Protein AF-A0AAN7LAG8-F1 (afdb_monomer_lite)

Foldseek 3Di:
DDDDDYDDDDDDDDDDDDDDDDDDDDDDDDDDDDDDDDDDDDDDDPDDDDPCPLVQVLQLVLQLLLLVLLVVLLVVLVPPPCPPPPDPLSLVLSQLLSQLSSLVSCCVSPVDPDAAEAEDDACVCCPDPVNVVSLVSSLVSNQVSLCVVVPNVPDRDDSVSSNVSRNSNPWQFFQAAKYKYWYSWFQSVCSNVVHWIWTKIFMDHRQATFKIKIFTQQDAPDFPPPPDDDRHGTKMWIFGPPPFIWIDGSVDDDIDGAAAAPDQQLQDFEEEEALDCQFAVVVVVVQLSVLSNHPYDYDHHTALVRLVNRLRHSGFKYKGWHDPPDWAFCRSPSNSQRNHVSNQKDKAFLCRHRFGSRHGGTTPHPTIIMIGHPNCSVVSSVSVVVVVVVVVPDDDDDDDDDDDDDPPVCVVVVVVVVVVVVVPDDDDDDDDDDDDDDDDDDDDDDDDDDDDDDDDDDDDDDDDDDDDDDDDDDDDDPDDDDDDDPDDPDDDDDDDDDDDDDDDDDDDDDDDDDDDDDDDDDDDDDDDDDDDDDDDDDDDDDDDDDDDDDDDDDDDDDDDDDDDDDDDDDDDDDDDDDDDDDDDDDDDDDDDDDDDDDDDDDDDDDDDDDDDQDDDDDDDDDDDDDDDDDDDDDDDDPVPVVVVVVVVVVPDDPCPPDDEFEEDFPCAQFDFQQLLLQQVLVVDPDCPQVPSQAGRHDPAFDLYFGAAFVPDDQFDFPPVLLFKTFCSRPVACLCCVVCVQLQQWHDDPRIIGRNQGDLLRSVHLVLVVVVVCVLPVCCQQLWQFAEEEEALCFLVSNQSCSVVRNHHYEYEDAQDPSHCRQVSNLSSLHHYFHHDRGFAAAQFFFQQGQEYEYAQSVDLQLPPLRLSVQSVLRRHFAFGKYKDWHCLLQPDDPVSVVSVVSVVVSCVLQVKAFSDWDADPVSRTIIIMITHHLACVSCVPDPDCRVHADDPPPHSGPGVRHTGDSHHHGQDCDPLDPRNDGFHIPPVLQQAFDSNQAQPDQFQVGGRNRVVLNVLLVSLLCCCVSPVVPPLPDPLSSFAEEEAQDDALCSNQSNCSVGNYAYAYEHEPPGPPNQSNCSSNSHHYGYDHLSGAGRDTFQRGLEYEYEAPLVVVVVVDPSSSSLSSVNRNHHQQRKYKYKHFPVSVVVSVVSVVSQVKAWRDWADDPRIIITIITHHSDGDPHHDYDVSRHD

Organism: NCBI:txid236973

InterPro domains:
  IPR000760 Inositol monophosphatase-like [PF00459] (87-382)
  IPR000760 Inositol monophosphatase-like [PR00377] (180-196)
  IPR000760 Inositol monophosphatase-like [PR00377] (328-352)
  IPR004159 Putative S-adenosyl-L-methionine-dependent methyltransferase [PF03141] (670-1174)
  IPR004159 Putative S-adenosyl-L-methionine-dependent methyltransferase [PTHR10108] (410-1179)
  IPR006239 3(2),5 -bisphosphate nucleotidase [TIGR01330] (52-385)
  IPR020550 Inositol monophosphatase, conserved site [PS00630] (331-345)
  IPR020583 Inositol monophosphatase, metal-binding site [PS00629] (180-193)
  IPR029063 S-adenosyl-L-methionine-dependent methyltransferase superfamily [G3DSA:3.40.50.150] (734-946)
  IPR029063 S-adenosyl-L-methionine-dependent methyltransferase superfamily [SSF53335] (693-936)
  IPR029063 S-adenosyl-L-methionine-dependent methyltransferase superfamily [SSF53335] (981-1167)

Sequence (1191 aa):
MSVIYLRCAALLSSSSSSFCTNCPKSKPTKPHFSFSCFASSPDKALSTMSLYDQELSAAKKAASLASRLCQKVQRALLQSDVHSKSDKSPVTIADYGSQALVSFILQRELSSASFSLVAEEDSGDLRTPSGTETLHRITEVVNETLAADGSYHSCTLSTEDILTAIDSGRSEGGSVGRHWVLDPIDGTKGFLRGDQYAIALALLDEGKVVLGVLACPNLPLASIVEKDSQKGVGCLLFAKIGSGTYMQSLEGSSPIRVNVSAIENSEDASFFESYEAAHSMHDLSSSIAKKLGVKAPPVRIDSQAKYGALSRGDGAIYMRFPRAGYREKIWDHAAGCIVATEAGGLVTDASGQPLDFSKGRYLDLDTGIIVTNQKLMPLLLKADQNMALGKYTRVDNKRSSSSYCSIVTIAVIVSLCLVGVWMMTSSYVVPVQNVDAPQEKINEVNEQIPVKINDGNDEVTGNKATDNKETSNTVQFEDIPGDLPVDAIKGDSSDSSSQENQDENLESRTQQIERLGDETKSDDGERKSESGEMKNEGGVNDTTGLTEPGEASKEKKSVSSDSEKANSDESENNTEQNESKIEENVDKSDSNELSIDSDEKNHQTMLKDQNQIELLPSGAQSELLKETTTQNGAFSTQAAESRSEKASQESTMQETGFSWKLCNITAGPDYIPCLDNLQAIRSLRSTKHYEHRERHCPENPPTCLVPLPEGYKRPIGWPKSREKIWYYNVPHTKLAEVKGHQNWVKVTGEYLTFPGGGTQFKHGALHYIDFIQESIPDIGWGKQSRVILDVGCGVASFGGFLFDRGVLAMSFAPKDEHEAQVQFALERGIPAISAVMGTTRLPFPGRVFDVVHCARCRVPWHIEGGKLLLELNRVLRPGGFFVWSATPVYQKLAEDVEIWNAMSELTKAMCWELISVNKDTVNRVGVATYRKPTTNECYEKRSQAEPPPCADSDDSDAAWNVPLQACMHKVPTGSEVRGSQWPEQWPTRLDKAPYWLLNSQVGVYGKPAPEDFTSDYEHWKRVVSKSYLTGIGIDWSTVRNVMDMRSVYGGFAAVLKDLSIWVMNVVTVDSPDTLPIIYERGLFGIYHDWCESFSTYPRSYDLLHADHLFSKVKQRCKLDAVVAEVDRISRPEGKLIVRDDVETIGQLESMLRLMNWEVHLTYSKDEEGLLCIQKSFWRPTESETLTYAVA

Structure (mmCIF, N/CA/C/O backbone):
data_AF-A0AAN7LAG8-F1
#
_entry.id   AF-A0AAN7LAG8-F1
#
loop_
_atom_site.group_PDB
_atom_site.id
_atom_site.type_symbol
_atom_site.label_atom_id
_atom_site.label_alt_id
_atom_site.label_comp_id
_atom_site.label_asym_id
_atom_site.label_entity_id
_atom_site.label_seq_id
_atom_site.pdbx_PDB_ins_code
_atom_site.Cartn_x
_atom_site.Cartn_y
_atom_site.Cartn_z
_atom_site.occupancy
_atom_site.B_iso_or_equiv
_atom_site.auth_seq_id
_atom_site.auth_comp_id
_atom_site.auth_asym_id
_atom_site.auth_atom_id
_atom_site.pdbx_PDB_model_num
ATOM 1 N N . MET A 1 1 ? -47.977 31.453 2.429 1.00 29.95 1 MET A N 1
ATOM 2 C CA . MET A 1 1 ? -48.163 32.881 2.082 1.00 29.95 1 MET A CA 1
ATOM 3 C C . MET A 1 1 ? -46.832 33.376 1.536 1.00 29.95 1 MET A C 1
ATOM 5 O O . MET A 1 1 ? -45.817 33.055 2.130 1.00 29.95 1 MET A O 1
ATOM 9 N N . SER A 1 2 ? -46.778 33.805 0.275 1.00 28.17 2 SER A N 1
ATOM 10 C CA . SER A 1 2 ? -46.995 35.205 -0.158 1.00 28.17 2 SER A CA 1
ATOM 11 C C . SER A 1 2 ? -45.769 36.065 0.196 1.00 28.17 2 SER A C 1
ATOM 13 O O . SER A 1 2 ? -45.591 36.392 1.358 1.00 28.17 2 SER A O 1
ATOM 15 N N . VAL A 1 3 ? -44.793 36.248 -0.703 1.00 31.38 3 VAL A N 1
ATOM 16 C CA . VAL A 1 3 ? -44.808 37.140 -1.892 1.00 31.38 3 VAL A CA 1
ATOM 17 C C . VAL A 1 3 ? -44.835 38.624 -1.514 1.00 31.38 3 VAL A C 1
ATOM 19 O O . VAL A 1 3 ? -45.868 39.106 -1.068 1.00 31.38 3 VAL A O 1
ATOM 22 N N . ILE A 1 4 ? -43.722 39.321 -1.786 1.00 29.75 4 ILE A N 1
ATOM 23 C CA . ILE A 1 4 ? -43.565 40.685 -2.353 1.00 29.75 4 ILE A CA 1
ATOM 24 C C . ILE A 1 4 ? -42.035 40.941 -2.457 1.00 29.75 4 ILE A C 1
ATOM 26 O O . ILE A 1 4 ? -41.318 40.430 -1.607 1.00 29.75 4 ILE A O 1
ATOM 30 N N . TYR A 1 5 ? -41.360 41.629 -3.391 1.00 30.36 5 TYR A N 1
ATOM 31 C CA . TYR A 1 5 ? -41.571 42.463 -4.598 1.00 30.36 5 TYR A CA 1
ATOM 32 C C . TYR A 1 5 ? -40.805 43.815 -4.486 1.00 30.36 5 TYR A C 1
ATOM 34 O O . TYR A 1 5 ? -41.271 44.743 -3.838 1.00 30.36 5 TYR A O 1
ATOM 42 N N . LEU A 1 6 ? -39.729 43.933 -5.285 1.00 31.64 6 LEU A N 1
ATOM 43 C CA . LEU A 1 6 ? -39.460 45.038 -6.239 1.00 31.64 6 LEU A CA 1
ATOM 44 C C . LEU A 1 6 ? -38.647 46.330 -5.884 1.00 31.64 6 LEU A C 1
ATOM 46 O O . LEU A 1 6 ? -39.063 47.148 -5.078 1.00 31.64 6 LEU A O 1
ATOM 50 N N . ARG A 1 7 ? -37.630 46.585 -6.746 1.00 30.02 7 ARG A N 1
ATOM 51 C CA . ARG A 1 7 ? -37.165 47.864 -7.384 1.00 30.02 7 ARG A CA 1
ATOM 52 C C . ARG A 1 7 ? -36.509 49.024 -6.596 1.00 30.02 7 ARG A C 1
ATOM 54 O O . ARG A 1 7 ? -37.156 49.656 -5.774 1.00 30.02 7 ARG A O 1
ATOM 61 N N . CYS A 1 8 ? -35.336 49.473 -7.091 1.00 25.61 8 CYS A N 1
ATOM 62 C CA . CYS A 1 8 ? -35.085 50.734 -7.860 1.00 25.61 8 CYS A CA 1
ATOM 63 C C . CYS A 1 8 ? -33.564 50.863 -8.210 1.00 25.61 8 CYS A C 1
ATOM 65 O O . CYS A 1 8 ? -32.759 50.401 -7.415 1.00 25.61 8 CYS A O 1
ATOM 67 N N . ALA A 1 9 ? -33.089 51.218 -9.426 1.00 31.02 9 ALA A N 1
ATOM 68 C CA . ALA A 1 9 ? -33.115 52.492 -10.205 1.00 31.02 9 ALA A CA 1
ATOM 69 C C . ALA A 1 9 ? -31.889 53.418 -9.911 1.00 31.02 9 ALA A C 1
ATOM 71 O O . ALA A 1 9 ? -31.491 53.479 -8.757 1.00 31.02 9 ALA A O 1
ATOM 72 N N . ALA A 1 10 ? -31.262 54.196 -10.825 1.00 32.81 10 ALA A N 1
ATOM 73 C CA . ALA A 1 10 ? -31.300 54.344 -12.306 1.00 32.81 10 ALA A CA 1
ATOM 74 C C . ALA A 1 10 ? -30.147 55.294 -12.808 1.00 32.81 10 ALA A C 1
ATOM 76 O O . ALA A 1 10 ? -29.240 55.573 -12.030 1.00 32.81 10 ALA A O 1
ATOM 77 N N . LEU A 1 11 ? -30.261 55.859 -14.041 1.00 29.12 11 LEU A N 1
ATOM 78 C CA . LEU A 1 11 ? -29.412 56.883 -14.737 1.00 29.12 11 LEU A CA 1
ATOM 79 C C . LEU A 1 11 ? -28.175 56.315 -15.491 1.00 29.12 11 LEU A C 1
ATOM 81 O O . LEU A 1 11 ? -27.544 55.410 -14.965 1.00 29.12 11 LEU A O 1
ATOM 85 N N . LEU A 1 12 ? -27.722 56.754 -16.689 1.00 30.58 12 LEU A N 1
ATOM 86 C CA . LEU A 1 12 ? -28.128 57.697 -17.783 1.00 30.58 12 LEU A CA 1
ATOM 87 C C . LEU A 1 12 ? -27.337 57.271 -19.086 1.00 30.58 12 LEU A C 1
ATOM 89 O O . LEU A 1 12 ? -26.632 56.272 -19.009 1.00 30.58 12 LEU A O 1
ATOM 93 N N . SER A 1 13 ? -27.329 57.857 -20.306 1.00 26.91 13 SER A N 1
ATOM 94 C CA . SER A 1 13 ? -27.831 59.119 -20.913 1.00 26.91 13 SER A CA 1
ATOM 95 C C . SER A 1 13 ? -28.418 58.928 -22.354 1.0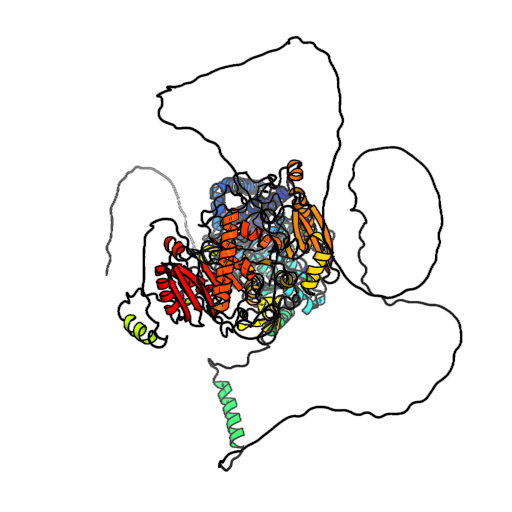0 26.91 13 SER A C 1
ATOM 97 O O . SER A 1 13 ? -29.385 58.183 -22.490 1.00 26.91 13 SER A O 1
ATOM 99 N N . SER A 1 14 ? -27.942 59.624 -23.415 1.00 28.30 14 SER A N 1
ATOM 100 C CA . SER A 1 14 ? -28.591 59.700 -24.758 1.00 28.30 14 SER A CA 1
ATOM 101 C C . SER A 1 14 ? -27.765 60.351 -25.905 1.00 28.30 14 SER A C 1
ATOM 103 O O . SER A 1 14 ? -27.123 61.366 -25.641 1.00 28.30 14 SER A O 1
ATOM 105 N N . SER A 1 15 ? -27.873 59.871 -27.169 1.00 27.73 15 SER A N 1
ATOM 106 C CA . SER A 1 15 ? -27.766 60.595 -28.492 1.00 27.73 15 SER A CA 1
ATOM 107 C C . SER A 1 15 ? -27.443 59.638 -29.684 1.00 27.73 15 SER A C 1
ATOM 109 O O . SER A 1 15 ? -27.176 58.466 -29.445 1.00 27.73 15 SER A O 1
ATOM 111 N N . SER A 1 16 ? -27.422 60.056 -30.969 1.00 30.56 16 SER A N 1
ATOM 112 C CA . SER A 1 16 ? -28.600 60.267 -31.859 1.00 30.56 16 SER A CA 1
ATOM 113 C C . SER A 1 16 ? -28.278 60.328 -33.391 1.00 30.56 16 SER A C 1
ATOM 115 O O . SER A 1 16 ? -27.290 60.936 -33.788 1.00 30.56 16 SER A O 1
ATOM 117 N N . SER A 1 17 ? -29.206 59.852 -34.259 1.00 29.62 17 SER A N 1
ATOM 118 C CA . SER A 1 17 ? -29.326 60.118 -35.738 1.00 29.62 17 SER A CA 1
ATOM 119 C C . SER A 1 17 ? -28.279 59.464 -36.703 1.00 29.62 17 SER A C 1
ATOM 121 O O . SER A 1 17 ? -27.238 59.044 -36.224 1.00 29.62 17 SER A O 1
ATOM 123 N N . SER A 1 18 ? -28.437 59.318 -38.047 1.00 29.23 18 SER A N 1
ATOM 124 C CA . SER A 1 18 ? -29.549 59.554 -39.022 1.00 29.23 18 SER A CA 1
ATOM 125 C C . SER A 1 18 ? -29.357 58.867 -40.426 1.00 29.23 18 SER A C 1
ATOM 127 O O . SER A 1 18 ? -28.228 58.711 -40.862 1.00 29.23 18 SER A O 1
ATOM 129 N N . PHE A 1 19 ? -30.472 58.585 -41.153 1.00 29.59 19 PHE A N 1
ATOM 130 C CA . PHE A 1 19 ? -30.670 58.449 -42.644 1.00 29.59 19 PHE A CA 1
ATOM 131 C C . PHE A 1 19 ? -29.988 57.282 -43.446 1.00 29.59 19 PHE A C 1
ATOM 133 O O . PHE A 1 19 ? -28.790 57.088 -43.342 1.00 29.59 19 PHE A O 1
ATOM 140 N N . CYS A 1 20 ? -30.697 56.374 -44.167 1.00 27.38 20 CYS A N 1
ATOM 141 C CA . CYS A 1 20 ? -31.421 56.429 -45.488 1.00 27.38 20 CYS A CA 1
ATOM 142 C C . CYS A 1 20 ? -30.559 55.922 -46.697 1.00 27.38 20 CYS A C 1
ATOM 144 O O . CYS A 1 20 ? -29.352 56.100 -46.666 1.00 27.38 20 CYS A O 1
ATOM 146 N N . THR A 1 21 ? -31.034 55.281 -47.794 1.00 29.34 21 THR A N 1
ATOM 147 C CA . THR A 1 21 ? -32.400 54.984 -48.326 1.00 29.34 21 THR A CA 1
ATOM 148 C C . THR A 1 21 ? -32.421 53.841 -49.388 1.00 29.34 21 THR A C 1
ATOM 150 O O . THR A 1 21 ? -31.396 53.578 -50.006 1.00 29.34 21 THR A O 1
ATOM 153 N N . ASN A 1 22 ? -33.631 53.329 -49.708 1.00 25.80 22 ASN A N 1
ATOM 154 C CA . ASN A 1 22 ? -34.122 52.720 -50.982 1.00 25.80 22 ASN A CA 1
ATOM 155 C C . ASN A 1 22 ? -34.456 51.206 -51.093 1.00 25.80 22 ASN A C 1
ATOM 157 O O . ASN A 1 22 ? -33.835 50.324 -50.518 1.00 25.80 22 ASN A O 1
ATOM 161 N N . CYS A 1 23 ? -35.504 50.954 -51.895 1.00 27.47 23 CYS A N 1
ATOM 162 C CA . CYS A 1 23 ? -36.149 49.692 -52.310 1.00 27.47 23 CYS A CA 1
ATOM 163 C C . CYS A 1 23 ? -36.649 49.910 -53.776 1.00 27.47 23 CYS A C 1
ATOM 165 O O . CYS A 1 23 ? -36.708 51.086 -54.159 1.00 27.47 23 CYS A O 1
ATOM 167 N N . PRO A 1 24 ? -37.041 48.906 -54.611 1.00 44.22 24 PRO A N 1
ATOM 168 C CA . PRO A 1 24 ? -38.395 48.321 -54.483 1.00 44.22 24 PRO A CA 1
ATOM 169 C C . PRO A 1 24 ? -38.659 46.882 -55.043 1.00 44.22 24 PRO A C 1
ATOM 171 O O . PRO A 1 24 ? -38.189 46.501 -56.105 1.00 44.22 24 PRO A O 1
ATOM 174 N N . LYS A 1 25 ? -39.595 46.171 -54.388 1.00 28.48 25 LYS A N 1
ATOM 175 C CA . LYS A 1 25 ? -40.722 45.359 -54.946 1.00 28.48 25 LYS A CA 1
ATOM 176 C C . LYS A 1 25 ? -40.515 44.417 -56.167 1.00 28.48 25 LYS A C 1
ATOM 178 O O . LYS A 1 25 ? -40.360 44.886 -57.288 1.00 28.48 25 LYS A O 1
ATOM 183 N N . SER A 1 26 ? -40.938 43.146 -56.030 1.00 26.02 26 SER A N 1
ATOM 184 C CA . SER A 1 26 ? -42.233 42.674 -56.604 1.00 26.02 26 SER A CA 1
ATOM 185 C C . SER A 1 26 ? -42.619 41.200 -56.303 1.00 26.02 26 SER A C 1
ATOM 187 O O . SER A 1 26 ? -41.794 40.342 -56.014 1.00 26.02 26 SER A O 1
ATOM 189 N N . LYS A 1 27 ? -43.936 40.950 -56.365 1.00 29.83 27 LYS A N 1
ATOM 190 C CA . LYS A 1 27 ? -44.716 39.692 -56.529 1.00 29.83 27 LYS A CA 1
ATOM 191 C C . LYS A 1 27 ? -45.785 40.016 -57.616 1.00 29.83 27 LYS A C 1
ATOM 193 O O . LYS A 1 27 ? -45.918 41.215 -57.885 1.00 29.83 27 LYS A O 1
ATOM 198 N N . PRO A 1 28 ? -46.604 39.094 -58.191 1.00 46.88 28 PRO A N 1
ATOM 199 C CA . PRO A 1 28 ? -46.910 37.692 -57.828 1.00 46.88 28 PRO A CA 1
ATOM 200 C C . PRO A 1 28 ? -46.779 36.694 -59.029 1.00 46.88 28 PRO A C 1
ATOM 202 O O . PRO A 1 28 ? -46.335 37.083 -60.101 1.00 46.88 28 PRO A O 1
ATOM 205 N N . THR A 1 29 ? -47.077 35.385 -58.942 1.00 24.20 29 THR A N 1
ATOM 206 C CA . THR A 1 29 ? -48.439 34.797 -59.100 1.00 24.20 29 THR A CA 1
ATOM 207 C C . THR A 1 29 ? -48.469 33.255 -58.956 1.00 24.20 29 THR A C 1
ATOM 209 O O . THR A 1 29 ? -47.452 32.578 -59.046 1.00 24.20 29 THR A O 1
ATOM 212 N N . LYS A 1 30 ? -49.680 32.723 -58.731 1.00 31.06 30 LYS A N 1
ATOM 213 C CA . LYS A 1 30 ? -50.183 31.334 -58.905 1.00 31.06 30 LYS A CA 1
ATOM 214 C C . LYS A 1 30 ? -51.472 31.444 -59.769 1.00 31.06 30 LYS A C 1
ATOM 216 O O . LYS A 1 30 ? -51.922 32.586 -59.910 1.00 31.06 30 LYS A O 1
ATOM 221 N N . PRO A 1 31 ? -52.137 30.376 -60.282 1.00 48.22 31 PRO A N 1
ATOM 222 C CA . PRO A 1 31 ? -52.054 28.935 -59.966 1.00 48.22 31 PRO A CA 1
ATOM 223 C C . PRO A 1 31 ? -51.565 28.112 -61.206 1.00 48.22 31 PRO A C 1
ATOM 225 O O . PRO A 1 31 ? -50.519 28.503 -61.703 1.00 48.22 31 PRO A O 1
ATOM 228 N N . HIS A 1 32 ? -52.111 27.008 -61.763 1.00 25.33 32 HIS A N 1
ATOM 229 C CA . HIS A 1 32 ? -53.336 26.208 -61.541 1.00 25.33 32 HIS A CA 1
ATOM 230 C C . HIS A 1 32 ? -53.282 24.819 -62.238 1.00 25.33 32 HIS A C 1
ATOM 232 O O . HIS A 1 32 ? -52.603 24.657 -63.243 1.00 25.33 32 HIS A O 1
ATOM 238 N N . PHE A 1 33 ? -54.128 23.895 -61.756 1.00 24.28 33 PHE A N 1
ATOM 239 C CA . PHE A 1 33 ? -54.637 22.663 -62.396 1.00 24.28 33 PHE A CA 1
ATOM 240 C C . PHE A 1 33 ? -53.771 21.387 -62.429 1.00 24.28 33 PHE A C 1
ATOM 242 O O . PHE A 1 33 ? -52.593 21.371 -62.096 1.00 24.28 33 PHE A O 1
ATOM 249 N N . SER A 1 34 ? -54.475 20.284 -62.703 1.00 27.53 34 SER A N 1
ATOM 250 C CA . SER A 1 34 ? -54.131 18.869 -62.518 1.00 27.53 34 SER A CA 1
ATOM 251 C C . SER A 1 34 ? -54.480 18.105 -63.798 1.00 27.53 34 SER A C 1
ATOM 253 O O . SER A 1 34 ? -55.472 18.469 -64.426 1.00 27.53 34 SER A O 1
ATOM 255 N N . PHE A 1 35 ? -53.731 17.049 -64.145 1.00 24.27 35 PHE A N 1
ATOM 256 C CA . PHE A 1 35 ? -54.294 15.707 -64.395 1.00 24.27 35 PHE A CA 1
ATOM 257 C C . PHE A 1 35 ? -53.185 14.634 -64.478 1.00 24.27 35 PHE A C 1
ATOM 259 O O . PHE A 1 35 ? -51.999 14.945 -64.562 1.00 24.27 35 PHE A O 1
ATOM 266 N N . SER A 1 36 ? -53.575 13.360 -64.402 1.00 27.16 36 SER A N 1
ATOM 267 C CA . SER A 1 36 ? -52.708 12.171 -64.379 1.00 27.16 36 SER A CA 1
ATOM 268 C C . SER A 1 36 ? -52.483 11.540 -65.760 1.00 27.16 36 SER A C 1
ATOM 270 O O . SER A 1 36 ? -53.437 11.488 -66.532 1.00 27.16 36 SER A O 1
ATOM 272 N N . CYS A 1 37 ? -51.305 10.935 -66.010 1.00 24.42 37 CYS A N 1
ATOM 273 C CA . CYS A 1 37 ? -51.155 9.481 -66.272 1.00 24.42 37 CYS A CA 1
ATOM 274 C C . CYS A 1 37 ? -49.742 9.034 -66.736 1.00 24.42 37 CYS A C 1
ATOM 276 O O . CYS A 1 37 ? -49.075 9.706 -67.509 1.00 24.42 37 CYS A O 1
ATOM 278 N N . PHE A 1 38 ? -49.350 7.846 -66.255 1.00 26.00 38 PHE A N 1
ATOM 279 C CA . PHE A 1 38 ? -48.389 6.847 -66.767 1.00 26.00 38 PHE A CA 1
ATOM 280 C C . PHE A 1 38 ? -47.340 7.182 -67.861 1.00 26.00 38 PHE A C 1
ATOM 282 O O . PHE A 1 38 ? -47.624 7.177 -69.053 1.00 26.00 38 PHE A O 1
ATOM 289 N N . ALA A 1 39 ? -46.080 7.215 -67.409 1.00 31.03 39 ALA A N 1
ATOM 290 C CA . ALA A 1 39 ? -44.960 6.361 -67.850 1.00 31.03 39 ALA A CA 1
ATOM 291 C C . ALA A 1 39 ? -44.603 6.209 -69.353 1.00 31.03 39 ALA A C 1
ATOM 293 O O . ALA A 1 39 ? -45.106 5.325 -70.046 1.00 31.03 39 ALA A O 1
ATOM 294 N N . SER A 1 40 ? -43.516 6.867 -69.774 1.00 28.11 40 SER A N 1
ATOM 295 C CA . SER A 1 40 ? -42.227 6.189 -70.069 1.00 28.11 40 SER A CA 1
ATOM 296 C C . SER A 1 40 ? -41.061 7.199 -70.193 1.00 28.11 40 SER A C 1
ATOM 298 O O . SER A 1 40 ? -41.290 8.401 -70.295 1.00 28.11 40 SER A O 1
ATOM 300 N N . SER A 1 41 ? -39.821 6.705 -70.082 1.00 34.03 41 SER A N 1
ATOM 301 C CA . SER A 1 41 ? -38.522 7.423 -70.070 1.00 34.03 41 SER A CA 1
ATOM 302 C C . SER A 1 41 ? -38.261 8.323 -71.309 1.00 34.03 41 SER A C 1
ATOM 304 O O . SER A 1 41 ? -38.895 8.064 -72.333 1.00 34.03 41 SER A O 1
ATOM 306 N N . PRO A 1 42 ? -37.304 9.299 -71.300 1.00 46.50 42 PRO A N 1
ATOM 307 C CA . PRO A 1 42 ? -36.097 9.338 -70.448 1.00 46.50 42 PRO A CA 1
ATOM 308 C C . PRO A 1 42 ? -35.620 10.712 -69.892 1.00 46.50 42 PRO A C 1
ATOM 310 O O . PRO A 1 42 ? -36.187 11.768 -70.152 1.00 46.50 42 PRO A O 1
ATOM 313 N N . ASP A 1 43 ? -34.519 10.643 -69.133 1.00 33.84 43 ASP A N 1
ATOM 314 C CA . ASP A 1 43 ? -33.463 11.648 -68.909 1.00 33.84 43 ASP A CA 1
ATOM 315 C C . ASP A 1 43 ? -33.811 13.111 -68.571 1.00 33.84 43 ASP A C 1
ATOM 317 O O . ASP A 1 43 ? -33.793 14.008 -69.417 1.00 33.84 43 ASP A O 1
ATOM 321 N N . LYS A 1 44 ? -33.868 13.379 -67.257 1.00 29.72 44 LYS A N 1
ATOM 322 C CA . LYS A 1 44 ? -33.050 14.433 -66.617 1.00 29.72 44 LYS A CA 1
ATOM 323 C C . LYS A 1 44 ? -32.976 14.233 -65.099 1.00 29.72 44 LYS A C 1
ATOM 325 O O . LYS A 1 44 ? -33.836 14.697 -64.355 1.00 29.72 44 LYS A O 1
ATOM 330 N N . ALA A 1 45 ? -31.933 13.544 -64.637 1.00 32.53 45 ALA A N 1
ATOM 331 C CA . ALA A 1 45 ? -31.670 13.351 -63.213 1.00 32.53 45 ALA A CA 1
ATOM 332 C C . ALA A 1 45 ? -31.143 14.648 -62.570 1.00 32.53 45 ALA A C 1
ATOM 334 O O . ALA A 1 45 ? -29.945 14.925 -62.578 1.00 32.53 45 ALA A O 1
ATOM 335 N N . LEU A 1 46 ? -32.048 15.457 -62.014 1.00 33.19 46 LEU A N 1
ATOM 336 C CA . LEU A 1 46 ? -31.680 16.521 -61.082 1.00 33.19 46 LEU A CA 1
ATOM 337 C C . LEU A 1 46 ? -31.259 15.858 -59.762 1.00 33.19 46 LEU A C 1
ATOM 339 O O . LEU A 1 46 ? -32.079 15.195 -59.132 1.00 33.19 46 LEU A O 1
ATOM 343 N N . SER A 1 47 ? -29.986 15.990 -59.381 1.00 37.50 47 SER A N 1
ATOM 344 C CA . SER A 1 47 ? -29.413 15.242 -58.254 1.00 37.50 47 SER A CA 1
ATOM 345 C C . SER A 1 47 ? -30.080 15.597 -56.921 1.00 37.50 47 SER A C 1
ATOM 347 O O . SER A 1 47 ? -29.848 16.668 -56.357 1.00 37.50 47 SER A O 1
ATOM 349 N N . THR A 1 48 ? -30.902 14.685 -56.405 1.00 38.41 48 THR A N 1
ATOM 350 C CA . THR A 1 48 ? -31.376 14.716 -55.022 1.00 38.41 48 THR A CA 1
ATOM 351 C C . THR A 1 48 ? -30.230 14.306 -54.105 1.00 38.41 48 THR A C 1
ATOM 353 O O . THR A 1 48 ? -29.886 13.124 -54.061 1.00 38.41 48 THR A O 1
ATOM 356 N N . MET A 1 49 ? -29.658 15.256 -53.360 1.00 47.97 49 MET A N 1
ATOM 357 C CA . MET A 1 49 ? -28.800 14.918 -52.219 1.00 47.97 49 MET A CA 1
ATOM 358 C C . MET A 1 49 ? -29.576 14.026 -51.249 1.00 47.97 49 MET A C 1
ATOM 360 O O . MET A 1 49 ? -30.757 14.262 -50.980 1.00 47.97 49 MET A O 1
ATOM 364 N N . SER A 1 50 ? -28.919 12.981 -50.761 1.00 60.47 50 SER A N 1
ATOM 365 C CA . SER A 1 50 ? -29.496 12.039 -49.812 1.00 60.47 50 SER A CA 1
ATOM 366 C C . SER A 1 50 ? -29.287 12.518 -48.373 1.00 60.47 50 SER A C 1
ATOM 368 O O . SER A 1 50 ? -28.491 13.419 -48.095 1.00 60.47 50 SER A O 1
ATOM 370 N N . LEU A 1 51 ? -30.036 11.925 -47.443 1.00 80.00 51 LEU A N 1
ATOM 371 C CA . LEU A 1 51 ? -29.981 12.274 -46.025 1.00 80.00 51 LEU A CA 1
ATOM 372 C C . LEU A 1 51 ? -28.532 12.165 -45.504 1.00 80.00 51 LEU A C 1
ATOM 374 O O . LEU A 1 51 ? -27.835 11.211 -45.845 1.00 80.00 51 LEU A O 1
ATOM 378 N N . TYR A 1 52 ? -28.082 13.142 -44.715 1.00 88.94 52 TYR A N 1
ATOM 379 C CA . TYR A 1 52 ? -26.726 13.272 -44.151 1.00 88.94 52 TYR A CA 1
ATOM 380 C C . TYR A 1 52 ? -25.538 13.408 -45.134 1.00 88.94 52 TYR A C 1
ATOM 382 O O . TYR A 1 52 ? -24.393 13.224 -44.720 1.00 88.94 52 TYR A O 1
ATOM 390 N N . ASP A 1 53 ? -25.737 13.726 -46.422 1.00 90.00 53 ASP A N 1
ATOM 391 C CA . ASP A 1 53 ? -24.599 13.914 -47.351 1.00 90.00 53 ASP A CA 1
ATOM 392 C C . ASP A 1 53 ? -23.731 15.145 -47.023 1.00 90.00 53 ASP A C 1
ATOM 394 O O . ASP A 1 53 ? -22.508 15.096 -47.182 1.00 90.00 53 ASP A O 1
ATOM 398 N N . GLN A 1 54 ? -24.332 16.236 -46.532 1.00 91.25 54 GLN A N 1
ATOM 399 C CA . GLN A 1 54 ? -23.591 17.434 -46.119 1.00 91.25 54 GLN A CA 1
ATOM 400 C C . GLN A 1 54 ? -22.801 17.161 -44.832 1.00 91.25 54 GLN A C 1
ATOM 402 O O . GLN A 1 54 ? -21.604 17.443 -44.766 1.00 91.25 54 GLN A O 1
ATOM 407 N N . GLU A 1 55 ? -23.446 16.533 -43.848 1.00 94.25 55 GLU A N 1
ATOM 408 C CA . GLU A 1 55 ? -22.842 16.058 -42.605 1.00 94.25 55 GLU A CA 1
ATOM 409 C C . GLU A 1 55 ? -21.663 15.106 -42.876 1.00 94.25 55 GLU A C 1
ATOM 411 O O . GLU A 1 55 ? -20.611 15.246 -42.254 1.00 94.25 55 GLU A O 1
ATOM 416 N N . LEU A 1 56 ? -21.773 14.202 -43.858 1.00 94.56 56 LEU A N 1
ATOM 417 C CA . LEU A 1 56 ? -20.690 13.287 -44.241 1.00 94.56 56 LEU A CA 1
ATOM 418 C C . LEU A 1 56 ? -19.522 14.005 -44.920 1.00 94.56 56 LEU A C 1
ATOM 420 O O . LEU A 1 56 ? -18.363 13.695 -44.639 1.00 94.56 56 LEU A O 1
ATOM 424 N N . SER A 1 57 ? -19.804 14.981 -45.785 1.00 93.69 57 SER A N 1
ATOM 425 C CA . SER A 1 57 ? -18.765 15.812 -46.400 1.00 93.69 57 SER A CA 1
ATOM 426 C C . SER A 1 57 ? -18.001 16.621 -45.344 1.00 93.69 57 SER A C 1
ATOM 428 O O . SER A 1 57 ? -16.767 16.638 -45.355 1.00 93.69 57 SER A O 1
ATOM 430 N N . ALA A 1 58 ? -18.717 17.232 -44.395 1.00 94.06 58 ALA A N 1
ATOM 431 C CA . ALA A 1 58 ? -18.131 17.990 -43.292 1.00 94.06 58 ALA A CA 1
ATOM 432 C C . ALA A 1 58 ? -17.295 17.097 -42.358 1.00 94.06 58 ALA A C 1
ATOM 434 O O . ALA A 1 58 ? -16.135 17.410 -42.097 1.00 94.06 58 ALA A O 1
ATOM 435 N N . ALA A 1 59 ? -17.833 15.951 -41.926 1.00 95.75 59 ALA A N 1
ATOM 436 C CA . ALA A 1 59 ? -17.141 15.009 -41.045 1.00 95.75 59 ALA A CA 1
ATOM 437 C C . ALA A 1 59 ? -15.855 14.449 -41.670 1.00 95.75 59 ALA A C 1
ATOM 439 O O . ALA A 1 59 ? -14.811 14.412 -41.020 1.00 95.75 59 ALA A O 1
ATOM 440 N N . LYS A 1 60 ? -15.891 14.076 -42.958 1.00 95.56 60 LYS A N 1
ATOM 441 C CA . LYS A 1 60 ? -14.697 13.615 -43.684 1.00 95.56 60 LYS A CA 1
ATOM 442 C C . LYS A 1 60 ? -13.639 14.711 -43.801 1.00 95.56 60 LYS A C 1
ATOM 444 O O . LYS A 1 60 ? -12.460 14.423 -43.599 1.00 95.56 60 LYS A O 1
ATOM 449 N N . LYS A 1 61 ? -14.037 15.956 -44.094 1.00 93.69 61 LYS A N 1
ATOM 450 C CA . LYS A 1 61 ? -13.124 17.112 -44.159 1.00 93.69 61 LYS A CA 1
ATOM 451 C C . LYS A 1 61 ? -12.486 17.394 -42.795 1.00 93.69 61 LYS A C 1
ATOM 453 O O . LYS A 1 61 ? -11.267 17.518 -42.716 1.00 93.69 61 LYS A O 1
ATOM 458 N N . ALA A 1 62 ? -13.294 17.403 -41.734 1.00 95.38 62 ALA A N 1
ATOM 459 C CA . ALA A 1 62 ? -12.865 17.608 -40.354 1.00 95.38 62 ALA A CA 1
ATOM 460 C C . ALA A 1 62 ? -11.854 16.544 -39.892 1.00 95.38 62 ALA A C 1
ATOM 462 O O . ALA A 1 62 ? -10.729 16.885 -39.529 1.00 95.38 62 ALA A O 1
ATOM 463 N N . ALA A 1 63 ? -12.206 15.257 -39.988 1.00 95.94 63 ALA A N 1
ATOM 464 C CA . ALA A 1 63 ? -11.338 14.155 -39.568 1.00 95.94 63 ALA A CA 1
ATOM 465 C C . ALA A 1 63 ? -10.038 14.067 -40.394 1.00 95.94 63 ALA A C 1
ATOM 467 O O . ALA A 1 63 ? -8.977 13.769 -39.849 1.00 95.94 63 ALA A O 1
ATOM 468 N N . SER A 1 64 ? -10.077 14.394 -41.693 1.00 93.81 64 SER A N 1
ATOM 469 C CA . SER A 1 64 ? -8.869 14.428 -42.542 1.00 93.81 64 SER A CA 1
ATOM 470 C C . SER A 1 64 ? -7.935 15.600 -42.212 1.00 93.81 64 SER A C 1
ATOM 472 O O . SER A 1 64 ? -6.730 15.511 -42.446 1.00 93.81 64 SER A O 1
ATOM 474 N N . LEU A 1 65 ? -8.464 16.709 -41.682 1.00 93.44 65 LEU A N 1
ATOM 475 C CA . LEU A 1 65 ? -7.669 17.856 -41.234 1.00 93.44 65 LEU A CA 1
ATOM 476 C C . LEU A 1 65 ? -7.086 17.638 -39.836 1.00 93.44 65 LEU A C 1
ATOM 478 O O . LEU A 1 65 ? -5.891 17.854 -39.643 1.00 93.44 65 LEU A O 1
ATOM 482 N N . ALA A 1 66 ? -7.878 17.093 -38.910 1.00 95.62 66 ALA A N 1
ATOM 483 C CA . ALA A 1 66 ? -7.388 16.579 -37.633 1.00 95.62 66 ALA A CA 1
ATOM 484 C C . ALA A 1 66 ? -6.271 15.542 -37.831 1.00 95.62 66 ALA A C 1
ATOM 486 O O . ALA A 1 66 ? -5.199 15.674 -37.255 1.00 95.62 66 ALA A O 1
ATOM 487 N N . SER A 1 67 ? -6.453 14.582 -38.742 1.00 94.12 67 SER A N 1
ATOM 488 C CA . SER A 1 67 ? -5.417 13.604 -39.081 1.00 94.12 67 SER A CA 1
ATOM 489 C C . SER A 1 67 ? -4.114 14.236 -39.578 1.00 94.12 67 SER A C 1
ATOM 491 O O . SER A 1 67 ? -3.045 13.727 -39.239 1.00 94.12 67 SER A O 1
ATOM 493 N N . ARG A 1 68 ? -4.171 15.315 -40.373 1.00 92.38 68 ARG A N 1
ATOM 494 C CA . ARG A 1 68 ? -2.971 16.042 -40.824 1.00 92.38 68 ARG A CA 1
ATOM 495 C C . ARG A 1 68 ? -2.263 16.733 -39.654 1.00 92.38 68 ARG A C 1
ATOM 497 O O . ARG A 1 68 ? -1.036 16.677 -39.582 1.00 92.38 68 ARG A O 1
ATOM 504 N N . LEU A 1 69 ? -3.024 17.308 -38.718 1.00 94.12 69 LEU A N 1
ATOM 505 C CA . LEU A 1 69 ? -2.506 17.888 -37.476 1.00 94.12 69 LEU A CA 1
ATOM 506 C C . LEU A 1 69 ? -1.814 16.821 -36.613 1.00 94.12 69 LEU A C 1
ATOM 508 O O . LEU A 1 69 ? -0.628 16.954 -36.311 1.00 94.12 69 LEU A O 1
ATOM 512 N N . CYS A 1 70 ? -2.508 15.727 -36.291 1.00 94.00 70 CYS A N 1
ATOM 513 C CA . CYS A 1 70 ? -1.973 14.632 -35.480 1.00 94.00 70 CYS A CA 1
ATOM 514 C C . CYS A 1 70 ? -0.714 14.017 -36.113 1.00 94.00 70 CYS A C 1
ATOM 516 O O . CYS A 1 70 ? 0.285 13.840 -35.421 1.00 94.00 70 CYS A O 1
ATOM 518 N N . GLN A 1 71 ? -0.692 13.784 -37.434 1.00 91.31 71 GLN A N 1
ATOM 519 C CA . GLN A 1 71 ? 0.513 13.314 -38.130 1.00 91.31 71 GLN A CA 1
ATOM 520 C C . GLN A 1 71 ? 1.679 14.312 -38.056 1.00 91.31 71 GLN A C 1
ATOM 522 O O . GLN A 1 71 ? 2.825 13.879 -37.936 1.00 91.31 71 GLN A O 1
ATOM 527 N N . LYS A 1 72 ? 1.433 15.630 -38.128 1.00 89.75 72 LYS A N 1
ATOM 528 C CA . LYS A 1 72 ? 2.495 16.639 -37.976 1.00 89.75 72 LYS A CA 1
ATOM 529 C C . LYS A 1 72 ? 3.096 16.588 -36.570 1.00 89.75 72 LYS A C 1
ATOM 531 O O . LYS A 1 72 ? 4.317 16.540 -36.438 1.00 89.75 72 LYS A O 1
ATOM 536 N N . VAL A 1 73 ? 2.250 16.549 -35.540 1.00 89.81 73 VAL A N 1
ATOM 537 C CA . VAL A 1 73 ? 2.694 16.529 -34.138 1.00 89.81 73 VAL A CA 1
ATOM 538 C C . VAL A 1 73 ? 3.389 15.207 -33.787 1.00 89.81 73 VAL A C 1
ATOM 540 O O . VAL A 1 73 ? 4.462 15.234 -33.190 1.00 89.81 73 VAL A O 1
ATOM 543 N N . GLN A 1 74 ? 2.866 14.063 -34.242 1.00 88.88 74 GLN A N 1
ATOM 544 C CA . GLN A 1 74 ? 3.498 12.752 -34.049 1.00 88.88 74 GLN A CA 1
ATOM 545 C C . GLN A 1 74 ? 4.869 12.666 -34.739 1.00 88.88 74 GLN A C 1
ATOM 547 O O . GLN A 1 74 ? 5.818 12.143 -34.163 1.00 88.88 74 GLN A O 1
ATOM 552 N N . ARG A 1 75 ? 5.014 13.214 -35.956 1.00 85.81 75 ARG A N 1
ATOM 553 C CA . ARG A 1 75 ? 6.319 13.275 -36.638 1.00 85.81 75 ARG A CA 1
ATOM 554 C C . ARG A 1 75 ? 7.307 14.164 -35.890 1.00 85.81 75 ARG A C 1
ATOM 556 O O . ARG A 1 75 ? 8.450 13.759 -35.749 1.00 85.81 75 ARG A O 1
ATOM 563 N N . ALA A 1 76 ? 6.876 15.321 -35.382 1.00 83.19 76 ALA A N 1
ATOM 564 C CA . ALA A 1 76 ? 7.734 16.196 -34.583 1.00 83.19 76 ALA A CA 1
ATOM 565 C C . ALA A 1 76 ? 8.202 15.520 -33.278 1.00 83.19 76 ALA A C 1
ATOM 567 O O . ALA A 1 76 ? 9.388 15.574 -32.965 1.00 83.19 76 ALA A O 1
ATOM 568 N N . LEU A 1 77 ? 7.298 14.826 -32.573 1.00 80.88 77 LEU A N 1
ATOM 569 C CA . LEU A 1 77 ? 7.603 14.003 -31.393 1.00 80.88 77 LEU A CA 1
ATOM 570 C C . LEU A 1 77 ? 8.654 12.919 -31.702 1.00 80.88 77 LEU A C 1
ATOM 572 O O . LEU A 1 77 ? 9.626 12.774 -30.970 1.00 80.88 77 LEU A O 1
ATOM 576 N N . LEU A 1 78 ? 8.480 12.186 -32.805 1.00 75.69 78 LEU A N 1
ATOM 577 C CA . LEU A 1 78 ? 9.364 11.084 -33.210 1.00 75.69 78 LEU A CA 1
ATOM 578 C C . LEU A 1 78 ? 10.663 11.539 -33.910 1.00 75.69 78 LEU A C 1
ATOM 580 O O . LEU A 1 78 ? 11.484 10.693 -34.257 1.00 75.69 78 LEU A O 1
ATOM 584 N N . GLN A 1 79 ? 10.845 12.841 -34.163 1.00 69.12 79 GLN A N 1
ATOM 585 C CA . GLN A 1 79 ? 12.035 13.412 -34.817 1.00 69.12 79 GLN A CA 1
ATOM 586 C C . GLN A 1 79 ? 12.908 14.262 -33.887 1.00 69.12 79 GLN A C 1
ATOM 588 O O . GLN A 1 79 ? 14.002 14.658 -34.283 1.00 69.12 79 GLN A O 1
ATOM 593 N N . SER A 1 80 ? 12.464 14.558 -32.665 1.00 59.31 80 SER A N 1
ATOM 594 C CA . SER A 1 80 ? 13.336 15.162 -31.661 1.00 59.31 80 SER A CA 1
ATOM 595 C C . SER A 1 80 ? 14.235 14.100 -31.025 1.00 59.31 80 SER A C 1
ATOM 597 O O . SER A 1 80 ? 13.753 13.292 -30.232 1.00 59.31 80 SER A O 1
ATOM 599 N N . ASP A 1 81 ? 15.546 14.161 -31.288 1.00 37.06 81 ASP A N 1
ATOM 600 C CA . ASP A 1 81 ? 16.601 13.317 -30.681 1.00 37.06 81 ASP A CA 1
ATOM 601 C C . ASP A 1 81 ? 16.820 13.584 -29.166 1.00 37.06 81 ASP A C 1
ATOM 603 O O . ASP A 1 81 ? 17.923 13.481 -28.634 1.00 37.06 81 ASP A O 1
ATOM 607 N N . VAL A 1 82 ? 15.760 13.957 -28.443 1.00 38.53 82 VAL A N 1
ATOM 608 C CA . VAL A 1 82 ? 15.754 14.310 -27.019 1.00 38.53 82 VAL A CA 1
ATOM 609 C C . VAL A 1 82 ? 14.680 13.482 -26.311 1.00 38.53 82 VAL A C 1
ATOM 611 O O . VAL A 1 82 ? 13.641 13.986 -25.891 1.00 38.53 82 VAL A O 1
ATOM 614 N N . HIS A 1 83 ? 14.963 12.190 -26.132 1.00 39.53 83 HIS A N 1
ATOM 615 C CA . HIS A 1 83 ? 14.137 11.254 -25.351 1.00 39.53 83 HIS A CA 1
ATOM 616 C C . HIS A 1 83 ? 14.141 11.542 -23.824 1.00 39.53 83 HIS A C 1
ATOM 618 O O . HIS A 1 83 ? 13.709 10.708 -23.034 1.00 39.53 83 HIS A O 1
ATOM 624 N N . SER A 1 84 ? 14.608 12.720 -23.384 1.00 35.31 84 SER A N 1
ATOM 625 C CA . SER A 1 84 ? 14.660 13.137 -21.972 1.00 35.31 84 SER A CA 1
ATOM 626 C C . SER A 1 84 ? 13.536 14.090 -21.541 1.00 35.31 84 SER A C 1
ATOM 628 O O . SER A 1 84 ? 13.466 14.461 -20.369 1.00 35.31 84 SER A O 1
ATOM 630 N N . LYS A 1 85 ? 12.624 14.483 -22.443 1.00 33.91 85 LYS A N 1
ATOM 631 C CA . LYS A 1 85 ? 11.429 15.252 -22.064 1.00 33.91 85 LYS A CA 1
ATOM 632 C C . LYS A 1 85 ? 10.290 14.327 -21.646 1.00 33.91 85 LYS A C 1
ATOM 634 O O . LYS A 1 85 ? 9.507 13.870 -22.469 1.00 33.91 85 LYS A O 1
ATOM 639 N N . SER A 1 86 ? 10.154 14.126 -20.339 1.00 38.12 86 SER A N 1
ATOM 640 C CA . SER A 1 86 ? 9.030 13.430 -19.692 1.00 38.12 86 SER A CA 1
ATOM 641 C C . SER A 1 86 ? 7.710 14.226 -19.689 1.00 38.12 86 SER A C 1
ATOM 643 O O . SER A 1 86 ? 6.803 13.928 -18.908 1.00 38.12 86 SER A O 1
ATOM 645 N N . ASP A 1 87 ? 7.582 15.247 -20.545 1.00 42.97 87 ASP A N 1
ATOM 646 C CA . ASP A 1 87 ? 6.394 16.092 -20.631 1.00 42.97 87 ASP A CA 1
ATOM 647 C C . ASP A 1 87 ? 5.352 15.503 -21.599 1.00 42.97 87 ASP A C 1
ATOM 649 O O . ASP A 1 87 ? 5.673 14.968 -22.658 1.00 42.97 87 ASP A O 1
ATOM 653 N N . LYS A 1 88 ? 4.069 15.588 -21.226 1.00 51.31 88 LYS A N 1
ATOM 654 C CA . LYS A 1 88 ? 2.955 15.085 -22.048 1.00 51.31 88 LYS A CA 1
ATOM 655 C C . LYS A 1 88 ? 2.536 16.045 -23.172 1.00 51.31 88 LYS A C 1
ATOM 657 O O . LYS A 1 88 ? 1.626 15.707 -23.930 1.00 51.31 88 LYS A O 1
ATOM 662 N N . SER A 1 89 ? 3.157 17.226 -23.297 1.00 57.59 89 SER A N 1
ATOM 663 C CA . SER A 1 89 ? 2.643 18.305 -24.153 1.00 57.59 89 SER A CA 1
ATOM 664 C C . SER A 1 89 ? 2.429 17.920 -25.621 1.00 57.59 89 SER A C 1
ATOM 666 O O . SER A 1 89 ? 1.437 18.389 -26.171 1.00 57.59 89 SER A O 1
ATOM 668 N N . PRO A 1 90 ? 3.239 17.061 -26.281 1.00 59.81 90 PRO A N 1
ATOM 669 C CA . PRO A 1 90 ? 3.005 16.715 -27.684 1.00 59.81 90 PRO A CA 1
ATOM 670 C C . PRO A 1 90 ? 1.690 15.961 -27.905 1.00 59.81 90 PRO A C 1
ATOM 672 O O . PRO A 1 90 ? 1.059 16.132 -28.940 1.00 59.81 90 PRO A O 1
ATOM 675 N N . VAL A 1 91 ? 1.256 15.162 -26.930 1.00 65.62 91 VAL A N 1
ATOM 676 C CA . VAL A 1 91 ? -0.031 14.456 -26.985 1.00 65.62 91 VAL A CA 1
ATOM 677 C C . VAL A 1 91 ? -1.153 15.464 -26.768 1.00 65.62 91 VAL A C 1
ATOM 679 O O . VAL A 1 91 ? -1.933 15.714 -27.677 1.00 65.62 91 VAL A O 1
ATOM 682 N N . THR A 1 92 ? -1.094 16.185 -25.645 1.00 78.94 92 THR A N 1
ATOM 683 C CA . THR A 1 92 ? -2.063 17.213 -25.242 1.00 78.94 92 THR A CA 1
ATOM 684 C C . THR A 1 92 ? -2.288 18.291 -26.315 1.00 78.94 92 THR A C 1
ATOM 686 O O . THR A 1 92 ? -3.405 18.764 -26.501 1.00 78.94 92 THR A O 1
ATOM 689 N N . ILE A 1 93 ? -1.250 18.673 -27.069 1.00 87.25 93 ILE A N 1
ATOM 690 C CA . ILE A 1 93 ? -1.363 19.609 -28.201 1.00 87.25 93 ILE A CA 1
ATOM 691 C C . ILE A 1 93 ? -2.137 18.995 -29.376 1.00 87.25 93 ILE A C 1
ATOM 693 O O . ILE A 1 93 ? -2.884 19.702 -30.055 1.00 87.25 93 ILE A O 1
ATOM 697 N N . ALA A 1 94 ? -1.966 17.698 -29.630 1.00 90.00 94 ALA A N 1
ATOM 698 C CA . ALA A 1 94 ? -2.666 16.983 -30.686 1.00 90.00 94 ALA A CA 1
ATOM 699 C C . ALA A 1 94 ? -4.123 16.655 -30.296 1.00 90.00 94 ALA A C 1
ATOM 701 O O . ALA A 1 94 ? -5.002 16.805 -31.147 1.00 90.00 94 ALA A O 1
ATOM 702 N N . ASP A 1 95 ? -4.399 16.307 -29.034 1.00 89.44 95 ASP A N 1
ATOM 703 C CA . ASP A 1 95 ? -5.754 16.069 -28.506 1.00 89.44 95 ASP A CA 1
ATOM 704 C C . ASP A 1 95 ? -6.608 17.346 -28.614 1.00 89.44 95 ASP A C 1
ATOM 706 O O . ASP A 1 95 ? -7.557 17.425 -29.401 1.00 89.44 95 ASP A O 1
ATOM 710 N N . TYR A 1 96 ? -6.202 18.417 -27.920 1.00 93.25 96 TYR A N 1
ATOM 711 C CA . TYR A 1 96 ? -6.906 19.701 -27.955 1.00 93.25 96 TYR A CA 1
ATOM 712 C C . TYR A 1 96 ? -6.916 20.333 -29.355 1.00 93.25 96 TYR A C 1
ATOM 714 O O . TYR A 1 96 ? -7.918 20.926 -29.758 1.00 93.25 96 TYR A O 1
ATOM 722 N N . GLY A 1 97 ? -5.821 20.210 -30.114 1.00 94.25 97 GLY A N 1
ATOM 723 C CA . GLY A 1 97 ? -5.715 20.760 -31.466 1.00 94.25 97 GLY A CA 1
ATOM 724 C C . GLY A 1 97 ? -6.646 20.076 -32.465 1.00 94.25 97 GLY A C 1
ATOM 725 O O . GLY A 1 97 ? -7.291 20.754 -33.266 1.00 94.25 97 GLY A O 1
ATOM 726 N N . SER A 1 98 ? -6.775 18.749 -32.401 1.00 95.50 98 SER A N 1
ATOM 727 C CA . SER A 1 98 ? -7.718 18.007 -33.244 1.00 95.50 98 SER A CA 1
ATOM 728 C C . SER A 1 98 ? -9.171 18.250 -32.828 1.00 95.50 98 SER A C 1
ATOM 730 O O . SER A 1 98 ? -9.997 18.505 -33.706 1.00 95.50 98 SER A O 1
ATOM 732 N N . GLN A 1 99 ? -9.485 18.296 -31.526 1.00 96.31 99 GLN A N 1
ATOM 733 C CA . GLN A 1 99 ? -10.829 18.639 -31.044 1.00 96.31 99 GLN A CA 1
ATOM 734 C C . GLN A 1 99 ? -11.256 20.051 -31.472 1.00 96.31 99 GLN A C 1
ATOM 736 O O . GLN A 1 99 ? -12.345 20.218 -32.030 1.00 96.31 99 GLN A O 1
ATOM 741 N N . ALA A 1 100 ? -10.391 21.056 -31.287 1.00 95.31 100 ALA A N 1
ATOM 742 C CA . ALA A 1 100 ? -10.644 22.424 -31.738 1.00 95.31 100 ALA A CA 1
ATOM 743 C C . ALA A 1 100 ? -10.903 22.479 -33.253 1.00 95.31 100 ALA A C 1
ATOM 745 O O . ALA A 1 100 ? -11.875 23.090 -33.702 1.00 95.31 100 ALA A O 1
ATOM 746 N N . LEU A 1 101 ? -10.065 21.799 -34.043 1.00 94.38 101 LEU A N 1
ATOM 747 C CA . LEU A 1 101 ? -10.136 21.795 -35.502 1.00 94.38 101 LEU A CA 1
ATOM 748 C C . LEU A 1 101 ? -11.396 21.086 -36.030 1.00 94.38 101 LEU A C 1
ATOM 750 O O . LEU A 1 101 ? -12.060 21.621 -36.920 1.00 94.38 101 LEU A O 1
ATOM 754 N N . VAL A 1 102 ? -11.780 19.935 -35.464 1.00 95.88 102 VAL A N 1
ATOM 755 C CA . VAL A 1 102 ? -13.027 19.236 -35.833 1.00 95.88 102 VAL A CA 1
ATOM 756 C C . VAL A 1 102 ? -14.249 20.075 -35.474 1.00 95.88 102 VAL A C 1
ATOM 758 O O . VAL A 1 102 ? -15.107 20.296 -36.330 1.00 95.88 102 VAL A O 1
ATOM 761 N N . SER A 1 103 ? -14.311 20.579 -34.239 1.00 94.38 103 SER A N 1
ATOM 762 C CA . SER A 1 103 ? -15.408 21.420 -33.752 1.00 94.38 103 SER A CA 1
ATOM 763 C C . SER A 1 103 ? -15.605 22.656 -34.638 1.00 94.38 103 SER A C 1
ATOM 765 O O . SER A 1 103 ? -16.708 22.907 -35.129 1.00 94.38 103 SER A O 1
ATOM 767 N N . PHE A 1 104 ? -14.517 23.369 -34.947 1.00 92.94 104 PHE A N 1
ATOM 768 C CA . PHE A 1 104 ? -14.523 24.537 -35.825 1.00 92.94 104 PHE A CA 1
ATOM 769 C C . PHE A 1 104 ? -15.002 24.223 -37.252 1.00 92.94 104 PHE A C 1
ATOM 771 O O . PHE A 1 104 ? -15.830 24.957 -37.798 1.00 92.94 104 PHE A O 1
ATOM 778 N N . ILE A 1 105 ? -14.510 23.140 -37.866 1.00 92.69 105 ILE A N 1
ATOM 779 C CA . ILE A 1 105 ? -14.887 22.763 -39.239 1.00 92.69 105 ILE A CA 1
ATOM 780 C C . ILE A 1 105 ? -16.361 22.356 -39.305 1.00 92.69 105 ILE A C 1
ATOM 782 O O . ILE A 1 105 ? -17.074 22.816 -40.197 1.00 92.69 105 ILE A O 1
ATOM 786 N N . LEU A 1 106 ? -16.850 21.552 -38.355 1.00 93.06 106 LEU A N 1
ATOM 787 C CA . LEU A 1 106 ? -18.259 21.153 -38.320 1.00 93.06 106 LEU A CA 1
ATOM 788 C C . LEU A 1 106 ? -19.179 22.369 -38.147 1.00 93.06 106 LEU A C 1
ATOM 790 O O . LEU A 1 106 ? -20.120 22.523 -38.922 1.00 93.06 106 LEU A O 1
ATOM 794 N N . GLN A 1 107 ? -18.874 23.278 -37.214 1.00 90.69 107 GLN A N 1
ATOM 795 C CA . GLN A 1 107 ? -19.641 24.519 -37.027 1.00 90.69 107 GLN A CA 1
ATOM 796 C C . GLN A 1 107 ? -19.613 25.436 -38.266 1.00 90.69 107 GLN A C 1
ATOM 798 O O . GLN A 1 107 ? -20.580 26.152 -38.531 1.00 90.69 107 GLN A O 1
ATOM 803 N N . ARG A 1 108 ? -18.528 25.411 -39.054 1.00 88.88 108 ARG A N 1
ATOM 804 C CA . ARG A 1 108 ? -18.391 26.205 -40.286 1.00 88.88 108 ARG A CA 1
ATOM 805 C C . ARG A 1 108 ? -19.196 25.632 -41.456 1.00 88.88 108 ARG A C 1
ATOM 807 O O . ARG A 1 108 ? -19.876 26.389 -42.144 1.00 88.88 108 ARG A O 1
ATOM 814 N N . GLU A 1 109 ? -19.096 24.326 -41.695 1.00 88.88 109 GLU A N 1
ATOM 815 C CA . GLU A 1 109 ? -19.702 23.635 -42.847 1.00 88.88 109 GLU A CA 1
ATOM 816 C C . GLU A 1 109 ? -21.195 23.298 -42.623 1.00 88.88 109 GLU A C 1
ATOM 818 O O . GLU A 1 109 ? -21.939 23.098 -43.586 1.00 88.88 109 GLU A O 1
ATOM 823 N N . LEU A 1 110 ? -21.654 23.242 -41.364 1.00 87.25 110 LEU A N 1
ATOM 824 C CA . LEU A 1 110 ? -23.017 22.858 -40.970 1.00 87.25 110 LEU A CA 1
ATOM 825 C C . LEU A 1 110 ? -23.751 24.037 -40.316 1.00 87.25 110 LEU A C 1
ATOM 827 O O . LEU A 1 110 ? -23.982 24.067 -39.110 1.00 87.25 110 LEU A O 1
ATOM 831 N N . SER A 1 111 ? -24.129 25.026 -41.129 1.00 65.06 111 SER A N 1
ATOM 832 C CA . SER A 1 111 ? -24.718 26.309 -40.699 1.00 65.06 111 SER A CA 1
ATOM 833 C C . SER A 1 111 ? -26.179 26.226 -40.192 1.00 65.06 111 SER A C 1
ATOM 835 O O . SER A 1 111 ? -27.004 27.085 -40.505 1.00 65.06 111 SER A O 1
ATOM 837 N N . SER A 1 112 ? -26.525 25.180 -39.438 1.00 57.88 112 SER A N 1
ATOM 838 C CA . SER A 1 112 ? -27.862 24.889 -38.9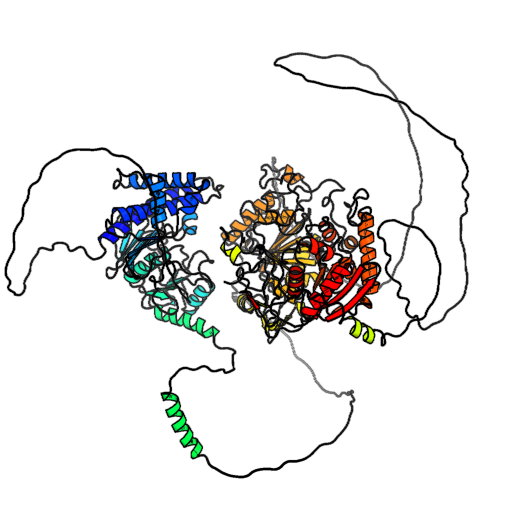01 1.00 57.88 112 SER A CA 1
ATOM 839 C C . SER A 1 112 ? -27.942 25.074 -37.379 1.00 57.88 112 SER A C 1
ATOM 841 O O . SER A 1 112 ? -26.935 25.023 -36.679 1.00 57.88 112 SER A O 1
ATOM 843 N N . ALA A 1 113 ? -29.152 25.293 -36.855 1.00 57.00 113 ALA A N 1
ATOM 844 C CA . ALA A 1 113 ? -29.376 25.548 -35.431 1.00 57.00 113 ALA A CA 1
ATOM 845 C C . ALA A 1 113 ? -29.014 24.349 -34.527 1.00 57.00 113 ALA A C 1
ATOM 847 O O . ALA A 1 113 ? -29.078 23.200 -34.958 1.00 57.00 113 ALA A O 1
ATOM 848 N N . SER A 1 114 ? -28.677 24.657 -33.266 1.00 71.50 114 SER A N 1
ATOM 849 C CA . SER A 1 114 ? -28.227 23.720 -32.218 1.00 71.50 114 SER A CA 1
ATOM 850 C C . SER A 1 114 ? -27.097 22.783 -32.660 1.00 71.50 114 SER A C 1
ATOM 852 O O . SER A 1 114 ? -27.308 21.591 -32.869 1.00 71.50 114 SER A O 1
ATOM 854 N N . PHE A 1 115 ? -25.876 23.322 -32.747 1.00 88.12 115 PHE A N 1
ATOM 855 C CA . PHE A 1 115 ? -24.673 22.492 -32.709 1.00 88.12 115 PHE A CA 1
ATOM 856 C C . PHE A 1 115 ? -24.531 21.861 -31.316 1.00 88.12 115 PHE A C 1
ATOM 858 O O . PHE A 1 115 ? -24.670 22.546 -30.302 1.00 88.12 115 PHE A O 1
ATOM 865 N N . SER A 1 116 ? -24.255 20.562 -31.276 1.00 92.88 116 SER A N 1
ATOM 866 C CA . SER A 1 116 ? -23.948 19.803 -30.067 1.00 92.88 116 SER A CA 1
ATOM 867 C C . SER A 1 116 ? -22.857 18.797 -30.410 1.00 92.88 116 SER A C 1
ATOM 869 O O . SER A 1 116 ? -22.953 18.089 -31.416 1.00 92.88 116 SER A O 1
ATOM 871 N N . LEU A 1 117 ? -21.820 18.768 -29.579 1.00 94.94 117 LEU A N 1
ATOM 872 C CA . LEU A 1 117 ? -20.683 17.866 -29.672 1.00 94.94 117 LEU A CA 1
ATOM 873 C C . LEU A 1 117 ? -20.436 17.275 -28.281 1.00 94.94 117 LEU A C 1
ATOM 875 O O . LEU A 1 117 ? -20.357 18.010 -27.300 1.00 94.94 117 LEU A O 1
ATOM 879 N N . VAL A 1 118 ? -20.333 15.955 -28.214 1.00 96.06 118 VAL A N 1
ATOM 880 C CA . VAL A 1 118 ? -19.782 15.200 -27.091 1.00 96.06 118 VAL A CA 1
ATOM 881 C C . VAL A 1 118 ? -18.344 14.867 -27.462 1.00 96.06 118 VAL A C 1
ATOM 883 O O . VAL A 1 118 ? -18.123 14.233 -28.495 1.00 96.06 118 VAL A O 1
ATOM 886 N N . ALA A 1 119 ? -17.374 15.276 -26.655 1.00 93.31 119 ALA A N 1
ATOM 887 C CA . ALA A 1 119 ? -15.975 14.914 -26.859 1.00 93.31 119 ALA A CA 1
ATOM 888 C C . ALA A 1 119 ? -15.302 14.458 -25.553 1.00 93.31 119 ALA A C 1
ATOM 890 O O . ALA A 1 119 ? -15.928 14.495 -24.489 1.00 93.31 119 ALA A O 1
ATOM 891 N N . GLU A 1 120 ? -14.051 14.002 -25.638 1.00 86.31 120 GLU A N 1
ATOM 892 C CA . GLU A 1 120 ? -13.212 13.672 -24.474 1.00 86.31 120 GLU A CA 1
ATOM 893 C C . GLU A 1 120 ? -12.862 14.939 -23.674 1.00 86.31 120 GLU A C 1
ATOM 895 O O . GLU A 1 120 ? -13.217 15.038 -22.498 1.00 86.31 120 GLU A O 1
ATOM 900 N N . GLU A 1 121 ? -12.207 15.905 -24.326 1.00 87.06 121 GLU A N 1
ATOM 901 C CA . GLU A 1 121 ? -11.452 16.977 -23.667 1.00 87.06 121 GLU A CA 1
ATOM 902 C C . GLU A 1 121 ? -12.297 18.216 -23.324 1.00 87.06 121 GLU A C 1
ATOM 904 O O . GLU A 1 121 ? -13.315 18.506 -23.962 1.00 87.06 121 GLU A O 1
ATOM 909 N N . ASP A 1 122 ? -11.830 19.021 -22.365 1.00 89.38 122 ASP A N 1
ATOM 910 C CA . ASP A 1 122 ? -12.400 20.334 -22.042 1.00 89.38 122 ASP A CA 1
ATOM 911 C C . ASP A 1 122 ? -11.307 21.357 -21.678 1.00 89.38 122 ASP A C 1
ATOM 913 O O . ASP A 1 122 ? -10.233 20.989 -21.217 1.00 89.38 122 ASP A O 1
ATOM 917 N N . SER A 1 123 ? -11.537 22.658 -21.892 1.00 87.38 123 SER A N 1
ATOM 918 C CA . SER A 1 123 ? -10.452 23.648 -21.802 1.00 87.38 123 SER A CA 1
ATOM 919 C C . SER A 1 123 ? -9.980 24.022 -20.385 1.00 87.38 123 SER A C 1
ATOM 921 O O . SER A 1 123 ? -9.149 24.924 -20.250 1.00 87.38 123 SER A O 1
ATOM 923 N N . GLY A 1 124 ? -10.486 23.375 -19.328 1.00 85.25 124 GLY A N 1
ATOM 924 C CA . GLY A 1 124 ? -10.198 23.709 -17.928 1.00 85.25 124 GLY A CA 1
ATOM 925 C C . GLY A 1 124 ? -8.707 23.878 -17.615 1.00 85.25 124 GLY A C 1
ATOM 926 O O . GLY A 1 124 ? -8.308 24.919 -17.087 1.00 85.25 124 GLY A O 1
ATOM 927 N N . ASP A 1 125 ? -7.872 22.918 -18.019 1.00 80.00 125 ASP A N 1
ATOM 928 C CA . ASP A 1 125 ? -6.420 22.968 -17.790 1.00 80.00 125 ASP A CA 1
ATOM 929 C C . ASP A 1 125 ? -5.725 24.062 -18.620 1.00 80.00 125 ASP A C 1
ATOM 931 O O . ASP A 1 125 ? -4.794 24.719 -18.139 1.00 80.00 125 ASP A O 1
ATOM 935 N N . LEU A 1 126 ? -6.203 24.329 -19.841 1.00 84.06 126 LEU A N 1
ATOM 936 C CA . LEU A 1 126 ? -5.658 25.369 -20.726 1.00 84.06 126 LEU A CA 1
ATOM 937 C C . LEU A 1 126 ? -5.924 26.793 -20.218 1.00 84.06 126 LEU A C 1
ATOM 939 O O . LEU A 1 126 ? -5.178 27.709 -20.562 1.00 84.06 126 LEU A O 1
ATOM 943 N N . ARG A 1 127 ? -6.953 26.985 -19.382 1.00 84.81 127 ARG A N 1
ATOM 944 C CA . ARG A 1 127 ? -7.271 28.272 -18.737 1.00 84.81 127 ARG A CA 1
ATOM 945 C C . ARG A 1 127 ? -6.456 28.528 -17.455 1.00 84.81 127 ARG A C 1
ATOM 947 O O . ARG A 1 127 ? -6.618 29.576 -16.831 1.00 84.81 127 ARG A O 1
ATOM 954 N N . THR A 1 128 ? -5.571 27.609 -17.054 1.00 83.25 128 THR A N 1
ATOM 955 C CA . THR A 1 128 ? -4.623 27.819 -15.941 1.00 83.25 128 THR A CA 1
ATOM 956 C C . THR A 1 128 ? -3.399 28.640 -16.383 1.00 83.25 128 THR A C 1
ATOM 958 O O . THR A 1 128 ? -3.045 28.609 -17.562 1.00 83.25 128 THR A O 1
ATOM 961 N N . PRO A 1 129 ? -2.665 29.315 -15.469 1.00 76.06 129 PRO A N 1
ATOM 962 C CA . PRO A 1 129 ? -1.424 30.017 -15.824 1.00 76.06 129 PRO A CA 1
ATOM 963 C C . PRO A 1 129 ? -0.392 29.112 -16.519 1.00 76.06 129 PRO A C 1
ATOM 965 O O . PRO A 1 129 ? 0.241 29.525 -17.489 1.00 76.06 129 PRO A O 1
ATOM 968 N N . SER A 1 130 ? -0.290 27.856 -16.076 1.00 71.56 130 SER A N 1
ATOM 969 C CA . SER A 1 130 ? 0.508 26.780 -16.683 1.00 71.56 130 SER A CA 1
ATOM 970 C C . SER A 1 130 ? 0.008 26.319 -18.059 1.00 71.56 130 SER A C 1
ATOM 972 O O . SER A 1 130 ? 0.801 25.841 -18.864 1.00 71.56 130 SER A O 1
ATOM 974 N N . GLY A 1 131 ? -1.285 26.468 -18.353 1.00 77.56 131 GLY A N 1
ATOM 975 C CA . GLY A 1 131 ? -1.885 26.109 -19.639 1.00 77.56 131 GLY A CA 1
ATOM 976 C C . GLY A 1 131 ? -1.542 27.076 -20.776 1.00 77.56 131 GLY A C 1
ATOM 977 O O . GLY A 1 131 ? -1.586 26.681 -21.940 1.00 77.56 131 GLY A O 1
ATOM 978 N N . THR A 1 132 ? -1.151 28.315 -20.455 1.00 84.00 132 THR A N 1
ATOM 979 C CA . THR A 1 132 ? -0.951 29.415 -21.419 1.00 84.00 132 THR A CA 1
ATOM 980 C C . THR A 1 132 ? 0.016 29.078 -22.564 1.00 84.00 132 THR A C 1
ATOM 982 O O . THR A 1 132 ? -0.273 29.379 -23.722 1.00 84.00 132 THR A O 1
ATOM 985 N N . GLU A 1 133 ? 1.154 28.436 -22.272 1.00 84.56 133 GLU A N 1
ATOM 986 C CA . GLU A 1 133 ? 2.149 28.060 -23.293 1.00 84.56 133 GLU A CA 1
ATOM 987 C C . GLU A 1 133 ? 1.623 26.943 -24.210 1.00 84.56 133 GLU A C 1
ATOM 989 O O . GLU A 1 133 ? 1.732 27.020 -25.437 1.00 84.56 133 GLU A O 1
ATOM 994 N N . THR A 1 134 ? 0.979 25.932 -23.622 1.00 85.38 134 THR A N 1
ATOM 995 C CA . THR A 1 134 ? 0.338 24.828 -24.348 1.00 85.38 134 THR A CA 1
ATOM 996 C C . THR A 1 134 ? -0.773 25.350 -25.258 1.00 85.38 134 THR A C 1
ATOM 998 O O . THR A 1 134 ? -0.821 24.989 -26.432 1.00 85.38 134 THR A O 1
ATOM 1001 N N . LEU A 1 135 ? -1.612 26.266 -24.762 1.00 89.19 135 LEU A N 1
ATOM 1002 C CA . LEU A 1 135 ? -2.656 26.938 -25.536 1.00 89.19 135 LEU A CA 1
ATOM 1003 C C . LEU A 1 135 ? -2.078 27.735 -26.715 1.00 89.19 135 LEU A C 1
ATOM 1005 O O . LEU A 1 135 ? -2.657 27.712 -27.803 1.00 89.19 135 LEU A O 1
ATOM 1009 N N . HIS A 1 136 ? -0.924 28.389 -26.547 1.00 89.44 136 HIS A N 1
ATOM 1010 C CA . HIS A 1 136 ? -0.242 29.065 -27.653 1.00 89.44 136 HIS A CA 1
ATOM 1011 C C . HIS A 1 136 ? 0.234 28.067 -28.722 1.00 89.44 136 HIS A C 1
ATOM 1013 O O . HIS A 1 136 ? -0.056 28.267 -29.901 1.00 89.44 136 HIS A O 1
ATOM 1019 N N . ARG A 1 137 ? 0.883 26.957 -28.332 1.00 88.69 137 ARG A N 1
ATOM 1020 C CA . ARG A 1 137 ? 1.318 25.897 -29.270 1.00 88.69 137 ARG A CA 1
ATOM 1021 C C . ARG A 1 137 ? 0.138 25.215 -29.979 1.00 88.69 137 ARG A C 1
ATOM 1023 O O . ARG A 1 137 ? 0.235 24.938 -31.171 1.00 88.69 137 ARG A O 1
ATOM 1030 N N . ILE A 1 138 ? -0.994 25.000 -29.300 1.00 91.94 138 ILE A N 1
ATOM 1031 C CA . ILE A 1 138 ? -2.240 24.521 -29.931 1.00 91.94 138 ILE A CA 1
ATOM 1032 C C . ILE A 1 138 ? -2.731 25.536 -30.972 1.00 91.94 138 ILE A C 1
ATOM 1034 O O . ILE A 1 138 ? -3.003 25.172 -32.115 1.00 91.94 138 ILE A O 1
ATOM 1038 N N . THR A 1 139 ? -2.815 26.814 -30.593 1.00 93.31 139 THR A N 1
ATOM 1039 C CA . THR A 1 139 ? -3.301 27.895 -31.466 1.00 93.31 139 THR A CA 1
ATOM 1040 C C . THR A 1 139 ? -2.424 28.050 -32.710 1.00 93.31 139 THR A C 1
ATOM 1042 O O . THR A 1 139 ? -2.943 28.220 -33.811 1.00 93.31 139 THR A O 1
ATOM 1045 N N . GLU A 1 140 ? -1.105 27.938 -32.565 1.00 92.00 140 GLU A N 1
ATOM 1046 C CA . GLU A 1 140 ? -0.141 27.932 -33.668 1.00 92.00 140 GLU A CA 1
ATOM 1047 C C . GLU A 1 140 ? -0.384 26.752 -34.623 1.00 92.00 140 GLU A C 1
ATOM 1049 O O . GLU A 1 140 ? -0.706 26.963 -35.794 1.00 92.00 140 GLU A O 1
ATOM 1054 N N . VAL A 1 141 ? -0.341 25.516 -34.117 1.00 91.62 141 VAL A N 1
ATOM 1055 C CA . VAL A 1 141 ? -0.448 24.291 -34.930 1.00 91.62 141 VAL A CA 1
ATOM 1056 C C . VAL A 1 141 ? -1.813 24.160 -35.631 1.00 91.62 141 VAL A C 1
ATOM 1058 O O . VAL A 1 141 ? -1.884 23.696 -36.777 1.00 91.62 141 VAL A O 1
ATOM 1061 N N . VAL A 1 142 ? -2.905 24.605 -34.998 1.00 93.56 142 VAL A N 1
ATOM 1062 C CA . VAL A 1 142 ? -4.238 24.651 -35.628 1.00 93.56 142 VAL A CA 1
ATOM 1063 C C . VAL A 1 142 ? -4.273 25.677 -36.765 1.00 93.56 142 VAL A C 1
ATOM 1065 O O . VAL A 1 142 ? -4.732 25.350 -37.862 1.00 93.56 142 VAL A O 1
ATOM 1068 N N . ASN A 1 143 ? -3.743 26.887 -36.555 1.00 92.69 143 ASN A N 1
ATOM 1069 C CA . ASN A 1 143 ? -3.700 27.924 -37.590 1.00 92.69 143 ASN A CA 1
ATOM 1070 C C . ASN A 1 143 ? -2.798 27.538 -38.775 1.00 92.69 143 ASN A C 1
ATOM 1072 O O . ASN A 1 143 ? -3.191 27.734 -39.926 1.00 92.69 143 ASN A O 1
ATOM 1076 N N . GLU A 1 144 ? -1.636 26.926 -38.526 1.00 90.56 144 GLU A N 1
ATOM 1077 C CA . GLU A 1 144 ? -0.787 26.360 -39.583 1.00 90.56 144 GLU A CA 1
ATOM 1078 C C . GLU A 1 144 ? -1.539 25.313 -40.421 1.00 90.56 144 GLU A C 1
ATOM 1080 O O . GLU A 1 144 ? -1.439 25.305 -41.649 1.00 90.56 144 GLU A O 1
ATOM 1085 N N . THR A 1 145 ? -2.314 24.438 -39.770 1.00 90.69 145 THR A N 1
ATOM 1086 C CA . THR A 1 145 ? -3.075 23.377 -40.448 1.00 90.69 145 THR A CA 1
ATOM 1087 C C . THR A 1 145 ? -4.220 23.952 -41.291 1.00 90.69 145 THR A C 1
ATOM 1089 O O . THR A 1 145 ? -4.440 23.504 -42.418 1.00 90.69 145 THR A O 1
ATOM 1092 N N . LEU A 1 146 ? -4.915 24.982 -40.792 1.00 89.56 146 LEU A N 1
ATOM 1093 C CA . LEU A 1 146 ? -5.960 25.706 -41.530 1.00 89.56 146 LEU A CA 1
ATOM 1094 C C . LEU A 1 146 ? -5.404 26.484 -42.734 1.00 89.56 146 LEU A C 1
ATOM 1096 O O . LEU A 1 146 ? -6.040 26.510 -43.791 1.00 89.56 146 LEU A O 1
ATOM 1100 N N . ALA A 1 147 ? -4.215 27.081 -42.602 1.00 86.75 147 ALA A N 1
ATOM 1101 C CA . ALA A 1 147 ? -3.524 27.745 -43.704 1.00 86.75 147 ALA A CA 1
ATOM 1102 C C . ALA A 1 147 ? -3.088 26.738 -44.785 1.00 86.75 147 ALA A C 1
ATOM 1104 O O . ALA A 1 147 ? -3.340 26.954 -45.972 1.00 86.75 147 ALA A O 1
ATOM 1105 N N . ALA A 1 148 ? -2.507 25.602 -44.383 1.00 84.31 148 ALA A N 1
ATOM 1106 C CA . ALA A 1 148 ? -2.026 24.563 -45.296 1.00 84.31 148 ALA A CA 1
ATOM 1107 C C . ALA A 1 148 ? -3.131 23.903 -46.149 1.00 84.31 148 ALA A C 1
ATOM 1109 O O . ALA A 1 148 ? -2.831 23.353 -47.206 1.00 84.31 148 ALA A O 1
ATOM 1110 N N . ASP A 1 149 ? -4.402 23.957 -45.732 1.00 82.19 149 ASP A N 1
ATOM 1111 C CA . ASP A 1 149 ? -5.531 23.404 -46.499 1.00 82.19 149 ASP A CA 1
ATOM 1112 C C . ASP A 1 149 ? -5.997 24.286 -47.669 1.00 82.19 149 ASP A C 1
ATOM 1114 O O . ASP A 1 149 ? -6.781 23.846 -48.507 1.00 82.19 149 ASP A O 1
ATOM 1118 N N . GLY A 1 150 ? -5.596 25.559 -47.718 1.00 73.62 150 GLY A N 1
ATOM 1119 C CA . GLY A 1 150 ? -6.152 26.521 -48.673 1.00 73.62 150 GLY A CA 1
ATOM 1120 C C . GLY A 1 150 ? -7.539 27.046 -48.270 1.00 73.62 150 GLY A C 1
ATOM 1121 O O . GLY A 1 150 ? -7.727 28.261 -48.222 1.00 73.62 150 GLY A O 1
ATOM 1122 N N . SER A 1 151 ? -8.477 26.158 -47.913 1.00 76.56 151 SER A N 1
ATOM 1123 C CA . SER A 1 151 ? -9.913 26.441 -47.704 1.00 76.56 151 SER A CA 1
ATOM 1124 C C . SER A 1 151 ? -10.252 27.611 -46.769 1.00 76.56 151 SER A C 1
ATOM 1126 O O . SER A 1 151 ? -11.308 28.220 -46.932 1.00 76.56 151 SER A O 1
ATOM 1128 N N . TYR A 1 152 ? -9.410 27.906 -45.773 1.00 77.19 152 TYR A N 1
ATOM 1129 C CA . TYR A 1 152 ? -9.749 28.796 -44.652 1.00 77.19 152 TYR A CA 1
ATOM 1130 C C . TYR A 1 152 ? -8.791 29.993 -44.479 1.00 77.19 152 TYR A C 1
ATOM 1132 O O . TYR A 1 152 ? -8.749 30.594 -43.408 1.00 77.19 152 TYR A O 1
ATOM 1140 N N . HIS A 1 153 ? -8.065 30.382 -45.536 1.00 61.62 153 HIS A N 1
ATOM 1141 C CA . HIS A 1 153 ? -7.014 31.425 -45.532 1.00 61.62 153 HIS A CA 1
ATOM 1142 C C . HIS A 1 153 ? -7.372 32.785 -44.893 1.00 61.62 153 HIS A C 1
ATOM 114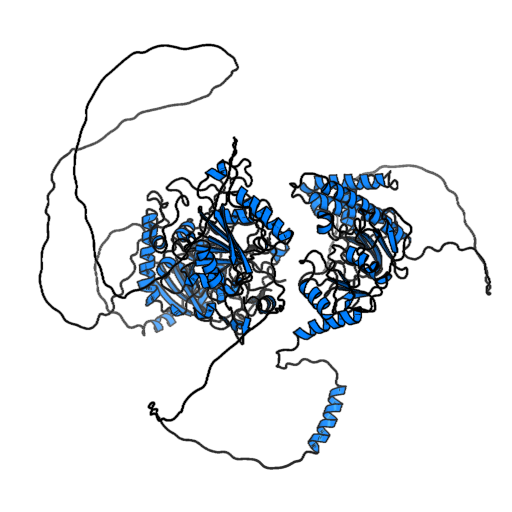4 O O . HIS A 1 153 ? -6.472 33.551 -44.562 1.00 61.62 153 HIS A O 1
ATOM 1150 N N . SER A 1 154 ? -8.655 33.122 -44.739 1.00 62.62 154 SER A N 1
ATOM 1151 C CA . SER A 1 154 ? -9.113 34.384 -44.144 1.00 62.62 154 SER A CA 1
ATOM 1152 C C . SER A 1 154 ? -9.527 34.273 -42.668 1.00 62.62 154 SER A C 1
ATOM 1154 O O . SER A 1 154 ? -10.222 35.162 -42.179 1.00 62.62 154 SER A O 1
ATOM 1156 N N . CYS A 1 155 ? -9.206 33.174 -41.977 1.00 68.12 155 CYS A N 1
ATOM 1157 C CA . CYS A 1 155 ? -9.696 32.901 -40.624 1.00 68.12 155 CYS A CA 1
ATOM 1158 C C . CYS A 1 155 ? -8.595 32.387 -39.684 1.00 68.12 155 CYS A C 1
ATOM 1160 O O . CYS A 1 155 ? -8.561 31.205 -39.347 1.00 68.12 155 CYS A O 1
ATOM 1162 N N . THR A 1 156 ? -7.731 33.293 -39.224 1.00 84.75 156 THR A N 1
ATOM 1163 C CA . THR A 1 156 ? -6.850 33.036 -38.076 1.00 84.75 156 THR A CA 1
ATOM 1164 C C . THR A 1 156 ? -7.684 32.963 -36.795 1.00 84.75 156 THR A C 1
ATOM 1166 O O . THR A 1 156 ? -8.449 33.885 -36.515 1.00 84.75 156 THR A O 1
ATOM 1169 N N . LEU A 1 157 ? -7.532 31.892 -36.020 1.00 89.88 157 LEU A N 1
ATOM 1170 C CA . LEU A 1 157 ? -8.169 31.711 -34.715 1.00 89.88 157 LEU A CA 1
ATOM 1171 C C . LEU A 1 157 ? -7.316 32.330 -33.608 1.00 89.88 157 LEU A C 1
ATOM 1173 O O . LEU A 1 157 ? -6.102 32.116 -33.570 1.00 89.88 157 LEU A O 1
ATOM 1177 N N . SER A 1 158 ? -7.951 33.072 -32.703 1.00 93.25 158 SER A N 1
ATOM 1178 C CA . SER A 1 158 ? -7.342 33.510 -31.446 1.00 93.25 158 SER A CA 1
ATOM 1179 C C . SER A 1 158 ? -7.343 32.385 -30.407 1.00 93.25 158 SER A C 1
ATOM 1181 O O . SER A 1 158 ? -8.010 31.361 -30.565 1.00 93.25 158 SER A O 1
ATOM 1183 N N . THR A 1 159 ? -6.630 32.589 -29.299 1.00 91.38 159 THR A N 1
ATOM 1184 C CA . THR A 1 159 ? -6.622 31.644 -28.176 1.00 91.38 159 THR A CA 1
ATOM 1185 C C . THR A 1 159 ? -8.021 31.410 -27.593 1.00 91.38 159 THR A C 1
ATOM 1187 O O . THR A 1 159 ? -8.345 30.274 -27.262 1.00 91.38 159 THR A O 1
ATOM 1190 N N . GLU A 1 160 ? -8.891 32.425 -27.523 1.00 91.69 160 GLU A N 1
ATOM 1191 C CA . GLU A 1 160 ? -10.265 32.245 -27.020 1.00 91.69 160 GLU A CA 1
ATOM 1192 C C . GLU A 1 160 ? -11.178 31.544 -28.041 1.00 91.69 160 GLU A C 1
ATOM 1194 O O . GLU A 1 160 ? -12.068 30.795 -27.640 1.00 91.69 160 GLU A O 1
ATOM 1199 N N . ASP A 1 161 ? -10.930 31.690 -29.351 1.00 92.44 161 ASP A N 1
ATOM 1200 C CA . ASP A 1 161 ? -11.631 30.898 -30.375 1.00 92.44 161 ASP A CA 1
ATOM 1201 C C . ASP A 1 161 ? -11.291 29.404 -30.240 1.00 92.44 161 ASP A C 1
ATOM 1203 O O . ASP A 1 161 ? -12.175 28.554 -30.347 1.00 92.44 161 ASP A O 1
ATOM 1207 N N . ILE A 1 162 ? -10.025 29.077 -29.946 1.00 93.62 162 ILE A N 1
ATOM 1208 C CA . ILE A 1 162 ? -9.568 27.706 -29.667 1.00 93.62 162 ILE A CA 1
ATOM 1209 C C . ILE A 1 162 ? -10.223 27.160 -28.391 1.00 93.62 162 ILE A C 1
ATOM 1211 O O . ILE A 1 162 ? -10.800 26.073 -28.425 1.00 93.62 162 ILE A O 1
ATOM 1215 N N . LEU A 1 163 ? -10.201 27.918 -27.287 1.00 93.38 163 LEU A N 1
ATOM 1216 C CA . LEU A 1 163 ? -10.860 27.525 -26.034 1.00 93.38 163 LEU A CA 1
ATOM 1217 C C . LEU A 1 163 ? -12.373 27.303 -26.233 1.00 93.38 163 LEU A C 1
ATOM 1219 O O . LEU A 1 163 ? -12.923 26.321 -25.739 1.00 93.38 163 LEU A O 1
ATOM 1223 N N . THR A 1 164 ? -13.033 28.162 -27.016 1.00 92.69 164 THR A N 1
ATOM 1224 C CA . THR A 1 164 ? -14.461 28.044 -27.368 1.00 92.69 164 THR A CA 1
ATOM 1225 C C . THR A 1 164 ? -14.740 26.816 -28.242 1.00 92.69 164 THR A C 1
ATOM 1227 O O . THR A 1 164 ? -15.725 26.105 -28.023 1.00 92.69 164 THR A O 1
ATOM 1230 N N . ALA A 1 165 ? -13.874 26.525 -29.217 1.00 92.69 165 ALA A N 1
ATOM 1231 C CA . ALA A 1 165 ? -14.000 25.347 -30.071 1.00 92.69 165 ALA A CA 1
ATOM 1232 C C . ALA A 1 165 ? -13.845 24.040 -29.273 1.00 92.69 165 ALA A C 1
ATOM 1234 O O . ALA A 1 165 ? -14.608 23.102 -29.510 1.00 92.69 165 ALA A O 1
ATOM 1235 N N . ILE A 1 166 ? -12.928 23.999 -28.297 1.00 93.56 166 ILE A N 1
ATOM 1236 C CA . ILE A 1 166 ? -12.750 22.871 -27.365 1.00 93.56 166 ILE A CA 1
ATOM 1237 C C . ILE A 1 166 ? -13.980 22.727 -26.459 1.00 93.56 166 ILE A C 1
ATOM 1239 O O . ILE A 1 166 ? -14.594 21.661 -26.441 1.00 93.56 166 ILE A O 1
ATOM 1243 N N . ASP A 1 167 ? -14.393 23.803 -25.778 1.00 92.19 167 ASP A N 1
ATOM 1244 C CA . ASP A 1 167 ? -15.523 23.806 -24.831 1.00 92.19 167 ASP A CA 1
ATOM 1245 C C . ASP A 1 167 ? -16.876 23.474 -25.480 1.00 92.19 167 ASP A C 1
ATOM 1247 O O . ASP A 1 167 ? -17.806 23.049 -24.793 1.00 92.19 167 ASP A O 1
ATOM 1251 N N . SER A 1 168 ? -16.985 23.600 -26.806 1.00 90.62 168 SER A N 1
ATOM 1252 C CA . SER A 1 168 ? -18.151 23.136 -27.570 1.00 90.62 168 SER A CA 1
ATOM 1253 C C . SER A 1 168 ? -18.386 21.617 -27.447 1.00 90.62 168 SER A C 1
ATOM 1255 O O . SER A 1 168 ? -19.502 21.167 -27.695 1.00 90.62 168 SER A O 1
ATOM 1257 N N . GLY A 1 169 ? -17.366 20.839 -27.051 1.00 90.44 169 GLY A N 1
ATOM 1258 C CA . GLY A 1 169 ? -17.425 19.389 -26.808 1.00 90.44 169 GLY A CA 1
ATOM 1259 C C . GLY A 1 169 ? -18.068 18.956 -25.481 1.00 90.44 169 GLY A C 1
ATOM 1260 O O . GLY A 1 169 ? -18.191 17.760 -25.222 1.00 90.44 169 GLY A O 1
ATOM 1261 N N . ARG A 1 170 ? -18.500 19.907 -24.639 1.00 91.44 170 ARG A N 1
ATOM 1262 C CA . ARG A 1 170 ? -19.084 19.667 -23.303 1.00 91.44 170 ARG A CA 1
ATOM 1263 C C . ARG A 1 170 ? -20.561 19.229 -23.316 1.00 91.44 170 ARG A C 1
ATOM 1265 O O . ARG A 1 170 ? -21.282 19.475 -22.351 1.00 91.44 170 ARG A O 1
ATOM 1272 N N . SER A 1 171 ? -21.068 18.641 -24.401 1.00 91.88 171 SER A N 1
ATOM 1273 C CA . SER A 1 171 ? -22.440 18.124 -24.411 1.00 91.88 171 SER A CA 1
ATOM 1274 C C . SER A 1 171 ? -22.515 16.756 -23.729 1.00 91.88 171 SER A C 1
ATOM 1276 O O . SER A 1 171 ? -21.646 15.912 -23.921 1.00 91.88 171 SER A O 1
ATOM 1278 N N . GLU A 1 172 ? -23.588 16.505 -22.979 1.00 91.12 172 GLU A N 1
ATOM 1279 C CA . GLU A 1 172 ? -23.827 15.195 -22.357 1.00 91.12 172 GLU A CA 1
ATOM 1280 C C . GLU A 1 172 ? -24.386 14.146 -23.337 1.00 91.12 172 GLU A C 1
ATOM 1282 O O . GLU A 1 172 ? -24.479 12.968 -22.996 1.00 91.12 172 GLU A O 1
ATOM 1287 N N . GLY A 1 173 ? -24.744 14.551 -24.561 1.00 90.88 173 GLY A N 1
ATOM 1288 C CA . GLY A 1 173 ? -25.462 13.709 -25.519 1.00 90.88 173 GLY A CA 1
ATOM 1289 C C . GLY A 1 173 ? -26.903 13.442 -25.074 1.00 90.88 173 GLY A C 1
ATOM 1290 O O . GLY A 1 173 ? -27.487 14.230 -24.327 1.00 90.88 173 GLY A O 1
ATOM 1291 N N . GLY A 1 174 ? -27.472 12.318 -25.518 1.00 89.19 174 GLY A N 1
ATOM 1292 C CA . GLY A 1 174 ? -28.794 11.866 -25.087 1.00 89.19 174 GLY A CA 1
ATOM 1293 C C . GLY A 1 174 ? -29.626 11.218 -26.192 1.00 89.19 174 GLY A C 1
ATOM 1294 O O . GLY A 1 174 ? -29.130 10.840 -27.253 1.00 89.19 174 GLY A O 1
ATOM 1295 N N . SER A 1 175 ? -30.920 11.083 -25.910 1.00 89.50 175 SER A N 1
ATOM 1296 C CA . SER A 1 175 ? -31.899 10.355 -26.722 1.00 89.50 175 SER A CA 1
ATOM 1297 C C . SER A 1 175 ? -32.711 11.221 -27.692 1.00 89.50 175 SER A C 1
ATOM 1299 O O . SER A 1 175 ? -33.534 10.678 -28.425 1.00 89.50 175 SER A O 1
ATOM 1301 N N . VAL A 1 176 ? -32.503 12.543 -27.702 1.00 90.69 176 VAL A N 1
ATOM 1302 C CA . VAL A 1 176 ? -33.325 13.517 -28.443 1.00 90.69 176 VAL A CA 1
ATOM 1303 C C . VAL A 1 176 ? -32.437 14.553 -29.125 1.00 90.69 176 VAL A C 1
ATOM 1305 O O . VAL A 1 176 ? -31.596 15.171 -28.477 1.00 90.69 176 VAL A O 1
ATOM 1308 N N . GLY A 1 177 ? -32.677 14.809 -30.409 1.00 90.81 177 GLY A N 1
ATOM 1309 C CA . GLY A 1 177 ? -31.899 15.735 -31.221 1.00 90.81 177 GLY A CA 1
ATOM 1310 C C . GLY A 1 177 ? -30.626 15.124 -31.811 1.00 90.81 177 GLY A C 1
ATOM 1311 O O . GLY A 1 177 ? -30.451 13.905 -31.879 1.00 90.81 177 GLY A O 1
ATOM 1312 N N . ARG A 1 178 ? -29.742 16.010 -32.284 1.00 92.81 178 ARG A N 1
ATOM 1313 C CA . ARG A 1 178 ? -28.507 15.662 -32.996 1.00 92.81 178 ARG A CA 1
ATOM 1314 C C . ARG A 1 178 ? -27.282 15.953 -32.149 1.00 92.81 178 ARG A C 1
ATOM 1316 O O . ARG A 1 178 ? -27.096 17.090 -31.722 1.00 92.81 178 ARG A O 1
ATOM 1323 N N . HIS A 1 179 ? -26.424 14.951 -31.989 1.00 94.75 179 HIS A N 1
ATOM 1324 C CA . HIS A 1 179 ? -25.178 15.061 -31.234 1.00 94.75 179 HIS A CA 1
ATOM 1325 C C . HIS A 1 179 ? -24.021 14.520 -32.069 1.00 94.75 179 HIS A C 1
ATOM 1327 O O . HIS A 1 179 ? -24.012 13.342 -32.429 1.00 94.75 179 HIS A O 1
ATOM 1333 N N . TRP A 1 180 ? -23.026 15.353 -32.361 1.00 97.06 180 TRP A N 1
ATOM 1334 C CA . TRP A 1 180 ? -21.728 14.844 -32.794 1.00 97.06 180 TRP A CA 1
ATOM 1335 C C . TRP A 1 180 ? -21.034 14.166 -31.611 1.00 97.06 180 TRP A C 1
ATOM 1337 O O . TRP A 1 180 ? -21.199 14.589 -30.471 1.00 97.06 180 TRP A O 1
ATOM 1347 N N . VAL A 1 181 ? -20.264 13.118 -31.876 1.00 97.62 181 VAL A N 1
ATOM 1348 C CA . VAL A 1 181 ? -19.506 12.355 -30.878 1.00 97.62 181 VAL A CA 1
ATOM 1349 C C . VAL A 1 181 ? -18.085 12.198 -31.404 1.00 97.62 181 VAL A C 1
ATOM 1351 O O . VAL A 1 181 ? -17.912 11.676 -32.506 1.00 97.62 181 VAL A O 1
ATOM 1354 N N . LEU A 1 182 ? -17.089 12.674 -30.658 1.00 97.62 182 LEU A N 1
ATOM 1355 C CA . LEU A 1 182 ? -15.694 12.756 -31.091 1.00 97.62 182 LEU A CA 1
ATOM 1356 C C . LEU A 1 182 ? -14.739 12.169 -30.050 1.00 97.62 182 LEU A C 1
ATOM 1358 O O . LEU A 1 182 ? -14.679 12.654 -28.925 1.00 97.62 182 LEU A O 1
ATOM 1362 N N . ASP A 1 183 ? -13.921 11.213 -30.477 1.00 96.62 183 ASP A N 1
ATOM 1363 C CA . ASP A 1 183 ? -12.623 10.955 -29.858 1.00 96.62 183 ASP A CA 1
ATOM 1364 C C . ASP A 1 183 ? -11.537 11.678 -30.683 1.00 96.62 183 ASP A C 1
ATOM 1366 O O . ASP A 1 183 ? -11.398 11.379 -31.881 1.00 96.62 183 ASP A O 1
ATOM 1370 N N . PRO A 1 184 ? -10.810 12.658 -30.109 1.00 93.25 184 PRO A N 1
ATOM 1371 C CA . PRO A 1 184 ? -9.745 13.357 -30.817 1.00 93.25 184 PRO A CA 1
ATOM 1372 C C . PRO A 1 184 ? -8.566 12.440 -31.175 1.00 93.25 184 PRO A C 1
ATOM 1374 O O . PRO A 1 184 ? -8.079 12.526 -32.303 1.00 93.25 184 PRO A O 1
ATOM 1377 N N . ILE A 1 185 ? -8.127 11.556 -30.265 1.00 94.31 185 ILE A N 1
ATOM 1378 C CA . ILE A 1 185 ? -7.025 10.595 -30.468 1.00 94.31 185 ILE A CA 1
ATOM 1379 C C . ILE A 1 185 ? -7.313 9.309 -29.676 1.00 94.31 185 ILE A C 1
ATOM 1381 O O . ILE A 1 185 ? -6.700 9.009 -28.643 1.00 94.31 185 ILE A O 1
ATOM 1385 N N . ASP A 1 186 ? -8.192 8.485 -30.239 1.00 91.88 186 ASP A N 1
ATOM 1386 C CA . ASP A 1 186 ? -8.432 7.138 -29.745 1.00 91.88 186 ASP A CA 1
ATOM 1387 C C . ASP A 1 186 ? -7.128 6.339 -29.880 1.00 91.88 186 ASP A C 1
ATOM 1389 O O . ASP A 1 186 ? -6.487 6.324 -30.938 1.00 91.88 186 ASP A O 1
ATOM 1393 N N . GLY A 1 187 ? -6.716 5.660 -28.809 1.00 87.38 187 GLY A N 1
ATOM 1394 C CA . GLY A 1 187 ? -5.432 4.965 -28.743 1.00 87.38 187 GLY A CA 1
ATOM 1395 C C . GLY A 1 187 ? -4.241 5.884 -28.461 1.00 87.38 187 GLY A C 1
ATOM 1396 O O . GLY A 1 187 ? -3.163 5.669 -29.008 1.00 87.38 187 GLY A O 1
ATOM 1397 N N . THR A 1 188 ? -4.392 6.854 -27.558 1.00 83.56 188 THR A N 1
ATOM 1398 C CA . THR A 1 188 ? -3.361 7.801 -27.080 1.00 83.56 188 THR A CA 1
ATOM 1399 C C . THR A 1 188 ? -1.970 7.182 -26.820 1.00 83.56 188 THR A C 1
ATOM 1401 O O . THR A 1 188 ? -0.936 7.787 -27.104 1.00 83.56 188 THR A O 1
ATOM 1404 N N . LYS A 1 189 ? -1.911 5.946 -26.297 1.00 81.88 189 LYS A N 1
ATOM 1405 C CA . LYS A 1 189 ? -0.648 5.205 -26.091 1.00 81.88 189 LYS A CA 1
ATOM 1406 C C . LYS A 1 189 ? -0.020 4.709 -27.398 1.00 81.88 189 LYS A C 1
ATOM 1408 O O . LYS A 1 189 ? 1.197 4.770 -27.543 1.00 81.88 189 LYS A O 1
ATOM 1413 N N . GLY A 1 190 ? -0.836 4.273 -28.355 1.00 83.62 190 GLY A N 1
ATOM 1414 C CA . GLY A 1 190 ? -0.384 3.952 -29.706 1.00 83.62 190 GLY A CA 1
ATOM 1415 C C . GLY A 1 190 ? 0.121 5.196 -30.441 1.00 83.62 190 GLY A C 1
ATOM 1416 O O . GLY A 1 190 ? 1.187 5.151 -31.048 1.00 83.62 190 GLY A O 1
ATOM 1417 N N . PHE A 1 191 ? -0.558 6.341 -30.283 1.00 87.38 191 PHE A N 1
ATOM 1418 C CA . PHE A 1 191 ? -0.075 7.634 -30.783 1.00 87.38 191 PHE A CA 1
ATOM 1419 C C . PHE A 1 191 ? 1.337 7.960 -30.262 1.00 87.38 191 PHE A C 1
ATOM 1421 O O . PHE A 1 191 ? 2.220 8.263 -31.065 1.00 87.38 191 PHE A O 1
ATOM 1428 N N . LEU A 1 192 ? 1.573 7.819 -28.951 1.00 83.19 192 LEU A N 1
ATOM 1429 C CA . LEU A 1 192 ? 2.886 8.024 -28.323 1.00 83.19 192 LEU A CA 1
ATOM 1430 C C . LEU A 1 192 ? 3.990 7.106 -28.873 1.00 83.19 192 LEU A C 1
ATOM 1432 O O . LEU A 1 192 ? 5.104 7.574 -29.091 1.00 83.19 192 LEU A O 1
ATOM 1436 N N . ARG A 1 193 ? 3.699 5.819 -29.108 1.00 81.56 193 ARG A N 1
ATOM 1437 C CA . ARG A 1 193 ? 4.687 4.839 -29.610 1.00 81.56 193 ARG A CA 1
ATOM 1438 C C . ARG A 1 193 ? 4.948 4.928 -31.122 1.00 81.56 193 ARG A C 1
ATOM 1440 O O . ARG A 1 193 ? 5.874 4.293 -31.614 1.00 81.56 193 ARG A O 1
ATOM 1447 N N . GLY A 1 194 ? 4.144 5.690 -31.868 1.00 84.25 194 GLY A N 1
ATOM 1448 C CA . GLY A 1 194 ? 4.159 5.680 -33.338 1.00 84.25 194 GLY A CA 1
ATOM 1449 C C . GLY A 1 194 ? 3.309 4.568 -33.975 1.00 84.25 194 GLY A C 1
ATOM 1450 O O . GLY A 1 194 ? 3.315 4.423 -35.197 1.00 84.25 194 GLY A O 1
ATOM 1451 N N . ASP A 1 195 ? 2.558 3.817 -33.166 1.00 85.88 195 ASP A N 1
ATOM 1452 C CA . ASP A 1 195 ? 1.664 2.731 -33.581 1.00 85.88 195 ASP A CA 1
ATOM 1453 C C . ASP A 1 195 ? 0.328 3.268 -34.155 1.00 85.88 195 ASP A C 1
ATOM 1455 O O . ASP A 1 195 ? 0.202 4.413 -34.602 1.00 85.88 195 ASP A O 1
ATOM 1459 N N . GLN A 1 196 ? -0.698 2.412 -34.155 1.00 89.25 196 GLN A N 1
ATOM 1460 C CA . GLN A 1 196 ? -2.065 2.725 -34.552 1.00 89.25 196 GLN A CA 1
ATOM 1461 C C . GLN A 1 196 ? -2.780 3.621 -33.533 1.00 89.25 196 GLN A C 1
ATOM 1463 O O . GLN A 1 196 ? -2.791 3.347 -32.334 1.00 89.25 196 GLN A O 1
ATOM 1468 N N . TYR A 1 197 ? -3.442 4.645 -34.060 1.00 94.06 197 TYR A N 1
ATOM 1469 C CA . TYR A 1 197 ? -4.403 5.508 -33.378 1.00 94.06 197 TYR A CA 1
ATOM 1470 C C . TYR A 1 197 ? -5.491 5.918 -34.383 1.00 94.06 197 TYR A C 1
ATOM 1472 O O . TYR A 1 197 ? -5.316 5.732 -35.597 1.00 94.06 197 TYR A O 1
ATOM 1480 N N . ALA A 1 198 ? -6.603 6.475 -33.906 1.00 95.81 198 ALA A N 1
ATOM 1481 C CA . ALA A 1 198 ? -7.684 6.942 -34.768 1.00 95.81 198 ALA A CA 1
ATOM 1482 C C . ALA A 1 198 ? -8.286 8.264 -34.277 1.00 95.81 198 ALA A C 1
ATOM 1484 O O . ALA A 1 198 ? -8.466 8.459 -33.083 1.00 95.81 198 ALA A O 1
ATOM 1485 N N . ILE A 1 199 ? -8.662 9.138 -35.211 1.00 97.31 199 ILE A N 1
ATOM 1486 C CA . ILE A 1 199 ? -9.583 10.245 -34.940 1.00 97.31 199 ILE A CA 1
ATOM 1487 C C . ILE A 1 199 ? -10.976 9.723 -35.289 1.00 97.31 199 ILE A C 1
ATOM 1489 O O . ILE A 1 199 ? -11.229 9.374 -36.451 1.00 97.31 199 ILE A O 1
ATOM 1493 N N . ALA A 1 200 ? -11.852 9.615 -34.292 1.00 97.75 200 ALA A N 1
ATOM 1494 C CA . ALA A 1 200 ? -13.123 8.909 -34.412 1.00 97.75 200 ALA A CA 1
ATOM 1495 C C . ALA A 1 200 ? -14.303 9.868 -34.241 1.00 97.75 200 ALA A C 1
ATOM 1497 O O . ALA A 1 200 ? -14.545 10.382 -33.155 1.00 97.75 200 ALA A O 1
ATOM 1498 N N . LEU A 1 201 ? -15.047 10.107 -35.322 1.00 98.19 201 LEU A N 1
ATOM 1499 C CA . LEU A 1 201 ? -16.132 11.086 -35.369 1.00 98.19 201 LEU A CA 1
ATOM 1500 C C . LEU A 1 201 ? -17.436 10.430 -35.830 1.00 98.19 201 LEU A C 1
ATOM 1502 O O . LEU A 1 201 ? -17.505 9.873 -36.924 1.00 98.19 201 LEU A O 1
ATOM 1506 N N . ALA A 1 202 ? -18.490 10.535 -35.027 1.00 97.94 202 ALA A N 1
ATOM 1507 C CA . ALA A 1 202 ? -19.823 10.023 -35.328 1.00 97.94 202 ALA A CA 1
ATOM 1508 C C . ALA A 1 202 ? -20.908 11.090 -35.150 1.00 97.94 202 ALA A C 1
ATOM 1510 O O . ALA A 1 202 ? -20.707 12.093 -34.469 1.00 97.94 202 ALA A O 1
ATOM 1511 N N . LEU A 1 203 ? -22.074 10.845 -35.746 1.00 97.06 203 LEU A N 1
ATOM 1512 C CA . LEU A 1 203 ? -23.292 11.626 -35.538 1.00 97.06 203 LEU A CA 1
ATOM 1513 C C . LEU A 1 203 ? -24.395 10.716 -34.994 1.00 97.06 203 LEU A C 1
ATOM 1515 O O . LEU A 1 203 ? -24.742 9.706 -35.616 1.00 97.06 203 LEU A O 1
ATOM 1519 N N . LEU A 1 204 ? -24.960 11.115 -33.857 1.00 96.00 204 LEU A N 1
ATOM 1520 C CA . LEU A 1 204 ? -26.228 10.621 -33.338 1.00 96.00 204 LEU A CA 1
ATOM 1521 C C . LEU A 1 204 ? -27.374 11.500 -33.861 1.00 96.00 204 LEU A C 1
ATOM 1523 O O . LEU A 1 204 ? -27.251 12.725 -33.865 1.00 96.00 204 LEU A O 1
ATOM 1527 N N . ASP A 1 205 ? -28.493 10.890 -34.247 1.00 94.19 205 ASP A N 1
ATOM 1528 C CA . ASP A 1 205 ? -29.776 11.560 -34.517 1.00 94.19 205 ASP A CA 1
ATOM 1529 C C . ASP A 1 205 ? -30.870 10.775 -33.765 1.00 94.19 205 ASP A C 1
ATOM 1531 O O . ASP A 1 205 ? -30.994 9.560 -33.948 1.00 94.19 205 ASP A O 1
ATOM 1535 N N . GLU A 1 206 ? -31.585 11.428 -32.842 1.00 93.62 206 GLU A N 1
ATOM 1536 C CA . GLU A 1 206 ? -32.523 10.806 -31.883 1.00 93.62 206 GLU A CA 1
ATOM 1537 C C . GLU A 1 206 ? -31.913 9.581 -31.157 1.00 93.62 206 GLU A C 1
ATOM 1539 O O . GLU A 1 206 ? -32.461 8.472 -31.151 1.00 93.62 206 GLU A O 1
ATOM 1544 N N . GLY A 1 207 ? -30.708 9.768 -30.599 1.00 89.69 207 GLY A N 1
ATOM 1545 C CA . GLY A 1 207 ? -29.966 8.759 -29.827 1.00 89.69 207 GLY A CA 1
ATOM 1546 C C . GLY A 1 207 ? -29.348 7.605 -30.630 1.00 89.69 207 GLY A C 1
ATOM 1547 O O . GLY A 1 207 ? -28.756 6.705 -30.036 1.00 89.69 207 GLY A O 1
ATOM 1548 N N . LYS A 1 208 ? -29.465 7.597 -31.966 1.00 94.12 208 LYS A N 1
ATOM 1549 C CA . LYS A 1 208 ? -28.965 6.516 -32.836 1.00 94.12 208 LYS A CA 1
ATOM 1550 C C . LYS A 1 208 ? -27.796 6.976 -33.689 1.00 94.12 208 LYS A C 1
ATOM 1552 O O . LYS A 1 208 ? -27.888 8.022 -34.324 1.00 94.12 208 LYS A O 1
ATOM 1557 N N . VAL A 1 209 ? -26.743 6.162 -33.786 1.00 96.38 209 VAL A N 1
ATOM 1558 C CA . VAL A 1 209 ? -25.643 6.412 -34.730 1.00 96.38 209 VAL A CA 1
ATOM 1559 C C . VAL A 1 209 ? -26.174 6.320 -36.165 1.00 96.38 209 VAL A C 1
ATOM 1561 O O . VAL A 1 209 ? -26.629 5.260 -36.592 1.00 96.38 209 VAL A O 1
ATOM 1564 N N . VAL A 1 210 ? -26.113 7.424 -36.911 1.00 96.12 210 VAL A N 1
ATOM 1565 C CA . VAL A 1 210 ? -26.557 7.501 -38.320 1.00 96.12 210 VAL A CA 1
ATOM 1566 C C . VAL A 1 210 ? -25.401 7.653 -39.310 1.00 96.12 210 VAL A C 1
ATOM 1568 O O . VAL A 1 210 ? -25.562 7.385 -40.503 1.00 96.12 210 VAL A O 1
ATOM 1571 N N . LEU A 1 211 ? -24.231 8.070 -38.822 1.00 95.75 211 LEU A N 1
ATOM 1572 C CA . LEU A 1 211 ? -23.041 8.371 -39.616 1.00 95.75 211 LEU A CA 1
ATOM 1573 C C . LEU A 1 211 ? -21.780 8.233 -38.755 1.00 95.75 211 LEU A C 1
ATOM 1575 O O . LEU A 1 211 ? -21.802 8.575 -37.573 1.00 95.75 211 LEU A O 1
ATOM 1579 N N . GLY A 1 212 ? -20.684 7.757 -39.350 1.00 97.38 212 GLY A N 1
ATOM 1580 C CA . GLY A 1 212 ? -19.394 7.604 -38.674 1.00 97.38 212 GLY A CA 1
ATOM 1581 C C . GLY A 1 212 ? -18.202 7.699 -39.623 1.00 97.38 212 GLY A C 1
ATOM 1582 O O . GLY A 1 212 ? -18.280 7.312 -40.789 1.00 97.38 212 GLY A O 1
ATOM 1583 N N . VAL A 1 213 ? -17.094 8.227 -39.110 1.00 98.06 213 VAL A N 1
ATOM 1584 C CA . VAL A 1 213 ? -15.824 8.441 -39.805 1.00 98.06 213 VAL A CA 1
ATOM 1585 C C . VAL A 1 213 ? -14.683 8.047 -38.865 1.00 98.06 213 VAL A C 1
ATOM 1587 O O . VAL A 1 213 ? -14.612 8.532 -37.738 1.00 98.06 213 VAL A O 1
ATOM 1590 N N . LEU A 1 214 ? -13.781 7.190 -39.341 1.00 97.69 214 LEU A N 1
ATOM 1591 C CA . LEU A 1 214 ? -12.527 6.837 -38.675 1.00 97.69 214 LEU A CA 1
ATOM 1592 C C . LEU A 1 214 ? -11.362 7.259 -39.573 1.00 97.69 214 LEU A C 1
ATOM 1594 O O . LEU A 1 214 ? -11.145 6.665 -40.632 1.00 97.69 214 LEU A O 1
ATOM 1598 N N . ALA A 1 215 ? -10.604 8.271 -39.160 1.00 96.94 215 ALA A N 1
ATOM 1599 C CA . ALA A 1 215 ? -9.310 8.575 -39.763 1.00 96.94 215 ALA A CA 1
ATOM 1600 C C . ALA A 1 215 ? -8.230 7.806 -38.995 1.00 96.94 215 ALA A C 1
ATOM 1602 O O . ALA A 1 215 ? -7.991 8.107 -37.830 1.00 96.94 215 ALA A O 1
ATOM 1603 N N . CYS A 1 216 ? -7.595 6.819 -39.628 1.00 95.44 216 CYS A N 1
ATOM 1604 C CA . CYS A 1 216 ? -6.590 5.949 -39.007 1.00 95.44 216 CYS A CA 1
ATOM 1605 C C . CYS A 1 216 ? -5.211 6.248 -39.625 1.00 95.44 216 CYS A C 1
ATOM 1607 O O . CYS A 1 216 ? -4.860 5.655 -40.651 1.00 95.44 216 CYS A O 1
ATOM 1609 N N . PRO A 1 217 ? -4.416 7.189 -39.075 1.00 93.38 217 PRO A N 1
ATOM 1610 C CA . PRO A 1 217 ? -3.376 7.850 -39.868 1.00 93.38 217 PRO A CA 1
ATOM 1611 C C . PRO A 1 217 ? -2.133 7.000 -40.130 1.00 93.38 217 PRO A C 1
ATOM 1613 O O . PRO A 1 217 ? -1.368 7.335 -41.034 1.00 93.38 217 PRO A O 1
ATOM 1616 N N . ASN A 1 218 ? -1.979 5.903 -39.384 1.00 90.75 218 ASN A N 1
ATOM 1617 C CA . ASN A 1 218 ? -0.901 4.923 -39.516 1.00 90.75 218 ASN A CA 1
ATOM 1618 C C . ASN A 1 218 ? -1.406 3.552 -40.033 1.00 90.75 218 ASN A C 1
ATOM 1620 O O . ASN A 1 218 ? -0.626 2.602 -40.101 1.00 90.75 218 ASN A O 1
ATOM 1624 N N . LEU A 1 219 ? -2.687 3.432 -40.419 1.00 88.50 219 LEU A N 1
ATOM 1625 C CA . LEU A 1 219 ? -3.286 2.200 -40.951 1.00 88.50 219 LEU A CA 1
ATOM 1626 C C . LEU A 1 219 ? -3.221 2.217 -42.494 1.00 88.50 219 LEU A C 1
ATOM 1628 O O . LEU A 1 219 ? -3.931 3.018 -43.109 1.00 88.50 219 LEU A O 1
ATOM 1632 N N . PRO A 1 220 ? -2.386 1.385 -43.149 1.00 85.69 220 PRO A N 1
ATOM 1633 C CA . PRO A 1 220 ? -2.210 1.418 -44.602 1.00 85.69 220 PRO A CA 1
ATOM 1634 C C . PRO A 1 220 ? -3.451 0.909 -45.345 1.00 85.69 220 PRO A C 1
ATOM 1636 O O . PRO A 1 220 ? -4.236 0.131 -44.812 1.00 85.69 220 PRO A O 1
ATOM 1639 N N . LEU A 1 221 ? -3.615 1.301 -46.613 1.00 79.31 221 LEU A N 1
ATOM 1640 C CA . LEU A 1 221 ? -4.730 0.854 -47.468 1.00 79.31 221 LEU A CA 1
ATOM 1641 C C . LEU A 1 221 ? -4.676 -0.639 -47.856 1.00 79.31 221 LEU A C 1
ATOM 1643 O O . LEU A 1 221 ? -5.713 -1.199 -48.204 1.00 79.31 221 LEU A O 1
ATOM 1647 N N . ALA A 1 222 ? -3.497 -1.265 -47.806 1.00 76.25 222 ALA A N 1
ATOM 1648 C CA . ALA A 1 222 ? -3.309 -2.704 -48.016 1.00 76.25 222 ALA A CA 1
ATOM 1649 C C . ALA A 1 222 ? -3.669 -3.513 -46.755 1.00 76.25 222 ALA A C 1
ATOM 1651 O O . ALA A 1 222 ? -3.782 -2.948 -45.662 1.00 76.25 222 ALA A O 1
ATOM 1652 N N . SER A 1 223 ? -3.865 -4.828 -46.901 1.00 69.06 223 SER A N 1
ATOM 1653 C CA . SER A 1 223 ? -4.241 -5.701 -45.781 1.00 69.06 223 SER A CA 1
ATOM 1654 C C . SER A 1 223 ? -3.119 -5.826 -44.749 1.00 69.06 223 SER A C 1
ATOM 1656 O O . SER A 1 223 ? -1.950 -5.955 -45.102 1.00 69.06 223 SER A O 1
ATOM 1658 N N . ILE A 1 224 ? -3.482 -5.877 -43.463 1.00 67.56 224 ILE A N 1
ATOM 1659 C CA . ILE A 1 224 ? -2.533 -6.065 -42.345 1.00 67.56 224 ILE A CA 1
ATOM 1660 C C . ILE A 1 224 ? -1.818 -7.433 -42.438 1.00 67.56 224 ILE A C 1
ATOM 1662 O O . ILE A 1 224 ? -0.744 -7.627 -41.871 1.00 67.56 224 ILE A O 1
ATOM 1666 N N . VAL A 1 225 ? -2.404 -8.391 -43.164 1.00 57.94 225 VAL A N 1
ATOM 1667 C CA . VAL A 1 225 ? -1.885 -9.759 -43.320 1.00 57.94 225 VAL A CA 1
ATOM 1668 C C . VAL A 1 225 ? -0.731 -9.835 -44.337 1.00 57.94 225 VAL A C 1
ATOM 1670 O O . VAL A 1 225 ? 0.098 -10.746 -44.265 1.00 57.94 225 VAL A O 1
ATOM 1673 N N . GLU A 1 226 ? -0.627 -8.878 -45.263 1.00 51.22 226 GLU A N 1
ATOM 1674 C CA . GLU A 1 226 ? 0.415 -8.855 -46.295 1.00 51.22 226 GLU A CA 1
ATOM 1675 C C . GLU A 1 226 ? 1.700 -8.206 -45.755 1.00 51.22 226 GLU A C 1
ATOM 1677 O O . GLU A 1 226 ? 1.843 -6.987 -45.697 1.00 51.22 226 GLU A O 1
ATOM 1682 N N . LYS A 1 227 ? 2.661 -9.052 -45.352 1.00 41.19 227 LYS A N 1
ATOM 1683 C CA . LYS A 1 227 ? 3.903 -8.688 -44.632 1.00 41.19 227 LYS A CA 1
ATOM 1684 C C . LYS A 1 227 ? 4.892 -7.756 -45.357 1.00 41.19 227 LYS A C 1
ATOM 1686 O O . LYS A 1 227 ? 5.959 -7.497 -44.806 1.00 41.19 227 LYS A O 1
ATOM 1691 N N . ASP A 1 228 ? 4.573 -7.265 -46.548 1.00 43.16 228 ASP A N 1
ATOM 1692 C CA . ASP A 1 228 ? 5.406 -6.318 -47.290 1.00 43.16 228 ASP A CA 1
ATOM 1693 C C . ASP A 1 228 ? 4.570 -5.089 -47.671 1.00 43.16 228 ASP A C 1
ATOM 1695 O O . ASP A 1 228 ? 3.899 -5.038 -48.701 1.00 43.16 228 ASP A O 1
ATOM 1699 N N . SER A 1 229 ? 4.552 -4.109 -46.769 1.00 40.78 229 SER A N 1
ATOM 1700 C CA . SER A 1 229 ? 3.911 -2.811 -46.970 1.00 40.78 229 SER A CA 1
ATOM 1701 C C . SER A 1 229 ? 4.823 -1.710 -46.447 1.00 40.78 229 SER A C 1
ATOM 1703 O O . SER A 1 229 ? 5.101 -1.607 -45.253 1.00 40.78 229 SER A O 1
ATOM 1705 N N . GLN A 1 230 ? 5.293 -0.878 -47.375 1.00 45.69 230 GLN A N 1
ATOM 1706 C CA . GLN A 1 230 ? 6.085 0.320 -47.099 1.00 45.69 230 GLN A CA 1
ATOM 1707 C C . GLN A 1 230 ? 5.284 1.333 -46.254 1.00 45.69 230 GLN A C 1
ATOM 1709 O O . GLN A 1 230 ? 4.080 1.172 -46.059 1.00 45.69 230 GLN A O 1
ATOM 1714 N N . LYS A 1 231 ? 5.934 2.415 -45.791 1.00 51.81 231 LYS A N 1
ATOM 1715 C CA . LYS A 1 231 ? 5.286 3.548 -45.094 1.00 51.81 231 LYS A CA 1
ATOM 1716 C C . LYS A 1 231 ? 4.255 4.246 -46.002 1.00 51.81 231 LYS A C 1
ATOM 1718 O O . LYS A 1 231 ? 4.558 5.254 -46.634 1.00 51.81 231 LYS A O 1
ATOM 1723 N N . GLY A 1 232 ? 3.062 3.667 -46.096 1.00 59.91 232 GLY A N 1
ATOM 1724 C CA . GLY A 1 232 ? 1.973 4.118 -46.953 1.00 59.91 232 GLY A CA 1
ATOM 1725 C C . GLY A 1 232 ? 1.157 5.254 -46.343 1.00 59.91 232 GLY A C 1
ATOM 1726 O O . GLY A 1 232 ? 1.237 5.542 -45.150 1.00 59.91 232 GLY A O 1
ATOM 1727 N N . VAL A 1 233 ? 0.332 5.883 -47.179 1.00 71.62 233 VAL A N 1
ATOM 1728 C CA . VAL A 1 233 ? -0.646 6.877 -46.727 1.00 71.62 233 VAL A CA 1
ATOM 1729 C C . VAL A 1 233 ? -1.752 6.169 -45.939 1.00 71.62 233 VAL A C 1
ATOM 1731 O O . VAL A 1 233 ? -2.310 5.173 -46.408 1.00 71.62 233 VAL A O 1
ATOM 1734 N N . GLY A 1 234 ? -2.058 6.683 -44.746 1.00 88.00 234 GLY A N 1
ATOM 1735 C CA . GLY A 1 234 ? -3.107 6.144 -43.882 1.00 88.00 234 GLY A CA 1
ATOM 1736 C C . GLY A 1 234 ? -4.509 6.242 -44.496 1.00 88.00 234 GLY A C 1
ATOM 1737 O O . GLY A 1 234 ? -4.766 7.048 -45.399 1.00 88.00 234 GLY A O 1
ATOM 1738 N N . CYS A 1 235 ? -5.433 5.425 -43.994 1.00 92.44 235 CYS A N 1
ATOM 1739 C CA . CYS A 1 235 ? -6.788 5.333 -44.528 1.00 92.44 235 CYS A CA 1
ATOM 1740 C C . CYS A 1 235 ? -7.841 6.109 -43.717 1.00 92.44 235 CYS A C 1
ATOM 1742 O O . CYS A 1 235 ? -7.812 6.172 -42.487 1.00 92.44 235 CYS A O 1
ATOM 1744 N N . LEU A 1 236 ? -8.831 6.633 -44.437 1.00 95.75 236 LEU A N 1
ATOM 1745 C CA . LEU A 1 236 ? -10.081 7.174 -43.917 1.00 95.75 236 LEU A CA 1
ATOM 1746 C C . LEU A 1 236 ? -11.202 6.174 -44.220 1.00 95.75 236 LEU A C 1
ATOM 1748 O O . LEU A 1 236 ? -11.554 5.987 -45.390 1.00 95.75 236 LEU A O 1
ATOM 1752 N N . LEU A 1 237 ? -11.774 5.552 -43.189 1.00 97.12 237 LEU A N 1
ATOM 1753 C CA . LEU A 1 237 ? -13.023 4.802 -43.308 1.00 97.12 237 LEU A CA 1
ATOM 1754 C C . LEU A 1 237 ? -14.206 5.714 -42.991 1.00 97.12 237 LEU A C 1
ATOM 1756 O O . LEU A 1 237 ? -14.129 6.567 -42.108 1.00 97.12 237 LEU A O 1
ATOM 1760 N N . PHE A 1 238 ? -15.315 5.532 -43.698 1.00 97.62 238 PHE A N 1
ATOM 1761 C CA . PHE A 1 238 ? -16.549 6.260 -43.440 1.00 97.62 238 PHE A CA 1
ATOM 1762 C C . PHE A 1 238 ? -17.779 5.422 -43.795 1.00 97.62 238 PHE A C 1
ATOM 1764 O O . PHE A 1 238 ? -17.774 4.648 -44.754 1.00 97.62 238 PHE A O 1
ATOM 1771 N N . ALA A 1 239 ? -18.840 5.599 -43.015 1.00 97.00 239 ALA A N 1
ATOM 1772 C CA . ALA A 1 239 ? -20.104 4.894 -43.148 1.00 97.00 239 ALA A CA 1
ATOM 1773 C C . ALA A 1 239 ? -21.284 5.829 -42.866 1.00 97.00 239 ALA A C 1
ATOM 1775 O O . ALA A 1 239 ? -21.183 6.798 -42.108 1.00 97.00 239 ALA A O 1
ATOM 1776 N N . LYS A 1 240 ? -22.420 5.512 -43.482 1.00 95.12 240 LYS A N 1
ATOM 1777 C CA . LYS A 1 240 ? -23.702 6.186 -43.288 1.00 95.12 240 LYS A CA 1
ATOM 1778 C C . LYS A 1 240 ? -24.806 5.144 -43.381 1.00 95.12 240 LYS A C 1
ATOM 1780 O O . LYS A 1 240 ? -24.727 4.268 -44.239 1.00 95.12 240 LYS A O 1
ATOM 1785 N N . ILE A 1 241 ? -25.826 5.270 -42.539 1.00 94.06 241 ILE A N 1
ATOM 1786 C CA . ILE A 1 241 ? -26.927 4.310 -42.437 1.00 94.06 241 ILE A CA 1
ATOM 1787 C C . ILE A 1 241 ? -27.532 3.954 -43.812 1.00 94.06 241 ILE A C 1
ATOM 1789 O O . ILE A 1 241 ? -27.864 4.829 -44.617 1.00 94.06 241 ILE A O 1
ATOM 1793 N N . GLY A 1 242 ? -27.628 2.655 -44.100 1.00 91.31 242 GLY A N 1
ATOM 1794 C CA . GLY A 1 242 ? -28.140 2.085 -45.348 1.00 91.31 242 GLY A CA 1
ATOM 1795 C C . GLY A 1 242 ? -27.284 2.321 -46.602 1.00 91.31 242 GLY A C 1
ATOM 1796 O O . GLY A 1 242 ? -27.764 2.059 -47.705 1.00 91.31 242 GLY A O 1
ATOM 1797 N N . SER A 1 243 ? -26.056 2.834 -46.473 1.00 92.94 243 SER A N 1
ATOM 1798 C CA . SER A 1 243 ? -25.197 3.230 -47.607 1.00 92.94 243 SER A CA 1
ATOM 1799 C C . SER A 1 243 ? -24.011 2.285 -47.847 1.00 92.94 243 SER A C 1
ATOM 1801 O O . SER A 1 243 ? -23.449 2.271 -48.948 1.00 92.94 243 SER A O 1
ATOM 1803 N N . GLY A 1 244 ? -23.640 1.485 -46.847 1.00 94.19 244 GLY A N 1
ATOM 1804 C CA . GLY A 1 244 ? -22.419 0.686 -46.813 1.00 94.19 244 GLY A CA 1
ATOM 1805 C C . GLY A 1 244 ? -21.186 1.462 -46.331 1.00 94.19 244 GLY A C 1
ATOM 1806 O O . GLY A 1 244 ? -21.134 2.693 -46.400 1.00 94.19 244 GLY A O 1
ATOM 1807 N N . THR A 1 245 ? -20.175 0.726 -45.868 1.00 97.25 245 THR A N 1
ATOM 1808 C CA . THR A 1 245 ? -18.877 1.284 -45.451 1.00 97.25 245 THR A CA 1
ATOM 1809 C C . THR A 1 245 ? -17.913 1.417 -46.628 1.00 97.25 245 THR A C 1
ATOM 1811 O O . THR A 1 245 ? -17.788 0.521 -47.468 1.00 97.25 245 THR A O 1
ATOM 1814 N N . TYR A 1 246 ? -17.182 2.530 -46.664 1.00 96.38 246 TYR A N 1
ATOM 1815 C CA . TYR A 1 246 ? -16.167 2.825 -47.672 1.00 96.38 246 TYR A CA 1
ATOM 1816 C C . TYR A 1 246 ? -14.841 3.226 -47.024 1.00 96.38 246 TYR A C 1
ATOM 1818 O O . TYR A 1 246 ? -14.811 3.812 -45.945 1.00 96.38 246 TYR A O 1
ATOM 1826 N N . MET A 1 247 ? -13.745 2.949 -47.724 1.00 94.75 247 MET A N 1
ATOM 1827 C CA . MET A 1 247 ? -12.384 3.330 -47.366 1.00 94.75 247 MET A CA 1
ATOM 1828 C C . MET A 1 247 ? -11.742 4.136 -48.500 1.00 94.75 247 MET A C 1
ATOM 1830 O O . MET A 1 247 ? -11.916 3.817 -49.675 1.00 94.75 247 MET A O 1
ATOM 1834 N N . GLN A 1 248 ? -10.972 5.165 -48.158 1.00 93.56 248 GLN A N 1
ATOM 1835 C CA . GLN A 1 248 ? -10.147 5.937 -49.093 1.00 93.56 248 GLN A CA 1
ATOM 1836 C C . GLN A 1 248 ? -8.812 6.331 -48.443 1.00 93.56 248 GLN A C 1
ATOM 1838 O O . GLN A 1 248 ? -8.673 6.269 -47.223 1.00 93.56 248 GLN A O 1
ATOM 1843 N N . SER A 1 249 ? -7.844 6.788 -49.237 1.00 91.00 249 SER A N 1
ATOM 1844 C CA . SER A 1 249 ? -6.674 7.515 -48.723 1.00 91.00 249 SER A CA 1
ATOM 1845 C C . SER A 1 249 ? -7.109 8.780 -47.973 1.00 91.00 249 SER A C 1
ATOM 1847 O O . SER A 1 249 ? -8.040 9.468 -48.412 1.00 91.00 249 SER A O 1
ATOM 1849 N N . LEU A 1 250 ? -6.394 9.134 -46.901 1.00 87.56 250 LEU A N 1
ATOM 1850 C CA . LEU A 1 250 ? -6.511 10.438 -46.231 1.00 87.56 250 LEU A CA 1
ATOM 1851 C C . LEU A 1 250 ? -6.186 11.624 -47.160 1.00 87.56 250 LEU A C 1
ATOM 1853 O O . LEU A 1 250 ? -6.675 12.727 -46.937 1.00 87.56 250 LEU A O 1
ATOM 1857 N N . GLU A 1 251 ? -5.436 11.387 -48.239 1.00 82.62 251 GLU A N 1
ATOM 1858 C CA . GLU A 1 251 ? -5.157 12.369 -49.299 1.00 82.62 251 GLU A CA 1
ATOM 1859 C C . GLU A 1 251 ? -6.265 12.443 -50.373 1.00 82.62 251 GLU A C 1
ATOM 1861 O O . GLU A 1 251 ? -6.186 13.260 -51.286 1.00 82.62 251 GLU A O 1
ATOM 1866 N N . GLY A 1 252 ? -7.326 11.628 -50.270 1.00 78.69 252 GLY A N 1
ATOM 1867 C CA . GLY A 1 252 ? -8.512 11.730 -51.131 1.00 78.69 252 GLY A CA 1
ATOM 1868 C C . GLY A 1 252 ? -8.516 10.828 -52.369 1.00 78.69 252 GLY A C 1
ATOM 1869 O O . GLY A 1 252 ? -8.817 11.288 -53.470 1.00 78.69 252 GLY A O 1
ATOM 1870 N N . SER A 1 253 ? -8.225 9.531 -52.212 1.00 85.56 253 SER A N 1
ATOM 1871 C CA . SER A 1 253 ? -8.407 8.562 -53.308 1.00 85.56 253 SER A CA 1
ATOM 1872 C C . SER A 1 253 ? -9.888 8.361 -53.663 1.00 85.56 253 SER A C 1
ATOM 1874 O O . SER A 1 253 ? -10.784 8.695 -52.886 1.00 85.56 253 SER A O 1
ATOM 1876 N N . SER A 1 254 ? -10.157 7.708 -54.801 1.00 87.75 254 SER A N 1
ATOM 1877 C CA . SER A 1 254 ? -11.489 7.133 -55.043 1.00 87.75 254 SER A CA 1
ATOM 1878 C C . SER A 1 254 ? -11.866 6.172 -53.900 1.00 87.75 254 SER A C 1
ATOM 1880 O O . SER A 1 254 ? -10.998 5.403 -53.469 1.00 87.75 254 SER A O 1
ATOM 1882 N N . PRO A 1 255 ? -13.110 6.215 -53.387 1.00 91.44 255 PRO A N 1
ATOM 1883 C CA . PRO A 1 255 ? -13.534 5.373 -52.276 1.00 91.44 255 PRO A CA 1
ATOM 1884 C C . PRO A 1 255 ? -13.836 3.943 -52.734 1.00 91.44 255 PRO A C 1
ATOM 1886 O O . PRO A 1 255 ? -14.570 3.718 -53.696 1.00 91.44 255 PRO A O 1
ATOM 1889 N N . ILE A 1 256 ? -13.294 2.974 -52.004 1.00 92.88 256 ILE A N 1
ATOM 1890 C CA . ILE A 1 256 ? -13.482 1.537 -52.210 1.00 92.88 256 ILE A CA 1
ATOM 1891 C C . ILE A 1 256 ? -14.475 1.044 -51.155 1.00 92.88 256 ILE A C 1
ATOM 1893 O O . ILE A 1 256 ? -14.320 1.360 -49.977 1.00 92.88 256 ILE A O 1
ATOM 1897 N N . ARG A 1 257 ? -15.503 0.283 -51.549 1.00 95.06 257 ARG A N 1
ATOM 1898 C CA . ARG A 1 257 ? -16.422 -0.340 -50.583 1.00 95.06 257 ARG A CA 1
ATOM 1899 C C . ARG A 1 257 ? -15.700 -1.460 -49.833 1.00 95.06 257 ARG A C 1
ATOM 1901 O O . ARG A 1 257 ? -15.038 -2.278 -50.467 1.00 95.06 257 ARG A O 1
ATOM 1908 N N . VAL A 1 258 ? -15.869 -1.517 -48.515 1.00 94.38 258 VAL A N 1
ATOM 1909 C CA . VAL A 1 258 ? -15.277 -2.550 -47.654 1.00 94.38 258 VAL A CA 1
ATOM 1910 C C . VAL A 1 258 ? -16.362 -3.348 -46.931 1.00 94.38 258 VAL A C 1
ATOM 1912 O O . VAL A 1 258 ? -17.408 -2.805 -46.575 1.00 94.38 258 VAL A O 1
ATOM 1915 N N . ASN A 1 259 ? -16.108 -4.644 -46.750 1.00 94.69 259 ASN A N 1
ATOM 1916 C CA . ASN A 1 259 ? -16.999 -5.589 -46.084 1.00 94.69 259 ASN A CA 1
ATOM 1917 C C . ASN A 1 259 ? -16.206 -6.408 -45.049 1.00 94.69 259 ASN A C 1
ATOM 1919 O O . ASN A 1 259 ? -15.019 -6.677 -45.245 1.00 94.69 259 ASN A O 1
ATOM 1923 N N . VAL A 1 260 ? -16.883 -6.885 -44.001 1.00 94.19 260 VAL A N 1
ATOM 1924 C CA . VAL A 1 260 ? -16.306 -7.834 -43.033 1.00 94.19 260 VAL A CA 1
ATOM 1925 C C . VAL A 1 260 ? -15.947 -9.179 -43.678 1.00 94.19 260 VAL A C 1
ATOM 1927 O O . VAL A 1 260 ? -16.502 -9.569 -44.709 1.00 94.19 260 VAL A O 1
ATOM 1930 N N . SER A 1 261 ? -15.033 -9.923 -43.050 1.00 90.44 261 SER A N 1
ATOM 1931 C CA . SER A 1 261 ? -14.575 -11.223 -43.553 1.00 90.44 261 SER A CA 1
ATOM 1932 C C . SER A 1 261 ? -15.706 -12.263 -43.605 1.00 90.44 261 SER A C 1
ATOM 1934 O O . SER A 1 261 ? -16.524 -12.383 -42.691 1.00 90.44 261 SER A O 1
ATOM 1936 N N . ALA A 1 262 ? -15.734 -13.065 -44.673 1.00 88.75 262 ALA A N 1
ATOM 1937 C CA . ALA A 1 262 ? -16.755 -14.092 -44.919 1.00 88.75 262 ALA A CA 1
ATOM 1938 C C . ALA A 1 262 ? -16.467 -15.444 -44.222 1.00 88.75 262 ALA A C 1
ATOM 1940 O O . ALA A 1 262 ? -16.961 -16.484 -44.652 1.00 88.75 262 ALA A O 1
ATOM 1941 N N . ILE A 1 263 ? -15.636 -15.446 -43.175 1.00 88.19 263 ILE A N 1
ATOM 1942 C CA . ILE A 1 263 ? -15.196 -16.660 -42.474 1.00 88.19 263 ILE A CA 1
ATOM 1943 C C . ILE A 1 263 ? -16.372 -17.272 -41.699 1.00 88.19 263 ILE A C 1
ATOM 1945 O O . ILE A 1 263 ? -16.959 -16.621 -40.835 1.00 88.19 263 ILE A O 1
ATOM 1949 N N . GLU A 1 264 ? -16.712 -18.527 -42.008 1.00 85.50 264 GLU A N 1
ATOM 1950 C CA . GLU A 1 264 ? -17.793 -19.272 -41.337 1.00 85.50 264 GLU A CA 1
ATOM 1951 C C . GLU A 1 264 ? -17.285 -20.230 -40.248 1.00 85.50 264 GLU A C 1
ATOM 1953 O O . GLU A 1 264 ? -18.015 -20.525 -39.304 1.00 85.50 264 GLU A O 1
ATOM 1958 N N . ASN A 1 265 ? -16.042 -20.710 -40.368 1.00 86.25 265 ASN A N 1
ATOM 1959 C CA . ASN A 1 265 ? -15.410 -21.604 -39.400 1.00 86.25 265 ASN A CA 1
ATOM 1960 C C . ASN A 1 265 ? -14.637 -20.798 -38.349 1.00 86.25 265 ASN A C 1
ATOM 1962 O O . ASN A 1 265 ? -13.768 -19.997 -38.693 1.00 86.25 265 ASN A O 1
ATOM 1966 N N . SER A 1 266 ? -14.908 -21.032 -37.067 1.00 86.19 266 SER A N 1
ATOM 1967 C CA . SER A 1 266 ? -14.232 -20.319 -35.982 1.00 86.19 266 SER A CA 1
ATOM 1968 C C . SER A 1 266 ? -12.781 -20.755 -35.762 1.00 86.19 266 SER A C 1
ATOM 1970 O O . SER A 1 266 ? -12.022 -19.994 -35.173 1.00 86.19 266 SER A O 1
ATOM 1972 N N . GLU A 1 267 ? -12.354 -21.918 -36.268 1.00 87.06 267 GLU A N 1
ATOM 1973 C CA . GLU A 1 267 ? -10.941 -22.321 -36.189 1.00 87.06 267 GLU A CA 1
ATOM 1974 C C . GLU A 1 267 ? -10.019 -21.457 -37.066 1.00 87.06 267 GLU A C 1
ATOM 1976 O O . GLU A 1 267 ? -8.861 -21.230 -36.707 1.00 87.06 267 GLU A O 1
ATOM 1981 N N . ASP A 1 268 ? -10.550 -20.962 -38.189 1.00 84.12 268 ASP A N 1
ATOM 1982 C CA . ASP A 1 268 ? -9.834 -20.174 -39.203 1.00 84.12 268 ASP A CA 1
ATOM 1983 C C . ASP A 1 268 ? -9.985 -18.652 -38.983 1.00 84.12 268 ASP A C 1
ATOM 1985 O O . ASP A 1 268 ? -9.427 -17.843 -39.724 1.00 84.12 268 ASP A O 1
ATOM 1989 N N . ALA A 1 269 ? -10.748 -18.246 -37.964 1.00 86.12 269 ALA A N 1
ATOM 1990 C CA . ALA A 1 269 ? -10.974 -16.852 -37.606 1.00 86.12 269 ALA A CA 1
ATOM 1991 C C . ALA A 1 269 ? -9.757 -16.244 -36.886 1.00 86.12 269 ALA A C 1
ATOM 1993 O O . ALA A 1 269 ? -9.233 -16.828 -35.940 1.00 86.12 269 ALA A O 1
ATOM 1994 N N . SER A 1 270 ? -9.353 -15.029 -37.263 1.00 86.25 270 SER A N 1
ATOM 1995 C CA . SER A 1 270 ? -8.460 -14.185 -36.456 1.00 86.25 270 SER A CA 1
ATOM 1996 C C . SER A 1 270 ? -9.263 -13.223 -35.575 1.00 86.25 270 SER A C 1
ATOM 1998 O O . SER A 1 270 ? -10.364 -12.792 -35.947 1.00 86.25 270 SER A O 1
ATOM 2000 N N . PHE A 1 271 ? -8.714 -12.877 -34.405 1.00 85.06 271 PHE A N 1
ATOM 2001 C CA . PHE A 1 271 ? -9.347 -11.944 -33.474 1.00 85.06 271 PHE A CA 1
ATOM 2002 C C . PHE A 1 271 ? -8.442 -10.776 -33.080 1.00 85.06 271 PHE A C 1
ATOM 2004 O O . PHE A 1 271 ? -7.233 -10.932 -32.908 1.00 85.06 271 PHE A O 1
ATOM 2011 N N . PHE A 1 272 ? -9.061 -9.611 -32.909 1.00 82.69 272 PHE A N 1
ATOM 2012 C CA . PHE A 1 272 ? -8.440 -8.411 -32.373 1.00 82.69 272 PHE A CA 1
ATOM 2013 C C . PHE A 1 272 ? -8.699 -8.293 -30.869 1.00 82.69 272 PHE A C 1
ATOM 2015 O O . PHE A 1 272 ? -9.830 -8.461 -30.403 1.00 82.69 272 PHE A O 1
ATOM 2022 N N . GLU A 1 273 ? -7.666 -7.911 -30.124 1.00 77.31 273 GLU A N 1
ATOM 2023 C CA . GLU A 1 273 ? -7.771 -7.430 -28.743 1.00 77.31 273 GLU A CA 1
ATOM 2024 C C . GLU A 1 273 ? -6.998 -6.108 -28.592 1.00 77.31 273 GLU A C 1
ATOM 2026 O O . GLU A 1 273 ? -6.227 -5.717 -29.475 1.00 77.31 273 GLU A O 1
ATOM 2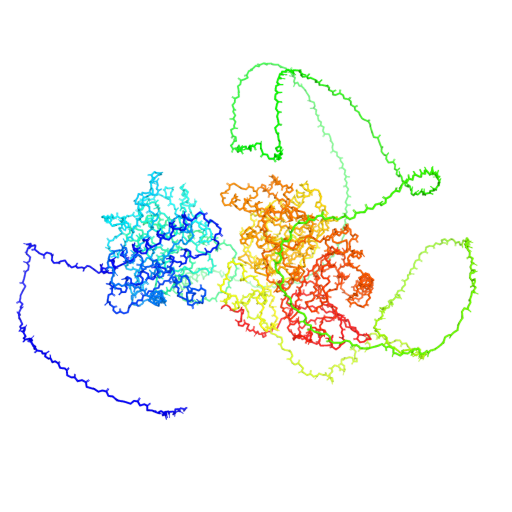031 N N . SER A 1 274 ? -7.243 -5.375 -27.504 1.00 75.25 274 SER A N 1
ATOM 2032 C CA . SER A 1 274 ? -6.465 -4.174 -27.173 1.00 75.25 274 SER A CA 1
ATOM 2033 C C . SER A 1 274 ? -4.985 -4.532 -26.981 1.00 75.25 274 SER A C 1
ATOM 2035 O O . SER A 1 274 ? -4.670 -5.643 -26.558 1.00 75.25 274 SER A O 1
ATOM 2037 N N . TYR A 1 275 ? -4.059 -3.611 -27.256 1.00 66.69 275 TYR A N 1
ATOM 2038 C CA . TYR A 1 275 ? -2.651 -3.851 -26.917 1.00 66.69 275 TYR A CA 1
ATOM 2039 C C . TYR A 1 275 ? -2.472 -3.865 -25.389 1.00 66.69 275 TYR A C 1
ATOM 2041 O O . TYR A 1 275 ? -1.854 -4.758 -24.809 1.00 66.69 275 TYR A O 1
ATOM 2049 N N . GLU A 1 276 ? -3.124 -2.907 -24.734 1.00 61.47 276 GLU A N 1
ATOM 2050 C CA . GLU A 1 276 ? -3.090 -2.669 -23.295 1.00 61.47 276 GLU A CA 1
ATOM 2051 C C . GLU A 1 276 ? -3.957 -3.661 -22.494 1.00 61.47 276 GLU A C 1
ATOM 2053 O O . GLU A 1 276 ? -5.183 -3.536 -22.445 1.00 61.47 276 GLU A O 1
ATOM 2058 N N . ALA A 1 277 ? -3.329 -4.579 -21.748 1.00 54.22 277 ALA A N 1
ATOM 2059 C CA . ALA A 1 277 ? -4.007 -5.556 -20.873 1.00 54.22 277 ALA A CA 1
ATOM 2060 C C . ALA A 1 277 ? -4.778 -4.944 -19.673 1.00 54.22 277 ALA A C 1
ATOM 2062 O O . ALA A 1 277 ? -5.452 -5.648 -18.909 1.00 54.22 277 ALA A O 1
ATOM 2063 N N . ALA A 1 278 ? -4.696 -3.624 -19.492 1.00 46.06 278 ALA A N 1
ATOM 2064 C CA . ALA A 1 278 ? -5.575 -2.873 -18.603 1.00 46.06 278 ALA A CA 1
ATOM 2065 C C . ALA A 1 278 ? -6.983 -2.685 -19.207 1.00 46.06 278 ALA A C 1
ATOM 2067 O O . ALA A 1 278 ? -7.963 -2.744 -18.467 1.00 46.06 278 ALA A O 1
ATOM 2068 N N . HIS A 1 279 ? -7.083 -2.504 -20.531 1.00 52.88 279 HIS A N 1
ATOM 2069 C CA . HIS A 1 279 ? -8.295 -2.061 -21.238 1.00 52.88 279 HIS A CA 1
ATOM 2070 C C . HIS A 1 279 ? -9.214 -3.216 -21.695 1.00 52.88 279 HIS A C 1
ATOM 2072 O O . HIS A 1 279 ? -10.266 -2.967 -22.278 1.00 52.88 279 HIS A O 1
ATOM 2078 N N . SER A 1 280 ? -8.831 -4.481 -21.487 1.00 59.97 280 SER A N 1
ATOM 2079 C CA . SER A 1 280 ? -9.690 -5.650 -21.735 1.00 59.97 280 SER A CA 1
ATOM 2080 C C . SER A 1 280 ? -9.218 -6.863 -20.921 1.00 59.97 280 SER A C 1
ATOM 2082 O O . SER A 1 280 ? -8.031 -7.000 -20.616 1.00 59.97 280 SER A O 1
ATOM 2084 N N . MET A 1 281 ? -10.125 -7.775 -20.565 1.00 68.50 281 MET A N 1
ATOM 2085 C CA . MET A 1 281 ? -9.785 -9.036 -19.891 1.00 68.50 281 MET A CA 1
ATOM 2086 C C . MET A 1 281 ? -9.240 -10.082 -20.882 1.00 68.50 281 MET A C 1
ATOM 2088 O O . MET A 1 281 ? -9.959 -10.986 -21.306 1.00 68.50 281 MET A O 1
ATOM 2092 N N . HIS A 1 282 ? -7.953 -9.985 -21.233 1.00 75.25 282 HIS A N 1
ATOM 2093 C CA . HIS A 1 282 ? -7.313 -10.858 -22.236 1.00 75.25 282 HIS A CA 1
ATOM 2094 C C . HIS A 1 282 ? -7.391 -12.358 -21.875 1.00 75.25 282 HIS A C 1
ATOM 2096 O O . HIS A 1 282 ? -7.539 -13.197 -22.762 1.00 75.25 282 HIS A O 1
ATOM 2102 N N . ASP A 1 283 ? -7.393 -12.713 -20.583 1.00 73.81 283 ASP A N 1
ATOM 2103 C CA . ASP A 1 283 ? -7.605 -14.097 -20.121 1.00 73.81 283 ASP A CA 1
ATOM 2104 C C . ASP A 1 283 ? -8.988 -14.650 -20.526 1.00 73.81 283 ASP A C 1
ATOM 2106 O O . ASP A 1 283 ? -9.116 -15.831 -20.864 1.00 73.81 283 ASP A O 1
ATOM 2110 N N . LEU A 1 284 ? -10.026 -13.802 -20.538 1.00 75.25 284 LEU A N 1
ATOM 2111 C CA . LEU A 1 284 ? -11.378 -14.167 -20.973 1.00 75.25 284 LEU A CA 1
ATOM 2112 C C . LEU A 1 284 ? -11.452 -14.262 -22.502 1.00 75.25 284 LEU A C 1
ATOM 2114 O O . LEU A 1 284 ? -11.912 -15.284 -23.010 1.00 75.25 284 LEU A O 1
ATOM 2118 N N . SER A 1 285 ? -10.920 -13.272 -23.229 1.00 79.31 285 SER A N 1
ATOM 2119 C CA . SER A 1 285 ? -10.822 -13.301 -24.699 1.00 79.31 285 SER A CA 1
ATOM 2120 C C . SER A 1 285 ? -10.088 -14.551 -25.199 1.00 79.31 285 SER A C 1
ATOM 2122 O O . SER A 1 285 ? -10.589 -15.258 -26.072 1.00 79.31 285 SER A O 1
ATOM 2124 N N . SER A 1 286 ? -8.948 -14.884 -24.586 1.00 79.56 286 SER A N 1
ATOM 2125 C CA . SER A 1 286 ? -8.166 -16.095 -24.863 1.00 79.56 286 SER A CA 1
ATOM 2126 C C . SER A 1 286 ? -8.945 -17.378 -24.541 1.00 79.56 286 SER A C 1
ATOM 2128 O O . SER A 1 286 ? -8.962 -18.322 -25.333 1.00 79.56 286 SER A O 1
ATOM 2130 N N . SER A 1 287 ? -9.674 -17.405 -23.419 1.00 80.31 287 SER A N 1
ATOM 2131 C CA . SER A 1 287 ? -10.523 -18.544 -23.043 1.00 80.31 287 SER A CA 1
ATOM 2132 C C . SER A 1 287 ? -11.700 -18.753 -24.004 1.00 80.31 287 SER A C 1
ATOM 2134 O O . SER A 1 287 ? -12.058 -19.897 -24.288 1.00 80.31 287 SER A O 1
ATOM 2136 N N . ILE A 1 288 ? -12.288 -17.675 -24.533 1.00 81.94 288 ILE A N 1
ATOM 2137 C CA . ILE A 1 288 ? -13.352 -17.720 -25.545 1.00 81.94 288 ILE A CA 1
ATOM 2138 C C . ILE A 1 288 ? -12.783 -18.172 -26.896 1.00 81.94 288 ILE A C 1
ATOM 2140 O O . ILE A 1 288 ? -13.304 -19.124 -27.474 1.00 81.94 288 ILE A O 1
ATOM 2144 N N . ALA A 1 289 ? -11.673 -17.586 -27.355 1.00 83.81 289 ALA A N 1
ATOM 2145 C CA . ALA A 1 289 ? -10.991 -17.980 -28.590 1.00 83.81 289 ALA A CA 1
ATOM 2146 C C . ALA A 1 289 ? -10.611 -19.475 -28.583 1.00 83.81 289 ALA A C 1
ATOM 2148 O O . ALA A 1 289 ? -10.962 -20.216 -29.502 1.00 83.81 289 ALA A O 1
ATOM 2149 N N . LYS A 1 290 ? -10.009 -19.961 -27.488 1.00 83.06 290 LYS A N 1
ATOM 2150 C CA . LYS A 1 290 ? -9.670 -21.382 -27.301 1.00 83.06 290 LYS A CA 1
ATOM 2151 C C . LYS A 1 290 ? -10.901 -22.298 -27.316 1.00 83.06 290 LYS A C 1
ATOM 2153 O O . LYS A 1 290 ? -10.836 -23.399 -27.855 1.00 83.06 290 LYS A O 1
ATOM 2158 N N . LYS A 1 291 ? -12.028 -21.854 -26.748 1.00 84.06 291 LYS A N 1
ATOM 2159 C CA . LYS A 1 291 ? -13.313 -22.583 -26.735 1.00 84.06 291 LYS A CA 1
ATOM 2160 C C . LYS A 1 291 ? -14.004 -22.599 -28.106 1.00 84.06 291 LYS A C 1
ATOM 2162 O O . LYS A 1 291 ? -14.779 -23.510 -28.379 1.00 84.06 291 LYS A O 1
ATOM 2167 N N . LEU A 1 292 ? -13.698 -21.619 -28.955 1.00 82.38 292 LEU A N 1
ATOM 2168 C CA . LEU A 1 292 ? -14.106 -21.529 -30.360 1.00 82.38 292 LEU A CA 1
ATOM 2169 C C . LEU A 1 292 ? -13.152 -22.267 -31.321 1.00 82.38 292 LEU A C 1
ATOM 2171 O O . LEU A 1 292 ? -13.421 -22.310 -32.519 1.00 82.38 292 LEU A O 1
ATOM 2175 N N . GLY A 1 293 ? -12.053 -22.844 -30.821 1.00 83.31 293 GLY A N 1
ATOM 2176 C CA . GLY A 1 293 ? -11.061 -23.557 -31.633 1.00 83.31 293 GLY A CA 1
ATOM 2177 C C . GLY A 1 293 ? -10.140 -22.655 -32.463 1.00 83.31 293 GLY A C 1
ATOM 2178 O O . GLY A 1 293 ? -9.413 -23.170 -33.308 1.00 83.31 293 GLY A O 1
ATOM 2179 N N . VAL A 1 294 ? -10.158 -21.336 -32.229 1.00 87.81 294 VAL A N 1
ATOM 2180 C CA . VAL A 1 294 ? -9.361 -20.328 -32.952 1.00 87.81 294 VAL A CA 1
ATOM 2181 C C . VAL A 1 294 ? -7.875 -20.698 -32.938 1.00 87.81 294 VAL A C 1
ATOM 2183 O O . VAL A 1 294 ? -7.268 -20.799 -31.870 1.00 87.81 294 VAL A O 1
ATOM 2186 N N . LYS A 1 295 ? -7.284 -20.879 -34.127 1.00 83.50 295 LYS A N 1
ATOM 2187 C CA . LYS A 1 295 ? -5.860 -21.232 -34.296 1.00 83.50 295 LYS A CA 1
ATOM 2188 C C . LYS A 1 295 ? -4.959 -20.016 -34.518 1.00 83.50 295 LYS A C 1
ATOM 2190 O O . LYS A 1 295 ? -3.758 -20.095 -34.269 1.00 83.50 295 LYS A O 1
ATOM 2195 N N . ALA A 1 296 ? -5.516 -18.910 -35.008 1.00 80.44 296 ALA A N 1
ATOM 2196 C CA . ALA A 1 296 ? -4.769 -17.681 -35.245 1.00 80.44 296 ALA A CA 1
ATOM 2197 C C . ALA A 1 296 ? -4.434 -16.963 -33.917 1.00 80.44 296 ALA A C 1
ATOM 2199 O O . ALA A 1 296 ? -5.284 -16.905 -33.025 1.00 80.44 296 ALA A O 1
ATOM 2200 N N . PRO A 1 297 ? -3.225 -16.390 -33.766 1.00 76.62 297 PRO A N 1
ATOM 2201 C CA . PRO A 1 297 ? -2.881 -15.596 -32.588 1.00 76.62 297 PRO A CA 1
ATOM 2202 C C . PRO A 1 297 ? -3.683 -14.278 -32.534 1.00 76.62 297 PRO A C 1
ATOM 2204 O O . PRO A 1 297 ? -4.116 -13.786 -33.580 1.00 76.62 297 PRO A O 1
ATOM 2207 N N . PRO A 1 298 ? -3.854 -13.673 -31.340 1.00 81.62 298 PRO A N 1
ATOM 2208 C CA . PRO A 1 298 ? -4.451 -12.345 -31.203 1.00 81.62 298 PRO A CA 1
ATOM 2209 C C . PRO A 1 298 ? -3.665 -11.288 -31.982 1.00 81.62 298 PRO A C 1
ATOM 2211 O O . PRO A 1 298 ? -2.447 -11.168 -31.831 1.00 81.62 298 PRO A O 1
ATOM 2214 N N . VAL A 1 299 ? -4.372 -10.466 -32.754 1.00 83.56 299 VAL A N 1
ATOM 2215 C CA . VAL A 1 299 ? -3.807 -9.284 -33.413 1.00 83.56 299 VAL A CA 1
ATOM 2216 C C . VAL A 1 299 ? -4.056 -8.071 -32.514 1.00 83.56 299 VAL A C 1
ATOM 2218 O O . VAL A 1 299 ? -5.185 -7.596 -32.383 1.00 83.56 299 VAL A O 1
ATOM 2221 N N . ARG A 1 300 ? -3.003 -7.588 -31.848 1.00 82.50 300 ARG A N 1
ATOM 2222 C CA . ARG A 1 300 ? -3.088 -6.474 -30.892 1.00 82.50 300 ARG A CA 1
ATOM 2223 C C . ARG A 1 300 ? -2.989 -5.131 -31.596 1.00 82.50 300 ARG A C 1
ATOM 2225 O O . ARG A 1 300 ? -1.971 -4.830 -32.210 1.00 82.50 300 ARG A O 1
ATOM 2232 N N . ILE A 1 301 ? -4.048 -4.333 -31.494 1.00 82.75 301 ILE A N 1
ATOM 2233 C CA . ILE A 1 301 ? -4.163 -3.015 -32.128 1.00 82.75 301 ILE A CA 1
ATOM 2234 C C . ILE A 1 301 ? -4.821 -2.060 -31.127 1.00 82.75 301 ILE A C 1
ATOM 2236 O O . ILE A 1 301 ? -5.882 -2.365 -30.579 1.00 82.75 301 ILE A O 1
ATOM 2240 N N . ASP A 1 302 ? -4.229 -0.892 -30.892 1.00 83.25 302 ASP A N 1
ATOM 2241 C CA . ASP A 1 302 ? -4.881 0.187 -30.142 1.00 83.25 302 ASP A CA 1
ATOM 2242 C C . ASP A 1 302 ? -5.852 0.980 -31.033 1.00 83.25 302 ASP A C 1
ATOM 2244 O O . ASP A 1 302 ? -5.796 0.906 -32.259 1.00 83.25 302 ASP A O 1
ATOM 2248 N N . SER A 1 303 ? -6.786 1.704 -30.410 1.00 90.56 303 SER A N 1
ATOM 2249 C CA . SER A 1 303 ? -7.878 2.466 -31.047 1.00 90.56 303 SER A CA 1
ATOM 2250 C C . SER A 1 303 ? -8.979 1.691 -31.790 1.00 90.56 303 SER A C 1
ATOM 2252 O O . SER A 1 303 ? -8.898 0.474 -32.015 1.00 90.56 303 SER A O 1
ATOM 2254 N N . GLN A 1 304 ? -10.008 2.423 -32.224 1.00 94.94 304 GLN A N 1
ATOM 2255 C CA . GLN A 1 304 ? -11.032 2.028 -33.193 1.00 94.94 304 GLN A CA 1
ATOM 2256 C C . GLN A 1 304 ? -10.477 1.628 -34.571 1.00 94.94 304 GLN A C 1
ATOM 2258 O O . GLN A 1 304 ? -11.229 1.073 -35.373 1.00 94.94 304 GLN A O 1
ATOM 2263 N N . ALA A 1 305 ? -9.166 1.743 -34.827 1.00 93.19 305 ALA A N 1
ATOM 2264 C CA . ALA A 1 305 ? -8.509 1.022 -35.922 1.00 93.19 305 ALA A CA 1
ATOM 2265 C C . ALA A 1 305 ? -8.835 -0.492 -35.914 1.00 93.19 305 ALA A C 1
ATOM 2267 O O . ALA A 1 305 ? -8.907 -1.095 -36.982 1.00 93.19 305 ALA A O 1
ATOM 2268 N N . LYS A 1 306 ? -9.148 -1.091 -34.749 1.00 93.38 306 LYS A N 1
ATOM 2269 C CA . LYS A 1 306 ? -9.725 -2.451 -34.638 1.00 93.38 306 LYS A CA 1
ATOM 2270 C C . LYS A 1 306 ? -11.049 -2.620 -35.394 1.00 93.38 306 LYS A C 1
ATOM 2272 O O . LYS A 1 306 ? -11.195 -3.574 -36.156 1.00 93.38 306 LYS A O 1
ATOM 2277 N N . TYR A 1 307 ? -11.998 -1.695 -35.223 1.00 95.19 307 TYR A N 1
ATOM 2278 C CA . TYR A 1 307 ? -13.244 -1.690 -35.998 1.00 95.19 307 TYR A CA 1
ATOM 2279 C C . TYR A 1 307 ? -12.946 -1.467 -37.485 1.00 95.19 307 TYR A C 1
ATOM 2281 O O . TYR A 1 307 ? -13.520 -2.156 -38.324 1.00 95.19 307 TYR A O 1
ATOM 2289 N N . GLY A 1 308 ? -12.017 -0.563 -37.819 1.00 93.50 308 GLY A N 1
ATOM 2290 C CA . GLY A 1 308 ? -11.592 -0.314 -39.200 1.00 93.50 308 GLY A CA 1
ATOM 2291 C C . GLY A 1 308 ? -11.062 -1.572 -39.899 1.00 93.50 308 GLY A C 1
ATOM 2292 O O . GLY A 1 308 ? -11.571 -1.952 -40.952 1.00 93.50 308 GLY A O 1
ATOM 2293 N N . ALA A 1 309 ? -10.101 -2.261 -39.281 1.00 92.19 309 ALA A N 1
ATOM 2294 C CA . ALA A 1 309 ? -9.512 -3.508 -39.767 1.00 92.19 309 ALA A CA 1
ATOM 2295 C C . ALA A 1 309 ? -10.554 -4.635 -39.915 1.00 92.19 309 ALA A C 1
ATOM 2297 O O . ALA A 1 309 ? -10.625 -5.293 -40.954 1.00 92.19 309 ALA A O 1
ATOM 2298 N N . LEU A 1 310 ? -11.434 -4.817 -38.924 1.00 92.75 310 LEU A N 1
ATOM 2299 C CA . LEU A 1 310 ? -12.531 -5.789 -39.001 1.00 92.75 310 LEU A CA 1
ATOM 2300 C C . LEU A 1 310 ? -13.504 -5.467 -40.153 1.00 92.75 310 LEU A C 1
ATOM 2302 O O . LEU A 1 310 ? -13.913 -6.371 -40.879 1.00 92.75 310 LEU A O 1
ATOM 2306 N N . SER A 1 311 ? -13.805 -4.185 -40.382 1.00 94.31 311 SER A N 1
ATOM 2307 C CA . SER A 1 311 ? -14.676 -3.700 -41.473 1.00 94.31 311 SER A CA 1
ATOM 2308 C C . SER A 1 311 ? -14.079 -3.881 -42.872 1.00 94.31 311 SER A C 1
ATOM 2310 O O . SER A 1 311 ? -14.806 -3.833 -43.861 1.00 94.31 311 SER A O 1
ATOM 2312 N N . ARG A 1 312 ? -12.760 -4.086 -42.955 1.00 91.31 312 ARG A N 1
ATOM 2313 C CA . ARG A 1 312 ? -12.006 -4.425 -44.172 1.00 91.31 312 ARG A CA 1
ATOM 2314 C C . ARG A 1 312 ? -11.846 -5.933 -44.384 1.00 91.31 312 ARG A C 1
ATOM 2316 O O . ARG A 1 312 ? -11.378 -6.346 -45.440 1.00 91.31 312 ARG A O 1
ATOM 2323 N N . GLY A 1 313 ? -12.197 -6.742 -43.383 1.00 89.06 313 GLY A N 1
ATOM 2324 C CA . GLY A 1 313 ? -11.970 -8.184 -43.386 1.00 89.06 313 GLY A CA 1
ATOM 2325 C C . GLY A 1 313 ? -10.551 -8.616 -42.995 1.00 89.06 313 GLY A C 1
ATOM 2326 O O . GLY A 1 313 ? -10.264 -9.806 -43.087 1.00 89.06 313 GLY A O 1
ATOM 2327 N N . ASP A 1 314 ? -9.697 -7.709 -42.496 1.00 86.88 314 ASP A N 1
ATOM 2328 C CA . ASP A 1 314 ? -8.358 -8.046 -41.964 1.00 86.88 314 ASP A CA 1
ATOM 2329 C C . ASP A 1 314 ? -8.427 -8.959 -40.720 1.00 86.88 314 ASP A C 1
ATOM 2331 O O . ASP A 1 314 ? -7.436 -9.572 -40.321 1.00 86.88 314 ASP A O 1
ATOM 2335 N N . GLY A 1 315 ? -9.609 -9.070 -40.107 1.00 86.31 315 GLY A N 1
ATOM 2336 C CA . GLY A 1 315 ? -9.924 -10.105 -39.131 1.00 86.31 315 GLY A CA 1
ATOM 2337 C C . GLY A 1 315 ? -11.417 -10.410 -39.045 1.00 86.31 315 GLY A C 1
ATOM 2338 O O . GLY A 1 315 ? -12.226 -9.866 -39.802 1.00 86.31 315 GLY A O 1
ATOM 2339 N N . ALA A 1 316 ? -11.784 -11.325 -38.148 1.00 89.81 316 ALA A N 1
ATOM 2340 C CA . ALA A 1 316 ? -13.141 -11.872 -38.059 1.00 89.81 316 ALA A CA 1
ATOM 2341 C C . ALA A 1 316 ? -13.857 -11.567 -36.738 1.00 89.81 316 ALA A C 1
ATOM 2343 O O . ALA A 1 316 ? -15.088 -11.580 -36.696 1.00 89.81 316 ALA A O 1
ATOM 2344 N N . ILE A 1 317 ? -13.115 -11.310 -35.659 1.00 92.12 317 ILE A N 1
ATOM 2345 C CA . ILE A 1 317 ? -13.654 -11.128 -34.307 1.00 92.12 317 ILE A CA 1
ATOM 2346 C C . ILE A 1 317 ? -12.940 -9.948 -33.630 1.00 92.12 317 ILE A C 1
ATOM 2348 O O . ILE A 1 317 ? -11.733 -9.786 -33.772 1.00 92.12 317 ILE A O 1
ATOM 2352 N N . TYR A 1 318 ? -13.656 -9.146 -32.851 1.00 92.25 318 TYR A N 1
ATOM 2353 C CA . TYR A 1 318 ? -13.104 -8.201 -31.880 1.00 92.25 318 TYR A CA 1
ATOM 2354 C C . TYR A 1 318 ? -13.883 -8.344 -30.567 1.00 92.25 318 TYR A C 1
ATOM 2356 O O . TYR A 1 318 ? -15.109 -8.454 -30.572 1.00 92.25 318 TYR A O 1
ATOM 2364 N N . MET A 1 319 ? -13.158 -8.394 -29.447 1.00 88.69 319 MET A N 1
ATOM 2365 C CA . MET A 1 319 ? -13.713 -8.564 -28.101 1.00 88.69 319 MET A CA 1
ATOM 2366 C C . MET A 1 319 ? -13.099 -7.544 -27.134 1.00 88.69 319 MET A C 1
ATOM 2368 O O . MET A 1 319 ? -11.876 -7.490 -26.972 1.00 88.69 319 MET A O 1
ATOM 2372 N N . ARG A 1 320 ? -13.944 -6.764 -26.450 1.00 88.00 320 ARG A N 1
ATOM 2373 C CA . ARG A 1 320 ? -13.546 -5.852 -25.364 1.00 88.00 320 ARG A CA 1
ATOM 2374 C C . ARG A 1 320 ? -14.387 -6.153 -24.133 1.00 88.00 320 ARG A C 1
ATOM 2376 O O . ARG A 1 320 ? -15.579 -5.877 -24.109 1.00 88.00 320 ARG A O 1
ATOM 2383 N N . PHE A 1 321 ? -13.761 -6.743 -23.120 1.00 84.56 321 PHE A N 1
ATOM 2384 C CA . PHE A 1 321 ? -14.404 -7.045 -21.845 1.00 84.56 321 PHE A CA 1
ATOM 2385 C C . PHE A 1 321 ? -13.860 -6.080 -20.783 1.00 84.56 321 PHE A C 1
ATOM 2387 O O . PHE A 1 321 ? -12.739 -6.307 -20.308 1.00 84.56 321 PHE A O 1
ATOM 2394 N N . PRO A 1 322 ? -14.590 -5.002 -20.434 1.00 73.31 322 PRO A N 1
ATOM 2395 C CA . PRO A 1 322 ? -14.155 -4.054 -19.417 1.00 73.31 322 PRO A CA 1
ATOM 2396 C C . PRO A 1 322 ? -14.103 -4.717 -18.037 1.00 73.31 322 PRO A C 1
ATOM 2398 O O . PRO A 1 322 ? -14.740 -5.740 -17.774 1.00 73.31 322 PRO A O 1
ATOM 2401 N N . ARG A 1 323 ? -13.313 -4.131 -17.136 1.00 70.25 323 ARG A N 1
ATOM 2402 C CA . ARG A 1 323 ? -13.227 -4.568 -15.736 1.00 70.25 323 ARG A CA 1
ATOM 2403 C C . ARG A 1 323 ? -14.398 -3.984 -14.944 1.00 70.25 323 ARG A C 1
ATOM 2405 O O . ARG A 1 323 ? -14.832 -2.867 -15.216 1.00 70.25 323 ARG A O 1
ATOM 2412 N N . ALA A 1 324 ? -14.883 -4.722 -13.946 1.00 67.31 324 ALA A N 1
ATOM 2413 C CA . ALA A 1 324 ? -15.986 -4.273 -13.096 1.00 67.31 324 ALA A CA 1
ATOM 2414 C C . ALA A 1 324 ? -15.691 -2.891 -12.477 1.00 67.31 324 ALA A C 1
ATOM 2416 O O . ALA A 1 324 ? -14.619 -2.681 -11.911 1.00 67.31 324 ALA A O 1
ATOM 2417 N N . GLY A 1 325 ? -16.642 -1.961 -12.604 1.00 68.81 325 GLY A N 1
ATOM 2418 C CA . GLY A 1 325 ? -16.507 -0.564 -12.173 1.00 68.81 325 GLY A CA 1
ATOM 2419 C C . GLY A 1 325 ? -16.080 0.423 -13.270 1.00 68.81 325 GLY A C 1
ATOM 2420 O O . GLY A 1 325 ? -16.206 1.626 -13.064 1.00 68.81 325 GLY A O 1
ATOM 2421 N N . TYR A 1 326 ? -15.633 -0.045 -14.441 1.00 77.38 326 TYR A N 1
ATOM 2422 C CA . TYR A 1 326 ? -15.392 0.810 -15.607 1.00 77.38 326 TYR A CA 1
ATOM 2423 C C . TYR A 1 326 ? -16.656 0.916 -16.477 1.00 77.38 326 TYR A C 1
ATOM 2425 O O . TYR A 1 326 ? -17.255 -0.104 -16.813 1.00 77.38 326 TYR A O 1
ATOM 2433 N N . ARG A 1 327 ? -17.049 2.139 -16.861 1.00 84.25 327 ARG A N 1
ATOM 2434 C CA . ARG A 1 327 ? -18.121 2.403 -17.840 1.00 84.25 327 ARG A CA 1
ATOM 2435 C C . ARG A 1 327 ? -17.488 2.811 -19.165 1.00 84.25 327 ARG A C 1
ATOM 2437 O O . ARG A 1 327 ? -16.697 3.751 -19.195 1.00 84.25 327 ARG A O 1
ATOM 2444 N N . GLU A 1 328 ? -17.853 2.117 -20.238 1.00 89.69 328 GLU A N 1
ATOM 2445 C CA . GLU A 1 328 ? -17.403 2.444 -21.592 1.00 89.69 328 GLU A CA 1
ATOM 2446 C C . GLU A 1 328 ? -17.934 3.827 -22.006 1.00 89.69 328 GLU A C 1
ATOM 2448 O O . GLU A 1 328 ? -19.107 4.143 -21.785 1.00 89.69 328 GLU A O 1
ATOM 2453 N N . LYS A 1 329 ? -17.086 4.668 -22.602 1.00 93.88 329 LYS A N 1
ATOM 2454 C CA . LYS A 1 329 ? -17.496 5.963 -23.169 1.00 93.88 329 LYS A CA 1
ATOM 2455 C C . LYS A 1 329 ? -18.185 5.739 -24.516 1.00 93.88 329 LYS A C 1
ATOM 2457 O O . LYS A 1 329 ? -17.887 4.775 -25.220 1.00 93.88 329 LYS A O 1
ATOM 2462 N N . ILE A 1 330 ? -19.065 6.651 -24.935 1.00 95.62 330 ILE A N 1
ATOM 2463 C CA . ILE A 1 330 ? -19.686 6.526 -26.267 1.00 95.62 330 ILE A CA 1
ATOM 2464 C C . ILE A 1 330 ? -18.704 6.771 -27.424 1.00 95.62 330 ILE A C 1
ATOM 2466 O O . ILE A 1 330 ? -18.894 6.210 -28.504 1.00 95.62 330 ILE A O 1
ATOM 2470 N N . TRP A 1 331 ? -17.657 7.579 -27.229 1.00 95.38 331 TRP A N 1
ATOM 2471 C CA . TRP A 1 331 ? -16.734 7.955 -28.306 1.00 95.38 331 TRP A CA 1
ATOM 2472 C C . TRP A 1 331 ? -15.695 6.875 -28.654 1.00 95.38 331 TRP A C 1
ATOM 2474 O O . TRP A 1 331 ? -15.395 6.730 -29.838 1.00 95.38 331 TRP A O 1
ATOM 2484 N N . ASP A 1 332 ? -15.309 6.008 -27.705 1.00 94.44 332 ASP A N 1
ATOM 2485 C CA . ASP A 1 332 ? -14.560 4.753 -27.940 1.00 94.44 332 ASP A CA 1
ATOM 2486 C C . ASP A 1 332 ? -15.229 3.808 -28.972 1.00 94.44 332 ASP A C 1
ATOM 2488 O O . ASP A 1 332 ? -14.602 2.856 -29.458 1.00 94.44 332 ASP A O 1
ATOM 2492 N N . HIS A 1 333 ? -16.530 3.984 -29.257 1.00 95.62 333 HIS A N 1
ATOM 2493 C CA . HIS A 1 333 ? -17.336 2.988 -29.974 1.00 95.62 333 HIS A CA 1
ATOM 2494 C C . HIS A 1 333 ? -18.290 3.523 -31.048 1.00 95.62 333 HIS A C 1
ATOM 2496 O O . HIS A 1 333 ? -18.616 2.764 -31.960 1.00 95.62 333 HIS A O 1
ATOM 2502 N N . ALA A 1 334 ? -18.766 4.771 -30.986 1.00 97.00 334 ALA A N 1
ATOM 2503 C CA . ALA A 1 334 ? -19.836 5.241 -31.875 1.00 97.00 334 ALA A CA 1
ATOM 2504 C C . ALA A 1 334 ? -19.453 5.184 -33.366 1.00 97.00 334 ALA A C 1
ATOM 2506 O O . ALA A 1 334 ? -20.208 4.644 -34.177 1.00 97.00 334 ALA A O 1
ATOM 2507 N N . ALA A 1 335 ? -18.268 5.683 -33.734 1.00 97.50 335 ALA A N 1
ATOM 2508 C CA . ALA A 1 335 ? -17.818 5.687 -35.126 1.00 97.50 335 ALA A CA 1
ATOM 2509 C C . ALA A 1 335 ? -17.493 4.266 -35.616 1.00 97.50 335 ALA A C 1
ATOM 2511 O O . ALA A 1 335 ? -17.935 3.868 -36.695 1.00 97.50 335 ALA A O 1
ATOM 2512 N N . GLY A 1 336 ? -16.793 3.473 -34.799 1.00 96.88 336 GLY A N 1
ATOM 2513 C CA . GLY A 1 336 ? -16.504 2.068 -35.083 1.00 96.88 336 GLY A CA 1
ATOM 2514 C C . GLY A 1 336 ? -17.756 1.202 -35.258 1.00 96.88 336 GLY A C 1
ATOM 2515 O O . GLY A 1 336 ? -17.801 0.372 -36.166 1.00 96.88 336 GLY A O 1
ATOM 2516 N N . CYS A 1 337 ? -18.794 1.430 -34.449 1.00 96.94 337 CYS A N 1
ATOM 2517 C CA . CYS A 1 337 ? -20.044 0.672 -34.478 1.00 96.94 337 CYS A CA 1
ATOM 2518 C C . CYS A 1 337 ? -20.743 0.749 -35.845 1.00 96.94 337 CYS A C 1
ATOM 2520 O O . CYS A 1 337 ? -21.059 -0.285 -36.444 1.00 96.94 337 CYS A O 1
ATOM 2522 N N . ILE A 1 338 ? -20.934 1.959 -36.386 1.00 97.44 338 ILE A N 1
ATOM 2523 C CA . ILE A 1 338 ? -21.558 2.114 -37.708 1.00 97.44 338 ILE A CA 1
ATOM 2524 C C . ILE A 1 338 ? -20.623 1.695 -38.850 1.00 97.44 338 ILE A C 1
ATOM 2526 O O . ILE A 1 338 ? -21.075 1.072 -39.807 1.00 97.44 338 ILE A O 1
ATOM 2530 N N . VAL A 1 339 ? -19.314 1.948 -38.729 1.00 97.56 339 VAL A N 1
ATOM 2531 C CA . VAL A 1 339 ? -18.315 1.514 -39.722 1.00 97.56 339 VAL A CA 1
ATOM 2532 C C . VAL A 1 339 ? -18.270 -0.017 -39.851 1.00 97.56 339 VAL A C 1
ATOM 2534 O O . VAL A 1 339 ? -18.176 -0.518 -40.972 1.00 97.56 339 VAL A O 1
ATOM 2537 N N . ALA A 1 340 ? -18.446 -0.766 -38.758 1.00 96.81 340 ALA A N 1
ATOM 2538 C CA . ALA A 1 340 ? -18.534 -2.228 -38.793 1.00 96.81 340 ALA A CA 1
ATOM 2539 C C . ALA A 1 340 ? -19.905 -2.760 -39.240 1.00 96.81 340 ALA A C 1
ATOM 2541 O O . ALA A 1 340 ? -19.960 -3.720 -40.011 1.00 96.81 340 ALA A O 1
ATOM 2542 N N . THR A 1 341 ? -21.016 -2.159 -38.804 1.00 96.75 341 THR A N 1
ATOM 2543 C CA . THR A 1 341 ? -22.361 -2.652 -39.167 1.00 96.75 341 THR A CA 1
ATOM 2544 C C . THR A 1 341 ? -22.709 -2.402 -40.638 1.00 96.75 341 THR A C 1
ATOM 2546 O O . THR A 1 341 ? -23.178 -3.316 -41.315 1.00 96.75 341 THR A O 1
ATOM 2549 N N . GLU A 1 342 ? -22.367 -1.239 -41.200 1.00 96.88 342 GLU A N 1
ATOM 2550 C CA . GLU A 1 342 ? -22.529 -0.960 -42.640 1.00 96.88 342 GLU A CA 1
ATOM 2551 C C . GLU A 1 342 ? -21.532 -1.747 -43.530 1.00 96.88 342 GLU A C 1
ATOM 2553 O O . GLU A 1 342 ? -21.735 -1.875 -44.743 1.00 96.88 342 GLU A O 1
ATOM 2558 N N . ALA A 1 343 ? -20.496 -2.359 -42.940 1.00 96.19 343 ALA A N 1
ATOM 2559 C CA . ALA A 1 343 ? -19.624 -3.341 -43.595 1.00 96.19 343 ALA A CA 1
ATOM 2560 C C . ALA A 1 343 ? -20.194 -4.781 -43.552 1.00 96.19 343 ALA A C 1
ATOM 2562 O O . ALA A 1 343 ? -19.559 -5.716 -44.045 1.00 96.19 343 ALA A O 1
ATOM 2563 N N . GLY A 1 344 ? -21.384 -4.988 -42.973 1.00 95.06 344 GLY A N 1
ATOM 2564 C CA . GLY A 1 344 ? -22.016 -6.305 -42.806 1.00 95.06 344 GLY A CA 1
ATOM 2565 C C . GLY A 1 344 ? -21.620 -7.049 -41.524 1.00 95.06 344 GLY A C 1
ATOM 2566 O O . GLY A 1 344 ? -21.893 -8.246 -41.399 1.00 95.06 344 GLY A O 1
ATOM 2567 N N . GLY A 1 345 ? -20.967 -6.364 -40.583 1.00 94.38 345 GLY A N 1
ATOM 2568 C CA . GLY A 1 345 ? -20.706 -6.867 -39.240 1.00 94.38 345 GLY A CA 1
ATOM 2569 C C . GLY A 1 345 ? -21.917 -6.756 -38.311 1.00 94.38 345 GLY A C 1
ATOM 2570 O O . GLY A 1 345 ? -22.891 -6.059 -38.585 1.00 94.38 345 GLY A O 1
ATOM 2571 N N . LEU A 1 346 ? -21.824 -7.430 -37.171 1.00 94.94 346 LEU A N 1
ATOM 2572 C CA . LEU A 1 346 ? -22.699 -7.264 -36.017 1.00 94.94 346 LEU A CA 1
ATOM 2573 C C . LEU A 1 346 ? -21.878 -6.704 -34.858 1.00 94.94 346 LEU A C 1
ATOM 2575 O O . LEU A 1 346 ? -20.777 -7.186 -34.597 1.00 94.94 346 LEU A O 1
ATOM 2579 N N . VAL A 1 347 ? -22.439 -5.711 -34.170 1.00 95.50 347 VAL A N 1
ATOM 2580 C CA . VAL A 1 347 ? -21.874 -5.061 -32.982 1.00 95.50 347 VAL A CA 1
ATOM 2581 C C . VAL A 1 347 ? -22.912 -5.182 -31.870 1.00 95.50 347 VAL A C 1
ATOM 2583 O O . VAL A 1 347 ? -24.009 -4.634 -31.992 1.00 95.50 347 VAL A O 1
ATOM 2586 N N . THR A 1 348 ? -22.588 -5.921 -30.813 1.00 93.56 348 THR A N 1
ATOM 2587 C CA . THR A 1 348 ? -23.473 -6.144 -29.661 1.00 93.56 348 THR A CA 1
ATOM 2588 C C . THR A 1 348 ? -22.690 -6.073 -28.356 1.00 93.56 348 THR A C 1
ATOM 2590 O O . THR A 1 348 ? -21.458 -6.118 -28.350 1.00 93.56 348 THR A O 1
ATOM 2593 N N . ASP A 1 349 ? -23.401 -6.030 -27.234 1.00 90.25 349 ASP A N 1
ATOM 2594 C CA . ASP A 1 349 ? -22.840 -6.524 -25.978 1.00 90.25 349 ASP A CA 1
ATOM 2595 C C . ASP A 1 349 ? -22.672 -8.068 -26.026 1.00 90.25 349 ASP A C 1
ATOM 2597 O O . ASP A 1 349 ? -23.045 -8.731 -27.004 1.00 90.25 349 ASP A O 1
ATOM 2601 N N . ALA A 1 350 ? -22.112 -8.671 -24.979 1.00 85.19 350 ALA A N 1
ATOM 2602 C CA . ALA A 1 350 ? -21.918 -10.119 -24.893 1.00 85.19 350 ALA A CA 1
ATOM 2603 C C . ALA A 1 350 ? -23.208 -10.883 -24.526 1.00 85.19 350 ALA A C 1
ATOM 2605 O O . ALA A 1 350 ? -23.272 -12.101 -24.703 1.00 85.19 350 ALA A O 1
ATOM 2606 N N . SER A 1 351 ? -24.266 -10.187 -24.086 1.00 83.31 351 SER A N 1
ATOM 2607 C CA . SER A 1 351 ? -25.608 -10.774 -23.964 1.00 83.31 351 SER A CA 1
ATOM 2608 C C . SER A 1 351 ? -26.329 -10.901 -25.321 1.00 83.31 351 SER A C 1
ATOM 2610 O O . SER A 1 351 ? -27.242 -11.722 -25.461 1.00 83.31 351 SER A O 1
ATOM 2612 N N . GLY A 1 352 ? -25.872 -10.161 -26.339 1.00 87.38 352 GLY A N 1
ATOM 2613 C CA . GLY A 1 352 ? -26.384 -10.152 -27.710 1.00 87.38 352 GLY A CA 1
ATOM 2614 C C . GLY A 1 352 ? -27.325 -8.984 -28.029 1.00 87.38 352 GLY A C 1
ATOM 2615 O O . GLY A 1 352 ? -27.996 -9.021 -29.061 1.00 87.38 352 GLY A O 1
ATOM 2616 N N . GLN A 1 353 ? -27.404 -7.964 -27.170 1.00 90.25 353 GLN A N 1
ATOM 2617 C CA . GLN A 1 353 ? -28.176 -6.742 -27.409 1.00 90.25 353 GLN A CA 1
ATOM 2618 C C . GLN A 1 353 ? -27.369 -5.702 -28.210 1.00 90.25 353 GLN A C 1
ATOM 2620 O O . GLN A 1 353 ? -26.151 -5.602 -28.040 1.00 90.25 353 GLN A O 1
ATOM 2625 N N . PRO A 1 354 ? -28.014 -4.882 -29.061 1.00 91.69 354 PRO A N 1
ATOM 2626 C CA . PRO A 1 354 ? -27.372 -3.721 -29.678 1.00 91.69 354 PRO A CA 1
ATOM 2627 C C . PRO A 1 354 ? -26.896 -2.704 -28.629 1.00 91.69 354 PRO A C 1
ATOM 2629 O O . PRO A 1 354 ? -27.556 -2.507 -27.610 1.00 91.69 354 PRO A O 1
ATOM 2632 N N . LEU A 1 355 ? -25.786 -2.014 -28.905 1.00 93.75 355 LEU A N 1
ATOM 2633 C CA . LEU A 1 355 ? -25.273 -0.953 -28.031 1.00 93.75 355 LEU A CA 1
ATOM 2634 C C . LEU A 1 355 ? -26.198 0.280 -28.058 1.00 93.75 355 LEU A C 1
ATOM 2636 O O . LEU A 1 355 ? -26.545 0.779 -29.130 1.00 93.75 355 LEU A O 1
ATOM 2640 N N . ASP A 1 356 ? -26.573 0.781 -26.879 1.00 92.69 356 ASP A N 1
ATOM 2641 C CA . ASP A 1 356 ? -27.493 1.914 -26.709 1.00 92.69 356 ASP A CA 1
ATOM 2642 C C . ASP A 1 356 ? -26.738 3.223 -26.427 1.00 92.69 356 ASP A C 1
ATOM 2644 O O . ASP A 1 356 ? -26.331 3.499 -25.298 1.00 92.69 356 ASP A O 1
ATOM 2648 N N . PHE A 1 357 ? -26.585 4.044 -27.468 1.00 94.56 357 PHE A N 1
ATOM 2649 C CA . PHE A 1 357 ? -25.927 5.355 -27.419 1.00 94.56 357 PHE A CA 1
ATOM 2650 C C . PHE A 1 357 ? -26.844 6.491 -26.923 1.00 94.56 357 PHE A C 1
ATOM 2652 O O . PHE A 1 357 ? -26.416 7.641 -26.858 1.00 94.56 357 PHE A O 1
ATOM 2659 N N . SER A 1 358 ? -28.100 6.200 -26.561 1.00 92.69 358 SER A N 1
ATOM 2660 C CA . SER A 1 358 ? -29.089 7.220 -26.182 1.00 92.69 358 SER A CA 1
ATOM 2661 C C . SER A 1 358 ? -29.011 7.664 -24.710 1.00 92.69 358 SER A C 1
ATOM 2663 O O . SER A 1 358 ? -29.669 8.630 -24.317 1.00 92.69 358 SER A O 1
ATOM 2665 N N . LYS A 1 359 ? -28.184 6.989 -23.896 1.00 90.75 359 LYS A N 1
ATOM 2666 C CA . LYS A 1 359 ? -28.055 7.188 -22.437 1.00 90.75 359 LYS A CA 1
ATOM 2667 C C . LYS A 1 359 ? -27.123 8.339 -22.012 1.00 90.75 359 LYS A C 1
ATOM 2669 O O . LYS A 1 359 ? -26.949 8.570 -20.818 1.00 90.75 359 LYS A O 1
ATOM 2674 N N . GLY A 1 360 ? -26.542 9.069 -22.965 1.00 91.75 360 GLY A N 1
ATOM 2675 C CA . GLY A 1 360 ? -25.582 10.152 -22.722 1.00 91.75 360 GLY A CA 1
ATOM 2676 C C . GLY A 1 360 ? -24.129 9.710 -22.931 1.00 91.75 360 GLY A C 1
ATOM 2677 O O . GLY A 1 360 ? -23.874 8.823 -23.739 1.00 91.75 360 GLY A O 1
ATOM 2678 N N . ARG A 1 361 ? -23.164 10.309 -22.216 1.00 93.81 361 ARG A N 1
ATOM 2679 C CA . ARG A 1 361 ? -21.706 10.121 -22.442 1.00 93.81 361 ARG A CA 1
ATOM 2680 C C . ARG A 1 361 ? -21.164 8.689 -22.270 1.00 93.81 361 ARG A C 1
ATOM 2682 O O . ARG A 1 361 ? -20.032 8.431 -22.680 1.00 93.81 361 ARG A O 1
ATOM 2689 N N . TYR A 1 362 ? -21.940 7.760 -21.709 1.00 93.06 362 TYR A N 1
ATOM 2690 C CA . TYR A 1 362 ? -21.506 6.397 -21.380 1.00 93.06 362 TYR A CA 1
ATOM 2691 C C . TYR A 1 362 ? -22.452 5.324 -21.929 1.00 93.06 362 TYR A C 1
ATOM 2693 O O . TYR A 1 362 ? -23.667 5.514 -21.962 1.00 93.06 362 TYR A O 1
ATOM 2701 N N . LEU A 1 363 ? -21.894 4.162 -22.269 1.00 89.31 363 LEU A N 1
ATOM 2702 C CA . LEU A 1 363 ? -22.649 2.935 -22.502 1.00 89.31 363 LEU A CA 1
ATOM 2703 C C . LEU A 1 363 ? -22.801 2.177 -21.175 1.00 89.31 363 LEU A C 1
ATOM 2705 O O . LEU A 1 363 ? -21.831 1.654 -20.625 1.00 89.31 363 LEU A O 1
ATOM 2709 N N . ASP A 1 364 ? -24.032 2.088 -20.672 1.00 78.69 364 ASP A N 1
ATOM 2710 C CA . ASP A 1 364 ? -24.352 1.233 -19.524 1.00 78.69 364 ASP A CA 1
ATOM 2711 C C . ASP A 1 364 ? -24.483 -0.221 -19.984 1.00 78.69 364 ASP A C 1
ATOM 2713 O O . ASP A 1 364 ? -25.546 -0.628 -20.469 1.00 78.69 364 ASP A O 1
ATOM 2717 N N . LEU A 1 365 ? -23.378 -0.962 -19.857 1.00 80.06 365 LEU A N 1
ATOM 2718 C CA . LEU A 1 365 ? -23.230 -2.365 -20.237 1.00 80.06 365 LEU A CA 1
ATOM 2719 C C . LEU A 1 365 ? -22.904 -3.220 -19.004 1.00 80.06 365 LEU A C 1
ATOM 2721 O O . LEU A 1 365 ? -21.873 -3.025 -18.363 1.00 80.06 365 LEU A O 1
ATOM 2725 N N . ASP A 1 366 ? -23.740 -4.222 -18.723 1.00 67.69 366 ASP A N 1
ATOM 2726 C CA . ASP A 1 366 ? -23.471 -5.238 -17.690 1.00 67.69 366 ASP A CA 1
ATOM 2727 C C . ASP A 1 366 ? -22.457 -6.307 -18.160 1.00 67.69 366 ASP A C 1
ATOM 2729 O O . ASP A 1 366 ? -22.029 -7.166 -17.387 1.00 67.69 366 ASP A O 1
ATOM 2733 N N . THR A 1 367 ? -22.095 -6.293 -19.450 1.00 76.88 367 THR A N 1
ATOM 2734 C CA . THR A 1 367 ? -21.223 -7.279 -20.106 1.00 76.88 367 THR A CA 1
ATOM 2735 C C . THR A 1 367 ? -20.251 -6.609 -21.093 1.00 76.88 367 THR A C 1
ATOM 2737 O O . THR A 1 367 ? -20.281 -5.394 -21.274 1.00 76.88 367 THR A O 1
ATOM 2740 N N . GLY A 1 368 ? -19.341 -7.375 -21.706 1.00 84.94 368 GLY A N 1
ATOM 2741 C CA . GLY A 1 368 ? -18.400 -6.838 -22.702 1.00 84.94 368 GLY A CA 1
ATOM 2742 C C . GLY A 1 368 ? -19.033 -6.529 -24.059 1.00 84.94 368 GLY A C 1
ATOM 2743 O O . GLY A 1 368 ? -20.199 -6.821 -24.286 1.00 84.94 368 GLY A O 1
ATOM 2744 N N . ILE A 1 369 ? -18.241 -5.981 -24.978 1.00 91.62 369 ILE A N 1
ATOM 2745 C CA . ILE A 1 369 ? -18.612 -5.722 -26.374 1.00 91.62 369 ILE A CA 1
ATOM 2746 C C . ILE A 1 369 ? -18.023 -6.820 -27.267 1.00 91.62 369 ILE A C 1
ATOM 2748 O O . ILE A 1 369 ? -16.830 -7.137 -27.174 1.00 91.62 369 ILE A O 1
ATOM 2752 N N . ILE A 1 370 ? -18.851 -7.368 -28.160 1.00 92.75 370 ILE A N 1
ATOM 2753 C CA . ILE A 1 370 ? -18.467 -8.355 -29.173 1.00 92.75 370 ILE A CA 1
ATOM 2754 C C . ILE A 1 370 ? -18.788 -7.798 -30.562 1.00 92.75 370 ILE A C 1
ATOM 2756 O O . ILE A 1 370 ? -19.897 -7.333 -30.832 1.00 92.75 370 ILE A O 1
ATOM 2760 N N . VAL A 1 371 ? -17.811 -7.879 -31.466 1.00 94.31 371 VAL A N 1
ATOM 2761 C CA . VAL A 1 371 ? -17.954 -7.476 -32.869 1.00 94.31 371 VAL A CA 1
ATOM 2762 C C . VAL A 1 371 ? -17.452 -8.589 -33.776 1.00 94.31 371 VAL A C 1
ATOM 2764 O O . VAL A 1 371 ? -16.348 -9.097 -33.592 1.00 94.31 371 VAL A O 1
ATOM 2767 N N . THR A 1 372 ? -18.254 -8.995 -34.756 1.00 94.50 372 THR A N 1
ATOM 2768 C CA . THR A 1 372 ? -17.900 -10.071 -35.698 1.00 94.50 372 THR A CA 1
ATOM 2769 C C . THR A 1 372 ? -18.829 -10.050 -36.921 1.00 94.50 372 THR A C 1
ATOM 2771 O O . THR A 1 372 ? -19.594 -9.107 -37.102 1.00 94.50 372 THR A O 1
ATOM 2774 N N . ASN A 1 373 ? -18.790 -11.069 -37.780 1.00 93.12 373 ASN A N 1
ATOM 2775 C CA . ASN A 1 373 ? -19.729 -11.233 -38.887 1.00 93.12 373 ASN A CA 1
ATOM 2776 C C . ASN A 1 373 ? -21.034 -11.948 -38.454 1.00 93.12 373 ASN A C 1
ATOM 2778 O O . ASN A 1 373 ? -21.142 -12.551 -37.383 1.00 93.12 373 ASN A O 1
ATOM 2782 N N . GLN A 1 374 ? -22.034 -11.935 -39.338 1.00 90.19 374 GLN A N 1
ATOM 2783 C CA . GLN A 1 374 ? -23.343 -12.574 -39.133 1.00 90.19 374 GLN A CA 1
ATOM 2784 C C . GLN A 1 374 ? -23.289 -14.104 -38.887 1.00 90.19 374 GLN A C 1
ATOM 2786 O O . GLN A 1 374 ? -24.267 -14.675 -38.397 1.00 90.19 374 GLN A O 1
ATOM 2791 N N . LYS A 1 375 ? -22.183 -14.779 -39.236 1.00 90.31 375 LYS A N 1
ATOM 2792 C CA . LYS A 1 375 ? -22.018 -16.244 -39.177 1.00 90.31 375 LYS A CA 1
ATOM 2793 C C . LYS A 1 375 ? -21.419 -16.713 -37.849 1.00 90.31 375 LYS A C 1
ATOM 2795 O O . LYS A 1 375 ? -21.884 -17.706 -37.296 1.00 90.31 375 LYS A O 1
ATOM 2800 N N . LEU A 1 376 ? -20.430 -15.987 -37.328 1.00 90.81 376 LEU A N 1
ATOM 2801 C CA . LEU A 1 376 ? -19.701 -16.334 -36.105 1.00 90.81 376 LEU A CA 1
ATOM 2802 C C . LEU A 1 376 ? -20.398 -15.838 -34.827 1.00 90.81 376 LEU A C 1
ATOM 2804 O O . LEU A 1 376 ? -20.230 -16.455 -33.775 1.00 90.81 376 LEU A O 1
ATOM 2808 N N . MET A 1 377 ? -21.221 -14.781 -34.896 1.00 91.19 377 MET A N 1
ATOM 2809 C CA . MET A 1 377 ? -21.897 -14.210 -33.715 1.00 91.19 377 MET A CA 1
ATOM 2810 C C . MET A 1 377 ? -22.674 -15.245 -32.866 1.00 91.19 377 MET A C 1
ATOM 2812 O O . MET A 1 377 ? -22.491 -15.260 -31.647 1.00 91.19 377 MET A O 1
ATOM 2816 N N . PRO A 1 378 ? -23.464 -16.184 -33.436 1.00 90.00 378 PRO A N 1
ATOM 2817 C CA . PRO A 1 378 ? -24.153 -17.206 -32.639 1.00 90.00 378 PRO A CA 1
ATOM 2818 C C . PRO A 1 378 ? -23.208 -18.186 -31.924 1.00 90.00 378 PRO A C 1
ATOM 2820 O O . PRO A 1 378 ? -23.580 -18.752 -30.896 1.00 90.00 378 PRO A O 1
ATOM 2823 N N . LEU A 1 379 ? -21.994 -18.399 -32.449 1.00 87.81 379 LEU A N 1
ATOM 2824 C CA . LEU A 1 379 ? -20.972 -19.231 -31.806 1.00 87.81 379 LEU A CA 1
ATOM 2825 C C . LEU A 1 379 ? -20.319 -18.482 -30.639 1.00 87.81 379 LEU A C 1
ATOM 2827 O O . LEU A 1 379 ? -20.171 -19.060 -29.565 1.00 87.81 379 LEU A O 1
ATOM 2831 N N . LEU A 1 380 ? -19.996 -17.198 -30.827 1.00 85.50 380 LEU A N 1
ATOM 2832 C CA . LEU A 1 380 ? -19.434 -16.313 -29.799 1.00 85.50 380 LEU A CA 1
ATOM 2833 C C . LEU A 1 380 ? -20.375 -16.145 -28.601 1.00 85.50 380 LEU A C 1
ATOM 2835 O O . LEU A 1 380 ? -19.985 -16.466 -27.479 1.00 85.50 380 LEU A O 1
ATOM 2839 N N . LEU A 1 381 ? -21.632 -15.752 -28.836 1.00 86.69 381 LEU A N 1
ATOM 2840 C CA . LEU A 1 381 ? -22.633 -15.604 -27.770 1.00 86.69 381 LEU A CA 1
ATOM 2841 C C . LEU A 1 381 ? -22.854 -16.929 -27.020 1.00 86.69 381 LEU A C 1
ATOM 2843 O O . LEU A 1 381 ? -22.932 -16.954 -25.794 1.00 86.69 381 LEU A O 1
ATOM 2847 N N . LYS A 1 382 ? -22.870 -18.067 -27.730 1.00 84.06 382 LYS A N 1
ATOM 2848 C CA . LYS A 1 382 ? -22.962 -19.391 -27.096 1.00 84.06 382 LYS A CA 1
ATOM 2849 C C . LYS A 1 382 ? -21.695 -19.755 -26.312 1.00 84.06 382 LYS A C 1
ATOM 2851 O O . LYS A 1 382 ? -21.801 -20.407 -25.271 1.00 84.06 382 LYS A O 1
ATOM 2856 N N . ALA A 1 383 ? -20.507 -19.375 -26.778 1.00 79.88 383 ALA A N 1
ATOM 2857 C CA . ALA A 1 383 ? -19.260 -19.608 -26.056 1.00 79.88 383 ALA A CA 1
ATOM 2858 C C . ALA A 1 383 ? -19.244 -18.835 -24.727 1.00 79.88 383 ALA A C 1
ATOM 2860 O O . ALA A 1 383 ? -18.930 -19.441 -23.697 1.00 79.88 383 ALA A O 1
ATOM 2861 N N . ASP A 1 384 ? -19.658 -17.565 -24.742 1.00 68.44 384 ASP A N 1
ATOM 2862 C CA . ASP A 1 384 ? -19.695 -16.675 -23.576 1.00 68.44 384 ASP A CA 1
ATOM 2863 C C . ASP A 1 384 ? -20.813 -17.017 -22.575 1.00 68.44 384 ASP A C 1
ATOM 2865 O O . ASP A 1 384 ? -20.537 -17.232 -21.395 1.00 68.44 384 ASP A O 1
ATOM 2869 N N . GLN A 1 385 ? -22.053 -17.241 -23.032 1.00 65.31 385 GLN A N 1
ATOM 2870 C CA . GLN A 1 385 ? -23.166 -17.655 -22.158 1.00 65.31 385 GLN A CA 1
ATOM 2871 C C . GLN A 1 385 ? -22.852 -18.943 -21.374 1.00 65.31 385 GLN A C 1
ATOM 2873 O O . GLN A 1 385 ? -23.239 -19.085 -20.214 1.00 65.31 385 GLN A O 1
ATOM 2878 N N . ASN A 1 386 ? -22.091 -19.873 -21.967 1.00 55.38 386 ASN A N 1
ATOM 2879 C CA . ASN A 1 386 ? -21.619 -21.080 -21.280 1.00 55.38 386 ASN A CA 1
ATOM 2880 C C . ASN A 1 386 ? -20.437 -20.833 -20.314 1.00 55.38 386 ASN A C 1
ATOM 2882 O O . ASN A 1 386 ? -20.071 -21.749 -19.584 1.00 55.38 386 ASN A O 1
ATOM 2886 N N . MET A 1 387 ? -19.801 -19.656 -20.318 1.00 56.88 387 MET A N 1
ATOM 2887 C CA . MET A 1 387 ? -18.916 -19.204 -19.231 1.00 56.88 387 MET A CA 1
ATOM 2888 C C . MET A 1 387 ? -19.741 -18.578 -18.096 1.00 56.88 387 MET A C 1
ATOM 2890 O O . MET A 1 387 ? -19.525 -18.912 -16.932 1.00 56.88 387 MET A O 1
ATOM 2894 N N . ALA A 1 388 ? -20.723 -17.731 -18.429 1.00 47.81 388 ALA A N 1
ATOM 2895 C CA . ALA A 1 388 ? -21.598 -17.069 -17.460 1.00 47.81 388 ALA A CA 1
ATOM 2896 C C . ALA A 1 388 ? -22.438 -18.069 -16.639 1.00 47.81 388 ALA A C 1
ATOM 2898 O O . ALA A 1 388 ? -22.415 -18.042 -15.408 1.00 47.81 388 ALA A O 1
ATOM 2899 N N . LEU A 1 389 ? -23.104 -19.024 -17.302 1.00 36.72 389 LEU A N 1
ATOM 2900 C CA . LEU A 1 389 ? -23.872 -20.089 -16.640 1.00 36.72 389 LEU A CA 1
ATOM 2901 C C . LEU A 1 389 ? -22.999 -20.999 -15.760 1.00 36.72 389 LEU A C 1
ATOM 2903 O O . LEU A 1 389 ? -23.471 -21.504 -14.742 1.00 36.72 389 LEU A O 1
ATOM 2907 N N . GLY A 1 390 ? -21.714 -21.155 -16.098 1.00 34.69 390 GLY A N 1
ATOM 2908 C CA . GLY A 1 390 ? -20.751 -21.925 -15.306 1.00 34.69 390 GLY A CA 1
ATOM 2909 C C . GLY A 1 390 ? -20.506 -21.369 -13.897 1.00 34.69 390 GLY A C 1
ATOM 2910 O O . GLY A 1 390 ? -20.046 -22.112 -13.032 1.00 34.69 390 GLY A O 1
ATOM 2911 N N . LYS A 1 391 ? -20.853 -20.098 -13.638 1.00 40.22 391 LYS A N 1
ATOM 2912 C CA . LYS A 1 391 ? -20.755 -19.471 -12.309 1.00 40.22 391 LYS A CA 1
ATOM 2913 C C . LYS A 1 391 ? -21.968 -19.712 -11.399 1.00 40.22 391 LYS A C 1
ATOM 2915 O O . LYS A 1 391 ? -21.867 -19.444 -10.209 1.00 40.22 391 LYS A O 1
ATOM 2920 N N . TYR A 1 392 ? -23.086 -20.236 -11.913 1.00 28.69 392 TYR A N 1
ATOM 2921 C CA . TYR A 1 392 ? -24.353 -20.331 -11.164 1.00 28.69 392 TYR A CA 1
ATOM 2922 C C . TYR A 1 392 ? -24.756 -21.747 -10.715 1.00 28.69 392 TYR A C 1
ATOM 2924 O O . TYR A 1 392 ? -25.835 -21.928 -10.154 1.00 28.69 392 TYR A O 1
ATOM 2932 N N . THR A 1 393 ? -23.912 -22.767 -10.915 1.00 25.58 393 THR A N 1
ATOM 2933 C CA . THR A 1 393 ? -24.258 -24.165 -10.580 1.00 25.58 393 THR A CA 1
ATOM 2934 C C . THR A 1 393 ? -23.299 -24.845 -9.601 1.00 25.58 393 THR A C 1
ATOM 2936 O O . THR A 1 393 ? -22.798 -25.937 -9.881 1.00 25.58 393 THR A O 1
ATOM 2939 N N . ARG A 1 394 ? -23.097 -24.262 -8.410 1.00 30.31 394 ARG A N 1
ATOM 2940 C CA . ARG A 1 394 ? -22.853 -25.048 -7.183 1.00 30.31 394 ARG A CA 1
ATOM 2941 C C . ARG A 1 394 ? -23.110 -24.242 -5.909 1.00 30.31 394 ARG A C 1
ATOM 2943 O O . ARG A 1 394 ? -22.558 -23.170 -5.745 1.00 30.31 394 ARG A O 1
ATOM 2950 N N . VAL A 1 395 ? -23.883 -24.851 -5.007 1.00 27.66 395 VAL A N 1
ATOM 2951 C CA . VAL A 1 395 ? -24.267 -24.340 -3.679 1.00 27.66 395 VAL A CA 1
ATOM 2952 C C . VAL A 1 395 ? -25.055 -23.024 -3.718 1.00 27.66 395 VAL A C 1
ATOM 2954 O O . VAL A 1 395 ? -24.517 -21.955 -3.484 1.00 27.66 395 VAL A O 1
ATOM 2957 N N . ASP A 1 396 ? -26.376 -23.145 -3.846 1.00 26.31 396 ASP A N 1
ATOM 2958 C CA . ASP A 1 396 ? -27.185 -22.897 -2.649 1.00 26.31 396 ASP A CA 1
ATOM 2959 C C . ASP A 1 396 ? -28.422 -23.817 -2.615 1.00 26.31 396 ASP A C 1
ATOM 2961 O O . ASP A 1 396 ? -28.878 -24.304 -3.652 1.00 26.31 396 ASP A O 1
ATOM 2965 N N . ASN A 1 397 ? -28.923 -24.131 -1.419 1.00 29.75 397 ASN A N 1
ATOM 2966 C CA . ASN A 1 397 ? -30.048 -25.049 -1.209 1.00 29.75 397 ASN A CA 1
ATOM 2967 C C . ASN A 1 397 ? -30.901 -24.656 0.012 1.00 29.75 397 ASN A C 1
ATOM 2969 O O . ASN A 1 397 ? -31.104 -25.444 0.939 1.00 29.75 397 ASN A O 1
ATOM 2973 N N . LYS A 1 398 ? -31.430 -23.429 -0.001 1.00 29.03 398 LYS A N 1
ATOM 2974 C CA . LYS A 1 398 ? -32.512 -22.974 0.887 1.00 29.03 398 LYS A CA 1
ATOM 2975 C C . LYS A 1 398 ? -33.522 -22.111 0.124 1.00 29.03 398 LYS A C 1
ATOM 2977 O O . LYS A 1 398 ? -33.210 -21.525 -0.906 1.00 29.03 398 LYS A O 1
ATOM 2982 N N . ARG A 1 399 ? -34.770 -22.088 0.606 1.00 26.33 399 ARG A N 1
ATOM 2983 C CA . ARG A 1 399 ? -35.918 -21.429 -0.042 1.00 26.33 399 ARG A CA 1
ATOM 2984 C C . ARG A 1 399 ? -36.469 -20.280 0.805 1.00 26.33 399 ARG A C 1
ATOM 2986 O O . ARG A 1 399 ? -36.965 -20.543 1.897 1.00 26.33 399 ARG A O 1
ATOM 2993 N N . SER A 1 400 ? -36.557 -19.090 0.216 1.00 24.28 400 SER A N 1
ATOM 2994 C CA . SER A 1 400 ? -37.569 -18.063 0.529 1.00 24.28 400 SER A CA 1
ATOM 2995 C C . SER A 1 400 ? -37.649 -17.070 -0.648 1.00 24.28 400 SER A C 1
ATOM 2997 O O . SER A 1 400 ? -36.684 -16.370 -0.909 1.00 24.28 400 SER A O 1
ATOM 2999 N N . SER A 1 401 ? -38.634 -17.091 -1.556 1.00 26.17 401 SER A N 1
ATOM 3000 C CA . SER A 1 401 ? -40.103 -16.943 -1.425 1.00 26.17 401 SER A CA 1
ATOM 3001 C C . SER A 1 401 ? -40.625 -15.492 -1.503 1.00 26.17 401 SER A C 1
ATOM 3003 O O . SER A 1 401 ? -41.145 -14.962 -0.526 1.00 26.17 401 SER A O 1
ATOM 3005 N N . SER A 1 402 ? -40.568 -14.890 -2.697 1.00 27.30 402 SER A N 1
ATOM 3006 C CA . SER A 1 402 ? -41.494 -13.838 -3.167 1.00 27.30 402 SER A CA 1
ATOM 3007 C C . SER A 1 402 ? -41.419 -13.806 -4.707 1.00 27.30 402 SER A C 1
ATOM 3009 O O . SER A 1 402 ? -40.358 -13.535 -5.250 1.00 27.30 402 SER A O 1
ATOM 3011 N N . SER A 1 403 ? -42.359 -14.366 -5.478 1.00 30.72 403 SER A N 1
ATOM 3012 C CA . SER A 1 403 ? -43.770 -13.988 -5.684 1.00 30.72 403 SER A CA 1
ATOM 3013 C C . SER A 1 403 ? -43.973 -12.829 -6.670 1.00 30.72 403 SER A C 1
ATOM 3015 O O . SER A 1 403 ? -44.079 -11.686 -6.246 1.00 30.72 403 SER A O 1
ATOM 3017 N N . TYR A 1 404 ? -44.193 -13.151 -7.954 1.00 32.03 404 TYR A N 1
ATOM 3018 C CA . TYR A 1 404 ? -45.359 -12.646 -8.700 1.00 32.03 404 TYR A CA 1
ATOM 3019 C C . TYR A 1 404 ? -45.752 -13.570 -9.878 1.00 32.03 404 TYR A C 1
ATOM 3021 O O . TYR A 1 404 ? -44.906 -14.081 -10.600 1.00 32.03 404 TYR A O 1
ATOM 3029 N N . CYS A 1 405 ? -47.063 -13.796 -10.013 1.00 30.14 405 CYS A N 1
ATOM 3030 C CA . CYS A 1 405 ? -47.833 -14.413 -11.110 1.00 30.14 405 CYS A CA 1
ATOM 3031 C C . CYS A 1 405 ? -47.164 -15.333 -12.164 1.00 30.14 405 CYS A C 1
ATOM 3033 O O . CYS A 1 405 ? -46.643 -14.872 -13.174 1.00 30.14 405 CYS A O 1
ATOM 3035 N N . SER A 1 406 ? -47.555 -16.614 -12.132 1.00 36.59 406 SER A N 1
ATOM 3036 C CA . SER A 1 406 ? -48.542 -17.093 -13.121 1.00 36.59 406 SER A CA 1
ATOM 3037 C C . SER A 1 406 ? -49.419 -18.207 -12.535 1.00 36.59 406 SER A C 1
ATOM 3039 O O . SER A 1 406 ? -48.938 -19.272 -12.157 1.00 36.59 406 SER A O 1
ATOM 3041 N N . ILE A 1 407 ? -50.724 -17.946 -12.425 1.00 40.47 407 ILE A N 1
ATOM 3042 C CA . ILE A 1 407 ? -51.680 -18.787 -11.674 1.00 40.47 407 ILE A CA 1
ATOM 3043 C C . ILE A 1 407 ? -52.111 -20.043 -12.463 1.00 40.47 407 ILE A C 1
ATOM 3045 O O . ILE A 1 407 ? -52.535 -21.038 -11.876 1.00 40.47 407 ILE A O 1
ATOM 3049 N N . VAL A 1 408 ? -51.959 -20.030 -13.792 1.00 46.22 408 VAL A N 1
ATOM 3050 C CA . VAL A 1 408 ? -52.509 -21.055 -14.699 1.00 46.22 408 VAL A CA 1
ATOM 3051 C C . VAL A 1 408 ? -51.843 -22.426 -14.516 1.00 46.22 408 VAL A C 1
ATOM 3053 O O . VAL A 1 408 ? -52.531 -23.442 -14.440 1.00 46.22 408 VAL A O 1
ATOM 3056 N N . THR A 1 409 ? -50.513 -22.474 -14.399 1.00 48.91 409 THR A N 1
ATOM 3057 C CA . THR A 1 409 ? -49.751 -23.738 -14.375 1.00 48.91 409 THR A CA 1
ATOM 3058 C C . THR A 1 409 ? -49.997 -24.557 -13.104 1.00 48.91 409 THR A C 1
ATOM 3060 O O . THR A 1 409 ? -50.053 -25.786 -13.151 1.00 48.91 409 THR A O 1
ATOM 3063 N N . ILE A 1 410 ? -50.184 -23.881 -11.965 1.00 54.34 410 ILE A N 1
ATOM 3064 C CA . ILE A 1 410 ? -50.395 -24.529 -10.662 1.00 54.34 410 ILE A CA 1
ATOM 3065 C C . ILE A 1 410 ? -51.753 -25.243 -10.635 1.00 54.34 410 ILE A C 1
ATOM 3067 O O . ILE A 1 410 ? -51.829 -26.389 -10.195 1.00 54.34 410 ILE A O 1
ATOM 3071 N N . ALA A 1 411 ? -52.808 -24.617 -11.168 1.00 58.69 411 ALA A N 1
ATOM 3072 C CA . ALA A 1 411 ? -54.155 -25.190 -11.184 1.00 58.69 411 ALA A CA 1
ATOM 3073 C C . ALA A 1 411 ? -54.228 -26.537 -11.933 1.00 58.69 411 ALA A C 1
ATOM 3075 O O . ALA A 1 411 ? -54.872 -27.475 -11.457 1.00 58.69 411 ALA A O 1
ATOM 3076 N N . VAL A 1 412 ? -53.533 -26.661 -13.070 1.00 63.44 412 VAL A N 1
ATOM 3077 C CA . VAL A 1 412 ? -53.519 -27.889 -13.888 1.00 63.44 412 VAL A CA 1
ATOM 3078 C C . VAL A 1 412 ? -52.824 -29.041 -13.155 1.00 63.44 412 VAL A C 1
ATOM 3080 O O . VAL A 1 412 ? -53.371 -30.141 -13.073 1.00 63.44 412 VAL A O 1
ATOM 3083 N N . ILE A 1 413 ? -51.647 -28.790 -12.572 1.00 66.44 413 ILE A N 1
ATOM 3084 C CA . ILE A 1 413 ? -50.863 -29.831 -11.887 1.00 66.44 413 ILE A CA 1
ATOM 3085 C C . ILE A 1 413 ? -51.528 -30.248 -10.569 1.00 66.44 413 ILE A C 1
ATOM 3087 O O . ILE A 1 413 ? -51.623 -31.440 -10.287 1.00 66.44 413 ILE A O 1
ATOM 3091 N N . VAL A 1 414 ? -52.061 -29.299 -9.789 1.00 70.19 414 VAL A N 1
ATOM 3092 C CA . VAL A 1 414 ? -52.807 -29.609 -8.556 1.00 70.19 414 VAL A CA 1
ATOM 3093 C C . VAL A 1 414 ? -54.045 -30.459 -8.866 1.00 70.19 414 VAL A C 1
ATOM 3095 O O . VAL A 1 414 ? -54.299 -31.430 -8.157 1.00 70.19 414 VAL A O 1
ATOM 3098 N N . SER A 1 415 ? -54.759 -30.174 -9.960 1.00 69.38 415 SER A N 1
ATOM 3099 C CA . SER A 1 415 ? -55.915 -30.978 -10.388 1.00 69.38 415 SER A CA 1
ATOM 3100 C C . SER A 1 415 ? -55.534 -32.427 -10.725 1.00 69.38 415 SER A C 1
ATOM 3102 O O . SER A 1 415 ? -56.217 -33.354 -10.296 1.00 69.38 415 SER A O 1
ATOM 3104 N N . LEU A 1 416 ? -54.424 -32.641 -11.440 1.00 65.81 416 LEU A N 1
ATOM 3105 C CA . LEU A 1 416 ? -53.929 -33.982 -11.779 1.00 65.81 416 LEU A CA 1
ATOM 3106 C C . LEU A 1 416 ? -53.443 -34.758 -10.541 1.00 65.81 416 LEU A C 1
ATOM 3108 O O . LEU A 1 416 ? -53.777 -35.933 -10.376 1.00 65.81 416 LEU A O 1
ATOM 3112 N N . CYS A 1 417 ? -52.705 -34.105 -9.640 1.00 66.69 417 CYS A N 1
ATOM 3113 C CA . CYS A 1 417 ? -52.186 -34.742 -8.428 1.00 66.69 417 CYS A CA 1
ATOM 3114 C C . CYS A 1 417 ? -53.289 -35.098 -7.418 1.00 66.69 417 CYS A C 1
ATOM 3116 O O . CYS A 1 417 ? -53.225 -36.165 -6.808 1.00 66.69 417 CYS A O 1
ATOM 3118 N N . LEU A 1 418 ? -54.316 -34.253 -7.254 1.00 64.06 418 LEU A N 1
ATOM 3119 C CA . LEU A 1 418 ? -55.426 -34.529 -6.333 1.00 64.06 418 LEU A CA 1
ATOM 3120 C C . LEU A 1 418 ? -56.244 -35.758 -6.756 1.00 64.06 418 LEU A C 1
ATOM 3122 O O . LEU A 1 418 ? -56.632 -36.544 -5.895 1.00 64.06 418 LEU A O 1
ATOM 3126 N N . VAL A 1 419 ? -56.447 -35.977 -8.061 1.00 64.94 419 VAL A N 1
ATOM 3127 C CA . VAL A 1 419 ? -57.107 -37.195 -8.570 1.00 64.94 419 VAL A CA 1
ATOM 3128 C C . VAL A 1 419 ? -56.249 -38.439 -8.310 1.00 64.94 419 VAL A C 1
ATOM 3130 O O . VAL A 1 419 ? -56.771 -39.451 -7.846 1.00 64.94 419 VAL A O 1
ATOM 3133 N N . GLY A 1 420 ? -54.934 -38.361 -8.546 1.00 57.34 420 GLY A N 1
ATOM 3134 C CA . GLY A 1 420 ? -54.016 -39.486 -8.327 1.00 57.34 420 GLY A CA 1
ATOM 3135 C C . GLY A 1 420 ? -53.900 -39.915 -6.860 1.00 57.34 420 GLY A C 1
ATOM 3136 O O . GLY A 1 420 ? -53.951 -41.107 -6.563 1.00 57.34 420 GLY A O 1
ATOM 3137 N N . VAL A 1 421 ? -53.788 -38.959 -5.930 1.00 59.72 421 VAL A N 1
ATOM 3138 C CA . VAL A 1 421 ? -53.652 -39.260 -4.492 1.00 59.72 421 VAL A CA 1
ATOM 3139 C C . VAL A 1 421 ? -54.983 -39.697 -3.873 1.00 59.72 421 VAL A C 1
ATOM 3141 O O . VAL A 1 421 ? -54.989 -40.592 -3.035 1.00 59.72 421 VAL A O 1
ATOM 3144 N N . TRP A 1 422 ? -56.123 -39.149 -4.310 1.00 56.06 422 TRP A N 1
ATOM 3145 C CA . TRP A 1 422 ? -57.439 -39.577 -3.813 1.00 56.06 422 TRP A CA 1
ATOM 3146 C C . TRP A 1 422 ? -57.788 -41.027 -4.199 1.00 56.06 422 TRP A C 1
ATOM 3148 O O . TRP A 1 422 ? -58.486 -41.708 -3.450 1.00 56.06 422 TRP A O 1
ATOM 3158 N N . MET A 1 423 ? -57.253 -41.537 -5.316 1.00 43.84 423 MET A N 1
ATOM 3159 C CA . MET A 1 423 ? -57.360 -42.959 -5.674 1.00 43.84 423 MET A CA 1
ATOM 3160 C C . MET A 1 423 ? -56.386 -43.873 -4.904 1.00 43.84 423 MET A C 1
ATOM 3162 O O . MET A 1 423 ? -56.576 -45.086 -4.910 1.00 43.84 423 MET A O 1
ATOM 3166 N N . MET A 1 424 ? -55.395 -43.321 -4.194 1.00 47.19 424 MET A N 1
ATOM 3167 C CA . MET A 1 424 ? -54.448 -44.059 -3.345 1.00 47.19 424 MET A CA 1
ATOM 3168 C C . MET A 1 424 ? -54.878 -44.046 -1.865 1.00 47.19 424 MET A C 1
ATOM 3170 O O . MET A 1 424 ? -54.204 -43.496 -0.999 1.00 47.19 424 MET A O 1
ATOM 3174 N N . THR A 1 425 ? -56.031 -44.673 -1.607 1.00 40.88 425 THR A N 1
ATOM 3175 C CA . THR A 1 425 ? -56.320 -45.555 -0.447 1.00 40.88 425 THR A CA 1
ATOM 3176 C C . THR A 1 425 ? -55.553 -45.274 0.872 1.00 40.88 425 THR A C 1
ATOM 3178 O O . THR A 1 425 ? -54.359 -45.539 0.964 1.00 40.88 425 THR A O 1
ATOM 3181 N N . SER A 1 426 ? -56.162 -44.776 1.960 1.00 35.84 426 SER A N 1
ATOM 3182 C CA . SER A 1 426 ? -57.206 -45.452 2.779 1.00 35.84 426 SER A CA 1
ATOM 3183 C C . SER A 1 426 ? -56.784 -46.887 3.183 1.00 35.84 426 SER A C 1
ATOM 3185 O O . SER A 1 426 ? -56.593 -47.707 2.296 1.00 35.84 426 SER A O 1
ATOM 3187 N N . SER A 1 427 ? -56.629 -47.305 4.451 1.00 33.47 427 SER A N 1
ATOM 3188 C CA . SER A 1 427 ? -57.139 -46.789 5.741 1.00 33.47 427 SER A CA 1
ATOM 3189 C C . SER A 1 427 ? -56.405 -47.406 6.961 1.00 33.47 427 SER A C 1
ATOM 3191 O O . SER A 1 427 ? -55.906 -48.517 6.830 1.00 33.47 427 SER A O 1
ATOM 3193 N N . TYR A 1 428 ? -56.545 -46.790 8.160 1.00 33.03 428 TYR A N 1
ATOM 3194 C CA . TYR A 1 428 ? -56.473 -47.418 9.519 1.00 33.03 428 TYR A CA 1
ATOM 3195 C C . TYR A 1 428 ? -55.068 -47.914 10.007 1.00 33.03 428 TYR A C 1
ATOM 3197 O O . TYR A 1 428 ? -54.268 -48.342 9.190 1.00 33.03 428 TYR A O 1
ATOM 3205 N N . VAL A 1 429 ? -54.633 -47.896 11.290 1.00 32.41 429 VAL A N 1
ATOM 3206 C CA . VAL A 1 429 ? -55.166 -47.495 12.635 1.00 32.41 429 VAL A CA 1
ATOM 3207 C C . VAL A 1 429 ? -54.051 -46.752 13.444 1.00 32.41 429 VAL A C 1
ATOM 3209 O O . VAL A 1 429 ? -52.942 -46.587 12.946 1.00 32.41 429 VAL A O 1
ATOM 3212 N N . VAL A 1 430 ? -54.328 -46.295 14.678 1.00 29.97 430 VAL A N 1
ATOM 3213 C CA . VAL A 1 430 ? -53.456 -45.483 15.577 1.00 29.97 430 VAL A CA 1
ATOM 3214 C C . VAL A 1 430 ? -53.103 -46.262 16.903 1.00 29.97 430 VAL A C 1
ATOM 3216 O O . VAL A 1 430 ? -53.286 -47.476 16.906 1.00 29.97 430 VAL A O 1
ATOM 3219 N N . PRO A 1 431 ? -52.558 -45.666 18.000 1.00 51.34 431 PRO A N 1
ATOM 3220 C CA . PRO A 1 431 ? -51.183 -45.830 18.533 1.00 51.34 431 PRO A CA 1
ATOM 3221 C C . PRO A 1 431 ? -51.051 -46.668 19.840 1.00 51.34 431 PRO A C 1
ATOM 3223 O O . PRO A 1 431 ? -52.040 -47.219 20.308 1.00 51.34 431 PRO A O 1
ATOM 3226 N N . VAL A 1 432 ? -49.858 -46.678 20.484 1.00 29.06 432 VAL A N 1
ATOM 3227 C CA . VAL A 1 432 ? -49.604 -46.243 21.901 1.00 29.06 432 VAL A CA 1
ATOM 3228 C C . VAL A 1 432 ? -48.107 -46.399 22.304 1.00 29.06 432 VAL A C 1
ATOM 3230 O O . VAL A 1 432 ? -47.338 -47.062 21.615 1.00 29.06 432 VAL A O 1
ATOM 3233 N N . GLN A 1 433 ? -47.682 -45.701 23.370 1.00 28.52 433 GLN A N 1
ATOM 3234 C CA . GLN A 1 433 ? -46.315 -45.596 23.935 1.00 28.52 433 GLN A CA 1
ATOM 3235 C C . GLN A 1 433 ? -45.891 -46.816 24.798 1.00 28.52 433 GLN A C 1
ATOM 3237 O O . GLN A 1 433 ? -46.775 -47.534 25.262 1.00 28.52 433 GLN A O 1
ATOM 3242 N N . ASN A 1 434 ? -44.596 -46.961 25.169 1.00 28.30 434 ASN A N 1
ATOM 3243 C CA . ASN A 1 434 ? -44.092 -46.609 26.532 1.00 28.30 434 ASN A CA 1
ATOM 3244 C C . ASN A 1 434 ? -42.673 -47.109 26.940 1.00 28.30 434 ASN A C 1
ATOM 3246 O O . ASN A 1 434 ? -42.272 -48.207 26.577 1.00 28.30 434 ASN A O 1
ATOM 3250 N N . VAL A 1 435 ? -42.043 -46.313 27.828 1.00 28.36 435 VAL A N 1
ATOM 3251 C CA . VAL A 1 435 ? -41.208 -46.676 29.013 1.00 28.36 435 VAL A CA 1
ATOM 3252 C C . VAL A 1 435 ? -39.791 -47.287 28.851 1.00 28.36 435 VAL A C 1
ATOM 3254 O O . VAL A 1 435 ? -39.621 -48.449 28.509 1.00 28.36 435 VAL A O 1
ATOM 3257 N N . ASP A 1 436 ? -38.818 -46.452 29.250 1.00 25.67 436 ASP A N 1
ATOM 3258 C CA . ASP A 1 436 ? -37.618 -46.636 30.103 1.00 25.67 436 ASP A CA 1
ATOM 3259 C C . ASP A 1 436 ? -36.495 -47.671 29.834 1.00 25.67 436 ASP A C 1
ATOM 3261 O O . ASP A 1 436 ? -36.665 -48.761 29.297 1.00 25.67 436 ASP A O 1
ATOM 3265 N N . ALA A 1 437 ? -35.292 -47.273 30.279 1.00 28.77 437 ALA A N 1
ATOM 3266 C CA . ALA A 1 437 ? -34.043 -48.047 30.312 1.00 28.77 437 ALA A CA 1
ATOM 3267 C C . ALA A 1 437 ? -33.857 -48.783 31.667 1.00 28.77 437 ALA A C 1
ATOM 3269 O O . ALA A 1 437 ? -34.699 -48.632 32.556 1.00 28.77 437 ALA A O 1
ATOM 3270 N N . PRO A 1 438 ? -32.762 -49.555 31.875 1.00 37.56 438 PRO A N 1
ATOM 3271 C CA . PRO A 1 438 ? -31.549 -48.921 32.435 1.00 37.56 438 PRO A CA 1
ATOM 3272 C C . PRO A 1 438 ? -30.185 -49.567 32.038 1.00 37.56 438 PRO A C 1
ATOM 3274 O O . PRO A 1 438 ? -30.158 -50.633 31.441 1.00 37.56 438 PRO A O 1
ATOM 3277 N N . GLN A 1 439 ? -29.080 -48.878 32.394 1.00 27.72 439 GLN A N 1
ATOM 3278 C CA . GLN A 1 439 ? -27.797 -49.336 33.018 1.00 27.72 439 GLN A CA 1
ATOM 3279 C C . GLN A 1 439 ? -27.172 -50.728 32.661 1.00 27.72 439 GLN A C 1
ATOM 3281 O O . GLN A 1 439 ? -27.876 -51.708 32.494 1.00 27.72 439 GLN A O 1
ATOM 3286 N N . GLU A 1 440 ? -25.844 -50.964 32.644 1.00 27.47 440 GLU A N 1
ATOM 3287 C CA . GLU A 1 440 ? -24.646 -50.192 33.054 1.00 27.47 440 GLU A CA 1
ATOM 3288 C C . GLU A 1 440 ? -23.323 -50.885 32.602 1.00 27.47 440 GLU A C 1
ATOM 3290 O O . GLU A 1 440 ? -23.325 -52.101 32.462 1.00 27.47 440 GLU A O 1
ATOM 3295 N N . LYS A 1 441 ? -22.191 -50.139 32.587 1.00 24.75 441 LYS A N 1
ATOM 3296 C CA . LYS A 1 441 ? -20.789 -50.578 32.905 1.00 24.75 441 LYS A CA 1
ATOM 3297 C C . LYS A 1 441 ? -20.078 -51.656 32.027 1.00 24.75 441 LYS A C 1
ATOM 3299 O O . LYS A 1 441 ? -20.726 -52.469 31.393 1.00 24.75 441 LYS A O 1
ATOM 3304 N N . ILE A 1 442 ? -18.734 -51.789 32.003 1.00 26.48 442 ILE A N 1
ATOM 3305 C CA . ILE A 1 442 ? -17.595 -50.826 32.060 1.00 26.48 442 ILE A CA 1
ATOM 3306 C C . ILE A 1 442 ? -16.274 -51.534 31.610 1.00 26.48 442 ILE A C 1
ATOM 3308 O O . ILE A 1 442 ? -16.209 -52.756 31.671 1.00 26.48 442 ILE A O 1
ATOM 3312 N N . ASN A 1 443 ? -15.236 -50.761 31.246 1.00 25.59 443 ASN A N 1
ATOM 3313 C CA . ASN A 1 443 ? -13.793 -51.094 31.082 1.00 25.59 443 ASN A CA 1
ATOM 3314 C C . ASN A 1 443 ? -13.260 -52.063 29.984 1.00 25.59 443 ASN A C 1
ATOM 3316 O O . ASN A 1 443 ? -13.566 -53.247 29.937 1.00 25.59 443 ASN A O 1
ATOM 3320 N N . GLU A 1 444 ? -12.358 -51.500 29.163 1.00 30.64 444 GLU A N 1
ATOM 3321 C CA . GLU A 1 444 ? -10.935 -51.862 28.918 1.00 30.64 444 GLU A CA 1
ATOM 3322 C C . GLU A 1 444 ? -10.395 -53.297 29.136 1.00 30.64 444 GLU A C 1
ATOM 3324 O O . GLU A 1 444 ? -10.585 -53.892 30.192 1.00 30.64 444 GLU A O 1
ATOM 3329 N N . VAL A 1 445 ? -9.517 -53.744 28.217 1.00 25.89 445 VAL A N 1
ATOM 3330 C CA . VAL A 1 445 ? -8.051 -53.939 28.427 1.00 25.89 445 VAL A CA 1
ATOM 3331 C C . VAL A 1 445 ? -7.367 -54.254 27.072 1.00 25.89 445 VAL A C 1
ATOM 3333 O O . VAL A 1 445 ? -8.049 -54.549 26.092 1.00 25.89 445 VAL A O 1
ATOM 3336 N N . ASN A 1 446 ? -6.037 -54.115 26.981 1.00 30.02 446 ASN A N 1
ATOM 3337 C CA . ASN A 1 446 ? -5.243 -54.202 25.744 1.00 30.02 446 ASN A CA 1
ATOM 3338 C C . ASN A 1 446 ? -4.229 -55.380 25.752 1.00 30.02 446 ASN A C 1
ATOM 3340 O O . ASN A 1 446 ? -3.905 -55.893 26.817 1.00 30.02 446 ASN A O 1
ATOM 3344 N N . GLU A 1 447 ? -3.668 -55.691 24.571 1.00 33.31 447 GLU A N 1
ATOM 3345 C CA . GLU A 1 447 ? -2.371 -56.375 24.331 1.00 33.31 447 GLU A CA 1
ATOM 3346 C C . GLU A 1 447 ? -2.225 -57.917 24.538 1.00 33.31 447 GLU A C 1
ATOM 3348 O O . GLU A 1 447 ? -2.341 -58.424 25.648 1.00 33.31 447 GLU A O 1
ATOM 3353 N N . GLN A 1 448 ? -1.868 -58.664 23.466 1.00 27.22 448 GLN A N 1
ATOM 3354 C CA . GLN A 1 448 ? -0.608 -59.452 23.283 1.00 27.22 448 GLN A CA 1
ATOM 3355 C C . GLN A 1 448 ? -0.653 -60.472 22.102 1.00 27.22 448 GLN A C 1
ATOM 3357 O O . GLN A 1 448 ? -1.706 -60.736 21.526 1.00 27.22 448 GLN A O 1
ATOM 3362 N N . ILE A 1 449 ? 0.521 -60.988 21.689 1.00 33.00 449 ILE A N 1
ATOM 3363 C CA . ILE A 1 449 ? 0.805 -61.753 20.439 1.00 33.00 449 ILE A CA 1
ATOM 3364 C C . ILE A 1 449 ? 1.096 -63.248 20.742 1.00 33.00 449 ILE A C 1
ATOM 3366 O O . ILE A 1 449 ? 1.515 -63.551 21.860 1.00 33.00 449 ILE A O 1
ATOM 3370 N N . PRO A 1 450 ? 0.946 -64.199 19.785 1.00 40.16 450 PRO A N 1
ATOM 3371 C CA . PRO A 1 450 ? 2.142 -64.945 19.317 1.00 40.16 450 PRO A CA 1
ATOM 3372 C C . PRO A 1 450 ? 2.131 -65.428 17.830 1.00 40.16 450 PRO A C 1
ATOM 3374 O O . PRO A 1 450 ? 1.211 -65.158 17.066 1.00 40.16 450 PRO A O 1
ATOM 3377 N N . VAL A 1 451 ? 3.194 -66.150 17.424 1.00 29.27 451 VAL A N 1
ATOM 3378 C CA . VAL A 1 451 ? 3.633 -66.473 16.035 1.00 29.27 451 VAL A CA 1
ATOM 3379 C C . VAL A 1 451 ? 3.530 -67.974 15.668 1.00 29.27 451 VAL A C 1
ATOM 3381 O O . VAL A 1 451 ? 3.674 -68.811 16.560 1.00 29.27 451 VAL A O 1
ATOM 3384 N N . LYS A 1 452 ? 3.388 -68.319 14.362 1.00 25.02 452 LYS A N 1
ATOM 3385 C CA . LYS A 1 452 ? 3.899 -69.555 13.680 1.00 25.02 452 LYS A CA 1
ATOM 3386 C C . LYS A 1 452 ? 3.639 -69.549 12.142 1.00 25.02 452 LYS A C 1
ATOM 3388 O O . LYS A 1 452 ? 2.789 -68.785 11.708 1.00 25.02 452 LYS A O 1
ATOM 3393 N N . ILE A 1 453 ? 4.181 -70.475 11.326 1.00 32.06 453 ILE A N 1
ATOM 3394 C CA . ILE A 1 453 ? 5.566 -70.596 10.773 1.00 32.06 453 ILE A CA 1
ATOM 3395 C C . ILE A 1 453 ? 5.600 -71.689 9.647 1.00 32.06 453 ILE A C 1
ATOM 3397 O O . ILE A 1 453 ? 4.675 -72.498 9.608 1.00 32.06 453 ILE A O 1
ATOM 3401 N N . ASN A 1 454 ? 6.661 -71.733 8.805 1.00 29.72 454 ASN A N 1
ATOM 3402 C CA . ASN A 1 454 ? 6.995 -72.719 7.727 1.00 29.72 454 ASN A CA 1
ATOM 3403 C C . ASN A 1 454 ? 6.158 -72.658 6.414 1.00 29.72 454 ASN A C 1
ATOM 3405 O O . ASN A 1 454 ? 5.007 -72.236 6.448 1.00 29.72 454 ASN A O 1
ATOM 3409 N N . ASP A 1 455 ? 6.648 -73.032 5.214 1.00 28.50 455 ASP A N 1
ATOM 3410 C CA . ASP A 1 455 ? 7.963 -73.553 4.735 1.00 28.50 455 ASP A CA 1
ATOM 3411 C C . ASP A 1 455 ? 8.256 -73.084 3.273 1.00 28.50 455 ASP A C 1
ATOM 3413 O O . ASP A 1 455 ? 7.380 -72.492 2.640 1.00 28.50 455 ASP A O 1
ATOM 3417 N N . GLY A 1 456 ? 9.457 -73.342 2.718 1.00 26.69 456 GLY A N 1
ATOM 3418 C CA . GLY A 1 456 ? 9.865 -72.980 1.334 1.00 26.69 456 GLY A CA 1
ATOM 3419 C C . GLY A 1 456 ? 10.507 -74.129 0.521 1.00 26.69 456 GLY A C 1
ATOM 3420 O O . GLY A 1 456 ? 10.397 -75.273 0.949 1.00 26.69 456 GLY A O 1
ATOM 3421 N N . ASN A 1 457 ? 11.125 -73.829 -0.646 1.00 27.22 457 ASN A N 1
ATOM 3422 C CA . ASN A 1 457 ? 12.242 -74.577 -1.293 1.00 27.22 457 ASN A CA 1
ATOM 3423 C C . ASN A 1 457 ? 12.694 -73.992 -2.671 1.00 27.22 457 ASN A C 1
ATOM 3425 O O . ASN A 1 457 ? 11.887 -73.865 -3.587 1.00 27.22 457 ASN A O 1
ATOM 3429 N N . ASP A 1 458 ? 13.997 -73.699 -2.776 1.00 28.97 458 ASP A N 1
ATOM 3430 C CA . ASP A 1 458 ? 15.005 -73.998 -3.828 1.00 28.97 458 ASP A CA 1
ATOM 3431 C C . ASP A 1 458 ? 14.801 -73.752 -5.356 1.00 28.97 458 ASP A C 1
ATOM 3433 O O . ASP A 1 458 ? 13.975 -74.371 -6.019 1.00 28.97 458 ASP A O 1
ATOM 3437 N N . GLU A 1 459 ? 15.662 -72.873 -5.913 1.00 29.42 459 GLU A N 1
ATOM 3438 C CA . GLU A 1 459 ? 16.817 -73.137 -6.832 1.00 29.42 459 GLU A CA 1
ATOM 3439 C C . GLU A 1 459 ? 16.767 -74.226 -7.956 1.00 29.42 459 GLU A C 1
ATOM 3441 O O . GLU A 1 459 ? 16.106 -75.246 -7.823 1.00 29.42 459 GLU A O 1
ATOM 3446 N N . VAL A 1 460 ? 17.516 -74.189 -9.087 1.00 28.50 460 VAL A N 1
ATOM 3447 C CA . VAL A 1 460 ? 18.401 -73.201 -9.781 1.00 28.50 460 VAL A CA 1
ATOM 3448 C C . VAL A 1 460 ? 18.641 -73.644 -11.249 1.00 28.50 460 VAL A C 1
ATOM 3450 O O . VAL A 1 460 ? 18.681 -74.840 -11.530 1.00 28.50 460 VAL A O 1
ATOM 3453 N N . THR A 1 461 ? 18.869 -72.707 -12.189 1.00 24.97 461 THR A N 1
ATOM 3454 C CA . THR A 1 461 ? 19.717 -72.806 -13.425 1.00 24.97 461 THR A CA 1
ATOM 3455 C C . THR A 1 461 ? 19.602 -71.486 -14.223 1.00 24.97 461 THR A C 1
ATOM 3457 O O . THR A 1 461 ? 18.615 -70.780 -14.067 1.00 24.97 461 THR A O 1
ATOM 3460 N N . GLY A 1 462 ? 20.521 -71.040 -15.093 1.00 24.14 462 GLY A N 1
ATOM 3461 C CA . GLY A 1 462 ? 21.865 -71.505 -15.473 1.00 24.14 462 GLY A CA 1
ATOM 3462 C C . GLY A 1 462 ? 22.387 -70.705 -16.695 1.00 24.14 462 GLY A C 1
ATOM 3463 O O . GLY A 1 462 ? 21.750 -70.706 -17.741 1.00 24.14 462 GLY A O 1
ATOM 3464 N N . ASN A 1 463 ? 23.516 -69.990 -16.578 1.00 25.30 463 ASN A N 1
ATOM 3465 C CA . ASN A 1 463 ? 24.030 -69.056 -17.610 1.00 25.30 463 ASN A CA 1
ATOM 3466 C C . ASN A 1 463 ? 24.584 -69.739 -18.886 1.00 25.30 463 ASN A C 1
ATOM 3468 O O . ASN A 1 463 ? 25.297 -70.731 -18.739 1.00 25.30 463 ASN A O 1
ATOM 3472 N N . LYS A 1 464 ? 24.454 -69.116 -20.084 1.00 26.23 464 LYS A N 1
ATOM 3473 C CA . LYS A 1 464 ? 25.504 -68.283 -20.764 1.00 26.23 464 LYS A CA 1
ATOM 3474 C C . LYS A 1 464 ? 25.244 -67.993 -22.268 1.00 26.23 464 LYS A C 1
ATOM 3476 O O . LYS A 1 464 ? 24.829 -68.896 -22.976 1.00 26.23 464 LYS A O 1
ATOM 3481 N N . ALA A 1 465 ? 25.728 -66.820 -22.729 1.00 25.19 465 ALA A N 1
ATOM 3482 C CA . ALA A 1 465 ? 26.328 -66.543 -24.063 1.00 25.19 465 ALA A CA 1
ATOM 3483 C C . ALA A 1 465 ? 25.422 -66.587 -25.336 1.00 25.19 465 ALA A C 1
ATOM 3485 O O . ALA A 1 465 ? 24.473 -67.354 -25.385 1.00 25.19 465 ALA A O 1
ATOM 3486 N N . THR A 1 466 ? 25.638 -65.818 -26.424 1.00 24.69 466 THR A N 1
ATOM 3487 C CA . THR A 1 466 ? 26.534 -64.661 -26.720 1.00 24.69 466 THR A CA 1
ATOM 3488 C C . THR A 1 466 ? 26.051 -63.893 -27.975 1.00 24.69 466 THR A C 1
ATOM 3490 O O . THR A 1 466 ? 25.403 -64.479 -28.834 1.00 24.69 466 THR A O 1
ATOM 3493 N N . ASP A 1 467 ? 26.510 -62.641 -28.106 1.00 25.27 467 ASP A N 1
ATOM 3494 C CA . ASP A 1 467 ? 26.867 -61.934 -29.356 1.00 25.27 467 ASP A CA 1
ATOM 3495 C C . ASP A 1 467 ? 25.834 -61.304 -30.333 1.00 25.27 467 ASP A C 1
ATOM 3497 O O . ASP A 1 467 ? 25.136 -61.970 -31.091 1.00 25.27 467 ASP A O 1
ATOM 3501 N N . ASN A 1 468 ? 26.015 -59.975 -30.463 1.00 23.77 468 ASN A N 1
ATOM 3502 C CA . ASN A 1 468 ? 26.099 -59.146 -31.684 1.00 23.77 468 ASN A CA 1
ATOM 3503 C C . ASN A 1 468 ? 24.946 -58.216 -32.156 1.00 23.77 468 ASN A C 1
ATOM 3505 O O . ASN A 1 468 ? 23.886 -58.637 -32.601 1.00 23.77 468 ASN A O 1
ATOM 3509 N N . LYS A 1 469 ? 25.343 -56.930 -32.232 1.00 24.86 469 LYS A N 1
ATOM 3510 C CA . LYS A 1 469 ? 24.935 -55.816 -33.117 1.00 24.86 469 LYS A CA 1
ATOM 3511 C C . LYS A 1 469 ? 23.588 -55.084 -32.975 1.00 24.86 469 LYS A C 1
ATOM 3513 O O . LYS A 1 469 ? 22.565 -55.468 -33.520 1.00 24.86 469 LYS A O 1
ATOM 3518 N N . GLU A 1 470 ? 23.716 -53.881 -32.406 1.00 24.28 470 GLU A N 1
ATOM 3519 C CA . GLU A 1 470 ? 23.496 -52.591 -33.096 1.00 24.28 470 GLU A CA 1
ATOM 3520 C C . GLU A 1 470 ? 22.259 -52.433 -34.006 1.00 24.28 470 GLU A C 1
ATOM 3522 O O . GLU A 1 470 ? 22.299 -52.717 -35.201 1.00 24.28 470 GLU A O 1
ATOM 3527 N N . THR A 1 471 ? 21.242 -51.726 -33.510 1.00 23.94 471 THR A N 1
ATOM 3528 C CA . THR A 1 471 ? 20.910 -50.385 -34.043 1.00 23.94 471 THR A CA 1
ATOM 3529 C C . THR A 1 471 ? 20.036 -49.619 -33.050 1.00 23.94 471 THR A C 1
ATOM 3531 O O . THR A 1 471 ? 19.185 -50.201 -32.382 1.00 23.94 471 THR A O 1
ATOM 3534 N N . SER A 1 472 ? 20.256 -48.311 -32.925 1.00 25.47 472 SER A N 1
ATOM 3535 C CA . SER A 1 472 ? 19.425 -47.416 -32.116 1.00 25.47 472 SER A CA 1
ATOM 3536 C C . SER A 1 472 ? 18.329 -46.762 -32.959 1.00 25.47 472 SER A C 1
ATOM 3538 O O . SER A 1 472 ? 18.490 -46.572 -34.164 1.00 25.47 472 SER A O 1
ATOM 3540 N N . ASN A 1 473 ? 17.242 -46.342 -32.310 1.00 24.77 473 ASN A N 1
ATOM 3541 C CA . ASN A 1 473 ? 16.617 -45.061 -32.631 1.00 24.77 473 ASN A CA 1
ATOM 3542 C C . ASN A 1 473 ? 15.805 -44.522 -31.446 1.00 24.77 473 ASN A C 1
ATOM 3544 O O . ASN A 1 473 ? 15.374 -45.275 -30.573 1.00 24.77 473 ASN A O 1
ATOM 3548 N N . THR A 1 474 ? 15.679 -43.200 -31.396 1.00 25.28 474 THR A N 1
ATOM 3549 C CA . THR A 1 474 ? 15.373 -42.442 -30.173 1.00 25.28 474 THR A CA 1
ATOM 3550 C C . THR A 1 474 ? 13.894 -42.059 -30.082 1.00 25.28 474 THR A C 1
ATOM 3552 O O . THR A 1 474 ? 13.266 -41.755 -31.093 1.00 25.28 474 THR A O 1
ATOM 3555 N N . VAL A 1 475 ? 13.345 -41.998 -28.865 1.00 28.97 475 VAL A N 1
ATOM 3556 C CA . VAL A 1 475 ? 12.055 -41.338 -28.594 1.00 28.97 475 VAL A CA 1
ATOM 3557 C C . VAL A 1 475 ? 12.330 -39.875 -28.242 1.00 28.97 475 VAL A C 1
ATOM 3559 O O . VAL A 1 475 ? 13.061 -39.607 -27.291 1.00 28.97 475 VAL A O 1
ATOM 3562 N N . GLN A 1 476 ? 11.776 -38.930 -29.005 1.00 25.02 476 GLN A N 1
ATOM 3563 C CA . GLN A 1 476 ? 12.001 -37.501 -28.771 1.00 25.02 476 GLN A CA 1
ATOM 3564 C C . GLN A 1 476 ? 11.208 -36.975 -27.567 1.00 25.02 476 GLN A C 1
ATOM 3566 O O . GLN A 1 476 ? 9.985 -37.088 -27.512 1.00 25.02 476 GLN A O 1
ATOM 3571 N N . PHE A 1 477 ? 11.923 -36.318 -26.655 1.00 23.84 477 PHE A N 1
ATOM 3572 C CA . PHE A 1 477 ? 11.420 -35.156 -25.923 1.00 23.84 477 PHE A CA 1
ATOM 3573 C C . PHE A 1 477 ? 11.836 -33.900 -26.702 1.00 23.84 477 PHE A C 1
ATOM 3575 O O . PHE A 1 477 ? 12.947 -33.863 -27.231 1.00 23.84 477 PHE A O 1
ATOM 3582 N N . GLU A 1 478 ? 10.996 -32.866 -26.722 1.00 24.19 478 GLU A N 1
ATOM 3583 C CA . GLU A 1 478 ? 11.384 -31.525 -27.178 1.00 24.19 478 GLU A CA 1
ATOM 3584 C C . GLU A 1 478 ? 11.302 -30.532 -26.014 1.00 24.19 478 GLU A C 1
ATOM 3586 O O . GLU A 1 478 ? 10.289 -29.881 -25.781 1.00 24.19 478 GLU A O 1
ATOM 3591 N N . ASP A 1 479 ? 12.412 -30.451 -25.282 1.00 25.73 479 ASP A N 1
ATOM 3592 C CA . ASP A 1 479 ? 12.771 -29.356 -24.379 1.00 25.73 479 ASP A CA 1
ATOM 3593 C C . ASP A 1 479 ? 14.283 -29.139 -24.600 1.00 25.73 479 ASP A C 1
ATOM 3595 O O . ASP A 1 479 ? 15.102 -29.924 -24.118 1.00 25.73 479 ASP A O 1
ATOM 3599 N N . ILE A 1 480 ? 14.672 -28.141 -25.405 1.00 27.19 480 ILE A N 1
ATOM 3600 C CA . ILE A 1 480 ? 16.077 -27.721 -25.577 1.00 27.19 480 ILE A CA 1
ATOM 3601 C C . ILE A 1 480 ? 16.158 -26.194 -25.402 1.00 27.19 480 ILE A C 1
ATOM 3603 O O . ILE A 1 480 ? 15.374 -25.479 -26.034 1.00 27.19 480 ILE A O 1
ATOM 3607 N N . PRO A 1 481 ? 17.068 -25.661 -24.559 1.00 32.53 481 PRO A N 1
ATOM 3608 C CA . PRO A 1 481 ? 17.164 -24.225 -24.311 1.00 32.53 481 PRO A CA 1
ATOM 3609 C C . PRO A 1 481 ? 17.939 -23.490 -25.411 1.00 32.53 481 PRO A C 1
ATOM 3611 O O . PRO A 1 481 ? 18.801 -24.057 -26.075 1.00 32.53 481 PRO A O 1
ATOM 3614 N N . GLY A 1 482 ? 17.705 -22.181 -25.527 1.00 24.95 482 GLY A N 1
ATOM 3615 C CA . GLY A 1 482 ? 18.668 -21.282 -26.164 1.00 24.95 482 GLY A CA 1
ATOM 3616 C C . GLY A 1 482 ? 19.796 -20.948 -25.187 1.00 24.95 482 GLY A C 1
ATOM 3617 O O . GLY A 1 482 ? 19.541 -20.279 -24.181 1.00 24.95 482 GLY A O 1
ATOM 3618 N N . ASP A 1 483 ? 21.008 -21.416 -25.485 1.00 27.62 483 ASP A N 1
ATOM 3619 C CA . ASP A 1 483 ? 22.203 -21.212 -24.660 1.00 27.62 483 ASP A CA 1
ATOM 3620 C C . ASP A 1 483 ? 22.582 -19.735 -24.455 1.00 27.62 483 ASP A C 1
ATOM 3622 O O . ASP A 1 483 ? 22.154 -18.823 -25.172 1.00 27.62 483 ASP A O 1
ATOM 3626 N N . LEU A 1 484 ? 23.400 -19.503 -23.428 1.00 28.91 484 LEU A N 1
ATOM 3627 C CA . LEU A 1 484 ? 23.966 -18.200 -23.095 1.00 28.91 484 LEU A CA 1
ATOM 3628 C C . LEU A 1 484 ? 25.334 -18.025 -23.778 1.00 28.91 484 LEU A C 1
ATOM 3630 O O . LEU A 1 484 ? 26.192 -18.893 -23.616 1.00 28.91 484 LEU A O 1
ATOM 3634 N N . PRO A 1 485 ? 25.597 -16.893 -24.457 1.00 27.77 485 PRO A N 1
ATOM 3635 C CA . PRO A 1 485 ? 26.963 -16.451 -24.715 1.00 27.77 485 PRO A CA 1
ATOM 3636 C C . PRO A 1 485 ? 27.714 -16.254 -23.390 1.00 27.77 485 PRO A C 1
ATOM 3638 O O . PRO A 1 485 ? 27.142 -15.759 -22.415 1.00 27.77 485 PRO A O 1
ATOM 3641 N N . VAL A 1 486 ? 28.990 -16.637 -23.351 1.00 31.50 486 VAL A N 1
ATOM 3642 C CA . VAL A 1 486 ? 29.842 -16.520 -22.159 1.00 31.50 486 VAL A CA 1
ATOM 3643 C C . VAL A 1 486 ? 30.615 -15.203 -22.213 1.00 31.50 486 VAL A C 1
ATOM 3645 O O . VAL A 1 486 ? 31.732 -15.181 -22.709 1.00 31.50 486 VAL A O 1
ATOM 3648 N N . ASP A 1 487 ? 30.030 -14.127 -21.682 1.00 28.47 487 ASP A N 1
ATOM 3649 C CA . ASP A 1 487 ? 30.695 -12.826 -21.496 1.00 28.47 487 ASP A CA 1
ATOM 3650 C C . ASP A 1 487 ? 30.049 -12.041 -20.337 1.00 28.47 487 ASP A C 1
ATOM 3652 O O . ASP A 1 487 ? 28.998 -11.431 -20.528 1.00 28.47 487 ASP A O 1
ATOM 3656 N N . ALA A 1 488 ? 30.652 -12.069 -19.131 1.00 27.34 488 ALA A N 1
ATOM 3657 C CA . ALA A 1 488 ? 30.303 -11.166 -18.008 1.00 27.34 488 ALA A CA 1
ATOM 3658 C C . ALA A 1 488 ? 31.253 -11.171 -16.771 1.00 27.34 488 ALA A C 1
ATOM 3660 O O . ALA A 1 488 ? 30.851 -10.661 -15.727 1.00 27.34 488 ALA A O 1
ATOM 3661 N N . ILE A 1 489 ? 32.483 -11.723 -16.802 1.00 26.56 489 ILE A N 1
ATOM 3662 C CA . ILE A 1 489 ? 33.417 -11.625 -15.644 1.00 26.56 489 ILE A CA 1
ATOM 3663 C C . ILE A 1 489 ? 34.850 -11.248 -16.058 1.00 26.56 489 ILE A C 1
ATOM 3665 O O . ILE A 1 489 ? 35.772 -12.062 -15.979 1.00 26.56 489 ILE A O 1
ATOM 3669 N N . LYS A 1 490 ? 35.030 -9.979 -16.440 1.00 29.14 490 LYS A N 1
ATOM 3670 C CA . LYS A 1 490 ? 36.099 -9.057 -15.989 1.00 29.14 490 LYS A CA 1
ATOM 3671 C C . LYS A 1 490 ? 35.922 -7.701 -16.678 1.00 29.14 490 LYS A C 1
ATOM 3673 O O . LYS A 1 490 ? 35.303 -7.627 -17.732 1.00 29.14 490 LYS A O 1
ATOM 3678 N N . GLY A 1 491 ? 36.402 -6.634 -16.042 1.00 26.64 491 GLY A N 1
ATOM 3679 C CA . GLY A 1 491 ? 36.388 -5.286 -16.616 1.00 26.64 491 GLY A CA 1
ATOM 3680 C C . GLY A 1 491 ? 37.702 -4.964 -17.322 1.00 26.64 491 GLY A C 1
ATOM 3681 O O . GLY A 1 491 ? 38.756 -5.437 -16.894 1.00 26.64 491 GLY A O 1
ATOM 3682 N N . ASP A 1 492 ? 37.636 -4.132 -18.360 1.00 25.09 492 ASP A N 1
ATOM 3683 C CA . ASP A 1 492 ? 38.824 -3.605 -19.027 1.00 25.09 492 ASP A CA 1
ATOM 3684 C C . ASP A 1 492 ? 39.504 -2.519 -18.186 1.00 25.09 492 ASP A C 1
ATOM 3686 O O . ASP A 1 492 ? 38.944 -1.454 -17.920 1.00 25.09 492 ASP A O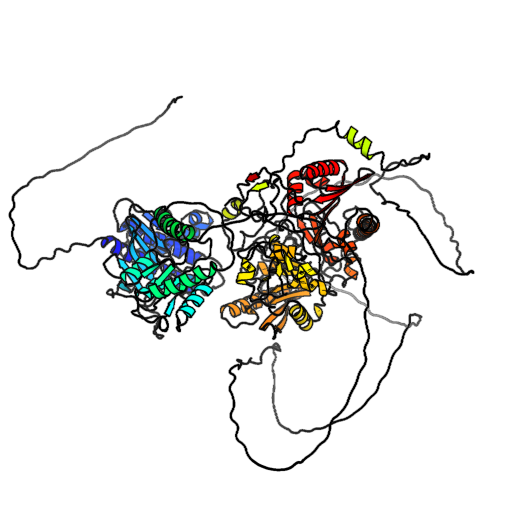 1
ATOM 3690 N N . SER A 1 493 ? 40.764 -2.771 -17.841 1.00 24.58 493 SER A N 1
ATOM 3691 C CA . SER A 1 493 ? 41.756 -1.728 -17.595 1.00 24.58 493 SER A CA 1
ATOM 3692 C C . SER A 1 493 ? 42.666 -1.651 -18.818 1.00 24.58 493 SER A C 1
ATOM 3694 O O . SER A 1 493 ? 43.378 -2.612 -19.114 1.00 24.58 493 SER A O 1
ATOM 3696 N N . SER A 1 494 ? 42.665 -0.523 -19.521 1.00 25.09 494 SER A N 1
ATOM 3697 C CA . SER A 1 494 ? 43.583 -0.291 -20.635 1.00 25.09 494 SER A CA 1
ATOM 3698 C C . SER A 1 494 ? 45.034 -0.224 -20.150 1.00 25.09 494 SER A C 1
ATOM 3700 O O . SER A 1 494 ? 45.335 0.638 -19.327 1.00 25.09 494 SER A O 1
ATOM 3702 N N . ASP A 1 495 ? 45.933 -1.034 -20.717 1.00 24.89 495 ASP A N 1
ATOM 3703 C CA . ASP A 1 495 ? 46.957 -0.474 -21.614 1.00 24.89 495 ASP A CA 1
ATOM 3704 C C . ASP A 1 495 ? 47.700 -1.531 -22.464 1.00 24.89 495 ASP A C 1
ATOM 3706 O O . ASP A 1 495 ? 47.516 -2.738 -22.313 1.00 24.89 495 ASP A O 1
ATOM 3710 N N . SER A 1 496 ? 48.504 -1.060 -23.420 1.00 23.61 496 SER A N 1
ATOM 3711 C CA . SER A 1 496 ? 49.153 -1.875 -24.465 1.00 23.61 496 SER A CA 1
ATOM 3712 C C . SER A 1 496 ? 50.465 -2.587 -24.063 1.00 23.61 496 SER A C 1
ATOM 3714 O O . SER A 1 496 ? 51.267 -2.022 -23.322 1.00 23.61 496 SER A O 1
ATOM 3716 N N . SER A 1 497 ? 50.777 -3.756 -24.664 1.00 22.92 497 SER A N 1
ATOM 3717 C CA . SER A 1 497 ? 51.846 -3.905 -25.700 1.00 22.92 497 SER A CA 1
ATOM 3718 C C . SER A 1 497 ? 52.442 -5.331 -25.907 1.00 22.92 497 SER A C 1
ATOM 3720 O O . SER A 1 497 ? 52.476 -6.161 -25.008 1.00 22.92 497 SER A O 1
ATOM 3722 N N . SER A 1 498 ? 52.967 -5.557 -27.127 1.00 23.66 498 SER A N 1
ATOM 3723 C CA . SER A 1 498 ? 54.033 -6.509 -27.556 1.00 23.66 498 SER A CA 1
ATOM 3724 C C . SER A 1 498 ? 53.922 -8.053 -27.409 1.00 23.66 498 SER A C 1
ATOM 3726 O O . SER A 1 498 ? 54.157 -8.614 -26.350 1.00 23.66 498 SER A O 1
ATOM 3728 N N . GLN A 1 499 ? 53.805 -8.698 -28.585 1.00 24.20 499 GLN A N 1
ATOM 3729 C CA . GLN A 1 499 ? 54.647 -9.794 -29.138 1.00 24.20 499 GLN A CA 1
ATOM 3730 C C . GLN A 1 499 ? 54.699 -11.237 -28.551 1.00 24.20 499 GLN A C 1
ATOM 3732 O O . GLN A 1 499 ? 55.302 -11.502 -27.523 1.00 24.20 499 GLN A O 1
ATOM 3737 N N . GLU A 1 500 ? 54.278 -12.168 -29.427 1.00 24.00 500 GLU A N 1
ATOM 3738 C CA . GLU A 1 500 ? 55.013 -13.363 -29.923 1.00 24.00 500 GLU A CA 1
ATOM 3739 C C . GLU A 1 500 ? 55.138 -14.709 -29.152 1.00 24.00 500 GLU A C 1
ATOM 3741 O O . GLU A 1 500 ? 55.768 -14.824 -28.110 1.00 24.00 500 GLU A O 1
ATOM 3746 N N . ASN A 1 501 ? 54.722 -15.756 -29.893 1.00 23.31 501 ASN A N 1
ATOM 3747 C CA . ASN A 1 501 ? 55.331 -17.091 -30.078 1.00 23.31 501 ASN A CA 1
ATOM 3748 C C . ASN A 1 501 ? 55.052 -18.288 -29.126 1.00 23.31 501 ASN A C 1
ATOM 3750 O O . ASN A 1 501 ? 55.599 -18.405 -28.038 1.00 23.31 501 ASN A O 1
ATOM 3754 N N . GLN A 1 502 ? 54.364 -19.269 -29.738 1.00 24.89 502 GLN A N 1
ATOM 3755 C CA . GLN A 1 502 ? 54.694 -20.708 -29.837 1.00 24.89 502 GLN A CA 1
ATOM 3756 C C . GLN A 1 502 ? 54.373 -21.723 -28.709 1.00 24.89 502 GLN A C 1
ATOM 3758 O O . GLN A 1 502 ? 55.029 -21.782 -27.679 1.00 24.89 502 GLN A O 1
ATOM 3763 N N . ASP A 1 503 ? 53.450 -22.624 -29.087 1.00 24.31 503 ASP A N 1
ATOM 3764 C CA . ASP A 1 503 ? 53.567 -24.099 -29.129 1.00 24.31 503 ASP A CA 1
ATOM 3765 C C . ASP A 1 503 ? 53.595 -24.992 -27.862 1.00 24.31 503 ASP A C 1
ATOM 3767 O O . ASP A 1 503 ? 54.349 -24.782 -26.921 1.00 24.31 503 ASP A O 1
ATOM 3771 N N . GLU A 1 504 ? 52.860 -26.117 -27.995 1.00 25.31 504 GLU A N 1
ATOM 3772 C CA . GLU A 1 504 ? 53.089 -27.448 -27.380 1.00 25.31 504 GLU A CA 1
ATOM 3773 C C . GLU A 1 504 ? 52.905 -27.636 -25.840 1.00 25.31 504 GLU A C 1
ATOM 3775 O O . GLU A 1 504 ? 53.174 -26.749 -25.044 1.00 25.31 504 GLU A O 1
ATOM 3780 N N . ASN A 1 505 ? 52.438 -28.785 -25.302 1.00 24.48 505 ASN A N 1
ATOM 3781 C CA . ASN A 1 505 ? 51.799 -29.984 -25.887 1.00 24.48 505 ASN A CA 1
ATOM 3782 C C . ASN A 1 505 ? 50.974 -30.785 -24.823 1.00 24.48 505 ASN A C 1
ATOM 3784 O O . ASN A 1 505 ? 50.861 -30.380 -23.670 1.00 24.48 505 ASN A O 1
ATOM 3788 N N . LEU A 1 506 ? 50.422 -31.932 -25.252 1.00 24.36 506 LEU A N 1
ATOM 3789 C CA . LEU A 1 506 ? 50.160 -33.226 -24.564 1.00 24.36 506 LEU A CA 1
ATOM 3790 C C . LEU A 1 506 ? 50.815 -33.496 -23.165 1.00 24.36 506 LEU A C 1
ATOM 3792 O O . LEU A 1 506 ? 51.873 -32.960 -22.867 1.00 24.36 506 LEU A O 1
ATOM 3796 N N . GLU A 1 507 ? 50.337 -34.402 -22.282 1.00 26.00 507 GLU A N 1
ATOM 3797 C CA . GLU A 1 507 ? 49.283 -35.440 -22.375 1.00 26.00 507 GLU A CA 1
ATOM 3798 C C . GLU A 1 507 ? 48.730 -35.915 -20.990 1.00 26.00 507 GLU A C 1
ATOM 3800 O O . GLU A 1 507 ? 49.307 -35.673 -19.939 1.00 26.00 507 GLU A O 1
ATOM 3805 N N . SER A 1 508 ? 47.616 -36.655 -21.062 1.00 24.61 508 SER A N 1
ATOM 3806 C CA . SER A 1 508 ? 46.825 -37.476 -20.110 1.00 24.61 508 SER A CA 1
ATOM 3807 C C . SER A 1 508 ? 47.397 -38.152 -18.826 1.00 24.61 508 SER A C 1
ATOM 3809 O O . SER A 1 508 ? 48.595 -38.342 -18.653 1.00 24.61 508 SER A O 1
ATOM 3811 N N . ARG A 1 509 ? 46.425 -38.734 -18.079 1.00 25.12 509 ARG A N 1
ATOM 3812 C CA . ARG A 1 509 ? 46.435 -39.949 -17.209 1.00 25.12 509 ARG A CA 1
ATOM 3813 C C . ARG A 1 509 ? 46.687 -39.806 -15.693 1.00 25.12 509 ARG A C 1
ATOM 3815 O O . ARG A 1 509 ? 47.477 -38.972 -15.287 1.00 25.12 509 ARG A O 1
ATOM 3822 N N . THR A 1 510 ? 46.156 -40.665 -14.795 1.00 23.17 510 THR A N 1
ATOM 3823 C CA . THR A 1 510 ? 44.907 -41.496 -14.699 1.00 23.17 510 THR A CA 1
ATOM 3824 C C . THR A 1 510 ? 44.999 -42.385 -13.429 1.00 23.17 510 THR A C 1
ATOM 3826 O O . THR A 1 510 ? 46.090 -42.870 -13.157 1.00 23.17 510 THR A O 1
ATOM 3829 N N . GLN A 1 511 ? 43.867 -42.706 -12.756 1.00 26.84 511 GLN A N 1
ATOM 3830 C CA . GLN A 1 511 ? 43.707 -43.792 -11.734 1.00 26.84 511 GLN A CA 1
ATOM 3831 C C . GLN A 1 511 ? 44.437 -43.602 -10.367 1.00 26.84 511 GLN A C 1
ATOM 3833 O O . GLN A 1 511 ? 45.442 -42.912 -10.311 1.00 26.84 511 GLN A O 1
ATOM 3838 N N . GLN A 1 512 ? 44.024 -44.176 -9.214 1.00 25.09 512 GLN A N 1
ATOM 3839 C CA . GLN A 1 512 ? 42.734 -44.730 -8.711 1.00 25.09 512 GLN A CA 1
ATOM 3840 C C . GLN A 1 512 ? 42.815 -44.962 -7.160 1.00 25.09 512 GLN A C 1
ATOM 3842 O O . GLN A 1 512 ? 43.922 -44.958 -6.641 1.00 25.09 512 GLN A O 1
ATOM 3847 N N . ILE A 1 513 ? 41.671 -45.165 -6.461 1.00 25.17 513 ILE A N 1
ATOM 3848 C CA . ILE A 1 513 ? 41.353 -46.218 -5.424 1.00 25.17 513 ILE A CA 1
ATOM 3849 C C . ILE A 1 513 ? 42.512 -46.715 -4.497 1.00 25.17 513 ILE A C 1
ATOM 3851 O O . ILE A 1 513 ? 43.547 -47.116 -5.007 1.00 25.17 513 ILE A O 1
ATOM 3855 N N . GLU A 1 514 ? 42.442 -46.871 -3.156 1.00 24.55 514 GLU A N 1
ATOM 3856 C CA . GLU A 1 514 ? 41.379 -47.001 -2.110 1.00 24.55 514 GLU A CA 1
ATOM 3857 C C . GLU A 1 514 ? 42.046 -46.986 -0.682 1.00 24.55 514 GLU A C 1
ATOM 3859 O O . GLU A 1 514 ? 43.249 -46.743 -0.642 1.00 24.55 514 GLU A O 1
ATOM 3864 N N . ARG A 1 515 ? 41.499 -47.258 0.535 1.00 24.94 515 ARG A N 1
ATOM 3865 C CA . ARG A 1 515 ? 40.195 -47.587 1.214 1.00 24.94 515 ARG A CA 1
ATOM 3866 C C . ARG A 1 515 ? 40.382 -47.285 2.741 1.00 24.94 515 ARG A C 1
ATOM 3868 O O . ARG A 1 515 ? 41.523 -47.119 3.159 1.00 24.94 515 ARG A O 1
ATOM 3875 N N . LEU A 1 516 ? 39.322 -47.412 3.566 1.00 24.52 516 LEU A N 1
ATOM 3876 C CA . LEU A 1 516 ? 39.294 -47.466 5.062 1.00 24.52 516 LEU A CA 1
ATOM 3877 C C . LEU A 1 516 ? 39.434 -46.071 5.721 1.00 24.52 516 LEU A C 1
ATOM 3879 O O . LEU A 1 516 ? 39.990 -45.176 5.099 1.00 24.52 516 LEU A O 1
ATOM 3883 N N . GLY A 1 517 ? 38.914 -45.751 6.915 1.00 23.16 517 GLY A N 1
ATOM 3884 C CA . GLY A 1 517 ? 38.448 -46.510 8.101 1.00 23.16 517 GLY A CA 1
ATOM 3885 C C . GLY A 1 517 ? 39.110 -45.853 9.340 1.00 23.16 517 GLY A C 1
ATOM 3886 O O . GLY A 1 517 ? 40.236 -45.386 9.204 1.00 23.16 517 GLY A O 1
ATOM 3887 N N . ASP A 1 518 ? 38.530 -45.708 10.535 1.00 24.06 518 ASP A N 1
ATOM 3888 C CA . ASP A 1 518 ? 37.364 -46.341 11.184 1.00 24.06 518 ASP A CA 1
ATOM 3889 C C . ASP A 1 518 ? 36.752 -45.388 12.269 1.00 24.06 518 ASP A C 1
ATOM 3891 O O . ASP A 1 518 ? 37.152 -44.227 12.359 1.00 24.06 518 ASP A O 1
ATOM 3895 N N . GLU A 1 519 ? 35.789 -45.843 13.083 1.00 23.97 519 GLU A N 1
ATOM 3896 C CA . GLU A 1 519 ? 35.144 -45.106 14.204 1.00 23.97 519 GLU A CA 1
ATOM 3897 C C . GLU A 1 519 ? 36.142 -44.605 15.300 1.00 23.97 519 GLU A C 1
ATOM 3899 O O . GLU A 1 519 ? 37.162 -45.239 15.554 1.00 23.97 519 GLU A O 1
ATOM 3904 N N . THR A 1 520 ? 35.931 -43.514 16.065 1.00 23.42 520 THR A N 1
ATOM 3905 C CA . THR A 1 520 ? 34.991 -43.409 17.217 1.00 23.42 520 THR A CA 1
ATOM 3906 C C . THR A 1 520 ? 35.081 -42.039 17.959 1.00 23.42 520 THR A C 1
ATOM 3908 O O . THR A 1 520 ? 36.132 -41.414 17.939 1.00 23.42 520 THR A O 1
ATOM 3911 N N . LYS A 1 521 ? 33.982 -41.635 18.643 1.00 24.09 521 LYS A N 1
ATOM 3912 C CA . LYS A 1 521 ? 33.818 -40.933 19.970 1.00 24.09 521 LYS A CA 1
ATOM 3913 C C . LYS A 1 521 ? 34.852 -39.873 20.446 1.00 24.09 521 LYS A C 1
ATOM 3915 O O . LYS A 1 521 ? 36.042 -40.138 20.457 1.00 24.09 521 LYS A O 1
ATOM 3920 N N . SER A 1 522 ? 34.445 -38.631 20.774 1.00 22.89 522 SER A N 1
ATOM 3921 C CA . SER A 1 522 ? 33.972 -38.110 22.100 1.00 22.89 522 SER A CA 1
ATOM 3922 C C . SER A 1 522 ? 34.995 -38.251 23.257 1.00 22.89 522 SER A C 1
ATOM 3924 O O . SER A 1 522 ? 35.680 -39.263 23.330 1.00 22.89 522 SER A O 1
ATOM 3926 N N . ASP A 1 523 ? 35.191 -37.299 24.183 1.00 24.84 523 ASP A N 1
ATOM 3927 C CA . ASP A 1 523 ? 34.320 -36.223 24.713 1.00 24.84 523 ASP A CA 1
ATOM 3928 C C . ASP A 1 523 ? 35.135 -35.056 25.347 1.00 24.84 523 ASP A C 1
ATOM 3930 O O . ASP A 1 523 ? 36.323 -35.247 25.603 1.00 24.84 523 ASP A O 1
ATOM 3934 N N . ASP A 1 524 ? 34.475 -33.926 25.679 1.00 24.95 524 ASP A N 1
ATOM 3935 C CA . ASP A 1 524 ? 34.950 -32.798 26.542 1.00 24.95 524 ASP A CA 1
ATOM 3936 C C . ASP A 1 524 ? 36.287 -32.080 26.159 1.00 24.95 524 ASP A C 1
ATOM 3938 O O . ASP A 1 524 ? 37.029 -32.519 25.287 1.00 24.95 524 ASP A O 1
ATOM 3942 N N . GLY A 1 525 ? 36.691 -30.917 26.707 1.00 24.83 525 GLY A N 1
ATOM 3943 C CA . GLY A 1 525 ? 36.062 -29.934 27.614 1.00 24.83 525 GLY A CA 1
ATOM 3944 C C . GLY A 1 525 ? 37.105 -28.925 28.176 1.00 24.83 525 GLY A C 1
ATOM 3945 O O . GLY A 1 525 ? 38.297 -29.209 28.136 1.00 24.83 525 GLY A O 1
ATOM 3946 N N . GLU A 1 526 ? 36.665 -27.781 28.741 1.00 26.12 526 GLU A N 1
ATOM 3947 C CA . GLU A 1 526 ? 37.485 -26.784 29.503 1.00 26.12 526 GLU A CA 1
ATOM 3948 C C . GLU A 1 526 ? 38.641 -26.044 28.747 1.00 26.12 526 GLU A C 1
ATOM 3950 O O . GLU A 1 526 ? 38.974 -26.401 27.625 1.00 26.12 526 GLU A O 1
ATOM 3955 N N . ARG A 1 527 ? 39.325 -24.980 29.240 1.00 27.17 527 ARG A N 1
ATOM 3956 C CA . ARG A 1 527 ? 38.972 -23.781 30.060 1.00 27.17 527 ARG A CA 1
ATOM 3957 C C . ARG A 1 527 ? 40.008 -22.636 29.836 1.00 27.17 527 ARG A C 1
ATOM 3959 O O . ARG A 1 527 ? 41.136 -22.890 29.448 1.00 27.17 527 ARG A O 1
ATOM 3966 N N . LYS A 1 528 ? 39.586 -21.398 30.156 1.00 28.06 528 LYS A N 1
ATOM 3967 C CA . LYS A 1 528 ? 40.305 -20.208 30.711 1.00 28.06 528 LYS A CA 1
ATOM 3968 C C . LYS A 1 528 ? 41.850 -20.012 30.613 1.00 28.06 528 LYS A C 1
ATOM 3970 O O . LYS A 1 528 ? 42.587 -20.834 31.132 1.00 28.06 528 LYS A O 1
ATOM 3975 N N . SER A 1 529 ? 42.219 -18.780 30.198 1.00 25.83 529 SER A N 1
ATOM 3976 C CA . SER A 1 529 ? 43.158 -17.777 30.810 1.00 25.83 529 SER A CA 1
ATOM 3977 C C . SER A 1 529 ? 44.633 -18.162 31.147 1.00 25.83 529 SER A C 1
ATOM 3979 O O . SER A 1 529 ? 44.992 -19.327 31.118 1.00 25.83 529 SER A O 1
ATOM 3981 N N . GLU A 1 530 ? 45.600 -17.255 31.399 1.00 29.06 530 GLU A N 1
ATOM 3982 C CA . GLU A 1 530 ? 45.627 -15.774 31.528 1.00 29.06 530 GLU A CA 1
ATOM 3983 C C . GLU A 1 530 ? 47.026 -15.176 31.156 1.00 29.06 530 GLU A C 1
ATOM 3985 O O . GLU A 1 530 ? 47.826 -15.844 30.505 1.00 29.06 530 GLU A O 1
ATOM 3990 N N . SER A 1 531 ? 47.321 -13.914 31.514 1.00 28.38 531 SER A N 1
ATOM 3991 C CA . SER A 1 531 ? 48.441 -13.075 31.009 1.00 28.38 531 SER A CA 1
ATOM 3992 C C . SER A 1 531 ? 49.695 -12.931 31.911 1.00 28.38 531 SER A C 1
ATOM 3994 O O . SER A 1 531 ? 49.633 -13.198 33.107 1.00 28.38 531 SER A O 1
ATOM 3996 N N . GLY A 1 532 ? 50.810 -12.396 31.366 1.00 26.23 532 GLY A N 1
ATOM 3997 C CA . GLY A 1 532 ? 52.014 -11.955 32.112 1.00 26.23 532 GLY A CA 1
ATOM 3998 C C . GLY A 1 532 ? 53.063 -11.190 31.260 1.00 26.23 532 GLY A C 1
ATOM 3999 O O . GLY A 1 532 ? 53.132 -11.396 30.052 1.00 26.23 532 GLY A O 1
ATOM 4000 N N . GLU A 1 533 ? 53.852 -10.292 31.876 1.00 30.98 533 GLU A N 1
ATOM 4001 C CA . GLU A 1 533 ? 54.789 -9.315 31.241 1.00 30.98 533 GLU A CA 1
ATOM 4002 C C . GLU A 1 533 ? 56.278 -9.819 31.176 1.00 30.98 533 GLU A C 1
ATOM 4004 O O . GLU A 1 533 ? 56.517 -10.976 31.510 1.00 30.98 533 GLU A O 1
ATOM 4009 N N . MET A 1 534 ? 57.371 -9.108 30.788 1.00 27.50 534 MET A N 1
ATOM 4010 C CA . MET A 1 534 ? 57.706 -7.660 30.648 1.00 27.50 534 MET A CA 1
ATOM 4011 C C . MET A 1 534 ? 59.072 -7.405 29.904 1.00 27.50 534 MET A C 1
ATOM 4013 O O . MET A 1 534 ? 59.893 -8.317 29.846 1.00 27.50 534 MET A O 1
ATOM 4017 N N . LYS A 1 535 ? 59.380 -6.134 29.523 1.00 29.88 535 LYS A N 1
ATOM 4018 C CA . LYS A 1 535 ? 60.715 -5.511 29.167 1.00 29.88 535 LYS A CA 1
ATOM 4019 C C . LYS A 1 535 ? 61.311 -5.798 27.756 1.00 29.88 535 LYS A C 1
ATOM 4021 O O . LYS A 1 535 ? 60.981 -6.814 27.165 1.00 29.88 535 LYS A O 1
ATOM 4026 N N . ASN A 1 536 ? 62.160 -4.956 27.115 1.00 25.52 536 ASN A N 1
ATOM 4027 C CA . ASN A 1 536 ? 63.235 -4.040 27.595 1.00 25.52 536 ASN A CA 1
ATOM 4028 C C . ASN A 1 536 ? 63.565 -2.836 26.625 1.00 25.52 536 ASN A C 1
ATOM 4030 O O . ASN A 1 536 ? 62.859 -2.650 25.640 1.00 25.52 536 ASN A O 1
ATOM 4034 N N . GLU A 1 537 ? 64.621 -2.032 26.886 1.00 28.31 537 GLU A N 1
ATOM 4035 C CA . GLU A 1 537 ? 64.908 -0.674 26.308 1.00 28.31 537 GLU A CA 1
ATOM 4036 C C . GLU A 1 537 ? 66.062 -0.539 25.253 1.00 28.31 537 GLU A C 1
ATOM 4038 O O . GLU A 1 537 ? 66.854 -1.466 25.081 1.00 28.31 537 GLU A O 1
ATOM 4043 N N . GLY A 1 538 ? 66.241 0.660 24.637 1.00 21.70 538 GLY A N 1
ATOM 4044 C CA . GLY A 1 538 ? 67.490 1.109 23.954 1.00 21.70 538 GLY A CA 1
ATOM 4045 C C . GLY A 1 538 ? 67.445 2.472 23.191 1.00 21.70 538 GLY A C 1
ATOM 4046 O O . GLY A 1 538 ? 66.462 2.750 22.512 1.00 21.70 538 GLY A O 1
ATOM 4047 N N . GLY A 1 539 ? 68.507 3.310 23.267 1.00 25.89 539 GLY A N 1
ATOM 4048 C CA . GLY A 1 539 ? 68.719 4.582 22.498 1.00 25.89 539 GLY A CA 1
ATOM 4049 C C . GLY A 1 539 ? 69.981 4.549 21.582 1.00 25.89 539 GLY A C 1
ATOM 4050 O O . GLY A 1 539 ? 70.392 3.448 21.235 1.00 25.89 539 GLY A O 1
ATOM 4051 N N . VAL A 1 540 ? 70.694 5.616 21.141 1.00 31.30 540 VAL A N 1
ATOM 4052 C CA . VAL A 1 540 ? 70.921 7.023 21.599 1.00 31.30 540 VAL A CA 1
ATOM 4053 C C . VAL A 1 540 ? 71.671 7.865 20.489 1.00 31.30 540 VAL A C 1
ATOM 4055 O O . VAL A 1 540 ? 72.591 7.316 19.894 1.00 31.30 540 VAL A O 1
ATOM 4058 N N . ASN A 1 541 ? 71.360 9.176 20.297 1.00 30.05 541 ASN A N 1
ATOM 4059 C CA . ASN A 1 541 ? 72.156 10.314 19.690 1.00 30.05 541 ASN A CA 1
ATOM 4060 C C . ASN A 1 541 ? 72.661 10.285 18.192 1.00 30.05 541 ASN A C 1
ATOM 4062 O O . ASN A 1 541 ? 72.659 9.227 17.578 1.00 30.05 541 ASN A O 1
ATOM 4066 N N . ASP A 1 542 ? 73.104 11.373 17.492 1.00 31.03 542 ASP A N 1
ATOM 4067 C CA . ASP A 1 542 ? 73.214 12.847 17.760 1.00 31.03 542 ASP A CA 1
ATOM 4068 C C . ASP A 1 542 ? 73.375 13.780 16.503 1.00 31.03 542 ASP A C 1
ATOM 4070 O O . ASP A 1 542 ? 73.914 13.340 15.493 1.00 31.03 542 ASP A O 1
ATOM 4074 N N . THR A 1 543 ? 73.121 15.103 16.662 1.00 30.72 543 THR A N 1
ATOM 4075 C CA . THR A 1 543 ? 73.701 16.314 15.953 1.00 30.72 543 THR A CA 1
ATOM 4076 C C . THR A 1 543 ? 73.704 16.500 14.402 1.00 30.72 543 THR A C 1
ATOM 4078 O O . THR A 1 543 ? 73.697 15.525 13.667 1.00 30.72 543 THR A O 1
ATOM 4081 N N . THR A 1 544 ? 73.858 17.694 13.768 1.00 32.31 544 THR A N 1
ATOM 4082 C CA . THR A 1 544 ? 73.472 19.138 13.968 1.00 32.31 544 THR A CA 1
ATOM 4083 C C . THR A 1 544 ? 73.691 19.939 12.646 1.00 32.31 544 THR A C 1
ATOM 4085 O O . THR A 1 544 ? 74.524 19.552 11.830 1.00 32.31 544 THR A O 1
ATOM 4088 N N . GLY A 1 545 ? 73.040 21.107 12.445 1.00 27.06 545 GLY A N 1
ATOM 4089 C CA . GLY A 1 545 ? 73.420 22.097 11.401 1.00 27.06 545 GLY A CA 1
ATOM 4090 C C . GLY A 1 545 ? 72.441 23.284 11.224 1.00 27.06 545 GLY A C 1
ATOM 4091 O O . GLY A 1 545 ? 71.236 23.073 11.238 1.00 27.06 545 GLY A O 1
ATOM 4092 N N . LEU A 1 546 ? 72.934 24.526 11.065 1.00 26.67 546 LEU A N 1
ATOM 4093 C CA . LEU A 1 546 ? 72.145 25.786 11.054 1.00 26.67 546 LEU A CA 1
ATOM 4094 C C . LEU A 1 546 ? 72.366 26.628 9.779 1.00 26.67 546 LEU A C 1
ATOM 4096 O O . LEU A 1 546 ? 73.512 26.719 9.344 1.00 26.67 546 LEU A O 1
ATOM 4100 N N . THR A 1 547 ? 71.337 27.338 9.273 1.00 23.88 547 THR A N 1
ATOM 4101 C CA . THR A 1 547 ? 71.324 28.813 9.000 1.00 23.88 547 THR A CA 1
ATOM 4102 C C . THR A 1 547 ? 70.051 29.318 8.278 1.00 23.88 547 THR A C 1
ATOM 4104 O O . THR A 1 547 ? 69.483 28.632 7.437 1.00 23.88 547 THR A O 1
ATOM 4107 N N . GLU A 1 548 ? 69.637 30.552 8.599 1.00 30.08 548 GLU A N 1
ATOM 4108 C CA . GLU A 1 548 ? 68.762 31.457 7.808 1.00 30.08 548 GLU A CA 1
ATOM 4109 C C . GLU A 1 548 ? 69.629 32.324 6.845 1.00 30.08 548 GLU A C 1
ATOM 4111 O O . GLU A 1 548 ? 70.846 32.324 7.065 1.00 30.08 548 GLU A O 1
ATOM 4116 N N . PRO A 1 549 ? 69.117 33.088 5.829 1.00 33.38 549 PRO A N 1
ATOM 4117 C CA . PRO A 1 549 ? 67.823 33.819 5.794 1.00 33.38 549 PRO A CA 1
ATOM 4118 C C . PRO A 1 549 ? 67.145 33.968 4.389 1.00 33.38 549 PRO A C 1
ATOM 4120 O O . PRO A 1 549 ? 67.587 33.380 3.408 1.00 33.38 549 PRO A O 1
ATOM 4123 N N . GLY A 1 550 ? 66.162 34.881 4.251 1.00 21.70 550 GLY A N 1
ATOM 4124 C CA . GLY A 1 550 ? 66.204 35.860 3.135 1.00 21.70 550 GLY A CA 1
ATOM 4125 C C . GLY A 1 550 ? 65.062 35.928 2.095 1.00 21.70 550 GLY A C 1
ATOM 4126 O O . GLY A 1 550 ? 65.062 35.224 1.095 1.00 21.70 550 GLY A O 1
ATOM 4127 N N . GLU A 1 551 ? 64.162 36.893 2.295 1.00 21.25 551 GLU A N 1
ATOM 4128 C CA . GLU A 1 551 ? 63.392 37.712 1.325 1.00 21.25 551 GLU A CA 1
ATOM 4129 C C . GLU A 1 551 ? 63.316 37.398 -0.206 1.00 21.25 551 GLU A C 1
ATOM 4131 O O . GLU A 1 551 ? 64.221 37.677 -0.983 1.00 21.25 551 GLU A O 1
ATOM 4136 N N . ALA A 1 552 ? 62.089 37.082 -0.646 1.00 22.25 552 ALA A N 1
ATOM 4137 C CA . ALA A 1 552 ? 61.202 37.932 -1.477 1.00 22.25 552 ALA A CA 1
ATOM 4138 C C . ALA A 1 552 ? 61.475 38.323 -2.969 1.00 22.25 552 ALA A C 1
ATOM 4140 O O . ALA A 1 552 ? 62.382 39.081 -3.306 1.00 22.25 552 ALA A O 1
ATOM 4141 N N . SER A 1 553 ? 60.395 38.147 -3.763 1.00 23.56 553 SER A N 1
ATOM 4142 C CA . SER A 1 553 ? 59.872 39.076 -4.807 1.00 23.56 553 SER A CA 1
ATOM 4143 C C . SER A 1 553 ? 60.455 39.008 -6.250 1.00 23.56 553 SER A C 1
ATOM 4145 O O . SER A 1 553 ? 61.510 38.426 -6.449 1.00 23.56 553 SER A O 1
ATOM 4147 N N . LYS A 1 554 ? 59.814 39.532 -7.325 1.00 24.27 554 LYS A N 1
ATOM 4148 C CA . LYS A 1 554 ? 58.591 40.376 -7.473 1.00 24.27 554 LYS A CA 1
ATOM 4149 C C . LYS A 1 554 ? 57.979 40.321 -8.903 1.00 24.27 554 LYS A C 1
ATOM 4151 O O . LYS A 1 554 ? 58.564 39.719 -9.790 1.00 24.27 554 LYS A O 1
ATOM 4156 N N . GLU A 1 555 ? 56.897 41.098 -9.098 1.00 22.48 555 GLU A N 1
ATOM 4157 C CA . GLU A 1 555 ? 56.158 41.450 -10.347 1.00 22.48 555 GLU A CA 1
ATOM 4158 C C . GLU A 1 555 ? 54.968 40.542 -10.728 1.00 22.48 555 GLU A C 1
ATOM 4160 O O . GLU A 1 555 ? 55.087 39.329 -10.662 1.00 22.48 555 GLU A O 1
ATOM 4165 N N . LYS A 1 556 ? 53.782 41.040 -11.140 1.00 22.30 556 LYS A N 1
ATOM 4166 C CA . LYS A 1 556 ? 53.167 42.402 -11.217 1.00 22.30 556 LYS A CA 1
ATOM 4167 C C . LYS A 1 556 ? 51.628 42.225 -11.043 1.00 22.30 556 LYS A C 1
ATOM 4169 O O . LYS A 1 556 ? 51.101 41.215 -11.479 1.00 22.30 556 LYS A O 1
ATOM 4174 N N . LYS A 1 557 ? 50.920 43.032 -10.228 1.00 22.11 557 LYS A N 1
ATOM 4175 C CA . LYS A 1 557 ? 50.089 44.223 -10.591 1.00 22.11 557 LYS A CA 1
ATOM 4176 C C . LYS A 1 557 ? 48.999 43.982 -11.675 1.00 22.11 557 LYS A C 1
ATOM 4178 O O . LYS A 1 557 ? 49.317 43.381 -12.687 1.00 22.11 557 LYS A O 1
ATOM 4183 N N . SER A 1 558 ? 47.756 44.495 -11.566 1.00 22.61 558 SER A N 1
ATOM 4184 C CA . SER A 1 558 ? 47.218 45.542 -10.651 1.00 22.61 558 SER A CA 1
ATOM 4185 C C . SER A 1 558 ? 45.687 45.788 -10.717 1.00 22.61 558 SER A C 1
ATOM 4187 O O . SER A 1 558 ? 45.181 45.843 -11.831 1.00 22.61 558 SER A O 1
ATOM 4189 N N . VAL A 1 559 ? 45.085 46.202 -9.571 1.00 25.39 559 VAL A N 1
ATOM 4190 C CA . VAL A 1 559 ? 43.926 47.151 -9.404 1.00 25.39 559 VAL A CA 1
ATOM 4191 C C . VAL A 1 559 ? 42.538 46.649 -9.879 1.00 25.39 559 VAL A C 1
ATOM 4193 O O . VAL A 1 559 ? 42.480 45.873 -10.821 1.00 25.39 559 VAL A O 1
ATOM 4196 N N . SER A 1 560 ? 41.376 47.004 -9.297 1.00 24.11 560 SER A N 1
ATOM 4197 C CA . SER A 1 560 ? 40.926 47.943 -8.219 1.00 24.11 560 SER A CA 1
ATOM 4198 C C . SER A 1 560 ? 40.208 47.177 -7.070 1.00 24.11 560 SER A C 1
ATOM 4200 O O . SER A 1 560 ? 39.876 46.015 -7.267 1.00 24.11 560 SER A O 1
ATOM 4202 N N . SER A 1 561 ? 40.035 47.626 -5.811 1.00 23.81 561 SER A N 1
ATOM 4203 C CA . SER A 1 561 ? 39.596 48.922 -5.221 1.00 23.81 561 SER A CA 1
ATOM 4204 C C . SER A 1 561 ? 38.085 49.204 -5.450 1.00 23.81 561 SER A C 1
ATOM 4206 O O . SER A 1 561 ? 37.591 48.893 -6.531 1.00 23.81 561 SER A O 1
ATOM 4208 N N . ASP A 1 562 ? 37.264 49.664 -4.486 1.00 24.86 562 ASP A N 1
ATOM 4209 C CA . ASP A 1 562 ? 37.489 50.270 -3.148 1.00 24.86 562 ASP A CA 1
ATOM 4210 C C . ASP A 1 562 ? 36.382 49.919 -2.102 1.00 24.86 562 ASP A C 1
ATOM 4212 O O . ASP A 1 562 ? 35.353 49.373 -2.479 1.00 24.86 562 ASP A O 1
ATOM 4216 N N . SER A 1 563 ? 36.633 50.284 -0.823 1.00 24.48 563 SER A N 1
ATOM 4217 C CA . SER A 1 563 ? 35.711 50.869 0.206 1.00 24.48 563 SER A CA 1
ATOM 4218 C C . SER A 1 563 ? 34.359 50.194 0.605 1.00 24.48 563 SER A C 1
ATOM 4220 O O . SER A 1 563 ? 33.725 49.506 -0.176 1.00 24.48 563 SER A O 1
ATOM 4222 N N . GLU A 1 564 ? 33.804 50.354 1.825 1.00 25.33 564 GLU A N 1
ATOM 4223 C CA . GLU A 1 564 ? 34.272 50.982 3.082 1.00 25.33 564 GLU A CA 1
ATOM 4224 C C . GLU A 1 564 ? 33.555 50.425 4.349 1.00 25.33 564 GLU A C 1
ATOM 4226 O O . GLU A 1 564 ? 32.561 49.715 4.248 1.00 25.33 564 GLU A O 1
ATOM 4231 N N . LYS A 1 565 ? 34.101 50.781 5.530 1.00 24.23 565 LYS A N 1
ATOM 4232 C CA . LYS A 1 565 ? 33.463 51.244 6.801 1.00 24.23 565 LYS A CA 1
ATOM 4233 C C . LYS A 1 565 ? 31.918 51.272 6.911 1.00 24.23 565 LYS A C 1
ATOM 4235 O O . LYS A 1 565 ? 31.245 51.569 5.936 1.00 24.23 565 LYS A O 1
ATOM 4240 N N . ALA A 1 566 ? 31.282 51.228 8.091 1.00 25.73 566 ALA A N 1
ATOM 4241 C CA . ALA A 1 566 ? 31.641 51.005 9.514 1.00 25.73 566 ALA A CA 1
ATOM 4242 C C . ALA A 1 566 ? 30.296 50.971 10.321 1.00 25.73 566 ALA A C 1
ATOM 4244 O O . ALA A 1 566 ? 29.255 50.863 9.677 1.00 25.73 566 ALA A O 1
ATOM 4245 N N . ASN A 1 567 ? 30.141 51.057 11.654 1.00 24.48 567 ASN A N 1
ATOM 4246 C CA . ASN A 1 567 ? 30.975 51.315 12.852 1.00 24.48 567 ASN A CA 1
ATOM 4247 C C . ASN A 1 567 ? 30.264 50.597 14.051 1.00 24.48 567 ASN A C 1
ATOM 4249 O O . ASN A 1 567 ? 29.090 50.271 13.903 1.00 24.48 567 ASN A O 1
ATOM 4253 N N . SER A 1 568 ? 30.960 50.113 15.093 1.00 25.20 568 SER A N 1
ATOM 4254 C CA . SER A 1 568 ? 31.066 50.710 16.459 1.00 25.20 568 SER A CA 1
ATOM 4255 C C . SER A 1 568 ? 29.750 50.761 17.284 1.00 25.20 568 SER A C 1
ATOM 4257 O O . SER A 1 568 ? 28.668 50.699 16.714 1.00 25.20 568 SER A O 1
ATOM 4259 N N . ASP A 1 569 ? 29.709 50.793 18.623 1.00 24.22 569 ASP A N 1
ATOM 4260 C CA . ASP A 1 569 ? 30.713 50.896 19.707 1.00 24.22 569 ASP A CA 1
ATOM 4261 C C . ASP A 1 569 ? 30.387 49.824 20.789 1.00 24.22 569 ASP A C 1
ATOM 4263 O O . ASP A 1 569 ? 29.236 49.404 20.886 1.00 24.22 569 ASP A O 1
ATOM 4267 N N . GLU A 1 570 ? 31.318 49.169 21.497 1.00 24.36 570 GLU A N 1
ATOM 4268 C CA . GLU A 1 570 ? 32.324 49.634 22.486 1.00 24.36 570 GLU A CA 1
ATOM 4269 C C . GLU A 1 570 ? 31.779 49.887 23.918 1.00 24.36 570 GLU A C 1
ATOM 4271 O O . GLU A 1 570 ? 30.581 50.078 24.115 1.00 24.36 570 GLU A O 1
ATOM 4276 N N . SER A 1 571 ? 32.687 49.895 24.911 1.00 22.48 571 SER A N 1
ATOM 4277 C CA . SER A 1 571 ? 32.481 50.113 26.368 1.00 22.48 571 SER A CA 1
ATOM 4278 C C . SER A 1 571 ? 31.775 48.992 27.178 1.00 22.48 571 SER A C 1
ATOM 4280 O O . SER A 1 571 ? 30.836 48.361 26.706 1.00 22.48 571 SER A O 1
ATOM 4282 N N . GLU A 1 572 ? 32.165 48.675 28.422 1.00 23.27 572 GLU A N 1
ATOM 4283 C CA . GLU A 1 572 ? 33.463 48.869 29.100 1.00 23.27 572 GLU A CA 1
ATOM 4284 C C . GLU A 1 572 ? 33.652 47.821 30.222 1.00 23.27 572 GLU A C 1
ATOM 4286 O O . GLU A 1 572 ? 32.782 46.979 30.448 1.00 23.27 572 GLU A O 1
ATOM 4291 N N . ASN A 1 573 ? 34.804 47.830 30.900 1.00 23.11 573 ASN A N 1
ATOM 4292 C CA . ASN A 1 573 ? 35.216 46.783 31.844 1.00 23.11 573 ASN A CA 1
ATOM 4293 C C . ASN A 1 573 ? 35.162 47.237 33.322 1.00 23.11 573 ASN A C 1
ATOM 4295 O O . ASN A 1 573 ? 35.159 48.429 33.613 1.00 23.11 573 ASN A O 1
ATOM 4299 N N . ASN A 1 574 ? 35.267 46.264 34.236 1.00 22.97 574 ASN A N 1
ATOM 4300 C CA . ASN A 1 574 ? 35.468 46.381 35.691 1.00 22.97 574 ASN A CA 1
ATOM 4301 C C . ASN A 1 574 ? 34.268 46.814 36.556 1.00 22.97 574 ASN A C 1
ATOM 4303 O O . ASN A 1 574 ? 33.839 47.962 36.549 1.00 22.97 574 ASN A O 1
ATOM 4307 N N . THR A 1 575 ? 33.924 45.971 37.532 1.00 22.98 575 THR A N 1
ATOM 4308 C CA . THR A 1 575 ? 34.257 46.286 38.937 1.00 22.98 575 THR A CA 1
ATOM 4309 C C . THR A 1 575 ? 34.645 44.977 39.649 1.00 22.98 575 THR A C 1
ATOM 4311 O O . THR A 1 575 ? 34.357 43.884 39.163 1.00 22.98 575 THR A O 1
ATOM 4314 N N . GLU A 1 576 ? 35.410 45.091 40.730 1.00 23.77 576 GLU A N 1
ATOM 4315 C CA . GLU A 1 576 ? 36.078 44.003 41.451 1.00 23.77 576 GLU A CA 1
ATOM 4316 C C . GLU A 1 576 ? 35.130 43.155 42.331 1.00 23.77 576 GLU A C 1
ATOM 4318 O O . GLU A 1 576 ? 34.033 43.590 42.663 1.00 23.77 576 GLU A O 1
ATOM 4323 N N . GLN A 1 577 ? 35.570 41.919 42.631 1.00 24.16 577 GLN A N 1
ATOM 4324 C CA . GLN A 1 577 ? 35.810 41.292 43.959 1.00 24.16 577 GLN A CA 1
ATOM 4325 C C . GLN A 1 577 ? 34.973 41.770 45.191 1.00 24.16 577 GLN A C 1
ATOM 4327 O O . GLN A 1 577 ? 34.452 42.871 45.231 1.00 24.16 577 GLN A O 1
ATOM 4332 N N . ASN A 1 578 ? 34.847 41.057 46.318 1.00 25.41 578 ASN A N 1
ATOM 4333 C CA . ASN A 1 578 ? 35.583 39.931 46.919 1.00 25.41 578 ASN A CA 1
ATOM 4334 C C . ASN A 1 578 ? 34.676 39.329 48.043 1.00 25.41 578 ASN A C 1
ATOM 4336 O O . ASN A 1 578 ? 33.742 40.007 48.461 1.00 25.41 578 ASN A O 1
ATOM 4340 N N . GLU A 1 579 ? 34.741 38.071 48.497 1.00 25.41 579 GLU A N 1
ATOM 4341 C CA . GLU A 1 579 ? 35.586 37.474 49.570 1.00 25.41 579 GLU A CA 1
ATOM 4342 C C . GLU A 1 579 ? 34.778 36.253 50.125 1.00 25.41 579 GLU A C 1
ATOM 4344 O O . GLU A 1 579 ? 33.564 36.216 49.947 1.00 25.41 579 GLU A O 1
ATOM 4349 N N . SER A 1 580 ? 35.290 35.236 50.840 1.00 23.83 580 SER A N 1
ATOM 4350 C CA . SER A 1 580 ? 36.662 34.802 51.164 1.00 23.83 580 SER A CA 1
ATOM 4351 C C . SER A 1 580 ? 36.684 33.328 51.645 1.00 23.83 580 SER A C 1
ATOM 4353 O O . SER A 1 580 ? 35.748 32.928 52.321 1.00 23.83 580 SER A O 1
ATOM 4355 N N . LYS A 1 581 ? 37.769 32.590 51.312 1.00 24.34 581 LYS A N 1
ATOM 4356 C CA . LYS A 1 581 ? 38.650 31.704 52.148 1.00 24.34 581 LYS A CA 1
ATOM 4357 C C . LYS A 1 581 ? 38.000 30.657 53.122 1.00 24.34 581 LYS A C 1
ATOM 4359 O O . LYS A 1 581 ? 36.842 30.760 53.475 1.00 24.34 581 LYS A O 1
ATOM 4364 N N . ILE A 1 582 ? 38.647 29.584 53.610 1.00 23.23 582 ILE A N 1
ATOM 4365 C CA . ILE A 1 582 ? 40.041 29.345 54.058 1.00 23.23 582 ILE A CA 1
ATOM 4366 C C . ILE A 1 582 ? 40.491 27.875 53.814 1.00 23.23 582 ILE A C 1
ATOM 4368 O O . ILE A 1 582 ? 39.711 26.953 54.009 1.00 23.23 582 ILE A O 1
ATOM 4372 N N . GLU A 1 583 ? 41.763 27.740 53.409 1.00 21.17 583 GLU A N 1
ATOM 4373 C CA . GLU A 1 583 ? 42.798 26.679 53.581 1.00 21.17 583 GLU A CA 1
ATOM 4374 C C . GLU A 1 583 ? 42.490 25.159 53.712 1.00 21.17 583 GLU A C 1
ATOM 4376 O O . GLU A 1 583 ? 41.703 24.696 54.528 1.00 21.17 583 GLU A O 1
ATOM 4381 N N . GLU A 1 584 ? 43.273 24.396 52.930 1.00 21.59 584 GLU A N 1
ATOM 4382 C CA . GLU A 1 584 ? 44.038 23.163 53.245 1.00 21.59 584 GLU A CA 1
ATOM 4383 C C . GLU A 1 584 ? 43.803 22.465 54.615 1.00 21.59 584 GLU A C 1
ATOM 4385 O O . GLU A 1 584 ? 43.938 23.079 55.671 1.00 21.59 584 GLU A O 1
ATOM 4390 N N . ASN A 1 585 ? 43.691 21.126 54.686 1.00 20.88 585 ASN A N 1
ATOM 4391 C CA . ASN A 1 585 ? 44.896 20.278 54.623 1.00 20.88 585 ASN A CA 1
ATOM 4392 C C . ASN A 1 585 ? 44.684 18.757 54.422 1.00 20.88 585 ASN A C 1
ATOM 4394 O O . ASN A 1 585 ? 43.603 18.201 54.586 1.00 20.88 585 ASN A O 1
ATOM 4398 N N . VAL A 1 586 ? 45.814 18.117 54.109 1.00 21.88 586 VAL A N 1
ATOM 4399 C CA . VAL A 1 586 ? 46.122 16.680 53.972 1.00 21.88 586 VAL A CA 1
ATOM 4400 C C . VAL A 1 586 ? 45.732 15.832 55.199 1.00 21.88 586 VAL A C 1
ATOM 4402 O O . VAL A 1 586 ? 46.159 16.181 56.295 1.00 21.88 586 VAL A O 1
ATOM 4405 N N . ASP A 1 587 ? 45.079 14.664 55.018 1.00 21.75 587 ASP A N 1
ATOM 4406 C CA . ASP A 1 587 ? 45.715 13.359 55.327 1.00 21.75 587 ASP A CA 1
ATOM 4407 C C . ASP A 1 587 ? 44.990 12.079 54.825 1.00 21.75 587 ASP A C 1
ATOM 4409 O O . ASP A 1 587 ? 43.818 12.109 54.465 1.00 21.75 587 ASP A O 1
ATOM 4413 N N . LYS A 1 588 ? 45.773 10.982 54.807 1.00 21.86 588 LYS A N 1
ATOM 4414 C CA . LYS A 1 588 ? 45.507 9.513 54.768 1.00 21.86 588 LYS A CA 1
ATOM 4415 C C . LYS A 1 588 ? 44.049 9.000 54.710 1.00 21.86 588 LYS A C 1
ATOM 4417 O O . LYS A 1 588 ? 43.185 9.492 55.419 1.00 21.86 588 LYS A O 1
ATOM 4422 N N . SER A 1 589 ? 43.673 7.950 53.965 1.00 22.75 589 SER A N 1
ATOM 4423 C CA . SER A 1 589 ? 44.342 6.699 53.525 1.00 22.75 589 SER A CA 1
ATOM 4424 C C . SER A 1 589 ? 44.637 5.646 54.617 1.00 22.75 589 SER A C 1
ATOM 4426 O O . SER A 1 589 ? 45.750 5.589 55.124 1.00 22.75 589 SER A O 1
ATOM 4428 N N . ASP A 1 590 ? 43.678 4.755 54.881 1.00 23.08 590 ASP A N 1
ATOM 4429 C CA . ASP A 1 590 ? 43.881 3.363 55.334 1.00 23.08 590 ASP A CA 1
ATOM 4430 C C . ASP A 1 590 ? 42.628 2.566 54.899 1.00 23.08 590 ASP A C 1
ATOM 4432 O O . ASP A 1 590 ? 41.518 3.078 55.025 1.00 23.08 590 ASP A O 1
ATOM 4436 N N . SER A 1 591 ? 42.675 1.445 54.171 1.00 21.84 591 SER A N 1
ATOM 4437 C CA . SER A 1 591 ? 43.472 0.204 54.249 1.00 21.84 591 SER A CA 1
ATOM 4438 C C . SER A 1 591 ? 42.832 -0.869 55.156 1.00 21.84 591 SER A C 1
ATOM 4440 O O . SER A 1 591 ? 42.869 -0.802 56.382 1.00 21.84 591 SER A O 1
ATOM 4442 N N . ASN A 1 592 ? 42.196 -1.876 54.539 1.00 23.42 592 ASN A N 1
ATOM 4443 C CA . ASN A 1 592 ? 42.620 -3.272 54.696 1.00 23.42 592 ASN A CA 1
ATOM 4444 C C . ASN A 1 592 ? 41.865 -4.263 53.795 1.00 23.42 592 ASN A C 1
ATOM 4446 O O . ASN A 1 592 ? 40.661 -4.186 53.566 1.00 23.42 592 ASN A O 1
ATOM 4450 N N . GLU A 1 593 ? 42.672 -5.189 53.307 1.00 23.02 593 GLU A N 1
ATOM 4451 C CA . GLU A 1 593 ? 42.428 -6.332 52.440 1.00 23.02 593 GLU A CA 1
ATOM 4452 C C . GLU A 1 593 ? 41.692 -7.524 53.104 1.00 23.02 593 GLU A C 1
ATOM 4454 O O . GLU A 1 593 ? 41.579 -7.581 54.323 1.00 23.02 593 GLU A O 1
ATOM 4459 N N . LEU A 1 594 ? 41.296 -8.501 52.262 1.00 21.28 594 LEU A N 1
ATOM 4460 C CA . LEU A 1 594 ? 41.290 -9.975 52.470 1.00 21.28 594 LEU A CA 1
ATOM 4461 C C . LEU A 1 594 ? 40.583 -10.548 53.742 1.00 21.28 594 LEU A C 1
ATOM 4463 O O . LEU A 1 594 ? 41.004 -10.298 54.861 1.00 21.28 594 LEU A O 1
ATOM 4467 N N . SER A 1 595 ? 39.470 -11.308 53.697 1.00 21.45 595 SER A N 1
ATOM 4468 C CA . SER A 1 595 ? 39.098 -12.565 52.981 1.00 21.45 595 SER A CA 1
ATOM 4469 C C . SER A 1 595 ? 39.424 -13.881 53.723 1.00 21.45 595 SER A C 1
ATOM 4471 O O . SER A 1 595 ? 40.438 -13.932 54.408 1.00 21.45 595 SER A O 1
ATOM 4473 N N . ILE A 1 596 ? 38.657 -14.945 53.398 1.00 21.67 596 ILE A N 1
ATOM 4474 C CA . ILE A 1 596 ? 38.879 -16.411 53.594 1.00 21.67 596 ILE A CA 1
ATOM 4475 C C . ILE A 1 596 ? 38.014 -17.107 54.680 1.00 21.67 596 ILE A C 1
ATOM 4477 O O . ILE A 1 596 ? 37.980 -16.671 55.824 1.00 21.67 596 ILE A O 1
ATOM 4481 N N . ASP A 1 597 ? 37.372 -18.206 54.237 1.00 21.38 597 ASP A N 1
ATOM 4482 C CA . ASP A 1 597 ? 36.745 -19.376 54.905 1.00 21.38 597 ASP A CA 1
ATOM 4483 C C . ASP A 1 597 ? 35.665 -19.170 56.000 1.00 21.38 597 ASP A C 1
ATOM 4485 O O . ASP A 1 597 ? 35.736 -18.261 56.819 1.00 21.38 597 ASP A O 1
ATOM 4489 N N . SER A 1 598 ? 34.496 -19.837 55.967 1.00 21.59 598 SER A N 1
ATOM 4490 C CA . SER A 1 598 ? 34.135 -21.285 55.968 1.00 21.59 598 SER A CA 1
ATOM 4491 C C . SER A 1 598 ? 34.135 -21.906 57.392 1.00 21.59 598 SER A C 1
ATOM 4493 O O . SER A 1 598 ? 34.797 -21.400 58.291 1.00 21.59 598 SER A O 1
ATOM 4495 N N . ASP A 1 599 ? 33.317 -22.913 57.737 1.00 23.59 599 ASP A N 1
ATOM 4496 C CA . ASP A 1 599 ? 32.635 -23.911 56.895 1.00 23.59 599 ASP A CA 1
ATOM 4497 C C . ASP A 1 599 ? 31.381 -24.556 57.562 1.00 23.59 599 ASP A C 1
ATOM 4499 O O . ASP A 1 599 ? 31.107 -24.315 58.736 1.00 23.59 599 ASP A O 1
ATOM 4503 N N . GLU A 1 600 ? 30.708 -25.463 56.829 1.00 23.69 600 GLU A N 1
ATOM 4504 C CA . GLU A 1 600 ? 29.755 -26.505 57.294 1.00 23.69 600 GLU A CA 1
ATOM 4505 C C . GLU A 1 600 ? 28.338 -26.083 57.813 1.00 23.69 600 GLU A C 1
ATOM 4507 O O . GLU A 1 600 ? 28.140 -25.005 58.358 1.00 23.69 600 GLU A O 1
ATOM 4512 N N . LYS A 1 601 ? 27.252 -26.889 57.694 1.00 24.05 601 LYS A N 1
ATOM 4513 C CA . LYS A 1 601 ? 27.112 -28.298 57.240 1.00 24.05 601 LYS A CA 1
ATOM 4514 C C . LYS A 1 601 ? 25.715 -28.675 56.674 1.00 24.05 601 LYS A C 1
ATOM 4516 O O . LYS A 1 601 ? 24.699 -28.378 57.288 1.00 24.05 601 LYS A O 1
ATOM 4521 N N . ASN A 1 602 ? 25.729 -29.524 55.635 1.00 22.22 602 ASN A N 1
ATOM 4522 C CA . ASN A 1 602 ? 24.741 -30.556 55.232 1.00 22.22 602 ASN A CA 1
ATOM 4523 C C . ASN A 1 602 ? 23.315 -30.244 54.692 1.00 22.22 602 ASN A C 1
ATOM 4525 O O . ASN A 1 602 ? 22.594 -29.349 55.111 1.00 22.22 602 ASN A O 1
ATOM 4529 N N . HIS A 1 603 ? 22.914 -31.137 53.771 1.00 23.45 603 HIS A N 1
ATOM 4530 C CA . HIS A 1 603 ? 21.573 -31.424 53.223 1.00 23.45 603 HIS A CA 1
ATOM 4531 C C . HIS A 1 603 ? 20.520 -31.825 54.307 1.00 23.45 603 HIS A C 1
ATOM 4533 O O . HIS A 1 603 ? 20.900 -32.120 55.435 1.00 23.45 603 HIS A O 1
ATOM 4539 N N . GLN A 1 604 ? 19.198 -31.929 54.051 1.00 22.23 604 GLN A N 1
ATOM 4540 C CA . GLN A 1 604 ? 18.525 -32.376 52.814 1.00 22.23 604 GLN A CA 1
ATOM 4541 C C . GLN A 1 604 ? 17.023 -31.988 52.715 1.00 22.23 604 GLN A C 1
ATOM 4543 O O . GLN A 1 604 ? 16.284 -32.138 53.679 1.00 22.23 604 GLN A O 1
ATOM 4548 N N . THR A 1 605 ? 16.564 -31.668 51.494 1.00 20.44 605 THR A N 1
ATOM 4549 C CA . THR A 1 605 ? 15.174 -31.779 50.958 1.00 20.44 605 THR A CA 1
ATOM 4550 C C . THR A 1 605 ? 13.957 -31.054 51.580 1.00 20.44 605 THR A C 1
ATOM 4552 O O . THR A 1 605 ? 13.597 -31.258 52.730 1.00 20.44 605 THR A O 1
ATOM 4555 N N . MET A 1 606 ? 13.165 -30.498 50.645 1.00 21.53 606 MET A N 1
ATOM 4556 C CA . MET A 1 606 ? 11.687 -30.446 50.573 1.00 21.53 606 MET A CA 1
ATOM 4557 C C . MET A 1 606 ? 10.873 -29.306 51.225 1.00 21.53 606 MET A C 1
ATOM 4559 O O . MET A 1 606 ? 10.907 -29.071 52.424 1.00 21.53 606 MET A O 1
ATOM 4563 N N . LEU A 1 607 ? 9.956 -28.814 50.374 1.00 22.27 607 LEU A N 1
ATOM 4564 C CA . LEU A 1 607 ? 8.671 -28.136 50.611 1.00 22.27 607 LEU A CA 1
ATOM 4565 C C . LEU A 1 607 ? 8.618 -26.634 50.948 1.00 22.27 607 LEU A C 1
ATOM 4567 O O . LEU A 1 607 ? 9.150 -26.174 51.947 1.00 22.27 607 LEU A O 1
ATOM 4571 N N . LYS A 1 608 ? 7.727 -25.985 50.174 1.00 24.78 608 LYS A N 1
ATOM 4572 C CA . LYS A 1 608 ? 7.069 -24.679 50.355 1.00 24.78 608 LYS A CA 1
ATOM 4573 C C . LYS A 1 608 ? 7.962 -23.441 50.326 1.00 24.78 608 LYS A C 1
ATOM 4575 O O . LYS A 1 608 ? 8.799 -23.249 51.191 1.00 24.78 608 LYS A O 1
ATOM 4580 N N . ASP A 1 609 ? 7.561 -22.510 49.467 1.00 23.52 609 ASP A N 1
ATOM 4581 C CA . ASP A 1 609 ? 7.436 -21.127 49.910 1.00 23.52 609 ASP A CA 1
ATOM 4582 C C . ASP A 1 609 ? 6.119 -20.521 49.401 1.00 23.52 609 ASP A C 1
ATOM 4584 O O . ASP A 1 609 ? 5.517 -21.043 48.456 1.00 23.52 609 ASP A O 1
ATOM 4588 N N . GLN A 1 610 ? 5.626 -19.476 50.067 1.00 22.88 610 GLN A N 1
ATOM 4589 C CA . GLN A 1 610 ? 4.354 -18.815 49.747 1.00 22.88 610 GLN A CA 1
ATOM 4590 C C . GLN A 1 610 ? 4.532 -17.299 49.644 1.00 22.88 610 GLN A C 1
ATOM 4592 O O . GLN A 1 610 ? 5.115 -16.687 50.526 1.00 22.88 610 GLN A O 1
ATOM 4597 N N . ASN A 1 611 ? 3.917 -16.705 48.618 1.00 27.44 611 ASN A N 1
ATOM 4598 C CA . ASN A 1 611 ? 3.486 -15.305 48.527 1.00 27.44 611 ASN A CA 1
ATOM 4599 C C . ASN A 1 611 ? 4.248 -14.256 49.366 1.00 27.44 611 ASN A C 1
ATOM 4601 O O . ASN A 1 611 ? 3.804 -13.889 50.455 1.00 27.44 611 ASN A O 1
ATOM 4605 N N . GLN A 1 612 ? 5.223 -13.591 48.743 1.00 25.27 612 GLN A N 1
ATOM 4606 C CA . GLN A 1 612 ? 5.351 -12.141 48.901 1.00 25.27 612 GLN A CA 1
ATOM 4607 C C . GLN A 1 612 ? 5.336 -11.472 47.523 1.00 25.27 612 GLN A C 1
ATOM 4609 O O . GLN A 1 612 ? 6.246 -11.637 46.714 1.00 25.27 612 GLN A O 1
ATOM 4614 N N . ILE A 1 613 ? 4.254 -10.740 47.251 1.00 26.98 613 ILE A N 1
ATOM 4615 C CA . ILE A 1 613 ? 4.147 -9.817 46.120 1.00 26.98 613 ILE A CA 1
ATOM 4616 C C . ILE A 1 613 ? 4.487 -8.440 46.676 1.00 26.98 613 ILE A C 1
ATOM 4618 O O . ILE A 1 613 ? 3.752 -7.928 47.516 1.00 26.98 613 ILE A O 1
ATOM 4622 N N . GLU A 1 614 ? 5.578 -7.843 46.202 1.00 26.70 614 GLU A N 1
ATOM 4623 C CA . GLU A 1 614 ? 5.975 -6.490 46.596 1.00 26.70 614 GLU A CA 1
ATOM 4624 C C . GLU A 1 614 ? 6.205 -5.601 45.364 1.00 26.70 614 GLU A C 1
ATOM 4626 O O . GLU A 1 614 ? 6.722 -6.055 44.326 1.00 26.70 614 GLU A O 1
ATOM 4631 N N . LEU A 1 615 ? 5.708 -4.364 45.480 1.00 30.14 615 LEU A N 1
ATOM 4632 C CA . LEU A 1 615 ? 5.221 -3.527 44.379 1.00 30.14 615 LEU A CA 1
ATOM 4633 C C . LEU A 1 615 ? 6.303 -2.647 43.711 1.00 30.14 615 LEU A C 1
ATOM 4635 O O . LEU A 1 615 ? 7.506 -2.800 43.917 1.00 30.14 615 LEU A O 1
ATOM 4639 N N . LEU A 1 616 ? 5.838 -1.791 42.799 1.00 28.75 616 LEU A N 1
ATOM 4640 C CA . LEU A 1 616 ? 6.607 -0.912 41.919 1.00 28.75 616 LEU A CA 1
ATOM 4641 C C . LEU A 1 616 ? 7.416 0.156 42.687 1.00 28.75 616 LEU A C 1
ATOM 4643 O O . LEU A 1 616 ? 6.900 0.718 43.653 1.00 28.75 616 LEU A O 1
ATOM 4647 N N . PRO A 1 617 ? 8.627 0.516 42.217 1.00 27.86 617 PRO A N 1
ATOM 4648 C CA . PRO A 1 617 ? 9.302 1.738 42.637 1.00 27.86 617 PRO A CA 1
ATOM 4649 C C . PRO A 1 617 ? 8.721 2.955 41.895 1.00 27.86 617 PRO A C 1
ATOM 4651 O O . PRO A 1 617 ? 8.767 3.017 40.666 1.00 27.86 617 PRO A O 1
ATOM 4654 N N . SER A 1 618 ? 8.199 3.926 42.642 1.00 27.86 618 SER A N 1
ATOM 4655 C CA . SER A 1 618 ? 7.728 5.227 42.146 1.00 27.86 618 SER A CA 1
ATOM 4656 C C . SER A 1 618 ? 8.854 6.267 42.146 1.00 27.86 618 SER A C 1
ATOM 4658 O O . SER A 1 618 ? 9.668 6.289 43.069 1.00 27.86 618 SER A O 1
ATOM 4660 N N . GLY A 1 619 ? 8.878 7.166 41.157 1.00 25.92 619 GLY A N 1
ATOM 4661 C CA . GLY A 1 619 ? 9.930 8.180 41.026 1.00 25.92 619 GLY A CA 1
ATOM 4662 C C . GLY A 1 619 ? 9.521 9.396 40.197 1.00 25.92 619 GLY A C 1
ATOM 4663 O O . GLY A 1 619 ? 10.087 9.623 39.132 1.00 25.92 619 GLY A O 1
ATOM 4664 N N . ALA A 1 620 ? 8.556 10.174 40.693 1.00 28.03 620 ALA A N 1
ATOM 4665 C CA . ALA A 1 620 ? 8.300 11.539 40.227 1.00 28.03 620 ALA A CA 1
ATOM 4666 C C . ALA A 1 620 ? 9.152 12.549 41.026 1.00 28.03 620 ALA A C 1
ATOM 4668 O O . ALA A 1 620 ? 9.668 12.235 42.101 1.00 28.03 620 ALA A O 1
ATOM 4669 N N . GLN A 1 621 ? 9.363 13.746 40.479 1.00 30.50 621 GLN A N 1
ATOM 4670 C CA . GLN A 1 621 ? 10.424 14.647 40.936 1.00 30.50 621 GLN A CA 1
ATOM 4671 C C . GLN A 1 621 ? 10.086 15.409 42.230 1.00 30.50 621 GLN A C 1
ATOM 4673 O O . GLN A 1 621 ? 9.113 16.148 42.287 1.00 30.50 621 GLN A O 1
ATOM 4678 N N . SER A 1 622 ? 10.988 15.288 43.210 1.00 29.92 622 SER A N 1
ATOM 4679 C CA . SER A 1 622 ? 11.381 16.315 44.190 1.00 29.92 622 SER A CA 1
ATOM 4680 C C . SER A 1 622 ? 10.288 17.213 44.799 1.00 29.92 622 SER A C 1
ATOM 4682 O O . SER A 1 622 ? 10.079 18.321 44.314 1.00 29.92 622 SER A O 1
ATOM 4684 N N . GLU A 1 623 ? 9.795 16.853 45.992 1.00 27.02 623 GLU A N 1
ATOM 4685 C CA . GLU A 1 623 ? 10.078 17.641 47.212 1.00 27.02 623 GLU A CA 1
ATOM 4686 C C . GLU A 1 623 ? 9.655 16.923 48.521 1.00 27.02 623 GLU A C 1
ATOM 4688 O O . GLU A 1 623 ? 9.091 15.834 48.496 1.00 27.02 623 GLU A O 1
ATOM 4693 N N . LEU A 1 624 ? 9.947 17.564 49.666 1.00 25.58 624 LEU A N 1
ATOM 4694 C CA . LEU A 1 624 ? 9.428 17.301 51.025 1.00 25.58 624 LEU A CA 1
ATOM 4695 C C . LEU A 1 624 ? 9.828 15.998 51.760 1.00 25.58 624 LEU A C 1
ATOM 4697 O O . LEU A 1 624 ? 9.101 15.012 51.846 1.00 25.58 624 LEU A O 1
ATOM 4701 N N . LEU A 1 625 ? 10.935 16.104 52.504 1.00 27.00 625 LEU A N 1
ATOM 4702 C CA . LEU A 1 625 ? 11.203 15.315 53.715 1.00 27.00 625 LEU A CA 1
ATOM 4703 C C . LEU A 1 625 ? 10.225 15.675 54.856 1.00 27.00 625 LEU A C 1
ATOM 4705 O O . LEU A 1 625 ? 10.226 16.838 55.270 1.00 27.00 625 LEU A O 1
ATOM 4709 N N . LYS A 1 626 ? 9.519 14.683 55.442 1.00 25.08 626 LYS A N 1
ATOM 4710 C CA . LYS A 1 626 ? 9.380 14.463 56.914 1.00 25.08 626 LYS A CA 1
ATOM 4711 C C . LYS A 1 626 ? 8.442 13.304 57.323 1.00 25.08 626 LYS A C 1
ATOM 4713 O O . LYS A 1 626 ? 7.282 13.275 56.942 1.00 25.08 626 LYS A O 1
ATOM 4718 N N . GLU A 1 627 ? 8.984 12.395 58.142 1.00 25.41 627 GLU A N 1
ATOM 4719 C CA . GLU A 1 627 ? 8.542 12.046 59.517 1.00 25.41 627 GLU A CA 1
ATOM 4720 C C . GLU A 1 627 ? 7.029 12.003 59.894 1.00 25.41 627 GLU A C 1
ATOM 4722 O O . GLU A 1 627 ? 6.329 12.987 59.689 1.00 25.41 627 GLU A O 1
ATOM 4727 N N . THR A 1 628 ? 6.452 10.997 60.594 1.00 24.83 628 THR A N 1
ATOM 4728 C CA . THR A 1 628 ? 6.882 9.637 61.047 1.00 24.83 628 THR A CA 1
ATOM 4729 C C . THR A 1 628 ? 5.651 8.831 61.574 1.00 24.83 628 THR A C 1
ATOM 4731 O O . THR A 1 628 ? 4.675 9.420 62.029 1.00 24.83 628 THR A O 1
ATOM 4734 N N . THR A 1 629 ? 5.777 7.496 61.711 1.00 24.59 629 THR A N 1
ATOM 4735 C CA . THR A 1 629 ? 5.131 6.596 62.724 1.00 24.59 629 THR A CA 1
ATOM 4736 C C . THR A 1 629 ? 3.643 6.166 62.649 1.00 24.59 629 THR A C 1
ATOM 4738 O O . THR A 1 629 ? 2.756 6.901 63.062 1.00 24.59 629 THR A O 1
ATOM 4741 N N . THR A 1 630 ? 3.447 4.841 62.462 1.00 25.48 630 THR A N 1
ATOM 4742 C CA . THR A 1 630 ? 2.415 3.945 63.084 1.00 25.48 630 THR A CA 1
ATOM 4743 C C . THR A 1 630 ? 0.910 4.157 62.766 1.00 25.48 630 THR A C 1
ATOM 4745 O O . THR A 1 630 ? 0.504 5.239 62.381 1.00 25.48 630 THR A O 1
ATOM 4748 N N . GLN A 1 631 ? 0.003 3.167 62.889 1.00 25.58 631 GLN A N 1
ATOM 4749 C CA . GLN A 1 631 ? 0.060 1.832 63.532 1.00 25.58 631 GLN A CA 1
ATOM 4750 C C . GLN A 1 631 ? -0.834 0.778 62.815 1.00 25.58 631 GLN A C 1
ATOM 4752 O O . GLN A 1 631 ? -1.594 1.112 61.913 1.00 25.58 631 GLN A O 1
ATOM 4757 N N . ASN A 1 632 ? -0.749 -0.497 63.222 1.00 27.41 632 ASN A N 1
ATOM 4758 C CA . ASN A 1 632 ? -1.380 -1.650 62.551 1.00 27.41 632 ASN A CA 1
ATOM 4759 C C . ASN A 1 632 ? -2.916 -1.756 62.713 1.00 27.41 632 ASN A C 1
ATOM 4761 O O . ASN A 1 632 ? -3.448 -1.520 63.796 1.00 27.41 632 ASN A O 1
ATOM 4765 N N . GLY A 1 633 ? -3.591 -2.291 61.686 1.00 24.41 633 GLY A N 1
ATOM 4766 C CA . GLY A 1 633 ? -4.977 -2.786 61.719 1.00 24.41 633 GLY A CA 1
ATOM 4767 C C . GLY A 1 633 ? -5.185 -3.905 60.682 1.00 24.41 633 GLY A C 1
ATOM 4768 O O . GLY A 1 633 ? -4.495 -3.924 59.667 1.00 24.41 633 GLY A O 1
ATOM 4769 N N . ALA A 1 634 ? -6.068 -4.875 60.949 1.00 26.28 634 ALA A N 1
ATOM 4770 C CA . ALA A 1 634 ? -6.192 -6.101 60.142 1.00 26.28 634 ALA A CA 1
ATOM 4771 C C . ALA A 1 634 ? -7.277 -6.031 59.046 1.00 26.28 634 ALA A C 1
ATOM 4773 O O . ALA A 1 634 ? -8.312 -5.391 59.224 1.00 26.28 634 ALA A O 1
ATOM 4774 N N . PHE A 1 635 ? -7.050 -6.743 57.936 1.00 25.66 635 PHE A N 1
ATOM 4775 C CA . PHE A 1 635 ? -7.950 -6.809 56.776 1.00 25.66 635 PHE A CA 1
ATOM 4776 C C . PHE A 1 635 ? -9.261 -7.574 57.038 1.00 25.66 635 PHE A C 1
ATOM 4778 O O . PHE A 1 635 ? -9.285 -8.588 57.738 1.00 25.66 635 PHE A O 1
ATOM 4785 N N . SER A 1 636 ? -10.333 -7.123 56.377 1.00 28.02 636 SER A N 1
ATOM 4786 C CA . SER A 1 636 ? -11.554 -7.907 56.130 1.00 28.02 636 SER A CA 1
ATOM 4787 C C . SER A 1 636 ? -11.438 -8.681 54.804 1.00 28.02 636 SER A C 1
ATOM 4789 O O . SER A 1 636 ? -10.450 -8.544 54.086 1.00 28.02 636 SER A O 1
ATOM 4791 N N . THR A 1 637 ? -12.422 -9.522 54.471 1.00 41.62 637 THR A N 1
ATOM 4792 C CA . THR A 1 637 ? -12.381 -10.389 53.274 1.00 41.62 637 THR A CA 1
ATOM 4793 C C . THR A 1 637 ? -13.289 -9.905 52.138 1.00 41.62 637 THR A C 1
ATOM 4795 O O . THR A 1 637 ? -14.363 -9.345 52.369 1.00 41.62 637 THR A O 1
ATOM 4798 N N . GLN A 1 638 ? -12.869 -10.202 50.902 1.00 43.09 638 GLN A N 1
ATOM 4799 C CA . GLN A 1 638 ? -13.382 -9.690 49.613 1.00 43.09 638 GLN A CA 1
ATOM 4800 C C . GLN A 1 638 ? -14.891 -9.891 49.336 1.00 43.09 638 GLN A C 1
ATOM 4802 O O . GLN A 1 638 ? -15.416 -9.384 48.349 1.00 43.09 638 GLN A O 1
ATOM 4807 N N . ALA A 1 639 ? -15.624 -10.612 50.189 1.00 36.16 639 ALA A N 1
ATOM 4808 C CA . ALA A 1 639 ? -17.078 -10.758 50.080 1.00 36.16 639 ALA A CA 1
ATOM 4809 C C . ALA A 1 639 ? -17.867 -9.553 50.642 1.00 36.16 639 ALA A C 1
ATOM 4811 O O . ALA A 1 639 ? -19.071 -9.447 50.397 1.00 36.16 639 ALA A O 1
ATOM 4812 N N . ALA A 1 640 ? -17.223 -8.668 51.414 1.00 36.19 640 ALA A N 1
ATOM 4813 C CA . ALA A 1 640 ? -17.871 -7.509 52.030 1.00 36.19 640 ALA A CA 1
ATOM 4814 C C . ALA A 1 640 ? -17.985 -6.305 51.074 1.00 36.19 640 ALA A C 1
ATOM 4816 O O . ALA A 1 640 ? -19.061 -5.719 50.945 1.00 36.19 640 ALA A O 1
ATOM 4817 N N . GLU A 1 641 ? -16.897 -5.964 50.381 1.00 36.47 641 GLU A N 1
ATOM 4818 C CA . GLU A 1 641 ? -16.749 -4.704 49.630 1.00 36.47 641 GLU A CA 1
ATOM 4819 C C . GLU A 1 641 ? -17.672 -4.631 48.399 1.00 36.47 641 GLU A C 1
ATOM 4821 O O . GLU A 1 641 ? -18.306 -3.602 48.152 1.00 36.47 641 GLU A O 1
ATOM 4826 N N . SER A 1 642 ? -17.895 -5.773 47.737 1.00 36.12 642 SER A N 1
ATOM 4827 C CA . SER A 1 642 ? -18.832 -5.936 46.611 1.00 36.12 642 SER A CA 1
ATOM 4828 C C . SER A 1 642 ? -20.294 -5.553 46.937 1.00 36.12 642 SER A C 1
ATOM 4830 O O . SER A 1 642 ? -21.108 -5.350 46.032 1.00 36.12 642 SER A O 1
ATOM 4832 N N . ARG A 1 643 ? -20.661 -5.431 48.224 1.00 33.94 643 ARG A N 1
ATOM 4833 C CA . ARG A 1 643 ? -21.990 -4.949 48.652 1.00 33.94 643 ARG A CA 1
ATOM 4834 C C . ARG A 1 643 ? -22.038 -3.458 48.983 1.00 33.94 643 ARG A C 1
ATOM 4836 O O . ARG A 1 643 ? -23.129 -2.897 48.943 1.00 33.94 643 ARG A O 1
ATOM 4843 N N . SER A 1 644 ? -20.909 -2.820 49.287 1.00 33.19 644 SER A N 1
ATOM 4844 C CA . SER A 1 644 ? -20.836 -1.366 49.495 1.00 33.19 644 SER A CA 1
ATOM 4845 C C . SER A 1 644 ? -20.788 -0.593 48.177 1.00 33.19 644 SER A C 1
ATOM 4847 O O . SER A 1 644 ? -21.490 0.404 48.044 1.00 33.19 644 SER A O 1
ATOM 4849 N N . GLU A 1 645 ? -20.047 -1.076 47.175 1.00 39.00 645 GLU A N 1
ATOM 4850 C CA . GLU A 1 645 ? -19.921 -0.390 45.875 1.00 39.00 645 GLU A CA 1
ATOM 4851 C C . GLU A 1 645 ? -21.265 -0.273 45.140 1.00 39.00 645 GLU A C 1
ATOM 4853 O O . GLU A 1 645 ? -21.591 0.764 44.564 1.00 39.00 645 GLU A O 1
ATOM 4858 N N . LYS A 1 646 ? -22.114 -1.303 45.251 1.00 36.69 646 LYS A N 1
ATOM 4859 C CA . LYS A 1 646 ? -23.477 -1.290 44.697 1.00 36.69 646 LYS A CA 1
ATOM 4860 C C . LYS A 1 646 ? -24.442 -0.304 45.366 1.00 36.69 646 LYS A C 1
ATOM 4862 O O . LYS A 1 646 ? -25.549 -0.152 44.867 1.00 36.69 646 LYS A O 1
ATOM 4867 N N . ALA A 1 647 ? -24.046 0.341 46.464 1.00 30.69 647 ALA A N 1
ATOM 4868 C CA . ALA A 1 647 ? -24.817 1.395 47.124 1.00 30.69 647 ALA A CA 1
ATOM 4869 C C . ALA A 1 647 ? -24.218 2.801 46.917 1.00 30.69 647 ALA A C 1
ATOM 4871 O O . ALA A 1 647 ? -24.920 3.787 47.121 1.00 30.69 647 ALA A O 1
ATOM 4872 N N . SER A 1 648 ? -22.950 2.916 46.501 1.00 30.72 648 SER A N 1
ATOM 4873 C CA . SER A 1 648 ? -22.306 4.197 46.167 1.00 30.72 648 SER A CA 1
ATOM 4874 C C . SER A 1 648 ? -22.349 4.538 44.671 1.00 30.72 648 SER A C 1
ATOM 4876 O O . SER A 1 648 ? -22.223 5.708 44.314 1.00 30.72 648 SER A O 1
ATOM 4878 N N . GLN A 1 649 ? -22.598 3.562 43.790 1.00 36.22 649 GLN A N 1
ATOM 4879 C CA . GLN A 1 649 ? -22.780 3.801 42.349 1.00 36.22 649 GLN A CA 1
ATOM 4880 C C . GLN A 1 649 ? -24.057 4.592 41.988 1.00 36.22 649 GLN A C 1
ATOM 4882 O O . GLN A 1 649 ? -24.130 5.138 40.891 1.00 36.22 649 GLN A O 1
ATOM 4887 N N . GLU A 1 650 ? -25.043 4.714 42.886 1.00 31.08 650 GLU A N 1
ATOM 4888 C CA . GLU A 1 650 ? -26.303 5.432 42.606 1.00 31.08 650 GLU A CA 1
ATOM 4889 C C . GLU A 1 650 ? -26.237 6.960 42.838 1.00 31.08 650 GLU A C 1
ATOM 4891 O O . GLU A 1 650 ? -27.168 7.666 42.454 1.00 31.08 650 GLU A O 1
ATOM 4896 N N . SER A 1 651 ? -25.171 7.505 43.447 1.00 31.00 651 SER A N 1
ATOM 4897 C CA . SER A 1 651 ? -25.157 8.904 43.927 1.00 31.00 651 SER A CA 1
ATOM 4898 C C . SER A 1 651 ? -24.268 9.898 43.166 1.00 31.00 651 SER A C 1
ATOM 4900 O O . SER A 1 651 ? -24.235 11.066 43.553 1.00 31.00 651 SER A O 1
ATOM 4902 N N . THR A 1 652 ? -23.567 9.490 42.098 1.00 31.73 652 THR A N 1
ATOM 4903 C CA . THR A 1 652 ? -22.680 10.405 41.334 1.00 31.73 652 THR A CA 1
ATOM 4904 C C . THR A 1 652 ? -22.696 10.168 39.816 1.00 31.73 652 THR A C 1
ATOM 4906 O O . THR A 1 652 ? -21.685 10.333 39.137 1.00 31.73 652 THR A O 1
ATOM 4909 N N . MET A 1 653 ? -23.850 9.814 39.243 1.00 31.47 653 MET A N 1
ATOM 4910 C CA . MET A 1 653 ? -24.034 9.876 37.788 1.00 31.47 653 MET A CA 1
ATOM 4911 C C . MET A 1 653 ? -24.332 11.316 37.343 1.00 31.47 653 MET A C 1
ATOM 4913 O O . MET A 1 653 ? -25.476 11.762 37.381 1.00 31.47 653 MET A O 1
ATOM 4917 N N . GLN A 1 654 ? -23.312 12.041 36.875 1.00 31.91 654 GLN A N 1
ATOM 4918 C CA . GLN A 1 654 ? -23.545 13.107 35.897 1.00 31.91 654 GLN A CA 1
ATOM 4919 C C . GLN A 1 654 ? -23.718 12.452 34.522 1.00 31.91 654 GLN A C 1
ATOM 4921 O O . GLN A 1 654 ? -22.808 11.782 34.040 1.00 31.91 654 GLN A O 1
ATOM 4926 N N . GLU A 1 655 ? -24.885 12.625 33.900 1.00 34.62 655 GLU A N 1
ATOM 4927 C CA . GLU A 1 655 ? -25.214 12.023 32.603 1.00 34.62 655 GLU A CA 1
ATOM 4928 C C . GLU A 1 655 ? -24.448 12.684 31.440 1.00 34.62 655 GLU A C 1
ATOM 4930 O O . GLU A 1 655 ? -24.986 13.488 30.677 1.00 34.62 655 GLU A O 1
ATOM 4935 N N . THR A 1 656 ? -23.185 12.306 31.246 1.00 44.31 656 THR A N 1
ATOM 4936 C CA . THR A 1 656 ? -22.510 12.445 29.950 1.00 44.31 656 THR A CA 1
ATOM 4937 C C . THR A 1 656 ? -23.040 11.362 29.007 1.00 44.31 656 THR A C 1
ATOM 4939 O O . THR A 1 656 ? -22.517 10.255 28.923 1.00 44.31 656 THR A O 1
ATOM 4942 N N . GLY A 1 657 ? -24.153 11.668 28.333 1.00 49.47 657 GLY A N 1
ATOM 4943 C CA . GLY A 1 657 ? -24.910 10.730 27.496 1.00 49.47 657 GLY A CA 1
ATOM 4944 C C . GLY A 1 657 ? -24.201 10.294 26.207 1.00 49.47 657 GLY A C 1
ATOM 4945 O O . GLY A 1 657 ? -24.610 10.686 25.115 1.00 49.47 657 GLY A O 1
ATOM 4946 N N . PHE A 1 658 ? -23.165 9.460 26.318 1.00 69.19 658 PHE A N 1
ATOM 4947 C CA . PHE A 1 658 ? -22.518 8.811 25.177 1.00 69.19 658 PHE A CA 1
ATOM 4948 C C . PHE A 1 658 ? -23.457 7.767 24.548 1.00 69.19 658 PHE A C 1
ATOM 4950 O O . PHE A 1 658 ? -23.821 6.774 25.176 1.00 69.19 658 PHE A O 1
ATOM 4957 N N . SER A 1 659 ? -23.843 7.991 23.290 1.00 84.44 659 SER A N 1
ATOM 4958 C CA . SER A 1 659 ? -24.719 7.109 22.509 1.00 84.44 659 SER A CA 1
ATOM 4959 C C . SER A 1 659 ? -23.932 6.507 21.344 1.00 84.44 659 SER A C 1
ATOM 4961 O O . SER A 1 659 ? -23.745 7.143 20.306 1.00 84.44 659 SER A O 1
ATOM 4963 N N . TRP A 1 660 ? -23.440 5.281 21.532 1.00 94.44 660 TRP A N 1
ATOM 4964 C CA . TRP A 1 660 ? -22.680 4.553 20.515 1.00 94.44 660 TRP A CA 1
ATOM 4965 C C . TRP A 1 660 ? -23.591 4.028 19.399 1.00 94.44 660 TRP A C 1
ATOM 4967 O O . TRP A 1 660 ? -24.624 3.413 19.666 1.00 94.44 660 TRP A O 1
ATOM 4977 N N . LYS A 1 661 ? -23.184 4.230 18.142 1.00 96.44 661 LYS A N 1
ATOM 4978 C CA . LYS A 1 661 ? -23.942 3.849 16.936 1.00 96.44 661 LYS A CA 1
ATOM 4979 C C . LYS A 1 661 ? -23.112 2.985 16.002 1.00 96.44 661 LYS A C 1
ATOM 4981 O O . LYS A 1 661 ? -21.888 3.009 16.054 1.00 96.44 661 LYS A O 1
ATOM 4986 N N . LEU A 1 662 ? -23.769 2.216 15.145 1.00 97.06 662 LEU A N 1
ATOM 4987 C CA . LEU A 1 662 ? -23.145 1.335 14.163 1.00 97.06 662 LEU A CA 1
ATOM 4988 C C . LEU A 1 662 ? -22.802 2.116 12.886 1.00 97.06 662 LEU A C 1
ATOM 4990 O O . LEU A 1 662 ? -23.658 2.829 12.366 1.00 97.06 662 LEU A O 1
ATOM 4994 N N . CYS A 1 663 ? -21.591 1.976 12.349 1.00 97.06 663 CYS A N 1
ATOM 4995 C CA . CYS A 1 663 ? -21.229 2.645 11.097 1.00 97.06 663 CYS A CA 1
ATOM 4996 C C . CYS A 1 663 ? -21.972 2.031 9.895 1.00 97.06 663 CYS A C 1
ATOM 4998 O O . CYS A 1 663 ? -21.735 0.876 9.539 1.00 97.06 663 CYS A O 1
ATOM 5000 N N . ASN A 1 664 ? -22.822 2.820 9.236 1.00 95.62 664 ASN A N 1
ATOM 5001 C CA . ASN A 1 664 ? -23.465 2.497 7.964 1.00 95.62 664 ASN A CA 1
ATOM 5002 C C . ASN A 1 664 ? -22.664 3.125 6.809 1.00 95.62 664 ASN A C 1
ATOM 5004 O O . ASN A 1 664 ? -22.755 4.329 6.565 1.00 95.62 664 ASN A O 1
ATOM 5008 N N . ILE A 1 665 ? -21.837 2.310 6.148 1.00 95.19 665 ILE A N 1
ATOM 5009 C CA . ILE A 1 665 ? -20.836 2.718 5.148 1.00 95.19 665 ILE A CA 1
ATOM 5010 C C . ILE A 1 665 ? -20.602 1.619 4.102 1.00 95.19 665 ILE A C 1
ATOM 5012 O O . ILE A 1 665 ? -20.862 0.442 4.352 1.00 95.19 665 ILE A O 1
ATOM 5016 N N . THR A 1 666 ? -20.066 1.986 2.933 1.00 93.00 666 THR A N 1
ATOM 5017 C CA . THR A 1 666 ? -19.917 1.067 1.781 1.00 93.00 666 THR A CA 1
ATOM 5018 C C . THR A 1 666 ? -19.021 -0.139 2.080 1.00 93.00 666 THR A C 1
ATOM 5020 O O . THR A 1 666 ? -19.294 -1.244 1.624 1.00 93.00 666 THR A O 1
ATOM 5023 N N . ALA A 1 667 ? -17.961 0.055 2.871 1.00 92.00 667 ALA A N 1
ATOM 5024 C CA . ALA A 1 667 ? -16.989 -0.989 3.206 1.00 92.00 667 ALA A CA 1
ATOM 5025 C C . ALA A 1 667 ? -17.481 -2.006 4.262 1.00 92.00 667 ALA A C 1
ATOM 5027 O O . ALA A 1 667 ? -16.749 -2.939 4.598 1.00 92.00 667 ALA A O 1
ATOM 5028 N N . GLY A 1 668 ? -18.692 -1.830 4.808 1.00 94.06 668 GLY A N 1
ATOM 5029 C CA . GLY A 1 668 ? -19.297 -2.723 5.798 1.00 94.06 668 GLY A CA 1
ATOM 5030 C C . GLY A 1 668 ? -18.359 -3.063 6.973 1.00 94.06 668 GLY A C 1
ATOM 5031 O O . GLY A 1 668 ? -17.885 -2.156 7.661 1.00 94.06 668 GLY A O 1
ATOM 5032 N N . PRO A 1 669 ? -18.073 -4.351 7.241 1.00 94.81 669 PRO A N 1
ATOM 5033 C CA . PRO A 1 669 ? -17.205 -4.747 8.346 1.00 94.81 669 PRO A CA 1
ATOM 5034 C C . PRO A 1 669 ? -15.719 -4.427 8.116 1.00 94.81 669 PRO A C 1
ATOM 5036 O O . PRO A 1 669 ? -14.951 -4.499 9.071 1.00 94.81 669 PRO A O 1
ATOM 5039 N N . ASP A 1 670 ? -15.282 -4.073 6.906 1.00 94.31 670 ASP A N 1
ATOM 5040 C CA . ASP A 1 670 ? -13.860 -3.910 6.557 1.00 94.31 670 ASP A CA 1
ATOM 5041 C C . ASP A 1 670 ? -13.471 -2.433 6.356 1.00 94.31 670 ASP A C 1
ATOM 5043 O O . ASP A 1 670 ? -12.571 -2.090 5.582 1.00 94.31 670 ASP A O 1
ATOM 5047 N N . TYR A 1 671 ? -14.173 -1.557 7.082 1.00 95.50 671 TYR A N 1
ATOM 5048 C CA . TYR A 1 671 ? -14.022 -0.107 7.054 1.00 95.50 671 TYR A CA 1
ATOM 5049 C C . TYR A 1 671 ? -12.722 0.387 7.711 1.00 95.50 671 TYR A C 1
ATOM 5051 O O . TYR A 1 671 ? -12.420 0.107 8.876 1.00 95.50 671 TYR A O 1
ATOM 5059 N N . ILE A 1 672 ? -11.956 1.171 6.958 1.00 95.50 672 ILE A N 1
ATOM 5060 C CA . ILE A 1 672 ? -10.733 1.851 7.378 1.00 95.50 672 ILE A CA 1
ATOM 5061 C C . ILE A 1 672 ? -10.928 3.340 7.052 1.00 95.50 672 ILE A C 1
ATOM 5063 O O . ILE A 1 672 ? -10.788 3.711 5.886 1.00 95.50 672 ILE A O 1
ATOM 5067 N N . PRO A 1 673 ? -11.249 4.210 8.031 1.00 96.19 673 PRO A N 1
ATOM 5068 C CA . PRO A 1 673 ? -11.734 5.569 7.754 1.00 96.19 673 PRO A CA 1
ATOM 5069 C C . PRO A 1 673 ? -10.824 6.417 6.855 1.00 96.19 673 PRO A C 1
ATOM 5071 O O . PRO A 1 673 ? -11.316 7.147 6.003 1.00 96.19 673 PRO A O 1
ATOM 5074 N N . CYS A 1 674 ? -9.501 6.271 6.986 1.00 95.31 674 CYS A N 1
ATOM 5075 C CA . CYS A 1 674 ? -8.527 6.982 6.153 1.00 95.31 674 CYS A CA 1
ATOM 5076 C C . CYS A 1 674 ? -8.246 6.342 4.780 1.00 95.31 674 CYS A C 1
ATOM 5078 O O . CYS A 1 674 ? -7.452 6.897 4.033 1.00 95.31 674 CYS A O 1
ATOM 5080 N N . LEU A 1 675 ? -8.827 5.186 4.439 1.00 94.19 675 LEU A N 1
ATOM 5081 C CA . LEU A 1 675 ? -8.674 4.543 3.118 1.00 94.19 675 LEU A CA 1
ATOM 5082 C C . LEU A 1 675 ? -10.011 4.378 2.375 1.00 94.19 675 LEU A C 1
ATOM 5084 O O . LEU A 1 675 ? -10.014 4.187 1.165 1.00 94.19 675 LEU A O 1
ATOM 5088 N N . ASP A 1 676 ? -11.139 4.483 3.082 1.00 94.75 676 ASP A N 1
ATOM 5089 C CA . ASP A 1 676 ? -12.497 4.395 2.531 1.00 94.75 676 ASP A CA 1
ATOM 5090 C C . ASP A 1 676 ? -13.198 5.771 2.454 1.00 94.75 676 ASP A C 1
ATOM 5092 O O . ASP A 1 676 ? -14.421 5.854 2.344 1.00 94.75 676 ASP A O 1
ATOM 5096 N N . ASN A 1 677 ? -12.434 6.869 2.506 1.00 95.44 677 ASN A N 1
ATOM 5097 C CA . ASN A 1 677 ? -12.934 8.235 2.323 1.00 95.44 677 ASN A CA 1
ATOM 5098 C C . ASN A 1 677 ? -13.192 8.525 0.835 1.00 95.44 677 ASN A C 1
ATOM 5100 O O . ASN A 1 677 ? -12.416 9.194 0.146 1.00 95.44 677 ASN A O 1
ATOM 5104 N N . LEU A 1 678 ? -14.303 7.984 0.335 1.00 93.25 678 LEU A N 1
ATOM 5105 C CA . LEU A 1 678 ? -14.743 8.107 -1.052 1.00 93.25 678 LEU A CA 1
ATOM 5106 C C . LEU A 1 678 ? -14.894 9.569 -1.490 1.00 93.25 678 LEU A C 1
ATOM 5108 O O . LEU A 1 678 ? -14.601 9.874 -2.642 1.00 93.25 678 LEU A O 1
ATOM 5112 N N . GLN A 1 679 ? -15.302 10.481 -0.601 1.00 93.75 679 GLN A N 1
ATOM 5113 C CA . GLN A 1 679 ? -15.403 11.910 -0.917 1.00 93.75 679 GLN A CA 1
ATOM 5114 C C . GLN A 1 679 ? -14.035 12.529 -1.239 1.00 93.75 679 GLN A C 1
ATOM 5116 O O . GLN A 1 679 ? -13.902 13.196 -2.266 1.00 93.75 679 GLN A O 1
ATOM 5121 N N . ALA A 1 680 ? -13.015 12.283 -0.411 1.00 93.81 680 ALA A N 1
ATOM 5122 C CA . ALA A 1 680 ? -11.662 12.768 -0.679 1.00 93.81 680 ALA A CA 1
ATOM 5123 C C . ALA A 1 680 ? -11.067 12.104 -1.930 1.00 93.81 680 ALA A C 1
ATOM 5125 O O . ALA A 1 680 ? -10.578 12.803 -2.817 1.00 93.81 680 ALA A O 1
ATOM 5126 N N . ILE A 1 681 ? -11.207 10.780 -2.067 1.00 92.88 681 ILE A N 1
ATOM 5127 C CA . ILE A 1 681 ? -10.705 10.017 -3.222 1.00 92.88 681 ILE A CA 1
ATOM 5128 C C . ILE A 1 681 ? -11.341 10.499 -4.541 1.00 92.88 681 ILE A C 1
ATOM 5130 O O . ILE A 1 681 ? -10.647 10.618 -5.548 1.00 92.88 681 ILE A O 1
ATOM 5134 N N . ARG A 1 682 ? -12.636 10.852 -4.538 1.00 92.31 682 ARG A N 1
ATOM 5135 C CA . ARG A 1 682 ? -13.348 11.441 -5.692 1.00 92.31 682 ARG A CA 1
ATOM 5136 C C . ARG A 1 682 ? -12.922 12.876 -6.028 1.00 92.31 682 ARG A C 1
ATOM 5138 O O . ARG A 1 682 ? -13.227 13.337 -7.121 1.00 92.31 682 ARG A O 1
ATOM 5145 N N . SER A 1 683 ? -12.238 13.577 -5.122 1.00 92.69 683 SER A N 1
ATOM 5146 C CA . SER A 1 683 ? -11.734 14.944 -5.345 1.00 92.69 683 SER A CA 1
ATOM 5147 C C . SER A 1 683 ? -10.285 15.003 -5.859 1.00 92.69 683 SER A C 1
ATOM 5149 O O . SER A 1 683 ? -9.777 16.084 -6.165 1.00 92.69 683 SER A O 1
ATOM 5151 N N . LEU A 1 684 ? -9.610 13.852 -5.973 1.00 91.38 684 LEU A N 1
ATOM 5152 C CA . LEU A 1 684 ? -8.233 13.769 -6.455 1.00 91.38 684 LEU A CA 1
ATOM 5153 C C . LEU A 1 684 ? -8.139 14.100 -7.951 1.00 91.38 684 LEU A C 1
ATOM 5155 O O . LEU A 1 684 ? -8.824 13.510 -8.781 1.00 91.38 684 LEU A O 1
ATOM 5159 N N . ARG A 1 685 ? -7.209 14.996 -8.306 1.00 88.25 685 ARG A N 1
ATOM 5160 C CA . ARG A 1 685 ? -6.921 15.379 -9.705 1.00 88.25 685 ARG A CA 1
ATOM 5161 C C . ARG A 1 685 ? -6.211 14.285 -10.513 1.00 88.25 685 ARG A C 1
ATOM 5163 O O . ARG A 1 685 ? -6.111 14.387 -11.728 1.00 88.25 685 ARG A O 1
ATOM 5170 N N . SER A 1 686 ? -5.645 13.288 -9.838 1.00 85.00 686 SER A N 1
ATOM 5171 C CA . SER A 1 686 ? -4.838 12.223 -10.431 1.00 85.00 686 SER A CA 1
ATOM 5172 C C . SER A 1 686 ? -4.936 10.955 -9.589 1.00 85.00 686 SER A C 1
ATOM 5174 O O . SER A 1 686 ? -5.110 11.006 -8.371 1.00 85.00 686 SER A O 1
ATOM 5176 N N . THR A 1 687 ? -4.811 9.815 -10.265 1.00 86.00 687 THR A N 1
ATOM 5177 C CA . THR A 1 687 ? -4.696 8.473 -9.674 1.00 86.00 687 THR A CA 1
ATOM 5178 C C . THR A 1 687 ? -3.452 7.717 -10.176 1.00 86.00 687 THR A C 1
ATOM 5180 O O . THR A 1 687 ? -3.273 6.537 -9.856 1.00 86.00 687 THR A O 1
ATOM 5183 N N . LYS A 1 688 ? -2.591 8.400 -10.954 1.00 83.75 688 LYS A N 1
ATOM 5184 C CA . LYS A 1 688 ? -1.404 7.874 -11.655 1.00 83.75 688 LYS A CA 1
ATOM 5185 C C . LYS A 1 688 ? -0.305 7.378 -10.706 1.00 83.75 688 LYS A C 1
ATOM 5187 O O . LYS A 1 688 ? 0.431 6.463 -11.065 1.00 83.75 688 LYS A O 1
ATOM 5192 N N . HIS A 1 689 ? -0.213 7.954 -9.512 1.00 83.44 689 HIS A N 1
ATOM 5193 C CA . HIS A 1 689 ? 0.778 7.647 -8.475 1.00 83.44 689 HIS A CA 1
ATOM 5194 C C . HIS A 1 689 ? 0.165 6.871 -7.309 1.00 83.44 689 HIS A C 1
ATOM 5196 O O . HIS A 1 689 ? 0.690 6.894 -6.204 1.00 83.44 689 HIS A O 1
ATOM 5202 N N . TYR A 1 690 ? -0.954 6.181 -7.548 1.00 87.50 690 TYR A N 1
ATOM 5203 C CA . TYR A 1 690 ? -1.726 5.485 -6.518 1.00 87.50 690 TYR A CA 1
ATOM 5204 C C . TYR A 1 690 ? -2.198 6.391 -5.368 1.00 87.50 690 TYR A C 1
ATOM 5206 O O . TYR A 1 690 ? -2.497 5.889 -4.289 1.00 87.50 690 TYR A O 1
ATOM 5214 N N . GLU A 1 691 ? -2.356 7.696 -5.621 1.00 90.75 691 GLU A N 1
ATOM 5215 C CA . GLU A 1 691 ? -2.839 8.710 -4.673 1.00 90.75 691 GLU A CA 1
ATOM 5216 C C . GLU A 1 691 ? -4.144 8.241 -4.011 1.00 90.75 691 GLU A C 1
ATOM 5218 O O . GLU A 1 691 ? -4.298 8.285 -2.797 1.00 90.75 691 GLU A O 1
ATOM 5223 N N . HIS A 1 692 ? -5.047 7.663 -4.810 1.00 91.31 692 HIS A N 1
ATOM 5224 C CA . HIS A 1 692 ? -6.315 7.041 -4.404 1.00 91.31 692 HIS A CA 1
ATOM 5225 C C . HIS A 1 692 ? -6.205 5.842 -3.436 1.00 91.31 692 HIS A C 1
ATOM 5227 O O . HIS A 1 692 ? -7.229 5.271 -3.069 1.00 91.31 692 HIS A O 1
ATOM 5233 N N . ARG A 1 693 ? -4.990 5.417 -3.067 1.00 90.88 693 ARG A N 1
ATOM 5234 C CA . ARG A 1 693 ? -4.695 4.332 -2.112 1.00 90.88 693 ARG A CA 1
ATOM 5235 C C . ARG A 1 693 ? -3.832 4.797 -0.932 1.00 90.88 693 ARG A C 1
ATOM 5237 O O . ARG A 1 693 ? -3.472 3.974 -0.090 1.00 90.88 693 ARG A O 1
ATOM 5244 N N . GLU A 1 694 ? -3.473 6.080 -0.891 1.00 92.69 694 GLU A N 1
ATOM 5245 C CA . GLU A 1 694 ? -2.815 6.723 0.251 1.00 92.69 694 GLU A CA 1
ATOM 5246 C C . GLU A 1 694 ? -3.839 7.074 1.349 1.00 92.69 694 GLU A C 1
ATOM 5248 O O . GLU A 1 694 ? -5.037 6.816 1.211 1.00 92.69 694 GLU A O 1
ATOM 5253 N N . ARG A 1 695 ? -3.369 7.629 2.474 1.00 93.25 695 ARG A N 1
ATOM 5254 C CA . ARG A 1 695 ? -4.231 8.039 3.593 1.00 93.25 695 ARG A CA 1
ATOM 5255 C C . ARG A 1 695 ? -4.965 9.342 3.261 1.00 93.25 695 ARG A C 1
ATOM 5257 O O . ARG A 1 695 ? -4.339 10.386 3.128 1.00 93.25 695 ARG A O 1
ATOM 5264 N N . HIS A 1 696 ? -6.292 9.281 3.230 1.00 94.75 696 HIS A N 1
ATOM 5265 C CA . HIS A 1 696 ? -7.214 10.413 3.099 1.00 94.75 696 HIS A CA 1
ATOM 5266 C C . HIS A 1 696 ? -8.141 10.462 4.313 1.00 94.75 696 HIS A C 1
ATOM 5268 O O . HIS A 1 696 ? -9.312 10.089 4.238 1.00 94.75 696 HIS A O 1
ATOM 5274 N N . CYS A 1 697 ? -7.619 10.850 5.475 1.00 95.12 697 CYS A N 1
ATOM 5275 C CA . CYS A 1 697 ? -8.413 10.880 6.703 1.00 95.12 697 CYS A CA 1
ATOM 5276 C C . CYS A 1 697 ? -9.553 11.923 6.643 1.00 95.12 697 CYS A C 1
ATOM 5278 O O . CYS A 1 697 ? -9.402 12.965 6.003 1.00 95.12 697 CYS A O 1
ATOM 5280 N N . PRO A 1 698 ? -10.712 11.654 7.272 1.00 94.19 698 PRO A N 1
ATOM 5281 C CA . PRO A 1 698 ? -11.812 12.612 7.358 1.00 94.19 698 PRO A CA 1
ATOM 5282 C C . PRO A 1 698 ? -11.491 13.744 8.348 1.00 94.19 698 PRO A C 1
ATOM 5284 O O . PRO A 1 698 ? -10.886 13.497 9.387 1.00 94.19 698 PRO A O 1
ATOM 5287 N N . GLU A 1 699 ? -11.969 14.966 8.075 1.00 88.50 699 GLU A N 1
ATOM 5288 C CA . GLU A 1 699 ? -11.782 16.141 8.957 1.00 88.50 699 GLU A CA 1
ATOM 5289 C C . GLU A 1 699 ? -12.296 15.916 10.388 1.00 88.50 699 GLU A C 1
ATOM 5291 O O . GLU A 1 699 ? -11.769 16.470 11.349 1.00 88.50 699 GLU A O 1
ATOM 5296 N N . ASN A 1 700 ? -13.353 15.112 10.522 1.00 89.62 700 ASN A N 1
ATOM 5297 C CA . ASN A 1 700 ? -13.888 14.658 11.797 1.00 89.62 700 ASN A CA 1
ATOM 5298 C C . ASN A 1 700 ? -13.734 13.128 11.862 1.00 89.62 700 ASN A C 1
ATOM 5300 O O . ASN A 1 700 ? -14.424 12.424 11.114 1.00 89.62 700 ASN A O 1
ATOM 5304 N N . PRO A 1 701 ? -12.858 12.604 12.738 1.00 91.50 701 PRO A N 1
ATOM 5305 C CA . PRO A 1 701 ? -12.754 11.174 13.005 1.00 91.50 701 PRO A CA 1
ATOM 5306 C C . PRO A 1 701 ? -14.108 10.562 13.415 1.00 91.50 701 PRO A C 1
ATOM 5308 O O . PRO A 1 701 ? -14.872 11.204 14.144 1.00 91.50 701 PRO A O 1
ATOM 5311 N N . PRO A 1 702 ? -14.441 9.342 12.954 1.00 93.75 702 PRO A N 1
ATOM 5312 C CA . PRO A 1 702 ? -15.731 8.724 13.240 1.00 93.75 702 PRO A CA 1
ATOM 5313 C C . PRO A 1 702 ? -15.826 8.222 14.685 1.00 93.75 702 PRO A C 1
ATOM 5315 O O . PRO A 1 702 ? -14.907 7.593 15.199 1.00 93.75 702 PRO A O 1
ATOM 5318 N N . THR A 1 703 ? -16.988 8.428 15.303 1.00 94.75 703 THR A N 1
ATOM 5319 C CA . THR A 1 703 ? -17.330 7.946 16.655 1.00 94.75 703 THR A CA 1
ATOM 5320 C C . THR A 1 703 ? -18.272 6.733 16.639 1.00 94.75 703 THR A C 1
ATOM 5322 O O . THR A 1 703 ? -18.681 6.240 17.688 1.00 94.75 703 THR A O 1
ATOM 5325 N N . CYS A 1 704 ? -18.626 6.223 15.455 1.00 95.81 704 CYS A N 1
ATOM 5326 C CA . CYS A 1 704 ? -19.421 5.006 15.298 1.00 95.81 704 CYS A CA 1
ATOM 5327 C C . CYS A 1 704 ? -18.553 3.734 15.365 1.00 95.81 704 CYS A C 1
ATOM 5329 O O . CYS A 1 704 ? -17.359 3.740 15.065 1.00 95.81 704 CYS A O 1
ATOM 5331 N N . LEU A 1 705 ? -19.176 2.611 15.720 1.00 97.25 705 LEU A N 1
ATOM 5332 C CA . LEU A 1 705 ? -18.543 1.302 15.845 1.00 97.25 705 LEU A CA 1
ATOM 5333 C C . LEU A 1 705 ? -18.718 0.488 14.557 1.00 97.25 705 LEU A C 1
ATOM 5335 O O . LEU A 1 705 ? -19.821 0.373 14.017 1.00 97.25 705 LEU A O 1
ATOM 5339 N N . VAL A 1 706 ? -17.638 -0.128 14.074 1.00 96.88 706 VAL A N 1
ATOM 5340 C CA . VAL A 1 706 ? -17.664 -0.938 12.843 1.00 96.88 706 VAL A CA 1
ATOM 5341 C C . VAL A 1 706 ? -18.358 -2.289 13.089 1.00 96.88 706 VAL A C 1
ATOM 5343 O O . VAL A 1 706 ? -18.049 -2.952 14.091 1.00 96.88 706 VAL A O 1
ATOM 5346 N N . PRO A 1 707 ? -19.280 -2.735 12.209 1.00 95.69 707 PRO A N 1
ATOM 5347 C CA . PRO A 1 707 ? -19.969 -4.016 12.357 1.00 95.69 707 PRO A CA 1
ATOM 5348 C C . PRO A 1 707 ? -19.024 -5.228 12.339 1.00 95.69 707 PRO A C 1
ATOM 5350 O O . PRO A 1 707 ? -17.884 -5.173 11.872 1.00 95.69 707 PRO A O 1
ATOM 5353 N N . LEU A 1 708 ? -19.515 -6.349 12.871 1.00 95.19 708 LEU A N 1
ATOM 5354 C CA . LEU A 1 708 ? -18.856 -7.650 12.753 1.00 95.19 708 LEU A CA 1
ATOM 5355 C C . LEU A 1 708 ? -19.344 -8.361 11.473 1.00 95.19 708 LEU A C 1
ATOM 5357 O O . LEU A 1 708 ? -20.512 -8.196 11.118 1.00 95.19 708 LEU A O 1
ATOM 5361 N N . PRO A 1 709 ? -18.498 -9.157 10.793 1.00 94.75 709 PRO A N 1
ATOM 5362 C CA . PRO A 1 709 ? -18.941 -10.056 9.728 1.00 94.75 709 PRO A CA 1
ATOM 5363 C C . PRO A 1 709 ? -20.016 -11.041 10.208 1.00 94.75 709 PRO A C 1
ATOM 5365 O O . PRO A 1 709 ? -19.994 -11.486 11.361 1.00 94.75 709 PRO A O 1
ATOM 5368 N N . GLU A 1 710 ? -20.935 -11.430 9.322 1.00 92.69 710 GLU A N 1
ATOM 5369 C CA . GLU A 1 710 ? -21.943 -12.442 9.649 1.00 92.69 710 GLU A CA 1
ATOM 5370 C C . GLU A 1 710 ? -21.272 -13.798 9.930 1.00 92.69 710 GLU A C 1
ATOM 5372 O O . GLU A 1 710 ? -20.477 -14.302 9.138 1.00 92.69 710 GLU A O 1
ATOM 5377 N N . GLY A 1 711 ? -21.579 -14.386 11.090 1.00 92.75 711 GLY A N 1
ATOM 5378 C CA . GLY A 1 711 ? -20.992 -15.657 11.517 1.00 92.75 711 GLY A CA 1
ATOM 5379 C C . GLY A 1 711 ? -19.535 -15.584 11.995 1.00 92.75 711 GLY A C 1
ATOM 5380 O O . GLY A 1 711 ? -18.917 -16.642 12.120 1.00 92.75 711 GLY A O 1
ATOM 5381 N N . TYR A 1 712 ? -18.986 -14.390 12.271 1.00 95.31 712 TYR A N 1
ATOM 5382 C CA . TYR A 1 712 ? -17.627 -14.205 12.808 1.00 95.31 712 TYR A CA 1
ATOM 5383 C C . TYR A 1 712 ? -17.350 -15.114 14.025 1.00 95.31 712 TYR A C 1
ATOM 5385 O O . TYR A 1 712 ? -18.139 -15.174 14.971 1.00 95.31 712 TYR A O 1
ATOM 5393 N N . LYS A 1 713 ? -16.206 -15.810 14.015 1.00 94.75 713 LYS A N 1
ATOM 5394 C CA . LYS A 1 713 ? -15.787 -16.796 15.028 1.00 94.75 713 LYS A CA 1
ATOM 5395 C C . LYS A 1 713 ? -14.516 -16.327 15.746 1.00 94.75 713 LYS A C 1
ATOM 5397 O O . LYS A 1 713 ? -13.731 -15.560 15.190 1.00 94.75 713 LYS A O 1
ATOM 5402 N N . ARG A 1 714 ? -14.251 -16.834 16.959 1.00 93.38 714 ARG A N 1
ATOM 5403 C CA . ARG A 1 714 ? -12.955 -16.615 17.636 1.00 93.38 714 ARG A CA 1
ATOM 5404 C C . ARG A 1 714 ? -11.802 -17.059 16.705 1.00 93.38 714 ARG A C 1
ATOM 5406 O O . ARG A 1 714 ? -11.901 -18.160 16.148 1.00 93.38 714 ARG A O 1
ATOM 5413 N N . PRO A 1 715 ? -10.741 -16.247 16.519 1.00 95.31 715 PRO A N 1
ATOM 5414 C CA . PRO A 1 715 ? -9.609 -16.587 15.656 1.00 95.31 715 PRO A CA 1
ATOM 5415 C C . PRO A 1 715 ? -8.941 -17.923 16.003 1.00 95.31 715 PRO A C 1
ATOM 5417 O O . PRO A 1 715 ? -9.066 -18.451 17.110 1.00 95.31 715 PRO A O 1
ATOM 5420 N N . ILE A 1 716 ? -8.217 -18.486 15.036 1.00 95.75 716 ILE A N 1
ATOM 5421 C CA . ILE A 1 716 ? -7.478 -19.739 15.219 1.00 95.75 716 ILE A CA 1
ATOM 5422 C C . ILE A 1 716 ? -6.151 -19.434 15.929 1.00 95.75 716 ILE A C 1
ATOM 5424 O O . ILE A 1 716 ? -5.406 -18.552 15.511 1.00 95.75 716 ILE A O 1
ATOM 5428 N N . GLY A 1 717 ? -5.833 -20.177 16.992 1.00 94.50 717 GLY A N 1
ATOM 5429 C CA . GLY A 1 717 ? -4.585 -19.993 17.739 1.00 94.50 717 GLY A CA 1
ATOM 5430 C C . GLY A 1 717 ? -3.327 -20.263 16.901 1.00 94.50 717 GLY A C 1
ATOM 5431 O O . GLY A 1 717 ? -3.299 -21.171 16.062 1.00 94.50 717 GLY A O 1
ATOM 5432 N N . TRP A 1 718 ? -2.271 -19.487 17.150 1.00 94.75 718 TRP A N 1
ATOM 5433 C CA . TRP A 1 718 ? -0.944 -19.699 16.561 1.00 94.75 718 TRP A CA 1
ATOM 5434 C C . TRP A 1 718 ? -0.354 -21.054 17.022 1.00 94.75 718 TRP A C 1
ATOM 5436 O O . TRP A 1 718 ? -0.646 -21.492 18.134 1.00 94.75 718 TRP A O 1
ATOM 5446 N N . PRO A 1 719 ? 0.439 -21.773 16.199 1.00 93.56 719 PRO A N 1
ATOM 5447 C CA . PRO A 1 719 ? 0.822 -21.474 14.815 1.00 93.56 719 PRO A CA 1
ATOM 5448 C C . PRO A 1 719 ? -0.223 -21.879 13.763 1.00 93.56 719 PRO A C 1
ATOM 5450 O O . PRO A 1 719 ? -0.028 -21.612 12.582 1.00 93.56 719 PRO A O 1
ATOM 5453 N N . LYS A 1 720 ? -1.346 -22.504 14.147 1.00 95.56 720 LYS A N 1
ATOM 5454 C CA . LYS A 1 720 ? -2.337 -23.040 13.189 1.00 95.56 720 LYS A CA 1
ATOM 5455 C C . LYS A 1 720 ? -2.999 -21.946 12.339 1.00 95.56 720 LYS A C 1
ATOM 5457 O O . LYS A 1 720 ? -3.381 -22.230 11.204 1.00 95.56 720 LYS A O 1
ATOM 5462 N N . SER A 1 721 ? -3.084 -20.713 12.843 1.00 95.62 721 SER A N 1
ATOM 5463 C CA . SER A 1 721 ? -3.519 -19.534 12.079 1.00 95.62 721 SER A CA 1
ATOM 5464 C C . SER A 1 721 ? -2.638 -19.219 10.868 1.00 95.62 721 SER A C 1
ATOM 5466 O O . SER A 1 721 ? -3.164 -18.787 9.844 1.00 95.62 721 SER A O 1
ATOM 5468 N N . ARG A 1 722 ? -1.328 -19.514 10.913 1.00 95.25 722 ARG A N 1
ATOM 5469 C CA . ARG A 1 722 ? -0.413 -19.289 9.780 1.00 95.25 722 ARG A CA 1
ATOM 5470 C C . ARG A 1 722 ? -0.878 -19.992 8.506 1.00 95.25 722 ARG A C 1
ATOM 5472 O O . ARG A 1 722 ? -0.686 -19.470 7.407 1.00 95.25 722 ARG A O 1
ATOM 5479 N N . GLU A 1 723 ? -1.471 -21.171 8.651 1.00 94.38 723 GLU A N 1
ATOM 5480 C CA . GLU A 1 723 ? -1.854 -22.055 7.548 1.00 94.38 723 GLU A CA 1
ATOM 5481 C C . GLU A 1 723 ? -3.356 -22.034 7.252 1.00 94.38 723 GLU A C 1
ATOM 5483 O O . GLU A 1 723 ? -3.755 -22.428 6.155 1.00 94.38 723 GLU A O 1
ATOM 5488 N N . LYS A 1 724 ? -4.204 -21.567 8.180 1.00 95.38 724 LYS A N 1
ATOM 5489 C CA . LYS A 1 724 ? -5.647 -21.422 7.941 1.00 95.38 724 LYS A CA 1
ATOM 5490 C C . LYS A 1 724 ? -6.347 -20.434 8.869 1.00 95.38 724 LYS A C 1
ATOM 5492 O O . LYS A 1 724 ? -6.012 -20.330 10.041 1.00 95.38 724 LYS A O 1
ATOM 5497 N N . ILE A 1 725 ? -7.410 -19.819 8.361 1.00 96.50 725 ILE A N 1
ATOM 5498 C CA . ILE A 1 725 ? -8.333 -18.949 9.107 1.00 96.50 725 ILE A CA 1
ATOM 5499 C C . ILE A 1 725 ? -9.784 -19.370 8.844 1.00 96.50 725 ILE A C 1
ATOM 5501 O O . ILE A 1 725 ? -10.058 -20.131 7.911 1.00 96.50 725 ILE A O 1
ATOM 5505 N N . TRP A 1 726 ? -10.730 -18.872 9.640 1.00 96.38 726 TRP A N 1
ATOM 5506 C CA . TRP A 1 726 ? -12.158 -19.023 9.348 1.00 96.38 726 TRP A CA 1
ATOM 5507 C C . TRP A 1 726 ? -12.564 -18.165 8.149 1.00 96.38 726 TRP A C 1
ATOM 5509 O O . TRP A 1 726 ? -12.239 -16.981 8.107 1.00 96.38 726 TRP A O 1
ATOM 5519 N N . TYR A 1 727 ? -13.339 -18.731 7.223 1.00 94.12 727 TYR A N 1
ATOM 5520 C CA . TYR A 1 727 ? -13.906 -17.980 6.100 1.00 94.12 727 TYR A CA 1
ATOM 5521 C C . TYR A 1 727 ? -14.758 -16.794 6.582 1.00 94.12 727 TYR A C 1
ATOM 5523 O O . TYR A 1 727 ? -14.533 -15.669 6.158 1.00 94.12 727 TYR A O 1
ATOM 5531 N N . TYR A 1 728 ? -15.652 -17.011 7.552 1.00 93.56 728 TYR A N 1
ATOM 5532 C CA . TYR A 1 728 ? -16.536 -15.967 8.097 1.00 93.56 728 TYR A CA 1
ATOM 5533 C C . TYR A 1 728 ? -15.805 -14.772 8.735 1.00 93.56 728 TYR A C 1
ATOM 5535 O O . TYR A 1 728 ? -16.405 -13.716 8.899 1.00 93.56 728 TYR A O 1
ATOM 5543 N N . ASN A 1 729 ? -14.524 -14.905 9.099 1.00 94.81 729 ASN A N 1
ATOM 5544 C CA . ASN A 1 729 ? -13.766 -13.795 9.685 1.00 94.81 729 ASN A CA 1
ATOM 5545 C C . ASN A 1 729 ? -13.260 -12.812 8.618 1.00 94.81 729 ASN A C 1
ATOM 5547 O O . ASN A 1 729 ? -13.107 -11.625 8.908 1.00 94.81 729 ASN A O 1
ATOM 5551 N N . VAL A 1 730 ? -13.026 -13.309 7.398 1.00 93.50 730 VAL A N 1
ATOM 5552 C CA . VAL A 1 730 ? -12.576 -12.550 6.224 1.00 93.50 730 VAL A CA 1
ATOM 5553 C C . VAL A 1 730 ? -13.266 -13.153 4.981 1.00 93.50 730 VAL A C 1
ATOM 5555 O O . VAL A 1 730 ? -12.649 -13.955 4.274 1.00 93.50 730 VAL A O 1
ATOM 5558 N N . PRO A 1 731 ? -14.556 -12.841 4.724 1.00 90.19 731 PRO A N 1
ATOM 5559 C CA . PRO A 1 731 ? -15.438 -13.607 3.823 1.00 90.19 731 PRO A CA 1
ATOM 5560 C C . PRO A 1 731 ? -15.184 -13.416 2.310 1.00 90.19 731 PRO A C 1
ATOM 5562 O O . PRO A 1 731 ? -16.082 -13.571 1.481 1.00 90.19 731 PRO A O 1
ATOM 5565 N N . HIS A 1 732 ? -13.939 -13.141 1.923 1.00 87.69 732 HIS A N 1
ATOM 5566 C CA . HIS A 1 732 ? -13.525 -12.759 0.572 1.00 87.69 732 HIS A CA 1
ATOM 5567 C C . HIS A 1 732 ? -12.946 -13.948 -0.213 1.00 87.69 732 HIS A C 1
ATOM 5569 O O . HIS A 1 732 ? -11.843 -14.418 0.065 1.00 87.69 732 HIS A O 1
ATOM 5575 N N . THR A 1 733 ? -13.666 -14.443 -1.227 1.00 82.94 733 THR A N 1
ATOM 5576 C CA . THR A 1 733 ? -13.232 -15.586 -2.068 1.00 82.94 733 THR A CA 1
ATOM 5577 C C . THR A 1 733 ? -12.418 -15.184 -3.301 1.00 82.94 733 THR A C 1
ATOM 5579 O O . THR A 1 733 ? -11.642 -15.991 -3.816 1.00 82.94 733 THR A O 1
ATOM 5582 N N . LYS A 1 734 ? -12.536 -13.926 -3.741 1.00 83.00 734 LYS A N 1
ATOM 5583 C CA . LYS A 1 734 ? -11.965 -13.351 -4.975 1.00 83.00 734 LYS A CA 1
ATOM 5584 C C . LYS A 1 734 ? -10.485 -13.698 -5.195 1.00 83.00 734 LYS A C 1
ATOM 5586 O O . LYS A 1 734 ? -10.090 -14.142 -6.274 1.00 83.00 734 LYS A O 1
ATOM 5591 N N . LEU A 1 735 ? -9.660 -13.571 -4.152 1.00 79.56 735 LEU A N 1
ATOM 5592 C CA . LEU A 1 735 ? -8.234 -13.907 -4.209 1.00 79.56 735 LEU A CA 1
ATOM 5593 C C . LEU A 1 735 ? -7.981 -15.422 -4.355 1.00 79.56 735 LEU A C 1
ATOM 5595 O O . LEU A 1 735 ? -7.048 -15.817 -5.054 1.00 79.56 735 LEU A O 1
ATOM 5599 N N . ALA A 1 736 ? -8.817 -16.278 -3.759 1.00 81.44 736 ALA A N 1
ATOM 5600 C CA . ALA A 1 736 ? -8.726 -17.733 -3.903 1.00 81.44 736 ALA A CA 1
ATOM 5601 C C . ALA A 1 736 ? -9.155 -18.200 -5.304 1.00 81.44 736 ALA A C 1
ATOM 5603 O O . ALA A 1 736 ? -8.519 -19.085 -5.875 1.00 81.44 736 ALA A O 1
ATOM 5604 N N . GLU A 1 737 ? -10.172 -17.569 -5.890 1.00 81.69 737 GLU A N 1
ATOM 5605 C CA . GLU A 1 737 ? -10.601 -17.820 -7.271 1.00 81.69 737 GLU A CA 1
ATOM 5606 C C . GLU A 1 737 ? -9.501 -17.446 -8.278 1.00 81.69 737 GLU A C 1
ATOM 5608 O O . GLU A 1 737 ? -9.132 -18.251 -9.134 1.00 81.69 737 GLU A O 1
ATOM 5613 N N . VAL A 1 738 ? -8.912 -16.251 -8.142 1.00 76.94 738 VAL A N 1
ATOM 5614 C CA . VAL A 1 738 ? -7.910 -15.734 -9.090 1.00 76.94 738 VAL A CA 1
ATOM 5615 C C . VAL A 1 738 ? -6.508 -16.332 -8.868 1.00 76.94 738 VAL A C 1
ATOM 5617 O O . VAL A 1 738 ? -5.765 -16.524 -9.835 1.00 76.94 738 VAL A O 1
ATOM 5620 N N . LYS A 1 739 ? -6.104 -16.632 -7.621 1.00 76.62 739 LYS A N 1
ATOM 5621 C CA . LYS A 1 739 ? -4.728 -17.057 -7.263 1.00 76.62 739 LYS A CA 1
ATOM 5622 C C . LYS A 1 739 ? -4.614 -18.441 -6.616 1.00 76.62 739 LYS A C 1
ATOM 5624 O O . LYS A 1 739 ? -3.497 -18.864 -6.317 1.00 76.62 739 LYS A O 1
ATOM 5629 N N . GLY A 1 740 ? -5.700 -19.201 -6.454 1.00 69.88 740 GLY A N 1
ATOM 5630 C CA . GLY A 1 740 ? -5.660 -20.535 -5.830 1.00 69.88 740 GLY A CA 1
ATOM 5631 C C . GLY A 1 740 ? -4.731 -21.537 -6.533 1.00 69.88 740 GLY A C 1
ATOM 5632 O O . GLY A 1 740 ? -4.108 -22.374 -5.876 1.00 69.88 740 GLY A O 1
ATOM 5633 N N . HIS A 1 741 ? -4.544 -21.391 -7.851 1.00 73.31 741 HIS A N 1
ATOM 5634 C CA . HIS A 1 741 ? -3.588 -22.169 -8.652 1.00 73.31 741 HIS A CA 1
ATOM 5635 C C . HIS A 1 741 ? -2.106 -21.845 -8.360 1.00 73.31 741 HIS A C 1
ATOM 5637 O O . HIS A 1 741 ? -1.222 -22.578 -8.794 1.00 73.31 741 HIS A O 1
ATOM 5643 N N . GLN A 1 742 ? -1.823 -20.763 -7.628 1.00 74.88 742 GLN A N 1
ATOM 5644 C CA . GLN A 1 742 ? -0.478 -20.319 -7.232 1.00 74.88 742 GLN A CA 1
ATOM 5645 C C . GLN A 1 742 ? -0.186 -20.600 -5.749 1.00 74.88 742 GLN A C 1
ATOM 5647 O O . GLN A 1 742 ? 0.777 -20.071 -5.202 1.00 74.88 742 GLN A O 1
ATOM 5652 N N . ASN A 1 743 ? -1.027 -21.405 -5.085 1.00 81.50 743 ASN A N 1
ATOM 5653 C CA . ASN A 1 743 ? -0.900 -21.768 -3.668 1.00 81.50 743 ASN A CA 1
ATOM 5654 C C . ASN A 1 743 ? -0.937 -20.576 -2.680 1.00 81.50 743 ASN A C 1
ATOM 5656 O O . ASN A 1 743 ? -0.518 -20.727 -1.535 1.00 81.50 743 ASN A O 1
ATOM 5660 N N . TRP A 1 744 ? -1.493 -19.425 -3.087 1.00 80.31 744 TRP A N 1
ATOM 5661 C CA . TRP A 1 744 ? -1.701 -18.257 -2.216 1.00 80.31 744 TRP A CA 1
ATOM 5662 C C . TRP A 1 744 ? -2.715 -18.552 -1.099 1.00 80.31 744 TRP A C 1
ATOM 5664 O O . TRP A 1 744 ? -2.374 -18.556 0.080 1.00 80.31 744 TRP A O 1
ATOM 5674 N N . VAL A 1 745 ? -3.970 -18.805 -1.486 1.00 87.88 745 VAL A N 1
ATOM 5675 C CA . VAL A 1 745 ? -5.100 -19.092 -0.593 1.00 87.88 745 VAL A CA 1
ATOM 5676 C C . VAL A 1 745 ? -6.110 -19.997 -1.311 1.00 87.88 745 VAL A C 1
ATOM 5678 O O . VAL A 1 745 ? -6.252 -19.916 -2.533 1.00 87.88 745 VAL A O 1
ATOM 5681 N N . LYS A 1 746 ? -6.781 -20.890 -0.578 1.00 89.12 746 LYS A N 1
ATOM 5682 C CA . LYS A 1 746 ? -7.782 -21.843 -1.091 1.00 89.12 746 LYS A CA 1
ATOM 5683 C C . LYS A 1 746 ? -8.986 -21.917 -0.150 1.00 89.12 746 LYS A C 1
ATOM 5685 O O . LYS A 1 746 ? -8.818 -21.855 1.064 1.00 89.12 746 LYS A O 1
ATOM 5690 N N . VAL A 1 747 ? -10.189 -22.092 -0.697 1.00 89.50 747 VAL A N 1
ATOM 5691 C CA . VAL A 1 747 ? -11.407 -22.343 0.095 1.00 89.50 747 VAL A CA 1
ATOM 5692 C C . VAL A 1 747 ? -11.520 -23.843 0.380 1.00 89.50 747 VAL A C 1
ATOM 5694 O O . VAL A 1 747 ? -11.470 -24.659 -0.539 1.00 89.50 747 VAL A O 1
ATOM 5697 N N . THR A 1 748 ? -11.658 -24.214 1.651 1.00 88.19 748 THR A N 1
ATOM 5698 C CA . THR A 1 748 ? -11.629 -25.605 2.132 1.00 88.19 748 THR A CA 1
ATOM 5699 C C . THR A 1 748 ? -12.614 -25.793 3.289 1.00 88.19 748 THR A C 1
ATOM 5701 O O . THR A 1 748 ? -12.258 -25.649 4.459 1.00 88.19 748 THR A O 1
ATOM 5704 N N . GLY A 1 749 ? -13.875 -26.099 2.968 1.00 89.06 749 GLY A N 1
ATOM 5705 C CA . GLY A 1 749 ? -14.956 -26.134 3.960 1.00 89.06 749 GLY A CA 1
ATOM 5706 C C . GLY A 1 749 ? -15.203 -24.743 4.551 1.00 89.06 749 GLY A C 1
ATOM 5707 O O . GLY A 1 749 ? -15.260 -23.768 3.811 1.00 89.06 749 GLY A O 1
ATOM 5708 N N . GLU A 1 750 ? -15.294 -24.639 5.878 1.00 93.50 750 GLU A N 1
ATOM 5709 C CA . GLU A 1 750 ? -15.409 -23.350 6.586 1.00 93.50 750 GLU A CA 1
ATOM 5710 C C . GLU A 1 750 ? -14.089 -22.552 6.682 1.00 93.50 750 GLU A C 1
ATOM 5712 O O . GLU A 1 750 ? -14.050 -21.508 7.337 1.00 93.50 750 GLU A O 1
ATOM 5717 N N . TYR A 1 751 ? -12.995 -23.042 6.089 1.00 95.19 751 TYR A N 1
ATOM 5718 C CA . TYR A 1 751 ? -11.663 -22.452 6.223 1.00 95.19 751 TYR A CA 1
ATOM 5719 C C . TYR A 1 751 ? -11.139 -21.874 4.913 1.00 95.19 751 TYR A C 1
ATOM 5721 O O . TYR A 1 751 ? -11.250 -22.503 3.858 1.00 95.19 751 TYR A O 1
ATOM 5729 N N . LEU A 1 752 ? -10.439 -20.746 5.019 1.00 94.12 752 LEU A N 1
ATOM 5730 C CA . LEU A 1 752 ? -9.458 -20.322 4.026 1.00 94.12 752 LEU A CA 1
ATOM 5731 C C . LEU A 1 752 ? -8.094 -20.888 4.439 1.00 94.12 752 LEU A C 1
ATOM 5733 O O . LEU A 1 752 ? -7.647 -20.657 5.562 1.00 94.12 752 LEU A O 1
ATOM 5737 N N . THR A 1 753 ? -7.454 -21.660 3.561 1.00 93.88 753 THR A N 1
ATOM 5738 C CA . THR A 1 753 ? -6.142 -22.293 3.785 1.00 93.88 753 THR A CA 1
ATOM 5739 C C . THR A 1 753 ? -5.051 -21.626 2.953 1.00 93.88 753 THR A C 1
ATOM 5741 O O . THR A 1 753 ? -5.256 -21.316 1.782 1.00 93.88 753 THR A O 1
ATOM 5744 N N . PHE A 1 754 ? -3.870 -21.447 3.544 1.00 93.25 754 PHE A N 1
ATOM 5745 C CA . PHE A 1 754 ? -2.709 -20.766 2.968 1.00 93.25 754 PHE A CA 1
ATOM 5746 C C . PHE A 1 754 ? -1.524 -21.740 2.880 1.00 93.25 754 PHE A C 1
ATOM 5748 O O . PHE A 1 754 ? -0.707 -21.788 3.801 1.00 93.25 754 PHE A O 1
ATOM 5755 N N . PRO A 1 755 ? -1.389 -22.523 1.791 1.00 86.50 755 PRO A N 1
ATOM 5756 C CA . PRO A 1 755 ? -0.322 -23.518 1.632 1.00 86.50 755 PRO A CA 1
ATOM 5757 C C . PRO A 1 755 ? 1.067 -22.905 1.333 1.00 86.50 755 PRO A C 1
ATOM 5759 O O . PRO A 1 755 ? 1.847 -23.459 0.564 1.00 86.50 755 PRO A O 1
ATOM 5762 N N . GLY A 1 756 ? 1.371 -21.740 1.915 1.00 82.62 756 GLY A N 1
ATOM 5763 C CA . GLY A 1 756 ? 2.676 -21.072 1.882 1.00 82.62 756 GLY A CA 1
ATOM 5764 C C . GLY A 1 756 ? 3.158 -20.560 0.524 1.00 82.62 756 GLY A C 1
ATOM 5765 O O . GLY A 1 756 ? 4.279 -20.061 0.447 1.00 82.62 756 GLY A O 1
ATOM 5766 N N . GLY A 1 757 ? 2.349 -20.668 -0.531 1.00 80.88 757 GLY A N 1
ATOM 5767 C CA . GLY A 1 757 ? 2.725 -20.258 -1.877 1.00 80.88 757 GLY A CA 1
ATOM 5768 C C . GLY A 1 757 ? 2.674 -18.748 -2.109 1.00 80.88 757 GLY A C 1
ATOM 5769 O O . GLY A 1 757 ? 2.046 -17.989 -1.366 1.00 80.88 757 GLY A O 1
ATOM 5770 N N . GLY A 1 758 ? 3.324 -18.336 -3.194 1.00 81.25 758 GLY A N 1
ATOM 5771 C CA . GLY A 1 758 ? 3.318 -16.980 -3.738 1.00 81.25 758 GLY A CA 1
ATOM 5772 C C . GLY A 1 758 ? 3.577 -17.007 -5.245 1.00 81.25 758 GLY A C 1
ATOM 5773 O O . GLY A 1 758 ? 3.924 -18.047 -5.803 1.00 81.25 758 GLY A O 1
ATOM 5774 N N . THR A 1 759 ? 3.438 -15.872 -5.939 1.00 81.25 759 THR A N 1
ATOM 5775 C CA . THR A 1 759 ? 3.562 -15.844 -7.415 1.00 81.25 759 THR A CA 1
ATOM 5776 C C . THR A 1 759 ? 4.945 -16.282 -7.902 1.00 81.25 759 THR A C 1
ATOM 5778 O O . THR A 1 759 ? 5.039 -16.949 -8.934 1.00 81.25 759 THR A O 1
ATOM 5781 N N . GLN A 1 760 ? 5.993 -15.922 -7.150 1.00 83.94 760 GLN A N 1
ATOM 5782 C CA . GLN A 1 760 ? 7.383 -16.306 -7.423 1.00 83.94 760 GLN A CA 1
ATOM 5783 C C . GLN A 1 760 ? 7.835 -17.554 -6.640 1.00 83.94 760 GLN A C 1
ATOM 5785 O O . GLN A 1 760 ? 8.852 -18.138 -6.980 1.00 83.94 760 GLN A O 1
ATOM 5790 N N . PHE A 1 761 ? 7.081 -17.984 -5.623 1.00 86.94 761 PHE A N 1
ATOM 5791 C CA . PHE A 1 761 ? 7.406 -19.122 -4.751 1.00 86.94 761 PHE A CA 1
ATOM 5792 C C . PHE A 1 761 ? 6.206 -20.078 -4.625 1.00 86.94 761 PHE A C 1
ATOM 5794 O O . PHE A 1 761 ? 5.661 -20.327 -3.550 1.00 86.94 761 PHE A O 1
ATOM 5801 N N . LYS A 1 762 ? 5.741 -20.602 -5.764 1.00 81.19 762 LYS A N 1
ATOM 5802 C CA . LYS A 1 762 ? 4.560 -21.484 -5.880 1.00 81.19 762 LYS A CA 1
ATOM 5803 C C . LYS A 1 762 ? 4.698 -22.783 -5.081 1.00 81.19 762 LYS A C 1
ATOM 5805 O O . LYS A 1 762 ? 3.685 -23.350 -4.671 1.00 81.19 762 LYS A O 1
ATOM 5810 N N . HIS A 1 763 ? 5.933 -23.242 -4.877 1.00 82.31 763 HIS A N 1
ATOM 5811 C CA . HIS A 1 763 ? 6.276 -24.458 -4.136 1.00 82.31 763 HIS A CA 1
ATOM 5812 C C . HIS A 1 763 ? 6.527 -24.217 -2.634 1.00 82.31 763 HIS A C 1
ATOM 5814 O O . HIS A 1 763 ? 6.796 -25.168 -1.909 1.00 82.31 763 HIS A O 1
ATOM 5820 N N . GLY A 1 764 ? 6.359 -22.977 -2.155 1.00 87.12 764 GLY A N 1
ATOM 5821 C CA . GLY A 1 764 ? 6.370 -22.621 -0.735 1.00 87.12 764 GLY A CA 1
ATOM 5822 C C . GLY A 1 764 ? 7.449 -21.601 -0.367 1.00 87.12 764 GLY A C 1
ATOM 5823 O O . GLY A 1 764 ? 8.554 -21.619 -0.906 1.00 87.12 764 GLY A O 1
ATOM 5824 N N . ALA A 1 765 ? 7.130 -20.716 0.580 1.00 91.88 765 ALA A N 1
ATOM 5825 C CA . ALA A 1 765 ? 8.026 -19.648 1.021 1.00 91.88 765 ALA A CA 1
ATOM 5826 C C . ALA A 1 765 ? 9.329 -20.150 1.673 1.00 91.88 765 ALA A C 1
ATOM 5828 O O . ALA A 1 765 ? 10.352 -19.500 1.503 1.00 91.88 765 ALA A O 1
ATOM 5829 N N . LEU A 1 766 ? 9.323 -21.295 2.375 1.00 91.81 766 LEU A N 1
ATOM 5830 C CA . LEU A 1 766 ? 10.523 -21.832 3.042 1.00 91.81 766 LEU A CA 1
ATOM 5831 C C . LEU A 1 766 ? 11.659 -22.127 2.051 1.00 91.81 766 LEU A C 1
ATOM 5833 O O . LEU A 1 766 ? 12.740 -21.576 2.210 1.00 91.81 766 LEU A O 1
ATOM 5837 N N . HIS A 1 767 ? 11.381 -22.881 0.978 1.00 92.31 767 HIS A N 1
ATOM 5838 C CA . HIS A 1 767 ? 12.341 -23.143 -0.110 1.00 92.31 767 HIS A CA 1
ATOM 5839 C C . HIS A 1 767 ? 12.948 -21.850 -0.667 1.00 92.31 767 HIS A C 1
ATOM 5841 O O . HIS A 1 767 ? 14.141 -21.774 -0.921 1.00 92.31 767 HIS A O 1
ATOM 5847 N N . TYR A 1 768 ? 12.127 -20.813 -0.836 1.00 94.00 768 TYR A N 1
ATOM 5848 C CA . TYR A 1 768 ? 12.560 -19.522 -1.367 1.00 94.00 768 TYR A CA 1
ATOM 5849 C C . TYR A 1 768 ? 13.395 -18.706 -0.355 1.00 94.00 768 TYR A C 1
ATOM 5851 O O . TYR A 1 768 ? 14.356 -18.047 -0.744 1.00 94.00 768 TYR A O 1
ATOM 5859 N N . ILE A 1 769 ? 13.084 -18.790 0.945 1.00 95.19 769 ILE A N 1
ATOM 5860 C CA . ILE A 1 769 ? 13.884 -18.211 2.042 1.00 95.19 769 ILE A CA 1
ATOM 5861 C C . ILE A 1 769 ? 15.260 -18.893 2.136 1.00 95.19 769 ILE A C 1
ATOM 5863 O O . ILE A 1 769 ? 16.263 -18.201 2.330 1.00 95.19 769 ILE A O 1
ATOM 5867 N N . ASP A 1 770 ? 15.309 -20.219 1.970 1.00 94.25 770 ASP A N 1
ATOM 5868 C CA . ASP A 1 770 ? 16.549 -21.003 1.908 1.00 94.25 770 ASP A CA 1
ATOM 5869 C C . ASP A 1 770 ? 17.363 -20.679 0.654 1.00 94.25 770 ASP A C 1
ATOM 5871 O O . ASP A 1 770 ? 18.522 -20.301 0.773 1.00 94.25 770 ASP A O 1
ATOM 5875 N N . PHE A 1 771 ? 16.746 -20.678 -0.530 1.00 94.88 771 PHE A N 1
ATOM 5876 C CA . PHE A 1 771 ? 17.395 -20.296 -1.787 1.00 94.88 771 PHE A CA 1
ATOM 5877 C C . PHE A 1 771 ? 18.039 -18.895 -1.736 1.00 94.88 771 PHE A C 1
ATOM 5879 O O . PHE A 1 771 ? 19.126 -18.693 -2.282 1.00 94.88 771 PHE A O 1
ATOM 5886 N N . ILE A 1 772 ? 17.413 -17.920 -1.060 1.00 94.94 772 ILE A N 1
ATOM 5887 C CA . ILE A 1 772 ? 18.014 -16.592 -0.828 1.00 94.94 772 ILE A CA 1
ATOM 5888 C C . ILE A 1 772 ? 19.217 -16.681 0.128 1.00 94.94 772 ILE A C 1
ATOM 5890 O O . ILE A 1 772 ? 20.237 -16.038 -0.115 1.00 94.94 772 ILE A O 1
ATOM 5894 N N . GLN A 1 773 ? 19.121 -17.484 1.191 1.00 94.81 773 GLN A N 1
ATOM 5895 C CA . GLN A 1 773 ? 20.189 -17.665 2.180 1.00 94.81 773 GLN A CA 1
ATOM 5896 C C . GLN A 1 773 ? 21.399 -18.434 1.618 1.00 94.81 773 GLN A C 1
ATOM 5898 O O . GLN A 1 773 ? 22.532 -18.128 1.985 1.00 94.81 773 GLN A O 1
ATOM 5903 N N . GLU A 1 774 ? 21.170 -19.398 0.727 1.00 94.50 774 GLU A N 1
ATOM 5904 C CA . GLU A 1 774 ? 22.199 -20.104 -0.046 1.00 94.50 774 GLU A CA 1
ATOM 5905 C C . GLU A 1 774 ? 22.830 -19.184 -1.100 1.00 94.50 774 GLU A C 1
ATOM 5907 O O . GLU A 1 774 ? 24.046 -19.186 -1.279 1.00 94.50 774 GLU A O 1
ATOM 5912 N N . SER A 1 775 ? 22.011 -18.355 -1.761 1.00 93.75 775 SER A N 1
ATOM 5913 C CA . SER A 1 775 ? 22.462 -17.367 -2.750 1.00 93.75 775 SER A CA 1
ATOM 5914 C C . SER A 1 775 ? 23.400 -16.313 -2.164 1.00 93.75 775 SER A C 1
ATOM 5916 O O . SER A 1 775 ? 24.351 -15.913 -2.834 1.00 93.75 775 SER A O 1
ATOM 5918 N N . ILE A 1 776 ? 23.106 -15.816 -0.956 1.00 94.88 776 ILE A N 1
ATOM 5919 C CA . ILE A 1 776 ? 23.906 -14.804 -0.253 1.00 94.88 776 ILE A CA 1
ATOM 5920 C C . ILE A 1 776 ? 23.964 -15.167 1.242 1.00 94.88 776 ILE A C 1
ATOM 5922 O O . ILE A 1 776 ? 23.075 -14.780 2.008 1.00 94.88 776 ILE A O 1
ATOM 5926 N N . PRO A 1 777 ? 25.026 -15.869 1.687 1.00 94.38 777 PRO A N 1
ATOM 5927 C CA . PRO A 1 777 ? 25.241 -16.210 3.093 1.00 94.38 777 PRO A CA 1
ATOM 5928 C C . PRO A 1 777 ? 25.176 -14.999 4.039 1.00 94.38 777 PRO A C 1
ATOM 5930 O O . PRO A 1 777 ? 24.524 -15.075 5.083 1.00 94.38 777 PRO A O 1
ATOM 5933 N N . ASP A 1 778 ? 25.764 -13.868 3.630 1.00 93.56 778 ASP A N 1
ATOM 5934 C CA . ASP A 1 778 ? 25.865 -12.598 4.372 1.00 93.56 778 ASP A CA 1
ATOM 5935 C C . ASP A 1 778 ? 24.525 -12.009 4.840 1.00 93.56 778 ASP A C 1
ATOM 5937 O O . ASP A 1 778 ? 24.496 -11.213 5.780 1.00 93.56 778 ASP A O 1
ATOM 5941 N N . ILE A 1 779 ? 23.403 -12.402 4.225 1.00 94.50 779 ILE A N 1
ATOM 5942 C CA . ILE A 1 779 ? 22.066 -12.022 4.695 1.00 94.50 779 ILE A CA 1
ATOM 5943 C C . ILE A 1 779 ? 21.836 -12.527 6.132 1.00 94.50 779 ILE A C 1
ATOM 5945 O O . ILE A 1 779 ? 21.242 -11.814 6.942 1.00 94.50 779 ILE A O 1
ATOM 5949 N N . GLY A 1 780 ? 22.336 -13.721 6.467 1.00 95.00 780 GLY A N 1
ATOM 5950 C CA . GLY A 1 780 ? 22.362 -14.280 7.821 1.00 95.00 780 GLY A CA 1
ATOM 5951 C C . GLY A 1 780 ? 21.046 -14.136 8.591 1.00 95.00 780 GLY A C 1
ATOM 5952 O O . GLY A 1 780 ? 21.018 -13.437 9.612 1.00 95.00 780 GLY A O 1
ATOM 5953 N N . TRP A 1 781 ? 19.965 -14.763 8.107 1.00 96.25 781 TRP A N 1
ATOM 5954 C CA . TRP A 1 781 ? 18.628 -14.663 8.707 1.00 96.25 781 TRP A CA 1
ATOM 5955 C C . TRP A 1 781 ? 18.659 -14.952 10.218 1.00 96.25 781 TRP A C 1
ATOM 5957 O O . TRP A 1 781 ? 19.182 -15.976 10.659 1.00 96.25 781 TRP A O 1
ATOM 5967 N N . GLY A 1 782 ? 18.105 -14.036 11.017 1.00 93.12 782 GLY A N 1
ATOM 5968 C CA . GLY A 1 782 ? 18.010 -14.176 12.474 1.00 93.12 782 GLY A CA 1
ATOM 5969 C C . GLY A 1 782 ? 19.316 -13.933 13.232 1.00 93.12 782 GLY A C 1
ATOM 5970 O O . GLY A 1 782 ? 19.344 -14.122 14.445 1.00 93.12 782 GLY A O 1
ATOM 5971 N N . LYS A 1 783 ? 20.388 -13.516 12.544 1.00 91.94 783 LYS A N 1
ATOM 5972 C CA . LYS A 1 783 ? 21.688 -13.155 13.137 1.00 91.94 783 LYS A CA 1
ATOM 5973 C C . LYS A 1 783 ? 22.104 -11.743 12.735 1.00 91.94 783 LYS A C 1
ATOM 5975 O O . LYS A 1 783 ? 22.223 -10.873 13.595 1.00 91.94 783 LYS A O 1
ATOM 5980 N N . GLN A 1 784 ? 22.281 -11.530 11.430 1.00 90.88 784 GLN A N 1
ATOM 5981 C CA . GLN A 1 784 ? 22.658 -10.249 10.835 1.00 90.88 784 GLN A CA 1
ATOM 5982 C C . GLN A 1 784 ? 21.403 -9.490 10.389 1.00 90.88 784 GLN A C 1
ATOM 5984 O O . GLN A 1 784 ? 21.129 -8.402 10.893 1.00 90.88 784 GLN A O 1
ATOM 5989 N N . SER A 1 785 ? 20.590 -10.100 9.519 1.00 95.06 785 SER A N 1
ATOM 5990 C CA . SER A 1 785 ? 19.278 -9.562 9.145 1.00 95.06 785 SER A CA 1
ATOM 5991 C C . SER A 1 785 ? 18.208 -10.025 10.129 1.00 95.06 785 SER A C 1
ATOM 5993 O O . SER A 1 785 ? 17.924 -11.222 10.238 1.00 95.06 785 SER A O 1
ATOM 5995 N N . ARG A 1 786 ? 17.588 -9.070 10.826 1.00 95.12 786 ARG A N 1
ATOM 5996 C CA . ARG A 1 786 ? 16.525 -9.283 11.816 1.00 95.12 786 ARG A CA 1
ATOM 5997 C C . ARG A 1 786 ? 15.229 -8.565 11.438 1.00 95.12 786 ARG A C 1
ATOM 5999 O O . ARG A 1 786 ? 14.167 -9.128 11.696 1.00 95.12 786 ARG A O 1
ATOM 6006 N N . VAL A 1 787 ? 15.296 -7.374 10.835 1.00 96.75 787 VAL A N 1
ATOM 6007 C CA . VAL A 1 787 ? 14.121 -6.548 10.501 1.00 96.75 787 VAL A CA 1
ATOM 6008 C C . VAL A 1 787 ? 14.043 -6.273 8.999 1.00 96.75 787 VAL A C 1
ATOM 6010 O O . VAL A 1 787 ? 14.963 -5.705 8.408 1.00 96.75 787 VAL A O 1
ATOM 6013 N N . ILE A 1 788 ? 12.927 -6.673 8.385 1.00 97.62 788 ILE A N 1
ATOM 6014 C CA . ILE A 1 788 ? 12.729 -6.688 6.926 1.00 97.62 788 ILE A CA 1
ATOM 6015 C C . ILE A 1 788 ? 11.486 -5.896 6.527 1.00 97.62 788 ILE A C 1
ATOM 6017 O O . ILE A 1 788 ? 10.484 -5.922 7.238 1.00 97.62 788 ILE A O 1
ATOM 6021 N N . LEU A 1 789 ? 11.532 -5.249 5.362 1.00 98.19 789 LEU A N 1
ATOM 6022 C CA . LEU A 1 789 ? 10.365 -4.668 4.694 1.00 98.19 789 LEU A CA 1
ATOM 6023 C C . LEU A 1 789 ? 9.922 -5.570 3.526 1.00 98.19 789 LEU A C 1
ATOM 6025 O O . LEU A 1 789 ? 10.672 -5.734 2.565 1.00 98.19 789 LEU A O 1
ATOM 6029 N N . ASP A 1 790 ? 8.722 -6.154 3.596 1.00 97.12 790 ASP A N 1
ATOM 6030 C CA . ASP A 1 790 ? 8.154 -7.016 2.541 1.00 97.12 790 ASP A CA 1
ATOM 6031 C C . ASP A 1 790 ? 7.133 -6.225 1.701 1.00 97.12 790 ASP A C 1
ATOM 6033 O O . ASP A 1 790 ? 5.985 -6.011 2.107 1.00 97.12 790 ASP A O 1
ATOM 6037 N N . VAL A 1 791 ? 7.584 -5.733 0.542 1.00 95.50 791 VAL A N 1
ATOM 6038 C CA . VAL A 1 791 ? 6.845 -4.814 -0.337 1.00 95.50 791 VAL A CA 1
ATOM 6039 C C . VAL A 1 791 ? 5.884 -5.584 -1.239 1.00 95.50 791 VAL A C 1
ATOM 6041 O O . VAL A 1 791 ? 6.300 -6.449 -2.010 1.00 95.50 791 VAL A O 1
ATOM 6044 N N . GLY A 1 792 ? 4.600 -5.217 -1.221 1.00 89.00 792 GLY A N 1
ATOM 6045 C CA . GLY A 1 792 ? 3.575 -5.872 -2.039 1.00 89.00 792 GLY A CA 1
ATOM 6046 C C . GLY A 1 792 ? 3.384 -7.338 -1.646 1.00 89.00 792 GLY A C 1
ATOM 6047 O O . GLY A 1 792 ? 3.218 -8.195 -2.513 1.00 89.00 792 GLY A O 1
ATOM 6048 N N . CYS A 1 793 ? 3.436 -7.611 -0.340 1.00 85.81 793 CYS A N 1
ATOM 6049 C CA . CYS A 1 793 ? 3.569 -8.930 0.293 1.00 85.81 793 CYS A CA 1
ATOM 6050 C C . CYS A 1 793 ? 2.463 -9.959 -0.024 1.00 85.81 793 CYS A C 1
ATOM 6052 O O . CYS A 1 793 ? 2.563 -11.135 0.350 1.00 85.81 793 CYS A O 1
ATOM 6054 N N . GLY A 1 794 ? 1.371 -9.537 -0.663 1.00 85.94 794 GLY A N 1
ATOM 6055 C CA . GLY A 1 794 ? 0.191 -10.362 -0.879 1.00 85.94 794 GLY A CA 1
ATOM 6056 C C . GLY A 1 794 ? -0.481 -10.730 0.443 1.00 85.94 794 GLY A C 1
ATOM 6057 O O . GLY A 1 794 ? -0.822 -9.871 1.248 1.00 85.94 794 GLY A O 1
ATOM 6058 N N . VAL A 1 795 ? -0.612 -12.033 0.695 1.00 90.31 795 VAL A N 1
ATOM 6059 C CA . VAL A 1 795 ? -1.073 -12.588 1.984 1.00 90.31 795 VAL A CA 1
ATOM 6060 C C . VAL A 1 795 ? 0.041 -12.676 3.049 1.00 90.31 795 VAL A C 1
ATOM 6062 O O . VAL A 1 795 ? -0.124 -13.384 4.043 1.00 90.31 795 VAL A O 1
ATOM 6065 N N . ALA A 1 796 ? 1.189 -12.023 2.826 1.00 94.00 796 ALA A N 1
ATOM 6066 C CA . ALA A 1 796 ? 2.389 -12.020 3.676 1.00 94.00 796 ALA A CA 1
ATOM 6067 C C . ALA A 1 796 ? 2.995 -13.409 3.977 1.00 94.00 796 ALA A C 1
ATOM 6069 O O . ALA A 1 796 ? 3.549 -13.647 5.049 1.00 94.00 796 ALA A O 1
ATOM 6070 N N . SER A 1 797 ? 2.917 -14.357 3.033 1.00 93.62 797 SER A N 1
ATOM 6071 C CA . SER A 1 797 ? 3.487 -15.702 3.234 1.00 93.62 797 SER A CA 1
ATOM 6072 C C . SER A 1 797 ? 5.008 -15.698 3.441 1.00 93.62 797 SER A C 1
ATOM 6074 O O . SER A 1 797 ? 5.491 -16.522 4.208 1.00 93.62 797 SER A O 1
ATOM 6076 N N . PHE A 1 798 ? 5.758 -14.775 2.828 1.00 94.69 798 PHE A N 1
ATOM 6077 C CA . PHE A 1 798 ? 7.206 -14.650 3.049 1.00 94.69 798 PHE A CA 1
ATOM 6078 C C . PHE A 1 798 ? 7.506 -14.271 4.511 1.00 94.69 798 PHE A C 1
ATOM 6080 O O . PHE A 1 798 ? 8.123 -15.053 5.237 1.00 94.69 798 PHE A O 1
ATOM 6087 N N . GLY A 1 799 ? 6.945 -13.155 4.993 1.00 93.69 799 GLY A N 1
ATOM 6088 C CA . GLY A 1 799 ? 7.028 -12.754 6.403 1.00 93.69 799 GLY A CA 1
ATOM 6089 C C . GLY A 1 799 ? 6.504 -13.802 7.397 1.00 93.69 799 GLY A C 1
ATOM 6090 O O . GLY A 1 799 ? 7.090 -13.999 8.459 1.00 93.69 799 GLY A O 1
ATOM 6091 N N . GLY A 1 800 ? 5.446 -14.539 7.044 1.00 93.81 800 GLY A N 1
ATOM 6092 C CA . GLY A 1 800 ? 4.860 -15.585 7.891 1.00 93.81 800 GLY A CA 1
ATOM 6093 C C . GLY A 1 800 ? 5.758 -16.802 8.153 1.00 93.81 800 GLY A C 1
ATOM 6094 O O . GLY A 1 800 ? 5.635 -17.425 9.210 1.00 93.81 800 GLY A O 1
ATOM 6095 N N . PHE A 1 801 ? 6.658 -17.141 7.225 1.00 94.44 801 PHE A N 1
ATOM 6096 C CA . PHE A 1 801 ? 7.631 -18.232 7.392 1.00 94.44 801 PHE A CA 1
ATOM 6097 C C . PHE A 1 801 ? 9.010 -17.750 7.870 1.00 94.44 801 PHE A C 1
ATOM 6099 O O . PHE A 1 801 ? 9.748 -18.531 8.463 1.00 94.44 801 PHE A O 1
ATOM 6106 N N . LEU A 1 802 ? 9.331 -16.459 7.728 1.00 94.94 802 LEU A N 1
ATOM 6107 C CA . LEU A 1 802 ? 10.540 -15.853 8.306 1.00 94.94 802 LEU A CA 1
ATOM 6108 C C . LEU A 1 802 ? 10.586 -15.894 9.849 1.00 94.94 802 LEU A C 1
ATOM 6110 O O . LEU A 1 802 ? 11.677 -15.904 10.423 1.00 94.94 802 LEU A O 1
ATOM 6114 N N . PHE A 1 803 ? 9.437 -16.025 10.523 1.00 91.88 803 PHE A N 1
ATOM 6115 C CA . PHE A 1 803 ? 9.386 -16.321 11.963 1.00 91.88 803 PHE A CA 1
ATOM 6116 C C . PHE A 1 803 ? 10.181 -17.583 12.339 1.00 91.88 803 PHE A C 1
ATOM 6118 O O . PHE A 1 803 ? 10.859 -17.581 13.365 1.00 91.88 803 PHE A O 1
ATOM 6125 N N . ASP A 1 804 ? 10.186 -18.614 11.484 1.00 91.44 804 ASP A N 1
ATOM 6126 C CA . ASP A 1 804 ? 10.914 -19.875 11.717 1.00 91.44 804 ASP A CA 1
ATOM 6127 C C . ASP A 1 804 ? 12.445 -19.691 11.601 1.00 91.44 804 ASP A C 1
ATOM 6129 O O . ASP A 1 804 ? 13.213 -20.600 11.909 1.00 91.44 804 ASP A O 1
ATOM 6133 N N . ARG A 1 805 ? 12.901 -18.504 11.170 1.00 93.88 805 ARG A N 1
ATOM 6134 C CA . ARG A 1 805 ? 14.308 -18.075 11.128 1.00 93.88 805 ARG A CA 1
ATOM 6135 C C . ARG A 1 805 ? 14.625 -16.959 12.123 1.00 93.88 805 ARG A C 1
ATOM 6137 O O . ARG A 1 805 ? 15.684 -16.354 12.028 1.00 93.88 805 ARG A O 1
ATOM 6144 N N . GLY A 1 806 ? 13.731 -16.660 13.068 1.00 92.31 806 GLY A N 1
ATOM 6145 C CA . GLY A 1 806 ? 13.948 -15.591 14.048 1.00 92.31 806 GLY A CA 1
ATOM 6146 C C . GLY A 1 806 ? 13.971 -14.185 13.434 1.00 92.31 806 GLY A C 1
ATOM 6147 O O . GLY A 1 806 ? 14.586 -13.279 13.998 1.00 92.31 806 GLY A O 1
ATOM 6148 N N . VAL A 1 807 ? 13.310 -13.993 12.290 1.00 96.00 807 VAL A N 1
ATOM 6149 C CA . VAL A 1 807 ? 13.244 -12.725 11.553 1.00 96.00 807 VAL A CA 1
ATOM 6150 C C . VAL A 1 807 ? 11.858 -12.093 11.693 1.00 96.00 807 VAL A C 1
ATOM 6152 O O . VAL A 1 807 ? 10.841 -12.785 11.696 1.00 96.00 807 VAL A O 1
ATOM 6155 N N . LEU A 1 808 ? 11.819 -10.763 11.782 1.00 95.62 808 LEU A N 1
ATOM 6156 C CA . LEU A 1 808 ? 10.603 -9.959 11.777 1.00 95.62 808 LEU A CA 1
ATOM 6157 C C . LEU A 1 808 ? 10.460 -9.219 10.441 1.00 95.62 808 LEU A C 1
ATOM 6159 O O . LEU A 1 808 ? 11.288 -8.378 10.096 1.00 95.62 808 LEU A O 1
ATOM 6163 N N . ALA A 1 809 ? 9.383 -9.496 9.707 1.00 96.75 809 ALA A N 1
ATOM 6164 C CA . ALA A 1 809 ? 9.040 -8.779 8.482 1.00 96.75 809 ALA A CA 1
ATOM 6165 C C . ALA A 1 809 ? 7.852 -7.837 8.718 1.00 96.75 809 ALA A C 1
ATOM 6167 O O . ALA A 1 809 ? 6.769 -8.282 9.100 1.00 96.75 809 ALA A O 1
ATOM 6168 N N . MET A 1 810 ? 8.050 -6.545 8.457 1.00 97.56 810 MET A N 1
ATOM 6169 C CA . MET A 1 810 ? 6.974 -5.577 8.287 1.00 97.56 810 MET A CA 1
ATOM 6170 C C . MET A 1 810 ? 6.453 -5.694 6.855 1.00 97.56 810 MET A C 1
ATOM 6172 O O . MET A 1 810 ? 7.115 -5.283 5.901 1.00 97.56 810 MET A O 1
ATOM 6176 N N . SER A 1 811 ? 5.278 -6.294 6.701 1.00 96.50 811 SER A N 1
ATOM 6177 C CA . SER A 1 811 ? 4.685 -6.558 5.389 1.00 96.50 811 SER A CA 1
ATOM 6178 C C . SER A 1 811 ? 3.722 -5.435 5.002 1.00 96.50 811 SER A C 1
ATOM 6180 O O . SER A 1 811 ? 2.967 -4.963 5.850 1.00 96.50 811 SER A O 1
ATOM 6182 N N . PHE A 1 812 ? 3.664 -5.016 3.737 1.00 94.69 812 PHE A N 1
ATOM 6183 C CA . PHE A 1 812 ? 2.599 -4.097 3.317 1.00 94.69 812 PHE A CA 1
ATOM 6184 C C . PHE A 1 812 ? 2.102 -4.314 1.891 1.00 94.69 812 PHE A C 1
ATOM 6186 O O . PHE A 1 812 ? 2.839 -4.713 0.986 1.00 94.69 812 PHE A O 1
ATOM 6193 N N . ALA A 1 813 ? 0.821 -4.011 1.705 1.00 93.06 813 ALA A N 1
ATOM 6194 C CA . ALA A 1 813 ? 0.152 -3.935 0.416 1.00 93.06 813 ALA A CA 1
ATOM 6195 C C . ALA A 1 813 ? -1.026 -2.943 0.509 1.00 93.06 813 ALA A C 1
ATOM 6197 O O . ALA A 1 813 ? -1.574 -2.745 1.599 1.00 93.06 813 ALA A O 1
ATOM 6198 N N . PRO A 1 814 ? -1.441 -2.322 -0.608 1.00 90.75 814 PRO A N 1
ATOM 6199 C CA . PRO A 1 814 ? -2.613 -1.456 -0.623 1.00 90.75 814 PRO A CA 1
ATOM 6200 C C . PRO A 1 814 ? -3.916 -2.249 -0.456 1.00 90.75 814 PRO A C 1
ATOM 6202 O O . PRO A 1 814 ? -3.998 -3.424 -0.819 1.00 90.75 814 PRO A O 1
ATOM 6205 N N . LYS A 1 815 ? -4.980 -1.568 -0.015 1.00 87.88 815 LYS A N 1
ATOM 6206 C CA . LYS A 1 815 ? -6.362 -2.007 -0.264 1.00 87.88 815 LYS A CA 1
ATOM 6207 C C . LYS A 1 815 ? -6.613 -1.881 -1.778 1.00 87.88 815 LYS A C 1
ATOM 6209 O O . LYS A 1 815 ? -6.451 -0.797 -2.336 1.00 87.88 815 LYS A O 1
ATOM 6214 N N . ASP A 1 816 ? -6.880 -2.994 -2.464 1.00 78.06 816 ASP A N 1
ATOM 6215 C CA . ASP A 1 816 ? -6.892 -3.071 -3.936 1.00 78.06 816 ASP A CA 1
ATOM 6216 C C . ASP A 1 816 ? -8.010 -3.967 -4.507 1.00 78.06 816 ASP A C 1
ATOM 6218 O O . ASP A 1 816 ? -8.835 -4.501 -3.769 1.00 78.06 816 ASP A O 1
ATOM 6222 N N . GLU A 1 817 ? -8.006 -4.155 -5.836 1.00 67.00 817 GLU A N 1
ATOM 6223 C CA . GLU A 1 817 ? -8.990 -4.951 -6.591 1.00 67.00 817 GLU A CA 1
ATOM 6224 C C . GLU A 1 817 ? -9.133 -6.419 -6.144 1.00 67.00 817 GLU A C 1
ATOM 6226 O O . GLU A 1 817 ? -10.109 -7.058 -6.533 1.00 67.00 817 GLU A O 1
ATOM 6231 N N . HIS A 1 818 ? -8.190 -6.978 -5.378 1.00 64.81 818 HIS A N 1
ATOM 6232 C CA . HIS A 1 818 ? -8.250 -8.367 -4.911 1.00 64.81 818 HIS A CA 1
ATOM 6233 C C . HIS A 1 818 ? -8.931 -8.512 -3.544 1.00 64.81 818 HIS A C 1
ATOM 6235 O O . HIS A 1 818 ? -9.319 -9.629 -3.200 1.00 64.81 818 HIS A O 1
ATOM 6241 N N . GLU A 1 819 ? -9.091 -7.392 -2.825 1.00 67.25 819 GLU A N 1
ATOM 6242 C CA . GLU A 1 819 ? -9.659 -7.257 -1.478 1.00 67.25 819 GLU A CA 1
ATOM 6243 C C . GLU A 1 819 ? -8.898 -8.032 -0.376 1.00 67.25 819 GLU A C 1
ATOM 6245 O O . GLU A 1 819 ? -8.193 -9.013 -0.617 1.00 67.25 819 GLU A O 1
ATOM 6250 N N . ALA A 1 820 ? -8.977 -7.532 0.863 1.00 80.81 820 ALA A N 1
ATOM 6251 C CA . ALA A 1 820 ? -8.537 -8.201 2.096 1.00 80.81 820 ALA A CA 1
ATOM 6252 C C . ALA A 1 820 ? -7.089 -8.762 2.185 1.00 80.81 820 ALA A C 1
ATOM 6254 O O . ALA A 1 820 ? -6.772 -9.435 3.162 1.00 80.81 820 ALA A O 1
ATOM 6255 N N . GLN A 1 821 ? -6.169 -8.468 1.254 1.00 88.38 821 GLN A N 1
ATOM 6256 C CA . GLN A 1 821 ? -4.808 -9.054 1.225 1.00 88.38 821 GLN A CA 1
ATOM 6257 C C . GLN A 1 821 ? -4.058 -8.958 2.574 1.00 88.38 821 GLN A C 1
ATOM 6259 O O . GLN A 1 821 ? -3.632 -9.967 3.139 1.00 88.38 821 GLN A O 1
ATOM 6264 N N . VAL A 1 822 ? -3.984 -7.744 3.130 1.00 93.50 822 VAL A N 1
ATOM 6265 C CA . VAL A 1 822 ? -3.394 -7.444 4.450 1.00 93.50 822 VAL A CA 1
ATOM 6266 C C . VAL A 1 822 ? -4.232 -8.016 5.602 1.00 93.50 822 VAL A C 1
ATOM 6268 O O . VAL A 1 822 ? -3.684 -8.450 6.612 1.00 93.50 822 VAL A O 1
ATOM 6271 N N . GLN A 1 823 ? -5.555 -8.077 5.449 1.00 94.56 823 GLN A N 1
ATOM 6272 C CA . GLN A 1 823 ? -6.461 -8.656 6.443 1.00 94.56 823 GLN A CA 1
ATOM 6273 C C . GLN A 1 823 ? -6.232 -10.164 6.605 1.00 94.56 823 GLN A C 1
ATOM 6275 O O . GLN A 1 823 ? -6.218 -10.661 7.727 1.00 94.56 823 GLN A O 1
ATOM 6280 N N . PHE A 1 824 ? -5.962 -10.886 5.510 1.00 94.62 824 PHE A N 1
ATOM 6281 C CA . PHE A 1 824 ? -5.548 -12.288 5.569 1.00 94.62 824 PHE A CA 1
ATOM 6282 C C . PHE A 1 824 ? -4.241 -12.456 6.352 1.00 94.62 824 PHE A C 1
ATOM 6284 O O . PHE A 1 824 ? -4.151 -13.362 7.173 1.00 94.62 824 PHE A O 1
ATOM 6291 N N . ALA A 1 825 ? -3.241 -11.589 6.155 1.00 95.25 825 ALA A N 1
ATOM 6292 C CA . ALA A 1 825 ? -2.001 -11.632 6.936 1.00 95.25 825 ALA A CA 1
ATOM 6293 C C . ALA A 1 825 ? -2.260 -11.424 8.442 1.00 95.25 825 ALA A C 1
ATOM 6295 O O . ALA A 1 825 ? -1.795 -12.210 9.270 1.00 95.25 825 ALA A O 1
ATOM 6296 N N . LEU A 1 826 ? -3.071 -10.424 8.791 1.00 96.31 826 LEU A N 1
ATOM 6297 C CA . LEU A 1 826 ? -3.408 -10.096 10.178 1.00 96.31 826 LEU A CA 1
ATOM 6298 C C . LEU A 1 826 ? -4.264 -11.184 10.854 1.00 96.31 826 LEU A C 1
ATOM 6300 O O . LEU A 1 826 ? -4.035 -11.491 12.022 1.00 96.31 826 LEU A O 1
ATOM 6304 N N . GLU A 1 827 ? -5.186 -11.832 10.135 1.00 96.38 827 GLU A N 1
ATOM 6305 C CA . GLU A 1 827 ? -5.963 -12.983 10.632 1.00 96.38 827 GLU A CA 1
ATOM 6306 C C . GLU A 1 827 ? -5.114 -14.259 10.777 1.00 96.38 827 GLU A C 1
ATOM 6308 O O . GLU A 1 827 ? -5.377 -15.092 11.645 1.00 96.38 827 GLU A O 1
ATOM 6313 N N . ARG A 1 828 ? -4.049 -14.397 9.978 1.00 96.44 828 ARG A N 1
ATOM 6314 C CA . ARG A 1 828 ? -3.050 -15.473 10.103 1.00 96.44 828 ARG A CA 1
ATOM 6315 C C . ARG A 1 828 ? -2.054 -15.261 11.250 1.00 96.44 828 ARG A C 1
ATOM 6317 O O . ARG A 1 828 ? -1.250 -16.153 11.512 1.00 96.44 828 ARG A O 1
ATOM 6324 N N . GLY A 1 829 ? -2.068 -14.104 11.913 1.00 96.38 829 GLY A N 1
ATOM 6325 C CA . GLY A 1 829 ? -1.109 -13.764 12.965 1.00 96.38 829 GLY A CA 1
ATOM 6326 C C . GLY A 1 829 ? 0.253 -13.274 12.448 1.00 96.38 829 GLY A C 1
ATOM 6327 O O . GLY A 1 829 ? 1.284 -13.579 13.056 1.00 96.38 829 GLY A O 1
ATOM 6328 N N . ILE A 1 830 ? 0.276 -12.584 11.302 1.00 96.88 830 ILE A N 1
ATOM 6329 C CA . ILE A 1 830 ? 1.482 -12.101 10.609 1.00 96.88 830 ILE A CA 1
ATOM 6330 C C . ILE A 1 830 ? 1.477 -10.554 10.593 1.00 96.88 830 ILE A C 1
ATOM 6332 O O . ILE A 1 830 ? 0.427 -9.973 10.308 1.00 96.88 830 ILE A O 1
ATOM 6336 N N . PRO A 1 831 ? 2.609 -9.865 10.856 1.00 96.69 831 PRO A N 1
ATOM 6337 C CA . PRO A 1 831 ? 2.668 -8.406 10.832 1.00 96.69 831 PRO A CA 1
ATOM 6338 C C . PRO A 1 831 ? 2.441 -7.848 9.427 1.00 96.69 831 PRO A C 1
ATOM 6340 O O . PRO A 1 831 ? 3.206 -8.140 8.500 1.00 96.69 831 PRO A O 1
ATOM 6343 N N . ALA A 1 832 ? 1.414 -7.012 9.278 1.00 96.31 832 ALA A N 1
ATOM 6344 C CA . ALA A 1 832 ? 1.165 -6.279 8.047 1.00 96.31 832 ALA A CA 1
ATOM 6345 C C . ALA A 1 832 ? 0.457 -4.932 8.283 1.00 96.31 832 ALA A C 1
ATOM 6347 O O . ALA A 1 832 ? -0.282 -4.780 9.256 1.00 96.31 832 ALA A O 1
ATOM 6348 N N . ILE A 1 833 ? 0.644 -3.976 7.367 1.00 95.00 833 ILE A N 1
ATOM 6349 C CA . ILE A 1 833 ? -0.087 -2.697 7.324 1.00 95.00 833 ILE A CA 1
ATOM 6350 C C . ILE A 1 833 ? -0.704 -2.442 5.943 1.00 95.00 833 ILE A C 1
ATOM 6352 O O . ILE A 1 833 ? -0.202 -2.915 4.922 1.00 95.00 833 ILE A O 1
ATOM 6356 N N . SER A 1 834 ? -1.797 -1.675 5.912 1.00 93.56 834 SER A N 1
ATOM 6357 C CA . SER A 1 834 ? -2.477 -1.274 4.677 1.00 93.56 834 SER A CA 1
ATOM 6358 C C . SER A 1 834 ? -1.909 0.058 4.186 1.00 93.56 834 SER A C 1
ATOM 6360 O O . SER A 1 834 ? -2.316 1.123 4.652 1.00 93.56 834 SER A O 1
ATOM 6362 N N . ALA A 1 835 ? -0.942 -0.011 3.272 1.00 92.12 835 ALA A N 1
ATOM 6363 C CA . ALA A 1 835 ? -0.170 1.133 2.785 1.00 92.12 835 ALA A CA 1
ATOM 6364 C C . ALA A 1 835 ? 0.219 0.974 1.305 1.00 92.12 835 ALA A C 1
ATOM 6366 O O . ALA A 1 835 ? 0.193 -0.127 0.753 1.00 92.12 835 ALA A O 1
ATOM 6367 N N . VAL A 1 836 ? 0.619 2.073 0.667 1.00 91.00 836 VAL A N 1
ATOM 6368 C CA . VAL A 1 836 ? 1.124 2.112 -0.711 1.00 91.00 836 VAL A CA 1
ATOM 6369 C C . VAL A 1 836 ? 2.362 3.008 -0.776 1.00 91.00 836 VAL A C 1
ATOM 6371 O O . VAL A 1 836 ? 2.513 3.904 0.048 1.00 91.00 836 VAL A O 1
ATOM 6374 N N . MET A 1 837 ? 3.239 2.781 -1.753 1.00 88.44 837 MET A N 1
ATOM 6375 C CA . MET A 1 837 ? 4.283 3.745 -2.115 1.00 88.44 837 MET A CA 1
ATOM 6376 C C . MET A 1 837 ? 3.718 4.632 -3.226 1.00 88.44 837 MET A C 1
ATOM 6378 O O . MET A 1 837 ? 3.648 4.192 -4.374 1.00 88.44 837 MET A O 1
ATOM 6382 N N . GLY A 1 838 ? 3.229 5.817 -2.854 1.00 87.31 838 GLY A N 1
ATOM 6383 C CA . GLY A 1 838 ? 2.522 6.731 -3.753 1.00 87.31 838 GLY A CA 1
ATOM 6384 C C . GLY A 1 838 ? 3.244 8.059 -3.942 1.00 87.31 838 GLY A C 1
ATOM 6385 O O . GLY A 1 838 ? 4.217 8.148 -4.691 1.00 87.31 838 GLY A O 1
ATOM 6386 N N . THR A 1 839 ? 2.767 9.098 -3.259 1.00 91.06 839 THR A N 1
ATOM 6387 C CA . THR A 1 839 ? 3.348 10.447 -3.265 1.00 91.06 839 THR A CA 1
ATOM 6388 C C . THR A 1 839 ? 3.986 10.833 -1.930 1.00 91.06 839 THR A C 1
ATOM 6390 O O . THR A 1 839 ? 4.833 11.730 -1.911 1.00 91.06 839 THR A O 1
ATOM 6393 N N . THR A 1 840 ? 3.651 10.131 -0.844 1.00 93.50 840 THR A N 1
ATOM 6394 C CA . THR A 1 840 ? 4.165 10.323 0.523 1.00 93.50 840 THR A CA 1
ATOM 6395 C C . THR A 1 840 ? 5.219 9.279 0.926 1.00 93.50 840 THR A C 1
ATOM 6397 O O . THR A 1 840 ? 5.284 8.184 0.359 1.00 93.50 840 THR A O 1
ATOM 6400 N N . ARG A 1 841 ? 6.088 9.630 1.886 1.00 95.19 841 ARG A N 1
ATOM 6401 C CA . ARG A 1 841 ? 7.057 8.704 2.502 1.00 95.19 841 ARG A CA 1
ATOM 6402 C C . ARG A 1 841 ? 6.334 7.589 3.257 1.00 95.19 841 ARG A C 1
ATOM 6404 O O . ARG A 1 841 ? 5.282 7.805 3.856 1.00 95.19 841 ARG A O 1
ATOM 6411 N N . LEU A 1 842 ? 6.935 6.400 3.286 1.00 95.75 842 LEU A N 1
ATOM 6412 C CA . LEU A 1 842 ? 6.514 5.350 4.207 1.00 95.75 842 LEU A CA 1
ATOM 6413 C C . LEU A 1 842 ? 6.745 5.833 5.653 1.00 95.75 842 LEU A C 1
ATOM 6415 O O . LEU A 1 842 ? 7.791 6.433 5.911 1.00 95.75 842 LEU A O 1
ATOM 6419 N N . PRO A 1 843 ? 5.836 5.541 6.607 1.00 95.69 843 PRO A N 1
ATOM 6420 C CA . PRO A 1 843 ? 5.873 6.030 7.996 1.00 95.69 843 PRO A CA 1
ATOM 6421 C C . PRO A 1 843 ? 6.925 5.315 8.874 1.00 95.69 843 PRO A C 1
ATOM 6423 O O . PRO A 1 843 ? 6.655 4.903 10.004 1.00 95.69 843 PRO A O 1
ATOM 6426 N N . PHE A 1 844 ? 8.136 5.179 8.336 1.00 96.94 844 PHE A N 1
ATOM 6427 C CA . PHE A 1 844 ? 9.323 4.594 8.947 1.00 96.94 844 PHE A CA 1
ATOM 6428 C C . PHE A 1 844 ? 10.499 5.587 8.846 1.00 96.94 844 PHE A C 1
ATOM 6430 O O . PHE A 1 844 ? 10.587 6.311 7.843 1.00 96.94 844 PHE A O 1
ATOM 6437 N N . PRO A 1 845 ? 11.429 5.606 9.819 1.00 96.25 845 PRO A N 1
ATOM 6438 C CA . PRO A 1 845 ? 12.625 6.441 9.745 1.00 96.25 845 PRO A CA 1
ATOM 6439 C C . PRO A 1 845 ? 13.587 5.975 8.639 1.00 96.25 845 PRO A C 1
ATOM 6441 O O . PRO A 1 845 ? 13.451 4.890 8.067 1.00 96.25 845 PRO A O 1
ATOM 6444 N N . GLY A 1 846 ? 14.596 6.785 8.338 1.00 96.19 846 GLY A N 1
ATOM 6445 C CA . GLY A 1 846 ? 15.670 6.437 7.420 1.00 96.19 846 GLY A CA 1
ATOM 6446 C C . GLY A 1 846 ? 16.649 5.424 8.024 1.00 96.19 846 GLY A C 1
ATOM 6447 O O . GLY A 1 846 ? 16.944 5.438 9.222 1.00 96.19 846 GLY A O 1
ATOM 6448 N N . ARG A 1 847 ? 17.231 4.573 7.171 1.00 95.81 847 ARG A N 1
ATOM 6449 C CA . ARG A 1 847 ? 18.294 3.611 7.524 1.00 95.81 847 ARG A CA 1
ATOM 6450 C C . ARG A 1 847 ? 17.895 2.663 8.673 1.00 95.81 847 ARG A C 1
ATOM 6452 O O . ARG A 1 847 ? 18.639 2.538 9.643 1.00 95.81 847 ARG A O 1
ATOM 6459 N N . VAL A 1 848 ? 16.734 2.008 8.583 1.00 96.62 848 VAL A N 1
ATOM 6460 C CA . VAL A 1 848 ? 16.194 1.140 9.652 1.00 96.62 848 VAL A CA 1
ATOM 6461 C C . VAL A 1 848 ? 16.051 -0.339 9.292 1.00 96.62 848 VAL A C 1
ATOM 6463 O O . VAL A 1 848 ? 16.260 -1.178 10.170 1.00 96.62 848 VAL A O 1
ATOM 6466 N N . PHE A 1 849 ? 15.748 -0.676 8.035 1.00 98.06 849 PHE A N 1
ATOM 6467 C CA . PHE A 1 849 ? 15.601 -2.071 7.603 1.00 98.06 849 PHE A CA 1
ATOM 6468 C C . PHE A 1 849 ? 16.949 -2.683 7.223 1.00 98.06 849 PHE A C 1
ATOM 6470 O O . PHE A 1 849 ? 17.764 -2.038 6.559 1.00 98.06 849 PHE A O 1
ATOM 6477 N N . ASP A 1 850 ? 17.160 -3.940 7.616 1.00 97.81 850 ASP A N 1
ATOM 6478 C CA . ASP A 1 850 ? 18.365 -4.706 7.283 1.00 97.81 850 ASP A CA 1
ATOM 6479 C C . ASP A 1 850 ? 18.274 -5.243 5.832 1.00 97.81 850 ASP A C 1
ATOM 6481 O O . ASP A 1 850 ? 19.261 -5.246 5.091 1.00 97.81 850 ASP A O 1
ATOM 6485 N N . VAL A 1 851 ? 17.061 -5.637 5.406 1.00 98.25 851 VAL A N 1
ATOM 6486 C CA . VAL A 1 851 ? 16.727 -6.099 4.044 1.00 98.25 851 VAL A CA 1
ATOM 6487 C C . VAL A 1 851 ? 15.377 -5.528 3.590 1.00 98.25 851 VAL A C 1
ATOM 6489 O O . VAL A 1 851 ? 14.429 -5.446 4.372 1.00 98.25 851 VAL A O 1
ATOM 6492 N N . VAL A 1 852 ? 15.256 -5.195 2.304 1.00 98.25 852 VAL A N 1
ATOM 6493 C CA . VAL A 1 852 ? 13.970 -4.971 1.620 1.00 98.25 852 VAL A CA 1
ATOM 6494 C C . VAL A 1 852 ? 13.726 -6.101 0.616 1.00 98.25 852 VAL A C 1
ATOM 6496 O O . VAL A 1 852 ? 14.631 -6.484 -0.122 1.00 98.25 852 VAL A O 1
ATOM 6499 N N . HIS A 1 853 ? 12.499 -6.614 0.549 1.00 97.44 853 HIS A N 1
ATOM 6500 C CA . HIS A 1 853 ? 12.092 -7.682 -0.363 1.00 97.44 853 HIS A CA 1
ATOM 6501 C C . HIS A 1 853 ? 10.916 -7.257 -1.261 1.00 97.44 853 HIS A C 1
ATOM 6503 O O . HIS A 1 853 ? 9.994 -6.579 -0.812 1.00 97.44 853 HIS A O 1
ATOM 6509 N N . CYS A 1 854 ? 10.925 -7.685 -2.529 1.00 95.12 854 CYS A N 1
ATOM 6510 C CA . CYS A 1 854 ? 9.784 -7.594 -3.448 1.00 95.12 854 CYS A CA 1
ATOM 6511 C C . CYS A 1 854 ? 9.686 -8.856 -4.325 1.00 95.12 854 CYS A C 1
ATOM 6513 O O . CYS A 1 854 ? 10.512 -9.070 -5.217 1.00 95.12 854 CYS A O 1
ATOM 6515 N N . ALA A 1 855 ? 8.613 -9.638 -4.152 1.00 92.19 855 ALA A N 1
ATOM 6516 C CA . ALA A 1 855 ? 8.264 -10.771 -5.017 1.00 92.19 855 ALA A CA 1
ATOM 6517 C C . ALA A 1 855 ? 7.079 -10.425 -5.936 1.00 92.19 855 ALA A C 1
ATOM 6519 O O . ALA A 1 855 ? 5.914 -10.634 -5.604 1.00 92.19 855 ALA A O 1
ATOM 6520 N N . ARG A 1 856 ? 7.382 -9.907 -7.133 1.00 86.06 856 ARG A N 1
ATOM 6521 C CA . ARG A 1 856 ? 6.421 -9.441 -8.153 1.00 86.06 856 ARG A CA 1
ATOM 6522 C C . ARG A 1 856 ? 5.440 -8.377 -7.634 1.00 86.06 856 ARG A C 1
ATOM 6524 O O . ARG A 1 856 ? 4.282 -8.346 -8.042 1.00 86.06 856 ARG A O 1
ATOM 6531 N N . CYS A 1 857 ? 5.932 -7.466 -6.796 1.00 82.94 857 CYS A N 1
ATOM 6532 C CA . CYS A 1 857 ? 5.158 -6.427 -6.107 1.00 82.94 857 CYS A CA 1
ATOM 6533 C C . CYS A 1 857 ? 4.462 -5.380 -7.010 1.00 82.94 857 CYS A C 1
ATOM 6535 O O . CYS A 1 857 ? 3.755 -4.522 -6.496 1.00 82.94 857 CYS A O 1
ATOM 6537 N N . ARG A 1 858 ? 4.642 -5.435 -8.344 1.00 81.69 858 ARG A N 1
ATOM 6538 C CA . ARG A 1 858 ? 4.067 -4.510 -9.353 1.00 81.69 858 ARG A CA 1
ATOM 6539 C C . ARG A 1 858 ? 4.417 -3.018 -9.169 1.00 81.69 858 ARG A C 1
ATOM 6541 O O . ARG A 1 858 ? 3.833 -2.177 -9.844 1.00 81.69 858 ARG A O 1
ATOM 6548 N N . VAL A 1 859 ? 5.383 -2.685 -8.313 1.00 88.00 859 VAL A N 1
ATOM 6549 C CA . VAL A 1 859 ? 5.873 -1.310 -8.148 1.00 88.00 859 VAL A CA 1
ATOM 6550 C C . VAL A 1 859 ? 6.773 -0.934 -9.340 1.00 88.00 859 VAL A C 1
ATOM 6552 O O . VAL A 1 859 ? 7.721 -1.673 -9.625 1.00 88.00 859 VAL A O 1
ATOM 6555 N N . PRO A 1 860 ? 6.514 0.183 -10.048 1.00 89.19 860 PRO A N 1
ATOM 6556 C CA . PRO A 1 860 ? 7.339 0.635 -11.167 1.00 89.19 860 PRO A CA 1
ATOM 6557 C C . PRO A 1 860 ? 8.593 1.353 -10.644 1.00 89.19 860 PRO A C 1
ATOM 6559 O O . PRO A 1 860 ? 8.676 2.574 -10.628 1.00 89.19 860 PRO A O 1
ATOM 6562 N N . TRP A 1 861 ? 9.577 0.587 -10.174 1.00 92.81 861 TRP A N 1
ATOM 6563 C CA . TRP A 1 861 ? 10.755 1.111 -9.466 1.00 92.81 861 TRP A CA 1
ATOM 6564 C C . TRP A 1 861 ? 11.600 2.142 -10.238 1.00 92.81 861 TRP A C 1
ATOM 6566 O O . TRP A 1 861 ? 12.208 3.003 -9.609 1.00 92.81 861 TRP A O 1
ATOM 6576 N N . HIS A 1 862 ? 11.640 2.059 -11.572 1.00 90.19 862 HIS A N 1
ATOM 6577 C CA . HIS A 1 862 ? 12.522 2.857 -12.433 1.00 90.19 862 HIS A CA 1
ATOM 6578 C C . HIS A 1 862 ? 11.911 4.178 -12.931 1.00 90.19 862 HIS A C 1
ATOM 6580 O O . HIS A 1 862 ? 12.645 5.031 -13.427 1.00 90.19 862 HIS A O 1
ATOM 6586 N N . ILE A 1 863 ? 10.587 4.364 -12.851 1.00 88.38 863 ILE A N 1
ATOM 6587 C CA . ILE A 1 863 ? 9.947 5.550 -13.443 1.00 88.38 863 ILE A CA 1
ATOM 6588 C C . ILE A 1 863 ? 10.248 6.817 -12.631 1.00 88.38 863 ILE A C 1
ATOM 6590 O O . ILE A 1 863 ? 10.540 6.760 -11.437 1.00 88.38 863 ILE A O 1
ATOM 6594 N N . GLU A 1 864 ? 10.148 7.972 -13.293 1.00 87.25 864 GLU A N 1
ATOM 6595 C CA . GLU A 1 864 ? 10.209 9.302 -12.662 1.00 87.25 864 GLU A CA 1
ATOM 6596 C C . GLU A 1 864 ? 11.477 9.531 -11.824 1.00 87.25 864 GLU A C 1
ATOM 6598 O O . GLU A 1 864 ? 11.422 9.902 -10.653 1.00 87.25 864 GLU A O 1
ATOM 6603 N N . GLY A 1 865 ? 12.637 9.256 -12.430 1.00 84.25 865 GLY A N 1
ATOM 6604 C CA . GLY A 1 865 ? 13.939 9.382 -11.769 1.00 84.25 865 GLY A CA 1
ATOM 6605 C C . GLY A 1 865 ? 14.166 8.355 -10.656 1.00 84.25 865 GLY A C 1
ATOM 6606 O O . GLY A 1 865 ? 15.022 8.563 -9.800 1.00 84.25 865 GLY A O 1
ATOM 6607 N N . GLY A 1 866 ? 13.384 7.271 -10.630 1.00 91.44 866 GLY A N 1
ATOM 6608 C CA . GLY A 1 866 ? 13.488 6.229 -9.615 1.00 91.44 866 GLY A CA 1
ATOM 6609 C C . GLY A 1 866 ? 12.827 6.570 -8.282 1.00 91.44 866 GLY A C 1
ATOM 6610 O O . GLY A 1 866 ? 13.190 5.978 -7.269 1.00 91.44 866 GLY A O 1
ATOM 6611 N N . LYS A 1 867 ? 11.876 7.516 -8.242 1.00 92.94 867 LYS A N 1
ATOM 6612 C CA . LYS A 1 867 ? 11.331 8.101 -6.997 1.00 92.94 867 LYS A CA 1
ATOM 6613 C C . LYS A 1 867 ? 10.903 7.077 -5.931 1.00 92.94 867 LYS A C 1
ATOM 6615 O O . LYS A 1 867 ? 11.111 7.298 -4.742 1.00 92.94 867 LYS A O 1
ATOM 6620 N N . LEU A 1 868 ? 10.342 5.940 -6.349 1.00 94.12 868 LEU A N 1
ATOM 6621 C CA . LEU A 1 868 ? 9.910 4.866 -5.443 1.00 94.12 868 LEU A CA 1
ATOM 6622 C C . LEU A 1 868 ? 11.086 4.001 -4.943 1.00 94.12 868 LEU A C 1
ATOM 6624 O O . LEU A 1 868 ? 11.072 3.547 -3.801 1.00 94.12 868 LEU A O 1
ATOM 6628 N N . LEU A 1 869 ? 12.125 3.802 -5.763 1.00 95.88 869 LEU A N 1
ATOM 6629 C CA . LEU A 1 869 ? 13.359 3.113 -5.364 1.00 95.88 869 LEU A CA 1
ATOM 6630 C C . LEU A 1 869 ? 14.241 4.004 -4.469 1.00 95.88 869 LEU A C 1
ATOM 6632 O O . LEU A 1 869 ? 14.920 3.505 -3.574 1.00 95.88 869 LEU A O 1
ATOM 6636 N N . LEU A 1 870 ? 14.177 5.326 -4.649 1.00 96.44 870 LEU A N 1
ATOM 6637 C CA . LEU A 1 870 ? 14.819 6.307 -3.771 1.00 96.44 870 LEU A CA 1
ATOM 6638 C C . LEU A 1 870 ? 14.237 6.284 -2.349 1.00 96.44 870 LEU A C 1
ATOM 6640 O O . LEU A 1 870 ? 14.996 6.380 -1.387 1.00 96.44 870 LEU A O 1
ATOM 6644 N N . GLU A 1 871 ? 12.934 6.035 -2.190 1.00 96.38 871 GLU A N 1
ATOM 6645 C CA . GLU A 1 871 ? 12.331 5.792 -0.871 1.00 96.38 871 GLU A CA 1
ATOM 6646 C C . GLU A 1 871 ? 12.839 4.491 -0.228 1.00 96.38 871 GLU A C 1
ATOM 6648 O O . GLU A 1 871 ? 13.149 4.476 0.965 1.00 96.38 871 GLU A O 1
ATOM 6653 N N . LEU A 1 872 ? 13.030 3.416 -1.007 1.00 96.00 872 LEU A N 1
ATOM 6654 C CA . LEU A 1 872 ? 13.721 2.224 -0.497 1.00 96.00 872 LEU A CA 1
ATOM 6655 C C . LEU A 1 872 ? 15.162 2.544 -0.080 1.00 96.00 872 LEU A C 1
ATOM 6657 O O . LEU A 1 872 ? 15.614 2.084 0.968 1.00 96.00 872 LEU A O 1
ATOM 6661 N N . ASN A 1 873 ? 15.867 3.384 -0.840 1.00 96.94 873 ASN A N 1
ATOM 6662 C CA . ASN A 1 873 ? 17.193 3.863 -0.465 1.00 96.94 873 ASN A CA 1
ATOM 6663 C C . ASN A 1 873 ? 17.182 4.754 0.788 1.00 96.94 873 ASN A C 1
ATOM 6665 O O . ASN A 1 873 ? 18.169 4.738 1.520 1.00 96.94 873 ASN A O 1
ATOM 6669 N N . ARG A 1 874 ? 16.096 5.470 1.106 1.00 96.81 874 ARG A N 1
ATOM 6670 C CA . ARG A 1 874 ? 15.960 6.179 2.390 1.00 96.81 874 ARG A CA 1
ATOM 6671 C C . ARG A 1 874 ? 15.877 5.190 3.555 1.00 96.81 874 ARG A C 1
ATOM 6673 O O . ARG A 1 874 ? 16.664 5.300 4.496 1.00 96.81 874 ARG A O 1
ATOM 6680 N N . VAL A 1 875 ? 14.972 4.209 3.496 1.00 97.31 875 VAL A N 1
ATOM 6681 C CA . VAL A 1 875 ? 14.666 3.318 4.639 1.00 97.31 875 VAL A CA 1
ATOM 6682 C C . VAL A 1 875 ? 15.636 2.137 4.818 1.00 97.31 875 VAL A C 1
ATOM 6684 O O . VAL A 1 875 ? 15.765 1.625 5.932 1.00 97.31 875 VAL A O 1
ATOM 6687 N N . LEU A 1 876 ? 16.358 1.717 3.773 1.00 97.94 876 LEU A N 1
ATOM 6688 C CA . LEU A 1 876 ? 17.357 0.636 3.827 1.00 97.94 876 LEU A CA 1
ATOM 6689 C C . LEU A 1 876 ? 18.667 1.092 4.505 1.00 97.94 876 LEU A C 1
ATOM 6691 O O . LEU A 1 876 ? 19.189 2.181 4.231 1.00 97.94 876 LEU A O 1
ATOM 6695 N N . ARG A 1 877 ? 19.235 0.256 5.383 1.00 96.56 877 ARG A N 1
ATOM 6696 C CA . ARG A 1 877 ? 20.536 0.501 6.036 1.00 96.56 877 ARG A CA 1
ATOM 6697 C C . ARG A 1 877 ? 21.700 0.509 5.025 1.00 96.56 877 ARG A C 1
ATOM 6699 O O . ARG A 1 877 ? 21.678 -0.282 4.083 1.00 96.56 877 ARG A O 1
ATOM 6706 N N . PRO A 1 878 ? 22.727 1.371 5.187 1.00 96.44 878 PRO A N 1
ATOM 6707 C CA . PRO A 1 878 ? 23.966 1.283 4.403 1.00 96.44 878 PRO A CA 1
ATOM 6708 C C . PRO A 1 878 ? 24.576 -0.121 4.506 1.00 96.44 878 PRO A C 1
ATOM 6710 O O . PRO A 1 878 ? 24.617 -0.693 5.590 1.00 96.44 878 PRO A O 1
ATOM 6713 N N . GLY A 1 879 ? 25.007 -0.714 3.394 1.00 95.88 879 GLY A N 1
ATOM 6714 C CA . GLY A 1 879 ? 25.460 -2.110 3.341 1.00 95.88 879 GLY A CA 1
ATOM 6715 C C . GLY A 1 879 ? 24.357 -3.179 3.370 1.00 95.88 879 GLY A C 1
ATOM 6716 O O . GLY A 1 879 ? 24.692 -4.356 3.236 1.00 95.88 879 GLY A O 1
ATOM 6717 N N . GLY A 1 880 ? 23.084 -2.798 3.540 1.00 97.19 880 GLY A N 1
ATOM 6718 C CA . GLY A 1 880 ? 21.921 -3.695 3.530 1.00 97.19 880 GLY A CA 1
ATOM 6719 C C . GLY A 1 880 ? 21.456 -4.075 2.121 1.00 97.19 880 GLY A C 1
ATOM 6720 O O . GLY A 1 880 ? 21.898 -3.489 1.128 1.00 97.19 880 GLY A O 1
ATOM 6721 N N . PHE A 1 881 ? 20.554 -5.056 2.037 1.00 98.25 881 PHE A N 1
ATOM 6722 C CA . PHE A 1 881 ? 20.192 -5.715 0.775 1.00 98.25 881 PHE A CA 1
ATOM 6723 C C . PHE A 1 881 ? 18.787 -5.362 0.255 1.00 98.25 881 PHE A C 1
ATOM 6725 O O . PHE A 1 881 ? 17.834 -5.244 1.024 1.00 98.25 881 PHE A O 1
ATOM 6732 N N . PHE A 1 882 ? 18.636 -5.285 -1.069 1.00 98.19 882 PHE A N 1
ATOM 6733 C CA . PHE A 1 882 ? 17.347 -5.284 -1.768 1.00 98.19 882 PHE A CA 1
ATOM 6734 C C . PHE A 1 882 ? 17.216 -6.551 -2.617 1.00 98.19 882 PHE A C 1
ATOM 6736 O O . PHE A 1 882 ? 17.943 -6.718 -3.595 1.00 98.19 882 PHE A O 1
ATOM 6743 N N . VAL A 1 883 ? 16.289 -7.434 -2.241 1.00 97.56 883 VAL A N 1
ATOM 6744 C CA . VAL A 1 883 ? 16.034 -8.726 -2.892 1.00 97.56 883 VAL A CA 1
ATOM 6745 C C . VAL A 1 883 ? 14.823 -8.598 -3.820 1.00 97.56 883 VAL A C 1
ATOM 6747 O O . VAL A 1 883 ? 13.678 -8.491 -3.366 1.00 97.56 883 VAL A O 1
ATOM 6750 N N . TRP A 1 884 ? 15.070 -8.615 -5.130 1.00 96.25 884 TRP A N 1
ATOM 6751 C CA . TRP A 1 884 ? 14.066 -8.376 -6.164 1.00 96.25 884 TRP A CA 1
ATOM 6752 C C . TRP A 1 884 ? 13.811 -9.632 -7.002 1.00 96.25 884 TRP A C 1
ATOM 6754 O O . TRP A 1 884 ? 14.655 -10.068 -7.785 1.00 96.25 884 TRP A O 1
ATOM 6764 N N . SER A 1 885 ? 12.610 -10.201 -6.881 1.00 94.06 885 SER A N 1
ATOM 6765 C CA . SER A 1 885 ? 12.129 -11.259 -7.771 1.00 94.06 885 SER A CA 1
ATOM 6766 C C . SER A 1 885 ? 10.968 -10.742 -8.610 1.00 94.06 885 SER A C 1
ATOM 6768 O O . SER A 1 885 ? 9.815 -10.706 -8.172 1.00 94.06 885 SER A O 1
ATOM 6770 N N . ALA A 1 886 ? 11.240 -10.353 -9.851 1.00 90.00 886 ALA A N 1
ATOM 6771 C CA . ALA A 1 886 ? 10.248 -9.867 -10.810 1.00 90.00 886 ALA A CA 1
ATOM 6772 C C . ALA A 1 886 ? 10.509 -10.458 -12.204 1.00 90.00 886 ALA A C 1
ATOM 6774 O O . ALA A 1 886 ? 11.575 -11.015 -12.447 1.00 90.00 886 ALA A O 1
ATOM 6775 N N . THR A 1 887 ? 9.540 -10.368 -13.117 1.00 88.50 887 THR A N 1
ATOM 6776 C CA . THR A 1 887 ? 9.698 -10.901 -14.483 1.00 88.50 887 THR A CA 1
ATOM 6777 C C . THR A 1 887 ? 10.867 -10.282 -15.277 1.00 88.50 887 THR A C 1
ATOM 6779 O O . THR A 1 887 ? 11.552 -11.074 -15.926 1.00 88.50 887 THR A O 1
ATOM 6782 N N . PRO A 1 888 ? 11.245 -8.990 -15.103 1.00 89.69 888 PRO A N 1
ATOM 6783 C CA . PRO A 1 888 ? 12.456 -8.405 -15.701 1.00 89.69 888 PRO A CA 1
ATOM 6784 C C . PRO A 1 888 ? 13.758 -9.147 -15.382 1.00 89.69 888 PRO A C 1
ATOM 6786 O O . PRO A 1 888 ? 14.706 -9.114 -16.154 1.00 89.69 888 PRO A O 1
ATOM 6789 N N . VAL A 1 889 ? 13.812 -9.847 -14.246 1.00 88.12 889 VAL A N 1
ATOM 6790 C CA . VAL A 1 889 ? 15.019 -10.541 -13.773 1.00 88.12 889 VAL A CA 1
ATOM 6791 C C . VAL A 1 889 ? 15.285 -11.844 -14.546 1.00 88.12 889 VAL A C 1
ATOM 6793 O O . VAL A 1 889 ? 16.397 -12.369 -14.519 1.00 88.12 889 VAL A O 1
ATOM 6796 N N . TYR A 1 890 ? 14.268 -12.424 -15.199 1.00 88.69 890 TYR A N 1
ATOM 6797 C CA . TYR A 1 890 ? 14.378 -13.774 -15.772 1.00 88.69 890 TYR A CA 1
ATOM 6798 C C . TYR A 1 890 ? 13.620 -14.033 -17.077 1.00 88.69 890 TYR A C 1
ATOM 6800 O O . TYR A 1 890 ? 13.826 -15.087 -17.683 1.00 88.69 890 TYR A O 1
ATOM 6808 N N . GLN A 1 891 ? 12.759 -13.120 -17.524 1.00 87.25 891 GLN A N 1
ATOM 6809 C CA . GLN A 1 891 ? 12.082 -13.211 -18.818 1.00 87.25 891 GLN A CA 1
ATOM 6810 C C . GLN A 1 891 ? 12.804 -12.352 -19.862 1.00 87.25 891 GLN A C 1
ATOM 6812 O O . GLN A 1 891 ? 13.519 -11.415 -19.529 1.00 87.25 891 GLN A O 1
ATOM 6817 N N . LYS A 1 892 ? 12.640 -12.705 -21.142 1.00 88.06 892 LYS A N 1
ATOM 6818 C CA . LYS A 1 892 ? 13.254 -12.008 -22.289 1.00 88.06 892 LYS A CA 1
ATOM 6819 C C . LYS A 1 892 ? 12.200 -11.337 -23.185 1.00 88.06 892 LYS A C 1
ATOM 6821 O O . LYS A 1 892 ? 12.360 -11.290 -24.401 1.00 88.06 892 LYS A O 1
ATOM 6826 N N . LEU A 1 893 ? 11.085 -10.892 -22.599 1.00 89.88 893 LEU A N 1
ATOM 6827 C CA . LEU A 1 893 ? 10.103 -10.051 -23.293 1.00 89.88 893 LEU A CA 1
ATOM 6828 C C . LEU A 1 893 ? 10.678 -8.633 -23.430 1.00 89.88 893 LEU A C 1
ATOM 6830 O O . LEU A 1 893 ? 11.436 -8.215 -22.562 1.00 89.88 893 LEU A O 1
ATOM 6834 N N . ALA A 1 894 ? 10.324 -7.894 -24.487 1.00 88.19 894 ALA A N 1
ATOM 6835 C CA . ALA A 1 894 ? 10.881 -6.555 -24.731 1.00 88.19 894 ALA A CA 1
ATOM 6836 C C . ALA A 1 894 ? 10.670 -5.610 -23.530 1.00 88.19 894 ALA A C 1
ATOM 6838 O O . ALA A 1 894 ? 11.639 -5.086 -22.995 1.00 88.19 894 ALA A O 1
ATOM 6839 N N . GLU A 1 895 ? 9.434 -5.528 -23.025 1.00 88.81 895 GLU A N 1
ATOM 6840 C CA . GLU A 1 895 ? 9.068 -4.772 -21.816 1.00 88.81 895 GLU A CA 1
ATOM 6841 C C . GLU A 1 895 ? 9.879 -5.208 -20.577 1.00 88.81 895 GLU A C 1
ATOM 6843 O O . GLU A 1 895 ? 10.426 -4.372 -19.865 1.00 88.81 895 GLU A O 1
ATOM 6848 N N . ASP A 1 896 ? 10.020 -6.518 -20.331 1.00 88.88 896 ASP A N 1
ATOM 6849 C CA . ASP A 1 896 ? 10.818 -7.037 -19.209 1.00 88.88 896 ASP A CA 1
ATOM 6850 C C . ASP A 1 896 ? 12.308 -6.642 -19.339 1.00 88.88 896 ASP A C 1
ATOM 6852 O O . ASP A 1 896 ? 12.940 -6.302 -18.339 1.00 88.88 896 ASP A O 1
ATOM 6856 N N . VAL A 1 897 ? 12.864 -6.632 -20.557 1.00 91.00 897 VAL A N 1
ATOM 6857 C CA . VAL A 1 897 ? 14.258 -6.237 -20.835 1.00 91.00 897 VAL A CA 1
ATOM 6858 C C . VAL A 1 897 ? 14.458 -4.721 -20.719 1.00 91.00 897 VAL A C 1
ATOM 6860 O O . VAL A 1 897 ? 15.449 -4.285 -20.140 1.00 91.00 897 VAL A O 1
ATOM 6863 N N . GLU A 1 898 ? 13.518 -3.910 -21.205 1.00 92.44 898 GLU A N 1
ATOM 6864 C CA . GLU A 1 898 ? 13.525 -2.449 -21.040 1.00 92.44 898 GLU A CA 1
ATOM 6865 C C . GLU A 1 898 ? 13.486 -2.064 -19.554 1.00 92.44 898 GLU A C 1
ATOM 6867 O O . GLU A 1 898 ? 14.314 -1.277 -19.090 1.00 92.44 898 GLU A O 1
ATOM 6872 N N . ILE A 1 899 ? 12.597 -2.693 -18.776 1.00 92.69 899 ILE A N 1
ATOM 6873 C CA . ILE A 1 899 ? 12.501 -2.494 -17.324 1.00 92.69 899 ILE A CA 1
ATOM 6874 C C . ILE A 1 899 ? 13.784 -2.950 -16.614 1.00 92.69 899 ILE A C 1
ATOM 6876 O O . ILE A 1 899 ? 14.234 -2.278 -15.683 1.00 92.69 899 ILE A O 1
ATOM 6880 N N . TRP A 1 900 ? 14.388 -4.071 -17.028 1.00 94.56 900 TRP A N 1
ATOM 6881 C CA . TRP A 1 900 ? 15.661 -4.546 -16.475 1.00 94.56 900 TRP A CA 1
ATOM 6882 C C . TRP A 1 900 ? 16.815 -3.577 -16.757 1.00 94.56 900 TRP A C 1
ATOM 6884 O O . TRP A 1 900 ? 17.614 -3.300 -15.858 1.00 94.56 900 TRP A O 1
ATOM 6894 N N . ASN A 1 901 ? 16.890 -3.031 -17.972 1.00 95.31 901 ASN A N 1
ATOM 6895 C CA . ASN A 1 901 ? 17.917 -2.070 -18.363 1.00 95.31 901 ASN A CA 1
ATOM 6896 C C . ASN A 1 901 ? 17.771 -0.763 -17.573 1.00 95.31 901 ASN A C 1
ATOM 6898 O O . ASN A 1 901 ? 18.714 -0.377 -16.885 1.00 95.31 901 ASN A O 1
ATOM 6902 N N . ALA A 1 902 ? 16.575 -0.165 -17.552 1.00 94.81 902 ALA A N 1
ATOM 6903 C CA . ALA A 1 902 ? 16.305 1.063 -16.801 1.00 94.81 902 ALA A CA 1
ATOM 6904 C C . ALA A 1 902 ? 16.561 0.896 -15.289 1.00 94.81 902 ALA A C 1
ATOM 6906 O O . ALA A 1 902 ? 17.118 1.783 -14.642 1.00 94.81 902 ALA A O 1
ATOM 6907 N N . MET A 1 903 ? 16.221 -0.266 -14.715 1.00 95.44 903 MET A N 1
ATOM 6908 C CA . MET A 1 903 ? 16.584 -0.607 -13.333 1.00 95.44 903 MET A CA 1
ATOM 6909 C C . MET A 1 903 ? 18.095 -0.741 -13.136 1.00 95.44 903 MET A C 1
ATOM 6911 O O . MET A 1 903 ? 18.637 -0.243 -12.150 1.00 95.44 903 MET A O 1
ATOM 6915 N N . SER A 1 904 ? 18.791 -1.392 -14.066 1.00 94.75 904 SER A N 1
ATOM 6916 C CA . SER A 1 904 ? 20.242 -1.572 -14.005 1.00 94.75 904 SER A CA 1
ATOM 6917 C C . SER A 1 904 ? 20.989 -0.241 -14.099 1.00 94.75 904 SER A C 1
ATOM 6919 O O . SER A 1 904 ? 21.959 -0.039 -13.375 1.00 94.75 904 SER A O 1
ATOM 6921 N N . GLU A 1 905 ? 20.540 0.683 -14.946 1.00 94.50 905 GLU A N 1
ATOM 6922 C CA . GLU A 1 905 ? 21.094 2.037 -15.056 1.00 94.50 905 GLU A CA 1
ATOM 6923 C C . GLU A 1 905 ? 20.826 2.856 -13.789 1.00 94.50 905 GLU A C 1
ATOM 6925 O O . GLU A 1 905 ? 21.767 3.377 -13.189 1.00 94.50 905 GLU A O 1
ATOM 6930 N N . LEU A 1 906 ? 19.576 2.883 -13.312 1.00 95.38 906 LEU A N 1
ATOM 6931 C CA . LEU A 1 906 ? 19.197 3.588 -12.086 1.00 95.38 906 LEU A CA 1
ATOM 6932 C C . LEU A 1 906 ? 19.965 3.077 -10.857 1.00 95.38 906 LEU A C 1
ATOM 6934 O O . LEU A 1 906 ? 20.514 3.878 -10.105 1.00 95.38 906 LEU A O 1
ATOM 6938 N N . THR A 1 907 ? 20.055 1.758 -10.651 1.00 95.94 907 THR A N 1
ATOM 6939 C CA . THR A 1 907 ? 20.798 1.197 -9.504 1.00 95.94 907 THR A CA 1
ATOM 6940 C C . THR A 1 907 ? 22.289 1.536 -9.549 1.00 95.94 907 THR A C 1
ATOM 6942 O O . THR A 1 907 ? 22.848 1.893 -8.513 1.00 95.94 907 THR A O 1
ATOM 6945 N N . LYS A 1 908 ? 22.920 1.544 -10.734 1.00 94.19 908 LYS A N 1
ATOM 6946 C CA . LYS A 1 908 ? 24.310 2.003 -10.905 1.00 94.19 908 LYS A CA 1
ATOM 6947 C C . LYS A 1 908 ? 24.455 3.496 -10.594 1.00 94.19 908 LYS A C 1
ATOM 6949 O O . LYS A 1 908 ? 25.374 3.877 -9.876 1.00 94.19 908 LYS A O 1
ATOM 6954 N N . ALA A 1 909 ? 23.533 4.334 -11.069 1.00 93.75 909 ALA A N 1
ATOM 6955 C CA . ALA A 1 909 ? 23.509 5.774 -10.791 1.00 93.75 909 ALA A CA 1
ATOM 6956 C C . ALA A 1 909 ? 23.266 6.097 -9.297 1.00 93.75 909 ALA A C 1
ATOM 6958 O O . ALA A 1 909 ? 23.765 7.099 -8.775 1.00 93.75 909 ALA A O 1
ATOM 6959 N N . MET A 1 910 ? 22.559 5.203 -8.597 1.00 95.12 910 MET A N 1
ATOM 6960 C CA . MET A 1 910 ? 22.380 5.173 -7.141 1.00 95.12 910 MET A CA 1
ATOM 6961 C C . MET A 1 910 ? 23.540 4.496 -6.380 1.00 95.12 910 MET A C 1
ATOM 6963 O O . MET A 1 910 ? 23.460 4.346 -5.161 1.00 95.12 910 MET A O 1
ATOM 6967 N N . CYS A 1 911 ? 24.619 4.092 -7.061 1.00 96.06 911 CYS A N 1
ATOM 6968 C CA . CYS A 1 911 ? 25.772 3.391 -6.482 1.00 96.06 911 CYS A CA 1
ATOM 6969 C C . CYS A 1 911 ? 25.443 2.075 -5.749 1.00 96.06 911 CYS A C 1
ATOM 6971 O O . CYS A 1 911 ? 26.197 1.651 -4.873 1.00 96.06 911 CYS A O 1
ATOM 6973 N N . TRP A 1 912 ? 24.331 1.420 -6.090 1.00 97.06 912 TRP A N 1
ATOM 6974 C CA . TRP A 1 912 ? 23.981 0.101 -5.565 1.00 97.06 912 TRP A CA 1
ATOM 6975 C C . TRP A 1 912 ? 24.756 -0.997 -6.304 1.00 97.06 912 TRP A C 1
ATOM 6977 O O . TRP A 1 912 ? 24.768 -1.062 -7.534 1.00 97.06 912 TRP A O 1
ATOM 6987 N N . GLU A 1 913 ? 25.379 -1.886 -5.540 1.00 96.94 913 GLU A N 1
ATOM 6988 C CA . GLU A 1 913 ? 26.154 -3.021 -6.041 1.00 96.94 913 GLU A CA 1
ATOM 6989 C C . GLU A 1 913 ? 25.213 -4.188 -6.374 1.00 96.94 913 GLU A C 1
ATOM 6991 O O . GLU A 1 913 ? 24.440 -4.618 -5.519 1.00 96.94 913 GLU A O 1
ATOM 6996 N N . LEU A 1 914 ? 25.258 -4.725 -7.597 1.00 97.12 914 LEU A N 1
ATOM 6997 C CA . LEU A 1 914 ? 24.518 -5.940 -7.960 1.00 97.12 914 LEU A CA 1
ATOM 6998 C C . LEU A 1 914 ? 25.322 -7.173 -7.519 1.00 97.12 914 LEU A C 1
ATOM 7000 O O . LEU A 1 914 ? 26.264 -7.571 -8.199 1.00 97.12 914 LEU A O 1
ATOM 7004 N N . ILE A 1 915 ? 24.940 -7.771 -6.388 1.00 96.44 915 ILE A N 1
ATOM 7005 C CA . ILE A 1 915 ? 25.665 -8.883 -5.749 1.00 96.44 915 ILE A CA 1
ATOM 7006 C C . ILE A 1 915 ? 25.476 -10.196 -6.513 1.00 96.44 915 ILE A C 1
ATOM 7008 O O . ILE A 1 915 ? 26.418 -10.964 -6.683 1.00 96.44 915 ILE A O 1
ATOM 7012 N N . SER A 1 916 ? 24.248 -10.492 -6.947 1.00 94.56 916 SER A N 1
ATOM 7013 C CA . SER A 1 916 ? 23.942 -11.721 -7.690 1.00 94.56 916 SER A CA 1
ATOM 7014 C C . SER A 1 916 ? 22.653 -11.618 -8.503 1.00 94.56 916 SER A C 1
ATOM 7016 O O . SER A 1 916 ? 21.758 -10.828 -8.190 1.00 94.56 916 SER A O 1
ATOM 7018 N N . VAL A 1 917 ? 22.556 -12.462 -9.536 1.00 95.06 917 VAL A N 1
ATOM 7019 C CA . VAL A 1 917 ? 21.325 -12.752 -10.286 1.00 95.06 917 VAL A CA 1
ATOM 7020 C C . VAL A 1 917 ? 21.178 -14.271 -10.388 1.00 95.06 917 VAL A C 1
ATOM 7022 O O . VAL A 1 917 ? 21.630 -14.897 -11.348 1.00 95.06 917 VAL A O 1
ATOM 7025 N N . ASN A 1 918 ? 20.574 -14.876 -9.367 1.00 94.00 918 ASN A N 1
ATOM 7026 C CA . ASN A 1 918 ? 20.438 -16.329 -9.252 1.00 94.00 918 ASN A CA 1
ATOM 7027 C C . ASN A 1 918 ? 19.073 -16.812 -9.758 1.00 94.00 918 ASN A C 1
ATOM 7029 O O . ASN A 1 918 ? 18.109 -16.047 -9.836 1.00 94.00 918 ASN A O 1
ATOM 7033 N N . LYS A 1 919 ? 18.981 -18.102 -10.107 1.00 92.31 919 LYS A N 1
ATOM 7034 C CA . LYS A 1 919 ? 17.757 -18.736 -10.622 1.00 92.31 919 LYS A CA 1
ATOM 7035 C C . LYS A 1 919 ? 17.326 -19.904 -9.742 1.00 92.31 919 LYS A C 1
ATOM 7037 O O . LYS A 1 919 ? 18.034 -20.902 -9.650 1.00 92.31 919 LYS A O 1
ATOM 7042 N N . ASP A 1 920 ? 16.134 -19.799 -9.168 1.00 90.56 920 ASP A N 1
ATOM 7043 C CA . ASP A 1 920 ? 15.454 -20.903 -8.498 1.00 90.56 920 ASP A CA 1
ATOM 7044 C C . ASP A 1 920 ? 14.857 -21.822 -9.572 1.00 90.56 920 ASP A C 1
ATOM 7046 O O . ASP A 1 920 ? 13.887 -21.476 -10.257 1.00 90.56 920 ASP A O 1
ATOM 7050 N N . THR A 1 921 ? 15.461 -22.996 -9.744 1.00 88.44 921 THR A N 1
ATOM 7051 C CA . THR A 1 921 ? 15.063 -23.995 -10.745 1.00 88.44 921 THR A CA 1
ATOM 7052 C C . THR A 1 921 ? 13.741 -24.687 -10.409 1.00 88.44 921 THR A C 1
ATOM 7054 O O . THR A 1 921 ? 13.046 -25.133 -11.324 1.00 88.44 921 THR A O 1
ATOM 7057 N N . VAL A 1 922 ? 13.354 -24.734 -9.128 1.00 87.00 922 VAL A N 1
ATOM 7058 C CA . VAL A 1 922 ? 12.114 -25.369 -8.658 1.00 87.00 922 VAL A CA 1
ATOM 7059 C C . VAL A 1 922 ? 10.924 -24.456 -8.925 1.00 87.00 922 VAL A C 1
ATOM 7061 O O . VAL A 1 922 ? 9.954 -24.875 -9.554 1.00 87.00 922 VAL A O 1
ATOM 7064 N N . ASN A 1 923 ? 11.002 -23.183 -8.524 1.00 86.12 923 ASN A N 1
ATOM 7065 C CA . ASN A 1 923 ? 9.937 -22.217 -8.815 1.00 86.12 923 ASN A CA 1
ATOM 7066 C C . ASN A 1 923 ? 9.997 -21.635 -10.241 1.00 86.12 923 ASN A C 1
ATOM 7068 O O . ASN A 1 923 ? 9.009 -21.049 -10.700 1.00 86.12 923 ASN A O 1
ATOM 7072 N N . ARG A 1 924 ? 11.114 -21.845 -10.955 1.00 87.19 924 ARG A N 1
ATOM 7073 C CA . ARG A 1 924 ? 11.428 -21.307 -12.293 1.00 87.19 924 ARG A CA 1
ATOM 7074 C C . ARG A 1 924 ? 11.411 -19.773 -12.325 1.00 87.19 924 ARG A C 1
ATOM 7076 O O . ARG A 1 924 ? 10.784 -19.171 -13.197 1.00 87.19 924 ARG A O 1
ATOM 7083 N N . VAL A 1 925 ? 12.090 -19.150 -11.360 1.00 89.38 925 VAL A N 1
ATOM 7084 C CA . VAL A 1 925 ? 12.188 -17.686 -11.219 1.00 89.38 925 VAL A CA 1
ATOM 7085 C C . VAL A 1 925 ? 13.631 -17.225 -11.051 1.00 89.38 925 VAL A C 1
ATOM 7087 O O . VAL A 1 925 ? 14.485 -17.975 -10.589 1.00 89.38 925 VAL A O 1
ATOM 7090 N N . GLY A 1 926 ? 13.892 -15.971 -11.405 1.00 91.62 926 GLY A N 1
ATOM 7091 C CA . GLY A 1 926 ? 15.118 -15.261 -11.049 1.00 91.62 926 GLY A CA 1
ATOM 7092 C C . GLY A 1 926 ? 14.941 -14.386 -9.810 1.00 91.62 926 GLY A C 1
ATOM 7093 O O . GLY A 1 926 ? 13.839 -13.901 -9.521 1.00 91.62 926 GLY A O 1
ATOM 7094 N N . VAL A 1 927 ? 16.049 -14.164 -9.113 1.00 95.50 927 VAL A N 1
ATOM 7095 C CA . VAL A 1 927 ? 16.197 -13.205 -8.017 1.00 95.50 927 VAL A CA 1
ATOM 7096 C C . VAL A 1 927 ? 17.467 -12.401 -8.270 1.00 95.50 927 VAL A C 1
ATOM 7098 O O . VAL A 1 927 ? 18.546 -12.978 -8.384 1.00 95.50 927 VAL A O 1
ATOM 7101 N N . ALA A 1 928 ? 17.330 -11.081 -8.367 1.00 96.81 928 ALA A N 1
ATOM 7102 C CA . ALA A 1 928 ? 18.442 -10.144 -8.389 1.00 96.81 928 ALA A CA 1
ATOM 7103 C C . ALA A 1 928 ? 18.544 -9.510 -7.005 1.00 96.81 928 ALA A C 1
ATOM 7105 O O . ALA A 1 928 ? 17.543 -9.002 -6.492 1.00 96.81 928 ALA A O 1
ATOM 7106 N N . THR A 1 929 ? 19.734 -9.528 -6.412 1.00 97.81 929 THR A N 1
ATOM 7107 C CA . THR A 1 929 ? 19.956 -8.900 -5.108 1.00 97.81 929 THR A CA 1
ATOM 7108 C C . THR A 1 929 ? 21.006 -7.813 -5.213 1.00 97.81 929 THR A C 1
ATOM 7110 O O . THR A 1 929 ? 22.133 -8.053 -5.646 1.00 97.81 929 THR A O 1
ATOM 7113 N N . TYR A 1 930 ? 20.623 -6.621 -4.770 1.00 98.00 930 TYR A N 1
ATOM 7114 C CA . TYR A 1 930 ? 21.466 -5.437 -4.734 1.00 98.00 930 TYR A CA 1
ATOM 7115 C C . TYR A 1 930 ? 21.893 -5.136 -3.298 1.00 98.00 930 TYR A C 1
ATOM 7117 O O . TYR A 1 930 ? 21.171 -5.467 -2.355 1.00 98.00 930 TYR A O 1
ATOM 7125 N N . ARG A 1 931 ? 23.029 -4.464 -3.127 1.00 97.81 931 ARG A N 1
ATOM 7126 C CA . ARG A 1 931 ? 23.523 -3.957 -1.846 1.00 97.81 931 ARG A CA 1
ATOM 7127 C C . ARG A 1 931 ? 23.668 -2.440 -1.903 1.00 97.81 931 ARG A C 1
ATOM 7129 O O . ARG A 1 931 ? 24.256 -1.896 -2.836 1.00 97.81 931 ARG A O 1
ATOM 7136 N N . LYS A 1 932 ? 23.142 -1.753 -0.891 1.00 96.94 932 LYS A N 1
ATOM 7137 C CA . LYS A 1 932 ? 23.311 -0.305 -0.724 1.00 96.94 932 LYS A CA 1
ATOM 7138 C C . LYS A 1 932 ? 24.760 0.003 -0.297 1.00 96.94 932 LYS A C 1
ATOM 7140 O O . LYS A 1 932 ? 25.272 -0.716 0.562 1.00 96.94 932 LYS A O 1
ATOM 7145 N N . PRO A 1 933 ? 25.425 1.056 -0.809 1.00 95.88 933 PRO A N 1
ATOM 7146 C CA . PRO A 1 933 ? 26.812 1.360 -0.448 1.00 95.88 933 PRO A CA 1
ATOM 7147 C C . PRO A 1 933 ? 26.986 1.705 1.041 1.00 95.88 933 PRO A C 1
ATOM 7149 O O . PRO A 1 933 ? 26.051 2.145 1.717 1.00 95.88 933 PRO A O 1
ATOM 7152 N N . THR A 1 934 ? 28.206 1.501 1.543 1.00 94.69 934 THR A N 1
ATOM 7153 C CA . THR A 1 934 ? 28.634 1.767 2.932 1.00 94.69 934 THR A CA 1
ATOM 7154 C C . THR A 1 934 ? 29.472 3.040 3.091 1.00 94.69 934 THR A C 1
ATOM 7156 O O . THR A 1 934 ? 29.728 3.450 4.218 1.00 94.69 934 THR A O 1
ATOM 7159 N N . THR A 1 935 ? 29.880 3.691 1.997 1.00 94.44 935 THR A N 1
ATOM 7160 C CA . THR A 1 935 ? 30.623 4.965 2.005 1.00 94.44 935 THR A CA 1
ATOM 7161 C C . THR A 1 935 ? 30.077 5.917 0.935 1.00 94.44 935 THR A C 1
ATOM 7163 O O . THR A 1 935 ? 29.361 5.500 0.022 1.00 94.44 935 THR A O 1
ATOM 7166 N N . ASN A 1 936 ? 30.413 7.209 1.030 1.00 94.56 936 ASN A N 1
ATOM 7167 C CA . ASN A 1 936 ? 30.026 8.213 0.028 1.00 94.56 936 ASN A CA 1
ATOM 7168 C C . ASN A 1 936 ? 30.934 8.234 -1.212 1.00 94.56 936 ASN A C 1
ATOM 7170 O O . ASN A 1 936 ? 30.605 8.916 -2.179 1.00 94.56 936 ASN A O 1
ATOM 7174 N N . GLU A 1 937 ? 32.034 7.472 -1.226 1.00 94.75 937 GLU A N 1
ATOM 7175 C CA . GLU A 1 937 ? 33.043 7.531 -2.291 1.00 94.75 937 GLU A CA 1
ATOM 7176 C C . GLU A 1 937 ? 32.456 7.368 -3.694 1.00 94.75 937 GLU A C 1
ATOM 7178 O O . GLU A 1 937 ? 32.867 8.061 -4.620 1.00 94.75 937 GLU A O 1
ATOM 7183 N N . CYS A 1 938 ? 31.502 6.450 -3.872 1.00 92.94 938 CYS A N 1
ATOM 7184 C CA . CYS A 1 938 ? 30.862 6.277 -5.170 1.00 92.94 938 CYS A CA 1
ATOM 7185 C C . CYS A 1 938 ? 29.988 7.488 -5.526 1.00 92.94 938 CYS A C 1
ATOM 7187 O O . CYS A 1 938 ? 30.082 7.970 -6.650 1.00 92.94 938 CYS A O 1
ATOM 7189 N N . TYR A 1 939 ? 29.207 8.031 -4.578 1.00 93.12 939 TYR A N 1
ATOM 7190 C CA . TYR A 1 939 ? 28.367 9.217 -4.801 1.00 93.12 939 TYR A CA 1
ATOM 7191 C C . TYR A 1 939 ? 29.186 10.448 -5.219 1.00 93.12 939 TYR A C 1
ATOM 7193 O O . TYR A 1 939 ? 28.718 11.229 -6.048 1.00 93.12 939 TYR A O 1
ATOM 7201 N N . GLU A 1 940 ? 30.382 10.602 -4.643 1.00 92.31 940 GLU A N 1
ATOM 7202 C CA . GLU A 1 940 ? 31.333 11.696 -4.882 1.00 92.31 940 GLU A CA 1
ATOM 7203 C C . GLU A 1 940 ? 32.093 11.544 -6.211 1.00 92.31 940 GLU A C 1
ATOM 7205 O O . GLU A 1 940 ? 32.435 12.541 -6.842 1.00 92.31 940 GLU A O 1
ATOM 7210 N N . LYS A 1 941 ? 32.316 10.306 -6.674 1.00 93.12 941 LYS A N 1
ATOM 7211 C CA . LYS A 1 941 ? 32.986 9.992 -7.951 1.00 93.12 941 LYS A CA 1
ATOM 7212 C C . LYS A 1 941 ? 32.047 10.025 -9.172 1.00 93.12 941 LYS A C 1
ATOM 7214 O O . LYS A 1 941 ? 32.501 9.756 -10.284 1.00 93.12 941 LYS A O 1
ATOM 7219 N N . ARG A 1 942 ? 30.751 10.333 -9.008 1.00 91.25 942 ARG A N 1
ATOM 7220 C CA . ARG A 1 942 ? 29.780 10.369 -10.124 1.00 91.25 942 ARG A CA 1
ATOM 7221 C C . ARG A 1 942 ? 30.026 11.566 -11.045 1.00 91.25 942 ARG A C 1
ATOM 7223 O O . ARG A 1 942 ? 30.083 12.704 -10.592 1.00 91.25 942 ARG A O 1
ATOM 7230 N N . SER A 1 943 ? 30.078 11.314 -12.352 1.00 87.06 943 SER A N 1
ATOM 7231 C CA . SER A 1 943 ? 30.192 12.350 -13.393 1.00 87.06 943 SER A CA 1
ATOM 7232 C C . SER A 1 943 ? 28.934 13.214 -13.546 1.00 87.06 943 SER A C 1
ATOM 7234 O O . SER A 1 943 ? 29.022 14.351 -14.006 1.00 87.06 943 SER A O 1
ATOM 7236 N N . GLN A 1 944 ? 27.770 12.686 -13.161 1.00 87.06 944 GLN A N 1
ATOM 7237 C CA . GLN A 1 944 ? 26.486 13.383 -13.136 1.00 87.06 944 GLN A CA 1
ATOM 7238 C C . GLN A 1 944 ? 25.797 13.128 -11.793 1.00 87.06 944 GLN A C 1
ATOM 7240 O O . GLN A 1 944 ? 25.748 11.999 -11.304 1.00 87.06 944 GLN A O 1
ATOM 7245 N N . ALA A 1 945 ? 25.252 14.184 -11.190 1.00 87.00 945 ALA A N 1
ATOM 7246 C CA . ALA A 1 945 ? 24.544 14.117 -9.915 1.00 87.00 945 ALA A CA 1
ATOM 7247 C C . ALA A 1 945 ? 23.065 13.739 -10.114 1.00 87.00 945 ALA A C 1
ATOM 7249 O O . ALA A 1 945 ? 22.174 14.428 -9.630 1.00 87.00 945 ALA A O 1
ATOM 7250 N N . GLU A 1 946 ? 22.807 12.646 -10.831 1.00 89.88 946 GLU A N 1
ATOM 7251 C CA . GLU A 1 946 ? 21.464 12.116 -11.082 1.00 89.88 946 GLU A CA 1
ATOM 7252 C C . GLU A 1 946 ? 21.388 10.661 -10.582 1.00 89.88 946 GLU A C 1
ATOM 7254 O O . GLU A 1 946 ? 22.203 9.840 -10.996 1.00 89.88 946 GLU A O 1
ATOM 7259 N N . PRO A 1 947 ? 20.478 10.314 -9.650 1.00 93.38 947 PRO A N 1
ATOM 7260 C CA . PRO A 1 947 ? 19.672 11.218 -8.826 1.00 93.38 947 PRO A CA 1
ATOM 7261 C C . PRO A 1 947 ? 20.538 12.144 -7.938 1.00 93.38 947 PRO A C 1
ATOM 7263 O O . PRO A 1 947 ? 21.633 11.739 -7.514 1.00 93.38 947 PRO A O 1
ATOM 7266 N N . PRO A 1 948 ? 20.082 13.374 -7.641 1.00 94.44 948 PRO A N 1
ATOM 7267 C CA . PRO A 1 948 ? 20.843 14.342 -6.852 1.00 94.44 948 PRO A CA 1
ATOM 7268 C C . PRO A 1 948 ? 20.952 13.938 -5.375 1.00 94.44 948 PRO A C 1
ATOM 7270 O O . PRO A 1 948 ? 20.117 13.179 -4.875 1.00 94.44 948 PRO A O 1
ATOM 7273 N N . PRO A 1 949 ? 21.961 14.438 -4.638 1.00 94.12 949 PRO A N 1
ATOM 7274 C CA . PRO A 1 949 ? 21.939 14.363 -3.183 1.00 94.12 949 PRO A CA 1
ATOM 7275 C C . PRO A 1 949 ? 20.752 15.170 -2.636 1.00 94.12 949 PRO A C 1
ATOM 7277 O O . PRO A 1 949 ? 20.382 16.199 -3.202 1.00 94.12 949 PRO A O 1
ATOM 7280 N N . CYS A 1 950 ? 20.154 14.720 -1.534 1.00 95.12 950 CYS A N 1
ATOM 7281 C CA . CYS A 1 950 ? 19.173 15.529 -0.811 1.00 95.12 950 CYS A CA 1
ATOM 7282 C C . CYS A 1 950 ? 19.851 16.756 -0.183 1.00 95.12 950 CYS A C 1
ATOM 7284 O O . CYS A 1 950 ? 21.038 16.713 0.151 1.00 95.12 950 CYS A O 1
ATOM 7286 N N . ALA A 1 951 ? 19.099 17.849 -0.028 1.00 93.44 951 ALA A N 1
ATOM 7287 C CA . ALA A 1 951 ? 19.570 19.020 0.704 1.00 93.44 951 ALA A CA 1
ATOM 7288 C C . ALA A 1 951 ? 19.800 18.659 2.178 1.00 93.44 951 ALA A C 1
ATOM 7290 O O . ALA A 1 951 ? 19.035 17.879 2.740 1.00 93.44 951 ALA A O 1
ATOM 7291 N N . ASP A 1 952 ? 20.799 19.260 2.828 1.00 89.00 952 ASP A N 1
ATOM 7292 C CA . ASP A 1 952 ? 21.125 18.941 4.227 1.00 89.00 952 ASP A CA 1
ATOM 7293 C C . ASP A 1 952 ? 20.021 19.394 5.227 1.00 89.00 952 ASP A C 1
ATOM 7295 O O . ASP A 1 952 ? 20.086 19.074 6.410 1.00 89.00 952 ASP A O 1
ATOM 7299 N N . SER A 1 953 ? 18.984 20.106 4.752 1.00 92.50 953 SER A N 1
ATOM 7300 C CA . SER A 1 953 ? 17.751 20.441 5.485 1.00 92.50 953 SER A CA 1
ATOM 7301 C C . SER A 1 953 ? 16.595 19.444 5.297 1.00 92.50 953 SER A C 1
ATOM 7303 O O . SER A 1 953 ? 15.575 19.575 5.972 1.00 92.50 953 SER A O 1
ATOM 7305 N N . ASP A 1 954 ? 16.712 18.474 4.384 1.00 93.88 954 ASP A N 1
ATOM 7306 C CA . ASP A 1 954 ? 15.747 17.380 4.232 1.00 93.88 954 ASP A CA 1
ATOM 7307 C C . ASP A 1 954 ? 16.133 16.233 5.172 1.00 93.88 954 ASP A C 1
ATOM 7309 O O . ASP A 1 954 ? 16.938 15.362 4.828 1.00 93.88 954 ASP A O 1
ATOM 7313 N N . ASP A 1 955 ? 15.570 16.244 6.381 1.00 93.44 955 ASP A N 1
ATOM 7314 C CA . ASP A 1 955 ? 15.768 15.148 7.322 1.00 93.44 955 ASP A CA 1
ATOM 7315 C C . ASP A 1 955 ? 15.281 13.819 6.719 1.00 93.44 955 ASP A C 1
ATOM 7317 O O . ASP A 1 955 ? 14.184 13.702 6.173 1.00 93.44 955 ASP A O 1
ATOM 7321 N N . SER A 1 956 ? 16.125 12.800 6.831 1.00 93.31 956 SER A N 1
ATOM 7322 C CA . SER A 1 956 ? 15.865 11.431 6.397 1.00 93.31 956 SER A CA 1
ATOM 7323 C C . SER A 1 956 ? 14.894 10.650 7.288 1.00 93.31 956 SER A C 1
ATOM 7325 O O . SER A 1 956 ? 14.354 9.642 6.825 1.00 93.31 956 SER A O 1
ATOM 7327 N N . ASP A 1 957 ? 14.702 11.068 8.543 1.00 93.12 957 ASP A N 1
ATOM 7328 C CA . ASP A 1 957 ? 13.884 10.360 9.534 1.00 93.12 957 ASP A CA 1
ATOM 7329 C C . ASP A 1 957 ? 12.438 10.866 9.576 1.00 93.12 957 ASP A C 1
ATOM 7331 O O . ASP A 1 957 ? 11.514 10.050 9.630 1.00 93.12 957 ASP A O 1
ATOM 7335 N N . ALA A 1 958 ? 12.234 12.170 9.376 1.00 93.12 958 ALA A N 1
ATOM 7336 C CA . ALA A 1 958 ? 10.948 12.785 9.080 1.00 93.12 958 ALA A CA 1
ATOM 7337 C C . ALA A 1 958 ? 10.182 12.016 7.983 1.00 93.12 958 ALA A C 1
ATOM 7339 O O . ALA A 1 958 ? 10.579 11.964 6.812 1.00 93.12 958 ALA A O 1
ATOM 7340 N N . ALA A 1 959 ? 9.058 11.414 8.375 1.00 92.19 959 ALA A N 1
ATOM 7341 C CA . ALA A 1 959 ? 8.290 10.502 7.529 1.00 92.19 959 ALA A CA 1
ATOM 7342 C C . ALA A 1 959 ? 6.774 10.760 7.545 1.00 92.19 959 ALA A C 1
ATOM 7344 O O . ALA A 1 959 ? 6.125 10.616 6.510 1.00 92.19 959 ALA A O 1
ATOM 7345 N N . TRP A 1 960 ? 6.194 11.158 8.683 1.00 93.25 960 TRP A N 1
ATOM 7346 C CA . TRP A 1 960 ? 4.746 11.369 8.790 1.00 93.25 960 TRP A CA 1
ATOM 7347 C C . TRP A 1 960 ? 4.284 12.566 7.947 1.00 93.25 960 TRP A C 1
ATOM 7349 O O . TRP A 1 960 ? 4.744 13.687 8.150 1.00 93.25 960 TRP A O 1
ATOM 7359 N N . ASN A 1 961 ? 3.384 12.317 6.991 1.00 89.75 961 ASN A N 1
ATOM 7360 C CA . ASN A 1 961 ? 2.866 13.295 6.023 1.00 89.75 961 ASN A CA 1
ATOM 7361 C C . ASN A 1 961 ? 3.949 14.053 5.214 1.00 89.75 961 ASN A C 1
ATOM 7363 O O . ASN A 1 961 ? 3.682 15.117 4.654 1.00 89.75 961 ASN A O 1
ATOM 7367 N N . VAL A 1 962 ? 5.160 13.493 5.094 1.00 94.44 962 VAL A N 1
ATOM 7368 C CA . VAL A 1 962 ? 6.258 14.078 4.306 1.00 94.44 962 VAL A CA 1
ATOM 7369 C C . VAL A 1 962 ? 6.175 13.607 2.843 1.00 94.44 962 VAL A C 1
ATOM 7371 O O . VAL A 1 962 ? 6.133 12.398 2.599 1.00 94.44 962 VAL A O 1
ATOM 7374 N N . PRO A 1 963 ? 6.194 14.508 1.840 1.00 93.75 963 PRO A N 1
ATOM 7375 C CA . PRO A 1 963 ? 6.224 14.116 0.431 1.00 93.75 963 PRO A CA 1
ATOM 7376 C C . PRO A 1 963 ? 7.504 13.360 0.044 1.00 93.75 963 PRO A C 1
ATOM 7378 O O . PRO A 1 963 ? 8.605 13.689 0.499 1.00 93.75 963 PRO A O 1
ATOM 7381 N N . LEU A 1 964 ? 7.380 12.389 -0.866 1.00 92.31 964 LEU A N 1
ATOM 7382 C CA . LEU A 1 964 ? 8.525 11.719 -1.484 1.00 92.31 964 LEU A CA 1
ATOM 7383 C C . LEU A 1 964 ? 9.415 12.729 -2.211 1.00 92.31 964 LEU A C 1
ATOM 7385 O O . LEU A 1 964 ? 8.923 13.544 -2.999 1.00 92.31 964 LEU A O 1
ATOM 7389 N N . GLN A 1 965 ? 10.725 12.588 -2.027 1.00 89.56 965 GLN A N 1
ATOM 7390 C CA . GLN A 1 965 ? 11.749 13.393 -2.690 1.00 89.56 965 GLN A CA 1
ATOM 7391 C C . GLN A 1 965 ? 12.454 12.580 -3.781 1.00 89.56 965 GLN A C 1
ATOM 7393 O O . GLN A 1 965 ? 12.593 11.365 -3.669 1.00 89.56 965 GLN A O 1
ATOM 7398 N N . ALA A 1 966 ? 12.900 13.248 -4.844 1.00 92.44 966 ALA A N 1
ATOM 7399 C CA . ALA A 1 966 ? 13.659 12.634 -5.937 1.00 92.44 966 ALA A CA 1
ATOM 7400 C C . ALA A 1 966 ? 15.174 12.829 -5.726 1.00 92.44 966 ALA A C 1
ATOM 7402 O O . ALA A 1 966 ? 15.863 13.395 -6.570 1.00 92.44 966 ALA A O 1
ATOM 7403 N N . CYS A 1 967 ? 15.677 12.427 -4.555 1.00 94.06 967 CYS A N 1
ATOM 7404 C CA . CYS A 1 967 ? 17.066 12.626 -4.141 1.00 94.06 967 CYS A CA 1
ATOM 7405 C C . CYS A 1 967 ? 17.583 11.473 -3.259 1.00 94.06 967 CYS A C 1
ATOM 7407 O O . CYS A 1 967 ? 16.812 10.619 -2.823 1.00 94.06 967 CYS A O 1
ATOM 7409 N N . MET A 1 968 ? 18.893 11.447 -2.989 1.00 94.94 968 MET A N 1
ATOM 7410 C CA . MET A 1 968 ? 19.542 10.483 -2.092 1.00 94.94 968 MET A CA 1
ATOM 7411 C C . MET A 1 968 ? 20.191 11.151 -0.878 1.00 94.94 968 MET A C 1
ATOM 7413 O O . MET A 1 968 ? 21.034 12.038 -1.023 1.00 94.94 968 MET A O 1
ATOM 7417 N N . HIS A 1 969 ? 19.894 10.664 0.327 1.00 94.56 969 HIS A N 1
ATOM 7418 C CA . HIS A 1 969 ? 20.681 10.998 1.517 1.00 94.56 969 HIS A CA 1
ATOM 7419 C C . HIS A 1 969 ? 22.070 10.348 1.458 1.00 94.56 969 HIS A C 1
ATOM 7421 O O . HIS A 1 969 ? 22.212 9.179 1.085 1.00 94.56 969 HIS A O 1
ATOM 7427 N N . LYS A 1 970 ? 23.094 11.102 1.872 1.00 93.50 970 LYS A N 1
ATOM 7428 C CA . LYS A 1 970 ? 24.471 10.608 2.035 1.00 93.50 970 LYS A CA 1
ATOM 7429 C C . LYS A 1 970 ? 24.529 9.496 3.095 1.00 93.50 970 LYS A C 1
ATOM 7431 O O . LYS A 1 970 ? 23.696 9.435 4.002 1.00 93.50 970 LYS A O 1
ATOM 7436 N N . VAL A 1 971 ? 25.528 8.621 3.003 1.00 94.44 971 VAL A N 1
ATOM 7437 C CA . VAL A 1 971 ? 25.852 7.665 4.071 1.00 94.44 971 VAL A CA 1
ATOM 7438 C C . VAL A 1 971 ? 26.501 8.428 5.240 1.00 94.44 971 VAL A C 1
ATOM 7440 O O . VAL A 1 971 ? 27.410 9.226 4.993 1.00 94.44 971 VAL A O 1
ATOM 7443 N N . PRO A 1 972 ? 26.071 8.226 6.501 1.00 93.38 972 PRO A N 1
ATOM 7444 C CA . PRO A 1 972 ? 26.711 8.850 7.659 1.00 93.38 972 PRO A CA 1
ATOM 7445 C C . PRO A 1 972 ? 28.153 8.360 7.851 1.00 93.38 972 PRO A C 1
ATOM 7447 O O . PRO A 1 972 ? 28.402 7.160 7.824 1.00 93.38 972 PRO A O 1
ATOM 7450 N N . THR A 1 973 ? 29.097 9.277 8.079 1.00 89.38 973 THR A N 1
ATOM 7451 C CA . THR A 1 973 ? 30.537 8.960 8.209 1.00 89.38 973 THR A CA 1
ATOM 7452 C C . THR A 1 973 ? 31.106 9.150 9.616 1.00 89.38 973 THR A C 1
ATOM 7454 O O . THR A 1 973 ? 32.127 8.550 9.939 1.00 89.38 973 THR A O 1
ATOM 7457 N N . GLY A 1 974 ? 30.474 9.963 10.470 1.00 89.44 974 GLY A N 1
ATOM 7458 C CA . GLY A 1 974 ? 30.927 10.169 11.849 1.00 89.44 974 GLY A CA 1
ATOM 7459 C C . GLY A 1 974 ? 30.669 8.938 12.722 1.00 89.44 974 GLY A C 1
ATOM 7460 O O . GLY A 1 974 ? 29.574 8.376 12.688 1.00 89.44 974 GLY A O 1
ATOM 7461 N N . SER A 1 975 ? 31.648 8.536 13.535 1.00 89.06 975 SER A N 1
ATOM 7462 C CA . SER A 1 975 ? 31.594 7.329 14.382 1.00 89.06 975 SER A CA 1
ATOM 7463 C C . SER A 1 975 ? 30.422 7.303 15.367 1.00 89.06 975 SER A C 1
ATOM 7465 O O . SER A 1 975 ? 29.927 6.227 15.685 1.00 89.06 975 SER A O 1
ATOM 7467 N N . GLU A 1 976 ? 29.958 8.472 15.811 1.00 89.81 976 GLU A N 1
ATOM 7468 C CA . GLU A 1 976 ? 28.833 8.653 16.743 1.00 89.81 976 GLU A CA 1
ATOM 7469 C C . GLU A 1 976 ? 27.491 8.923 16.030 1.00 89.81 976 GLU A C 1
ATOM 7471 O O . GLU A 1 976 ? 26.456 9.038 16.676 1.00 89.81 976 GLU A O 1
ATOM 7476 N N . VAL A 1 977 ? 27.472 9.026 14.694 1.00 92.00 977 VAL A N 1
ATOM 7477 C CA . VAL A 1 977 ? 26.262 9.368 13.925 1.00 92.00 977 VAL A CA 1
ATOM 7478 C C . VAL A 1 977 ? 25.471 8.107 13.570 1.00 92.00 977 VAL A C 1
ATOM 7480 O O . VAL A 1 977 ? 26.028 7.136 13.057 1.00 92.00 977 VAL A O 1
ATOM 7483 N N . ARG A 1 978 ? 24.152 8.119 13.790 1.00 92.31 978 ARG A N 1
ATOM 7484 C CA . ARG A 1 978 ? 23.265 6.969 13.545 1.00 92.31 978 ARG A CA 1
ATOM 7485 C C . ARG A 1 978 ? 23.317 6.463 12.095 1.00 92.31 978 ARG A C 1
ATOM 7487 O O . ARG A 1 978 ? 22.873 7.139 11.165 1.00 92.31 978 ARG A O 1
ATOM 7494 N N . GLY A 1 979 ? 23.764 5.220 11.922 1.00 91.00 979 GLY A N 1
ATOM 7495 C CA . GLY A 1 979 ? 23.861 4.530 10.633 1.00 91.00 979 GLY A CA 1
ATOM 7496 C C . GLY A 1 979 ? 25.234 4.592 9.954 1.00 91.00 979 GLY A C 1
ATOM 7497 O O . GLY A 1 979 ? 25.325 4.172 8.803 1.00 91.00 979 GLY A O 1
ATOM 7498 N N . SER A 1 980 ? 26.276 5.096 10.626 1.00 93.25 980 SER A N 1
ATOM 7499 C CA . SER A 1 980 ? 27.682 4.919 10.216 1.00 93.25 980 SER A CA 1
ATOM 7500 C C . SER A 1 980 ? 28.248 3.542 10.587 1.00 93.25 980 SER A C 1
ATOM 7502 O O . SER A 1 980 ? 29.143 3.041 9.910 1.00 93.25 980 SER A O 1
ATOM 7504 N N . GLN A 1 981 ? 27.703 2.908 11.628 1.00 92.69 981 GLN A N 1
ATOM 7505 C CA . GLN A 1 981 ? 28.005 1.534 12.026 1.00 92.69 981 GLN A CA 1
ATOM 7506 C C . GLN A 1 981 ? 26.752 0.662 11.868 1.00 92.69 981 GLN A C 1
ATOM 7508 O O . GLN A 1 981 ? 25.621 1.160 11.899 1.00 92.69 981 GLN A O 1
ATOM 7513 N N . TRP A 1 982 ? 26.942 -0.648 11.698 1.00 92.81 982 TRP A N 1
ATOM 7514 C CA . TRP A 1 982 ? 25.832 -1.602 11.756 1.00 92.81 982 TRP A CA 1
ATOM 7515 C C . TRP A 1 982 ? 25.370 -1.829 13.202 1.00 92.81 982 TRP A C 1
ATOM 7517 O O . TRP A 1 982 ? 26.185 -1.722 14.121 1.00 92.81 982 TRP A O 1
ATOM 7527 N N . PRO A 1 983 ? 24.089 -2.187 13.418 1.00 93.44 983 PRO A N 1
ATOM 7528 C CA . PRO A 1 983 ? 23.642 -2.719 14.696 1.00 93.44 983 PRO A CA 1
ATOM 7529 C C . PRO A 1 983 ? 24.445 -3.960 15.098 1.00 93.44 983 PRO A C 1
ATOM 7531 O O . PRO A 1 983 ? 24.932 -4.712 14.251 1.00 93.44 983 PRO A O 1
ATOM 7534 N N . GLU A 1 984 ? 24.496 -4.207 16.403 1.00 93.44 984 GLU A N 1
ATOM 7535 C CA . GLU A 1 984 ? 24.955 -5.474 16.977 1.00 93.44 984 GLU A CA 1
ATOM 7536 C C . GLU A 1 984 ? 24.192 -6.674 16.393 1.00 93.44 984 GLU A C 1
ATOM 7538 O O . GLU A 1 984 ? 23.069 -6.544 15.900 1.00 93.44 984 GLU A O 1
ATOM 7543 N N . GLN A 1 985 ? 24.765 -7.874 16.476 1.00 93.88 985 GLN A N 1
ATOM 7544 C CA . GLN A 1 985 ? 24.055 -9.072 16.021 1.00 93.88 985 GLN A CA 1
ATOM 7545 C C . GLN A 1 985 ? 22.874 -9.415 16.943 1.00 93.88 985 GLN A C 1
ATOM 7547 O O . GLN A 1 985 ? 22.844 -9.077 18.130 1.00 93.88 985 GLN A O 1
ATOM 7552 N N . TRP A 1 986 ? 21.864 -10.086 16.390 1.00 93.88 986 TRP A N 1
ATOM 7553 C CA . TRP A 1 986 ? 20.746 -10.615 17.169 1.00 93.88 986 TRP A CA 1
ATOM 7554 C C . TRP A 1 986 ? 21.198 -11.849 17.983 1.00 93.88 986 TRP A C 1
ATOM 7556 O O . TRP A 1 986 ? 21.883 -12.708 17.424 1.00 93.88 986 TRP A O 1
ATOM 7566 N N . PRO A 1 987 ? 20.825 -11.986 19.275 1.00 93.62 987 PRO A N 1
ATOM 7567 C CA . PRO A 1 987 ? 19.897 -11.144 20.039 1.00 93.62 987 PRO A CA 1
ATOM 7568 C C . PRO A 1 987 ? 20.523 -9.938 20.761 1.00 93.62 987 PRO A C 1
ATOM 7570 O O . PRO A 1 987 ? 19.773 -9.109 21.263 1.00 93.62 987 PRO A O 1
ATOM 7573 N N . THR A 1 988 ? 21.852 -9.799 20.806 1.00 93.94 988 THR A N 1
ATOM 7574 C CA . THR A 1 988 ? 22.577 -8.771 21.587 1.00 93.94 988 THR A CA 1
ATOM 7575 C C . THR A 1 988 ? 22.069 -7.340 21.364 1.00 93.94 988 THR A C 1
ATOM 7577 O O . THR A 1 988 ? 21.958 -6.579 22.328 1.00 93.94 988 THR A O 1
ATOM 7580 N N . ARG A 1 989 ? 21.689 -6.979 20.125 1.00 93.75 989 ARG A N 1
ATOM 7581 C CA . ARG A 1 989 ? 21.101 -5.659 19.799 1.00 93.75 989 ARG A CA 1
ATOM 7582 C C . ARG A 1 989 ? 19.834 -5.307 20.588 1.00 93.75 989 ARG A C 1
ATOM 7584 O O . ARG A 1 989 ? 19.524 -4.130 20.706 1.00 93.75 989 ARG A O 1
ATOM 7591 N N . LEU A 1 990 ? 19.108 -6.286 21.129 1.00 94.62 990 LEU A N 1
ATOM 7592 C CA . LEU A 1 990 ? 17.867 -6.044 21.868 1.00 94.62 990 LEU A CA 1
ATOM 7593 C C . LEU A 1 990 ? 18.102 -5.371 23.226 1.00 94.62 990 LEU A C 1
ATOM 7595 O O . LEU A 1 990 ? 17.303 -4.525 23.630 1.00 94.62 990 LEU A O 1
ATOM 7599 N N . ASP A 1 991 ? 19.178 -5.745 23.917 1.00 91.69 991 ASP A N 1
ATOM 7600 C CA . ASP A 1 991 ? 19.453 -5.328 25.298 1.00 91.69 991 ASP A CA 1
ATOM 7601 C C . ASP A 1 991 ? 20.544 -4.247 25.374 1.00 91.69 991 ASP A C 1
ATOM 7603 O O . ASP A 1 991 ? 20.586 -3.474 26.330 1.00 91.69 991 ASP A O 1
ATOM 7607 N N . LYS A 1 992 ? 21.423 -4.164 24.365 1.00 92.88 992 LYS A N 1
ATOM 7608 C CA . LYS A 1 992 ? 22.503 -3.172 24.298 1.00 92.88 992 LYS A CA 1
ATOM 7609 C C . LYS A 1 992 ? 22.001 -1.837 23.733 1.00 92.88 992 LYS A C 1
ATOM 7611 O O . LYS A 1 992 ? 21.445 -1.790 22.639 1.00 92.88 992 LYS A O 1
ATOM 7616 N N . ALA A 1 993 ? 22.254 -0.746 24.460 1.00 94.06 993 ALA A N 1
ATOM 7617 C CA . ALA A 1 993 ? 21.971 0.610 23.991 1.00 94.06 993 ALA A CA 1
ATOM 7618 C C . ALA A 1 993 ? 22.744 0.921 22.685 1.00 94.06 993 ALA A C 1
ATOM 7620 O O . ALA A 1 993 ? 23.924 0.562 22.587 1.00 94.06 993 ALA A O 1
ATOM 7621 N N . PRO A 1 994 ? 22.126 1.579 21.683 1.00 95.00 994 PRO A N 1
ATOM 7622 C CA . PRO A 1 994 ? 22.808 1.918 20.435 1.00 95.00 994 PRO A CA 1
ATOM 7623 C C . PRO A 1 994 ? 23.991 2.871 20.632 1.00 95.00 994 PRO A C 1
ATOM 7625 O O . PRO A 1 994 ? 23.913 3.815 21.414 1.00 95.00 994 PRO A O 1
ATOM 7628 N N . TYR A 1 995 ? 25.058 2.672 19.853 1.00 93.38 995 TYR A N 1
ATOM 7629 C CA . TYR A 1 995 ? 26.341 3.388 19.971 1.00 93.38 995 TYR A CA 1
ATOM 7630 C C . TYR A 1 995 ? 26.264 4.922 19.812 1.00 93.38 995 TYR A C 1
ATOM 7632 O O . TYR A 1 995 ? 27.207 5.622 20.168 1.00 93.38 995 TYR A O 1
ATOM 7640 N N . TRP A 1 996 ? 25.175 5.430 19.231 1.00 93.94 996 TRP A N 1
ATOM 7641 C CA . TRP A 1 996 ? 24.930 6.844 18.930 1.00 93.94 996 TRP A CA 1
ATOM 7642 C C . TRP A 1 996 ? 24.030 7.538 19.971 1.00 93.94 996 TRP A C 1
ATOM 7644 O O . TRP A 1 996 ? 23.809 8.749 19.880 1.00 93.94 996 TRP A O 1
ATOM 7654 N N . LEU A 1 997 ? 23.521 6.796 20.965 1.00 93.88 997 LEU A N 1
ATOM 7655 C CA . LEU A 1 997 ? 22.971 7.398 22.178 1.00 93.88 997 LEU A CA 1
ATOM 7656 C C . LEU A 1 997 ? 24.144 7.820 23.063 1.00 93.88 997 LEU A C 1
ATOM 7658 O O . LEU A 1 997 ? 24.896 6.982 23.558 1.00 93.88 997 LEU A O 1
ATOM 7662 N N . LEU A 1 998 ? 24.308 9.126 23.250 1.00 93.00 998 LEU A N 1
ATOM 7663 C CA . LEU A 1 998 ? 25.418 9.696 24.014 1.00 93.00 998 LEU A CA 1
ATOM 7664 C C . LEU A 1 998 ? 24.949 10.102 25.413 1.00 93.00 998 LEU A C 1
ATOM 7666 O O . LEU A 1 998 ? 23.840 10.605 25.574 1.00 93.00 998 LEU A O 1
ATOM 7670 N N . ASN A 1 999 ? 25.816 9.989 26.423 1.00 91.88 999 ASN A N 1
ATOM 7671 C CA . ASN A 1 999 ? 25.506 10.446 27.790 1.00 91.88 999 ASN A CA 1
ATOM 7672 C C . ASN A 1 999 ? 25.292 11.973 27.897 1.00 91.88 999 ASN A C 1
ATOM 7674 O O . ASN A 1 999 ? 24.804 12.455 28.914 1.00 91.88 999 ASN A O 1
ATOM 7678 N N . SER A 1 1000 ? 25.649 12.736 26.859 1.00 91.69 1000 SER A N 1
ATOM 7679 C CA . SER A 1 1000 ? 25.346 14.166 26.714 1.00 91.69 1000 SER A CA 1
ATOM 7680 C C . SER A 1 1000 ? 23.917 14.451 26.230 1.00 91.69 1000 SER A C 1
ATOM 7682 O O . SER A 1 1000 ? 23.460 15.589 26.326 1.00 91.69 1000 SER A O 1
ATOM 7684 N N . GLN A 1 1001 ? 23.209 13.448 25.704 1.00 92.00 1001 GLN A N 1
ATOM 7685 C CA . GLN A 1 1001 ? 21.811 13.548 25.288 1.00 92.00 1001 GLN A CA 1
ATOM 7686 C C . GLN A 1 1001 ? 20.902 13.208 26.474 1.00 92.00 1001 GLN A C 1
ATOM 7688 O O . GLN A 1 1001 ? 21.123 12.217 27.172 1.00 92.00 1001 GLN A O 1
ATOM 7693 N N . VAL A 1 1002 ? 19.848 13.999 26.675 1.00 93.56 1002 VAL A N 1
ATOM 7694 C CA . VAL A 1 1002 ? 18.806 13.713 27.670 1.00 93.56 1002 VAL A CA 1
ATOM 7695 C C . VAL A 1 1002 ? 17.732 12.831 27.027 1.00 93.56 1002 VAL A C 1
ATOM 7697 O O . VAL A 1 1002 ? 17.205 13.162 25.967 1.00 93.56 1002 VAL A O 1
ATOM 7700 N N . GLY A 1 1003 ? 17.440 11.695 27.657 1.00 92.56 1003 GLY A N 1
ATOM 7701 C CA . GLY A 1 1003 ? 16.396 10.751 27.272 1.00 92.56 1003 GLY A CA 1
ATOM 7702 C C . GLY A 1 1003 ? 14.984 11.214 27.639 1.00 92.56 1003 GLY A C 1
ATOM 7703 O O . GLY A 1 1003 ? 14.779 12.244 28.284 1.00 92.56 1003 GLY A O 1
ATOM 7704 N N . VAL A 1 1004 ? 13.990 10.430 27.226 1.00 93.38 1004 VAL A N 1
ATOM 7705 C CA . VAL A 1 1004 ? 12.560 10.759 27.331 1.00 93.38 1004 VAL A CA 1
ATOM 7706 C C . VAL A 1 1004 ? 12.085 10.894 28.784 1.00 93.38 1004 VAL A C 1
ATOM 7708 O O . VAL A 1 1004 ? 11.187 11.695 29.041 1.00 93.38 1004 VAL A O 1
ATOM 7711 N N . TYR A 1 1005 ? 12.696 10.182 29.737 1.00 92.38 1005 TYR A N 1
ATOM 7712 C CA . TYR A 1 1005 ? 12.400 10.307 31.172 1.00 92.38 1005 TYR A CA 1
ATOM 7713 C C . TYR A 1 1005 ? 13.426 11.172 31.937 1.00 92.38 1005 TYR A C 1
ATOM 7715 O O . TYR A 1 1005 ? 13.483 11.133 33.167 1.00 92.38 1005 TYR A O 1
ATOM 7723 N N . GLY A 1 1006 ? 14.222 11.987 31.232 1.00 92.81 1006 GLY A N 1
ATOM 7724 C CA . GLY A 1 1006 ? 15.082 13.018 31.829 1.00 92.81 1006 GLY A CA 1
ATOM 7725 C C . GLY A 1 1006 ? 16.463 12.555 32.312 1.00 92.81 1006 GLY A C 1
ATOM 7726 O O . GLY A 1 1006 ? 17.209 13.367 32.858 1.00 92.81 1006 GLY A O 1
ATOM 7727 N N . LYS A 1 1007 ? 16.829 11.283 32.115 1.00 94.06 1007 LYS A N 1
ATOM 7728 C CA . LYS A 1 1007 ? 18.175 10.742 32.402 1.00 94.06 1007 LYS A CA 1
ATOM 7729 C C . LYS A 1 1007 ? 19.109 10.866 31.186 1.00 94.06 1007 LYS A C 1
ATOM 7731 O O . LYS A 1 1007 ? 18.618 11.128 30.090 1.00 94.06 1007 LYS A O 1
ATOM 7736 N N . PRO A 1 1008 ? 20.429 10.625 31.310 1.00 96.12 1008 PRO A N 1
ATOM 7737 C CA . PRO A 1 1008 ? 21.297 10.397 30.150 1.00 96.12 1008 PRO A CA 1
ATOM 7738 C C . PRO A 1 1008 ? 20.743 9.278 29.253 1.00 96.12 1008 PRO A C 1
ATOM 7740 O O . PRO A 1 1008 ? 20.354 8.224 29.755 1.00 96.12 1008 PRO A O 1
ATOM 7743 N N . ALA A 1 1009 ? 20.688 9.480 27.934 1.00 94.75 1009 ALA A N 1
ATOM 7744 C CA . ALA A 1 1009 ? 19.901 8.625 27.034 1.00 94.75 1009 ALA A CA 1
ATOM 7745 C C . ALA A 1 1009 ? 20.210 7.103 27.105 1.00 94.75 1009 ALA A C 1
ATOM 7747 O O . ALA A 1 1009 ? 19.256 6.318 27.071 1.00 94.75 1009 ALA A O 1
ATOM 7748 N N . PRO A 1 1010 ? 21.469 6.636 27.269 1.00 95.62 1010 PRO A N 1
ATOM 7749 C CA . PRO A 1 1010 ? 21.759 5.207 27.467 1.00 95.62 1010 PRO A CA 1
ATOM 7750 C C . PRO A 1 1010 ? 21.268 4.647 28.813 1.00 95.62 1010 PRO A C 1
ATOM 7752 O O . PRO A 1 1010 ? 20.810 3.503 28.888 1.00 95.62 1010 PRO A O 1
ATOM 7755 N N . GLU A 1 1011 ? 21.323 5.448 29.880 1.00 95.56 1011 GLU A N 1
ATOM 7756 C CA . GLU A 1 1011 ? 20.780 5.090 31.198 1.00 95.56 1011 GLU A CA 1
ATOM 7757 C C . GLU A 1 1011 ? 19.248 5.064 31.177 1.00 95.56 1011 GLU A C 1
ATOM 7759 O O . GLU A 1 1011 ? 18.628 4.230 31.840 1.00 95.56 1011 GLU A O 1
ATOM 7764 N N . ASP A 1 1012 ? 18.636 5.950 30.389 1.00 96.19 1012 ASP A N 1
ATOM 7765 C CA . ASP A 1 1012 ? 17.191 6.057 30.195 1.00 96.19 1012 ASP A CA 1
ATOM 7766 C C . ASP A 1 1012 ? 16.630 4.839 29.444 1.00 96.19 1012 ASP A C 1
ATOM 7768 O O . ASP A 1 1012 ? 15.725 4.165 29.937 1.00 96.19 1012 ASP A O 1
ATOM 7772 N N . PHE A 1 1013 ? 17.265 4.468 28.326 1.00 96.38 1013 PHE A N 1
ATOM 7773 C CA . PHE A 1 1013 ? 17.011 3.230 27.577 1.00 96.38 1013 PHE A CA 1
ATOM 7774 C C . PHE A 1 1013 ? 17.093 1.980 28.471 1.00 96.38 1013 PHE A C 1
ATOM 7776 O O . PHE A 1 1013 ? 16.228 1.100 28.426 1.00 96.38 1013 PHE A O 1
ATOM 7783 N N . THR A 1 1014 ? 18.127 1.910 29.314 1.00 95.69 1014 THR A N 1
ATOM 7784 C CA . THR A 1 1014 ? 18.341 0.782 30.235 1.00 95.69 1014 THR A CA 1
ATOM 7785 C C . THR A 1 1014 ? 17.288 0.771 31.352 1.00 95.69 1014 THR A C 1
ATOM 7787 O O . THR A 1 1014 ? 16.787 -0.288 31.734 1.00 95.69 1014 THR A O 1
ATOM 7790 N N . SER A 1 1015 ? 16.900 1.954 31.840 1.00 95.88 1015 SER A N 1
ATOM 7791 C CA . SER A 1 1015 ? 15.862 2.133 32.863 1.00 95.88 1015 SER A CA 1
ATOM 7792 C C . SER A 1 1015 ? 14.475 1.713 32.374 1.00 95.88 1015 SER A C 1
ATOM 7794 O O . SER A 1 1015 ? 13.765 1.031 33.113 1.00 95.88 1015 SER A O 1
ATOM 7796 N N . ASP A 1 1016 ? 14.102 2.084 31.145 1.00 96.38 1016 ASP A N 1
ATOM 7797 C CA . ASP A 1 1016 ? 12.857 1.666 30.489 1.00 96.38 1016 ASP A CA 1
ATOM 7798 C C . ASP A 1 1016 ? 12.777 0.140 30.387 1.00 96.38 1016 ASP A C 1
ATOM 7800 O O . ASP A 1 1016 ? 11.784 -0.465 30.793 1.00 96.38 1016 ASP A O 1
ATOM 7804 N N . TYR A 1 1017 ? 13.854 -0.507 29.935 1.00 95.69 1017 TYR A N 1
ATOM 7805 C CA . TYR A 1 1017 ? 13.862 -1.958 29.793 1.00 95.69 1017 TYR A CA 1
ATOM 7806 C C . TYR A 1 1017 ? 13.717 -2.683 31.139 1.00 95.69 1017 TYR A C 1
ATOM 7808 O O . TYR A 1 1017 ? 12.848 -3.545 31.269 1.00 95.69 1017 TYR A O 1
ATOM 7816 N N . GLU A 1 1018 ? 14.480 -2.308 32.172 1.00 96.31 1018 GLU A N 1
ATOM 7817 C CA . GLU A 1 1018 ? 14.336 -2.904 33.512 1.00 96.31 1018 GLU A CA 1
ATOM 7818 C C . GLU A 1 1018 ? 13.004 -2.540 34.197 1.00 96.31 1018 GLU A C 1
ATOM 7820 O O . GLU A 1 1018 ? 12.513 -3.291 35.046 1.00 96.31 1018 GLU A O 1
ATOM 7825 N N . HIS A 1 1019 ? 12.370 -1.423 33.825 1.00 95.19 1019 HIS A N 1
ATOM 7826 C CA . HIS A 1 1019 ? 11.001 -1.105 34.235 1.00 95.19 1019 HIS A CA 1
ATOM 7827 C C . HIS A 1 1019 ? 9.988 -2.053 33.596 1.00 95.19 1019 HIS A C 1
ATOM 7829 O O . HIS A 1 1019 ? 9.273 -2.743 34.325 1.00 95.19 1019 HIS A O 1
ATOM 7835 N N . TRP A 1 1020 ? 9.966 -2.173 32.267 1.00 96.00 1020 TRP A N 1
ATOM 7836 C CA . TRP A 1 1020 ? 9.045 -3.080 31.576 1.00 96.00 1020 TRP A CA 1
ATOM 7837 C C . TRP A 1 1020 ? 9.263 -4.538 31.966 1.00 96.00 1020 TRP A C 1
ATOM 7839 O O . TRP A 1 1020 ? 8.297 -5.262 32.194 1.00 96.00 1020 TRP A O 1
ATOM 7849 N N . LYS A 1 1021 ? 10.516 -4.956 32.152 1.00 95.31 1021 LYS A N 1
ATOM 7850 C CA . LYS A 1 1021 ? 10.888 -6.302 32.604 1.00 95.31 1021 LYS A CA 1
ATOM 7851 C C . LYS A 1 1021 ? 10.291 -6.619 33.971 1.00 95.31 1021 LYS A C 1
ATOM 7853 O O . LYS A 1 1021 ? 9.763 -7.713 34.173 1.00 95.31 1021 LYS A O 1
ATOM 7858 N N . ARG A 1 1022 ? 10.283 -5.641 34.883 1.00 94.69 1022 ARG A N 1
ATOM 7859 C CA . ARG A 1 1022 ? 9.634 -5.727 36.199 1.00 94.69 1022 ARG A CA 1
ATOM 7860 C C . ARG A 1 1022 ? 8.107 -5.728 36.091 1.00 94.69 1022 ARG A C 1
ATOM 7862 O O . ARG A 1 1022 ? 7.478 -6.591 36.696 1.00 94.69 1022 ARG A O 1
ATOM 7869 N N . VAL A 1 1023 ? 7.520 -4.800 35.330 1.00 93.38 1023 VAL A N 1
ATOM 7870 C CA . VAL A 1 1023 ? 6.060 -4.659 35.148 1.00 93.38 1023 VAL A CA 1
ATOM 7871 C C . VAL A 1 1023 ? 5.461 -5.923 34.530 1.00 93.38 1023 VAL A C 1
ATOM 7873 O O . VAL A 1 1023 ? 4.537 -6.511 35.093 1.00 93.38 1023 VAL A O 1
ATOM 7876 N N . VAL A 1 1024 ? 6.017 -6.387 33.410 1.00 93.19 1024 VAL A N 1
ATOM 7877 C CA . VAL A 1 1024 ? 5.507 -7.555 32.688 1.00 93.19 1024 VAL A CA 1
ATOM 7878 C C . VAL A 1 1024 ? 5.652 -8.818 33.541 1.00 93.19 1024 VAL A C 1
ATOM 7880 O O . VAL A 1 1024 ? 4.663 -9.516 33.759 1.00 93.19 1024 VAL A O 1
ATOM 7883 N N . SER A 1 1025 ? 6.837 -9.071 34.110 1.00 90.31 1025 SER A N 1
ATOM 7884 C CA . SER A 1 1025 ? 7.101 -10.307 34.866 1.00 90.31 1025 SER A CA 1
ATOM 7885 C C . SER A 1 1025 ? 6.374 -10.386 36.213 1.00 90.31 1025 SER A C 1
ATOM 7887 O O . SER A 1 1025 ? 5.969 -11.475 36.614 1.00 90.31 1025 SER A O 1
ATOM 7889 N N . LYS A 1 1026 ? 6.209 -9.263 36.935 1.00 87.19 1026 LYS A N 1
ATOM 7890 C CA . LYS A 1 1026 ? 5.538 -9.247 38.252 1.00 87.19 1026 LYS A CA 1
ATOM 7891 C C . LYS A 1 1026 ? 4.027 -9.003 38.191 1.00 87.19 1026 LYS A C 1
ATOM 7893 O O . LYS A 1 1026 ? 3.349 -9.363 39.147 1.00 87.19 1026 LYS A O 1
ATOM 7898 N N . SER A 1 1027 ? 3.513 -8.358 37.139 1.00 85.19 1027 SER A N 1
ATOM 7899 C CA . SER A 1 1027 ? 2.099 -7.963 37.041 1.00 85.19 1027 SER A CA 1
ATOM 7900 C C . SER A 1 1027 ? 1.410 -8.545 35.808 1.00 85.19 1027 SER A C 1
ATOM 7902 O O . SER A 1 1027 ? 0.410 -9.250 35.945 1.00 85.19 1027 SER A O 1
ATOM 7904 N N . TYR A 1 1028 ? 1.928 -8.311 34.597 1.00 88.94 1028 TYR A N 1
ATOM 7905 C CA . TYR A 1 1028 ? 1.158 -8.650 33.393 1.00 88.94 1028 TYR A CA 1
ATOM 7906 C C . TYR A 1 1028 ? 1.092 -10.160 33.090 1.00 88.94 1028 TYR A C 1
ATOM 7908 O O . TYR A 1 1028 ? 0.070 -10.640 32.601 1.00 88.94 1028 TYR A O 1
ATOM 7916 N N . LEU A 1 1029 ? 2.142 -10.930 33.394 1.00 86.06 1029 LEU A N 1
ATOM 7917 C CA . LEU A 1 1029 ? 2.162 -12.384 33.162 1.00 86.06 1029 LEU A CA 1
ATOM 7918 C C . LEU A 1 1029 ? 1.434 -13.200 34.246 1.00 86.06 1029 LEU A C 1
ATOM 7920 O O . LEU A 1 1029 ? 1.133 -14.369 34.020 1.00 86.06 1029 LEU A O 1
ATOM 7924 N N . THR A 1 1030 ? 1.164 -12.614 35.417 1.00 78.44 1030 THR A N 1
ATOM 7925 C CA . THR A 1 1030 ? 0.747 -13.358 36.624 1.00 78.44 1030 THR A CA 1
ATOM 7926 C C . THR A 1 1030 ? -0.435 -12.752 37.386 1.00 78.44 1030 THR A C 1
ATOM 7928 O O . THR A 1 1030 ? -1.196 -13.499 37.994 1.00 78.44 1030 THR A O 1
ATOM 7931 N N . GLY A 1 1031 ? -0.606 -11.426 37.374 1.00 74.50 1031 GLY A N 1
ATOM 7932 C CA . GLY A 1 1031 ? -1.578 -10.706 38.208 1.00 74.50 1031 GLY A CA 1
ATOM 7933 C C . GLY A 1 1031 ? -2.851 -10.240 37.493 1.00 74.50 1031 GLY A C 1
ATOM 7934 O O . GLY A 1 1031 ? -3.898 -10.162 38.126 1.00 74.50 1031 GLY A O 1
ATOM 7935 N N . ILE A 1 1032 ? -2.798 -9.959 36.185 1.00 84.12 1032 ILE A N 1
ATOM 7936 C CA . ILE A 1 1032 ? -3.927 -9.361 35.431 1.00 84.12 1032 ILE A CA 1
ATOM 7937 C C . ILE A 1 1032 ? -4.860 -10.375 34.735 1.00 84.12 1032 ILE A C 1
ATOM 7939 O O . ILE A 1 1032 ? -5.742 -9.979 33.975 1.00 84.12 1032 ILE A O 1
ATOM 7943 N N . GLY A 1 1033 ? -4.659 -11.681 34.945 1.00 81.81 1033 GLY A N 1
ATOM 7944 C CA . GLY A 1 1033 ? -5.567 -12.730 34.452 1.00 81.81 1033 GLY A CA 1
ATOM 7945 C C . GLY A 1 1033 ? -5.622 -12.928 32.928 1.00 81.81 1033 GLY A C 1
ATOM 7946 O O . GLY A 1 1033 ? -6.607 -13.464 32.424 1.00 81.81 1033 GLY A O 1
ATOM 7947 N N . ILE A 1 1034 ? -4.601 -12.501 32.176 1.00 89.31 1034 ILE A N 1
ATOM 7948 C CA . ILE A 1 1034 ? -4.528 -12.723 30.722 1.00 89.31 1034 ILE A CA 1
ATOM 7949 C C . ILE A 1 1034 ? -3.953 -14.111 30.416 1.00 89.31 1034 ILE A C 1
ATOM 7951 O O . ILE A 1 1034 ? -2.839 -14.436 30.819 1.00 89.31 1034 ILE A O 1
ATOM 7955 N N . ASP A 1 1035 ? -4.683 -14.904 29.628 1.00 89.94 1035 ASP A N 1
ATOM 7956 C CA . ASP A 1 1035 ? -4.139 -16.103 28.984 1.00 89.94 1035 ASP A CA 1
ATOM 7957 C C . ASP A 1 1035 ? -3.276 -15.706 27.776 1.00 89.94 1035 ASP A C 1
ATOM 7959 O O . ASP A 1 1035 ? -3.754 -15.567 26.645 1.00 89.94 1035 ASP A O 1
ATOM 7963 N N . TRP A 1 1036 ? -1.980 -15.533 28.029 1.00 91.50 1036 TRP A N 1
ATOM 7964 C CA . TRP A 1 1036 ? -0.978 -15.179 27.023 1.00 91.50 1036 TRP A CA 1
ATOM 7965 C C . TRP A 1 1036 ? -0.799 -16.231 25.916 1.00 91.50 1036 TRP A C 1
ATOM 7967 O O . TRP A 1 1036 ? -0.221 -15.905 24.883 1.00 91.50 1036 TRP A O 1
ATOM 7977 N N . SER A 1 1037 ? -1.333 -17.453 26.058 1.00 90.31 1037 SER A N 1
ATOM 7978 C CA . SER A 1 1037 ? -1.348 -18.438 24.962 1.00 90.31 1037 SER A CA 1
ATOM 7979 C C . SER A 1 1037 ? -2.374 -18.108 23.866 1.00 90.31 1037 SER A C 1
ATOM 7981 O O . SER A 1 1037 ? -2.272 -18.616 22.748 1.00 90.31 1037 SER A O 1
ATOM 7983 N N . THR A 1 1038 ? -3.340 -17.227 24.161 1.00 91.44 1038 THR A N 1
ATOM 7984 C CA . THR A 1 1038 ? -4.362 -16.759 23.206 1.00 91.44 1038 THR A CA 1
ATOM 7985 C C . THR A 1 1038 ? -3.983 -15.477 22.464 1.00 91.44 1038 THR A C 1
ATOM 7987 O O . THR A 1 1038 ? -4.663 -15.112 21.509 1.00 91.44 1038 THR A O 1
ATOM 7990 N N . VAL A 1 1039 ? -2.905 -14.801 22.871 1.00 95.50 1039 VAL A N 1
ATOM 7991 C CA . VAL A 1 1039 ? -2.455 -13.527 22.292 1.00 95.50 1039 VAL A CA 1
ATOM 7992 C C . VAL A 1 1039 ? -1.430 -13.800 21.185 1.00 95.50 1039 VAL A C 1
ATOM 7994 O O . VAL A 1 1039 ? -0.485 -14.557 21.400 1.00 95.50 1039 VAL A O 1
ATOM 7997 N N . ARG A 1 1040 ? -1.577 -13.174 20.008 1.00 96.00 1040 ARG A N 1
ATOM 7998 C CA . ARG A 1 1040 ? -0.600 -13.253 18.904 1.00 96.00 1040 ARG A CA 1
ATOM 7999 C C . ARG A 1 1040 ? -0.219 -11.875 18.352 1.00 96.00 1040 ARG A C 1
ATOM 8001 O O . ARG A 1 1040 ? 0.969 -11.582 18.214 1.00 96.00 1040 ARG A O 1
ATOM 8008 N N . ASN A 1 1041 ? -1.214 -11.046 18.054 1.00 97.88 1041 ASN A N 1
ATOM 8009 C CA . ASN A 1 1041 ? -1.070 -9.703 17.503 1.00 97.88 1041 ASN A CA 1
ATOM 8010 C C . ASN A 1 1041 ? -1.195 -8.671 18.630 1.00 97.88 1041 ASN A C 1
ATOM 8012 O O . ASN A 1 1041 ? -2.301 -8.417 19.117 1.00 97.88 1041 ASN A O 1
ATOM 8016 N N . VAL A 1 1042 ? -0.083 -8.043 19.010 1.00 98.56 1042 VAL A N 1
ATOM 8017 C CA . VAL A 1 1042 ? -0.044 -6.989 20.034 1.00 98.56 1042 VAL A CA 1
ATOM 8018 C C . VAL A 1 1042 ? 0.226 -5.633 19.379 1.00 98.56 1042 VAL A C 1
ATOM 8020 O O . VAL A 1 1042 ? 0.960 -5.544 18.393 1.00 98.56 1042 VAL A O 1
ATOM 8023 N N . MET A 1 1043 ? -0.331 -4.562 19.935 1.00 98.69 1043 MET A N 1
ATOM 8024 C CA . MET A 1 1043 ? 0.080 -3.190 19.641 1.00 98.69 1043 MET A CA 1
ATOM 8025 C C . MET A 1 1043 ? 0.425 -2.468 20.940 1.00 98.69 1043 MET A C 1
ATOM 8027 O O . MET A 1 1043 ? -0.381 -2.440 21.866 1.00 98.69 1043 MET A O 1
ATOM 8031 N N . ASP A 1 1044 ? 1.607 -1.864 20.976 1.00 98.62 1044 ASP A N 1
ATOM 8032 C CA . ASP A 1 1044 ? 2.005 -0.899 21.993 1.00 98.62 1044 ASP A CA 1
ATOM 8033 C C . ASP A 1 1044 ? 1.710 0.496 21.437 1.00 98.62 1044 ASP A C 1
ATOM 8035 O O . ASP A 1 1044 ? 2.450 1.019 20.603 1.00 98.62 1044 ASP A O 1
ATOM 8039 N N . MET A 1 1045 ? 0.557 1.047 21.817 1.00 98.38 1045 MET A N 1
ATOM 8040 C CA . MET A 1 1045 ? -0.032 2.252 21.225 1.00 98.38 1045 MET A CA 1
ATOM 8041 C C . MET A 1 1045 ? 0.776 3.522 21.521 1.00 98.38 1045 MET A C 1
ATOM 8043 O O . MET A 1 1045 ? 0.628 4.517 20.813 1.00 98.38 1045 MET A O 1
ATOM 8047 N N . ARG A 1 1046 ? 1.623 3.500 22.555 1.00 97.00 1046 ARG A N 1
ATOM 8048 C CA . ARG A 1 1046 ? 2.568 4.574 22.863 1.00 97.00 1046 ARG A CA 1
ATOM 8049 C C . ARG A 1 1046 ? 3.879 3.983 23.374 1.00 97.00 1046 ARG A C 1
ATOM 8051 O O . ARG A 1 1046 ? 4.151 3.978 24.572 1.00 97.00 1046 ARG A O 1
ATOM 8058 N N . SER A 1 1047 ? 4.684 3.492 22.442 1.00 96.94 1047 SER A N 1
ATOM 8059 C CA . SER A 1 1047 ? 6.013 2.979 22.748 1.00 96.94 1047 SER A CA 1
ATOM 8060 C C . SER A 1 1047 ? 7.031 4.110 22.902 1.00 96.94 1047 SER A C 1
ATOM 8062 O O . SER A 1 1047 ? 6.909 5.157 22.267 1.00 96.94 1047 SER A O 1
ATOM 8064 N N . VAL A 1 1048 ? 8.047 3.878 23.735 1.00 95.81 1048 VAL A N 1
ATOM 8065 C CA . VAL A 1 1048 ? 9.221 4.756 23.878 1.00 95.81 1048 VAL A CA 1
ATOM 8066 C C . VAL A 1 1048 ? 10.444 4.019 23.327 1.00 95.81 1048 VAL A C 1
ATOM 8068 O O . VAL A 1 1048 ? 10.617 3.943 22.117 1.00 95.81 1048 VAL A O 1
ATOM 8071 N N . TYR A 1 1049 ? 11.251 3.356 24.160 1.00 96.81 1049 TYR A N 1
ATOM 8072 C CA . TYR A 1 1049 ? 12.412 2.590 23.684 1.00 96.81 1049 TYR A CA 1
ATOM 8073 C C . TYR A 1 1049 ? 12.072 1.142 23.280 1.00 96.81 1049 TYR A C 1
ATOM 8075 O O . TYR A 1 1049 ? 12.969 0.305 23.162 1.00 96.81 1049 TYR A O 1
ATOM 8083 N N . GLY A 1 1050 ? 10.789 0.809 23.099 1.00 97.00 1050 GLY A N 1
ATOM 8084 C CA . GLY A 1 1050 ? 10.329 -0.550 22.788 1.00 97.00 1050 GLY A CA 1
ATOM 8085 C C . GLY A 1 1050 ? 10.515 -1.568 23.921 1.00 97.00 1050 GLY A C 1
ATOM 8086 O O . GLY A 1 1050 ? 10.461 -2.770 23.660 1.00 97.00 1050 GLY A O 1
ATOM 8087 N N . GLY A 1 1051 ? 10.757 -1.134 25.168 1.00 97.00 1051 GLY A N 1
ATOM 8088 C CA . GLY A 1 1051 ? 11.052 -2.028 26.292 1.00 97.00 1051 GLY A CA 1
ATOM 8089 C C . GLY A 1 1051 ? 9.950 -3.050 26.578 1.00 97.00 1051 GLY A C 1
ATOM 8090 O O . GLY A 1 1051 ? 10.260 -4.217 26.813 1.00 97.00 1051 GLY A O 1
ATOM 8091 N N . PHE A 1 1052 ? 8.675 -2.663 26.460 1.00 97.12 1052 PHE A N 1
ATOM 8092 C CA . PHE A 1 1052 ? 7.534 -3.581 26.558 1.00 97.12 1052 PHE A CA 1
ATOM 8093 C C . PHE A 1 1052 ? 7.646 -4.738 25.549 1.00 97.12 1052 PHE A C 1
ATOM 8095 O O . PHE A 1 1052 ? 7.596 -5.906 25.932 1.00 97.12 1052 PHE A O 1
ATOM 8102 N N . ALA A 1 1053 ? 7.896 -4.432 24.273 1.00 97.19 1053 ALA A N 1
ATOM 8103 C CA . ALA A 1 1053 ? 8.075 -5.441 23.231 1.00 97.19 1053 ALA A CA 1
ATOM 8104 C C . ALA A 1 1053 ? 9.360 -6.272 23.389 1.00 97.19 1053 ALA A C 1
ATOM 8106 O O . ALA A 1 1053 ? 9.362 -7.455 23.049 1.00 97.19 1053 ALA A O 1
ATOM 8107 N N . ALA A 1 1054 ? 10.435 -5.689 23.927 1.00 96.75 1054 ALA A N 1
ATOM 8108 C CA . ALA A 1 1054 ? 11.690 -6.398 24.171 1.00 96.75 1054 ALA A CA 1
ATOM 8109 C C . ALA A 1 1054 ? 11.543 -7.512 25.222 1.00 96.75 1054 ALA A C 1
ATOM 8111 O O . ALA A 1 1054 ? 12.058 -8.611 25.035 1.00 96.75 1054 ALA A O 1
ATOM 8112 N N . VAL A 1 1055 ? 10.781 -7.272 26.293 1.00 95.88 1055 VAL A N 1
ATOM 8113 C CA . VAL A 1 1055 ? 10.521 -8.281 27.340 1.00 95.88 1055 VAL A CA 1
ATOM 8114 C C . VAL A 1 1055 ? 9.660 -9.435 26.821 1.00 95.88 1055 VAL A C 1
ATOM 8116 O O . VAL A 1 1055 ? 9.794 -10.573 27.262 1.00 95.88 1055 VAL A O 1
ATOM 8119 N N . LEU A 1 1056 ? 8.798 -9.161 25.842 1.00 94.69 1056 LEU A N 1
ATOM 8120 C CA . LEU A 1 1056 ? 7.884 -10.132 25.242 1.00 94.69 1056 LEU A CA 1
ATOM 8121 C C . LEU A 1 1056 ? 8.548 -11.056 24.194 1.00 94.69 1056 LEU A C 1
ATOM 8123 O O . LEU A 1 1056 ? 7.868 -11.910 23.626 1.00 94.69 1056 LEU A O 1
ATOM 8127 N N . LYS A 1 1057 ? 9.867 -10.932 23.962 1.00 91.25 1057 LYS A N 1
ATOM 8128 C CA . LYS A 1 1057 ? 10.637 -11.639 22.912 1.00 91.25 1057 LYS A CA 1
ATOM 8129 C C . LYS A 1 1057 ? 10.532 -13.172 22.917 1.00 91.25 1057 LYS A C 1
ATOM 8131 O O . LYS A 1 1057 ? 10.675 -13.779 21.860 1.00 91.25 1057 LYS A O 1
ATOM 8136 N N . ASP A 1 1058 ? 10.346 -13.783 24.090 1.00 90.62 1058 ASP A N 1
ATOM 8137 C CA . ASP A 1 1058 ? 10.367 -15.244 24.281 1.00 90.62 1058 ASP A CA 1
ATOM 8138 C C . ASP A 1 1058 ? 8.967 -15.879 24.171 1.00 90.62 1058 ASP A C 1
ATOM 8140 O O . ASP A 1 1058 ? 8.819 -17.101 24.210 1.00 90.62 1058 ASP A O 1
ATOM 8144 N N . LEU A 1 1059 ? 7.928 -15.055 24.015 1.00 92.50 1059 LEU A N 1
ATOM 8145 C CA . LEU A 1 1059 ? 6.556 -15.486 23.763 1.00 92.50 1059 LEU A CA 1
ATOM 8146 C C . LEU A 1 1059 ? 6.270 -15.486 22.252 1.00 92.50 1059 LEU A C 1
ATOM 8148 O O . LEU A 1 1059 ? 6.875 -14.748 21.479 1.00 92.50 1059 LEU A O 1
ATOM 8152 N N . SER A 1 1060 ? 5.301 -16.291 21.804 1.00 92.62 1060 SER A N 1
ATOM 8153 C CA . SER A 1 1060 ? 4.935 -16.414 20.377 1.00 92.62 1060 SER A CA 1
ATOM 8154 C C . SER A 1 1060 ? 4.079 -15.247 19.851 1.00 92.62 1060 SER A C 1
ATOM 8156 O O . SER A 1 1060 ? 3.124 -15.451 19.102 1.00 92.62 1060 SER A O 1
ATOM 8158 N N . ILE A 1 1061 ? 4.443 -14.015 20.194 1.00 95.44 1061 ILE A N 1
ATOM 8159 C CA . ILE A 1 1061 ? 3.752 -12.758 19.872 1.00 95.44 1061 ILE A CA 1
ATOM 8160 C C . ILE A 1 1061 ? 4.621 -11.852 18.995 1.00 95.44 1061 ILE A C 1
ATOM 8162 O O . ILE A 1 1061 ? 5.828 -12.043 18.862 1.00 95.44 1061 ILE A O 1
ATOM 8166 N N . TRP A 1 1062 ? 3.995 -10.856 18.376 1.00 96.62 1062 TRP A N 1
ATOM 8167 C CA . TRP A 1 1062 ? 4.681 -9.714 17.775 1.00 96.62 1062 TRP A CA 1
ATOM 8168 C C . TRP A 1 1062 ? 3.992 -8.423 18.215 1.00 96.62 1062 TRP A C 1
ATOM 8170 O O . TRP A 1 1062 ? 2.783 -8.419 18.455 1.00 96.62 1062 TRP A O 1
ATOM 8180 N N . VAL A 1 1063 ? 4.760 -7.337 18.319 1.00 98.38 1063 VAL A N 1
ATOM 8181 C CA . VAL A 1 1063 ? 4.268 -6.039 18.796 1.00 98.38 1063 VAL A CA 1
ATOM 8182 C C . VAL A 1 1063 ? 4.426 -4.989 17.703 1.00 98.38 1063 VAL A C 1
ATOM 8184 O O . VAL A 1 1063 ? 5.537 -4.740 17.240 1.00 98.38 1063 VAL A O 1
ATOM 8187 N N . MET A 1 1064 ? 3.325 -4.352 17.303 1.00 98.56 1064 MET A N 1
ATOM 8188 C CA . MET A 1 1064 ? 3.373 -3.070 16.603 1.00 98.56 1064 MET A CA 1
ATOM 8189 C C . MET A 1 1064 ? 3.713 -1.982 17.623 1.00 98.56 1064 MET A C 1
ATOM 8191 O O . MET A 1 1064 ? 2.844 -1.587 18.395 1.00 98.56 1064 MET A O 1
ATOM 8195 N N . ASN A 1 1065 ? 4.959 -1.514 17.642 1.00 98.62 1065 ASN A N 1
ATOM 8196 C CA . ASN A 1 1065 ? 5.347 -0.380 18.478 1.00 98.62 1065 ASN A CA 1
ATOM 8197 C C . ASN A 1 1065 ? 4.961 0.924 17.767 1.00 98.62 1065 ASN A C 1
ATOM 8199 O O . ASN A 1 1065 ? 5.418 1.177 16.651 1.00 98.62 1065 ASN A O 1
ATOM 8203 N N . VAL A 1 1066 ? 4.111 1.739 18.385 1.00 98.50 1066 VAL A N 1
ATOM 8204 C CA . VAL A 1 1066 ? 3.646 3.010 17.820 1.00 98.50 1066 VAL A CA 1
ATOM 8205 C C . VAL A 1 1066 ? 4.328 4.160 18.551 1.00 98.50 1066 VAL A C 1
ATOM 8207 O O . VAL A 1 1066 ? 4.151 4.314 19.757 1.00 98.50 1066 VAL A O 1
ATOM 8210 N N . VAL A 1 1067 ? 5.096 4.967 17.819 1.00 98.12 1067 VAL A N 1
ATOM 8211 C CA . VAL A 1 1067 ? 5.677 6.220 18.329 1.00 98.12 1067 VAL A CA 1
ATOM 8212 C C . VAL A 1 1067 ? 4.794 7.366 17.848 1.00 98.12 1067 VAL A C 1
ATOM 8214 O O . VAL A 1 1067 ? 4.519 7.486 16.650 1.00 98.12 1067 VAL A O 1
ATOM 8217 N N . THR A 1 1068 ? 4.293 8.179 18.779 1.00 96.00 1068 THR A N 1
ATOM 8218 C CA . THR A 1 1068 ? 3.321 9.224 18.443 1.00 96.00 1068 THR A CA 1
ATOM 8219 C C . THR A 1 1068 ? 4.029 10.453 17.880 1.00 96.00 1068 THR A C 1
ATOM 8221 O O . THR A 1 1068 ? 5.113 10.815 18.336 1.00 96.00 1068 THR A O 1
ATOM 8224 N N . VAL A 1 1069 ? 3.438 11.097 16.872 1.00 94.38 1069 VAL A N 1
ATOM 8225 C CA . VAL A 1 1069 ? 4.067 12.217 16.128 1.00 94.38 1069 VAL A CA 1
ATOM 8226 C C . VAL A 1 1069 ? 4.277 13.493 16.956 1.00 94.38 1069 VAL A C 1
ATOM 8228 O O . VAL A 1 1069 ? 4.956 14.415 16.517 1.00 94.38 1069 VAL A O 1
ATOM 8231 N N . ASP A 1 1070 ? 3.691 13.539 18.149 1.00 90.75 1070 ASP A N 1
ATOM 8232 C CA . ASP A 1 1070 ? 3.815 14.575 19.177 1.00 90.75 1070 ASP A CA 1
ATOM 8233 C C . ASP A 1 1070 ? 4.766 14.176 20.329 1.00 90.75 1070 ASP A C 1
ATOM 8235 O O . ASP A 1 1070 ? 4.836 14.865 21.348 1.00 90.75 1070 ASP A O 1
ATOM 8239 N N . SER A 1 1071 ? 5.506 13.071 20.180 1.00 91.31 1071 SER A N 1
ATOM 8240 C CA . SER A 1 1071 ? 6.484 12.568 21.153 1.00 91.31 1071 SER A CA 1
ATOM 8241 C C . SER A 1 1071 ? 7.922 12.600 20.606 1.00 91.31 1071 SER A C 1
ATOM 8243 O O . SER A 1 1071 ? 8.112 12.705 19.393 1.00 91.31 1071 SER A O 1
ATOM 8245 N N . PRO A 1 1072 ? 8.959 12.529 21.468 1.00 93.25 1072 PRO A N 1
ATOM 8246 C CA . PRO A 1 1072 ? 10.349 12.486 21.016 1.00 93.25 1072 PRO A CA 1
ATOM 8247 C C . PRO A 1 1072 ? 10.620 11.280 20.109 1.00 93.25 1072 PRO A C 1
ATOM 8249 O O . PRO A 1 1072 ? 10.235 10.154 20.444 1.00 93.25 1072 PRO A O 1
ATOM 8252 N N . ASP A 1 1073 ? 11.319 11.501 18.991 1.00 94.00 1073 ASP A N 1
ATOM 8253 C CA . ASP A 1 1073 ? 11.573 10.435 18.024 1.00 94.00 1073 ASP A CA 1
ATOM 8254 C C . ASP A 1 1073 ? 12.492 9.347 18.594 1.00 94.00 1073 ASP A C 1
ATOM 8256 O O . ASP A 1 1073 ? 13.712 9.473 18.694 1.00 94.00 1073 ASP A O 1
ATOM 8260 N N . THR A 1 1074 ? 11.855 8.246 18.965 1.00 96.25 1074 THR A N 1
ATOM 8261 C CA . THR A 1 1074 ? 12.467 7.046 19.532 1.00 96.25 1074 THR A CA 1
ATOM 8262 C C . THR A 1 1074 ? 12.326 5.844 18.596 1.00 96.25 1074 THR A C 1
ATOM 8264 O O . THR A 1 1074 ? 12.906 4.785 18.849 1.00 96.25 1074 THR A O 1
ATOM 8267 N N . LEU A 1 1075 ? 11.637 5.996 17.458 1.00 97.50 1075 LEU A N 1
ATOM 8268 C CA . LEU A 1 1075 ? 11.397 4.901 16.523 1.00 97.50 1075 LEU A CA 1
ATOM 8269 C C . LEU A 1 1075 ? 12.689 4.349 15.883 1.00 97.50 1075 LEU A C 1
ATOM 8271 O O . LEU A 1 1075 ? 12.806 3.123 15.788 1.00 97.50 1075 LEU A O 1
ATOM 8275 N N . PRO A 1 1076 ? 13.709 5.163 15.532 1.00 96.50 1076 PRO A N 1
ATOM 8276 C CA . PRO A 1 1076 ? 15.012 4.644 15.129 1.00 96.50 1076 PRO A CA 1
ATOM 8277 C C . PRO A 1 1076 ? 15.634 3.704 16.168 1.00 96.50 1076 PRO A C 1
ATOM 8279 O O . PRO A 1 1076 ? 16.231 2.702 15.787 1.00 96.50 1076 PRO A O 1
ATOM 8282 N N . ILE A 1 1077 ? 15.455 3.973 17.468 1.00 96.75 1077 ILE A N 1
ATOM 8283 C CA . ILE A 1 1077 ? 15.997 3.153 18.565 1.00 96.75 1077 ILE A CA 1
ATOM 8284 C C . ILE A 1 1077 ? 15.295 1.791 18.612 1.00 96.75 1077 ILE A C 1
ATOM 8286 O O . ILE A 1 1077 ? 15.958 0.763 18.727 1.00 96.75 1077 ILE A O 1
ATOM 8290 N N . ILE A 1 1078 ? 13.970 1.755 18.444 1.00 97.88 1078 ILE A N 1
ATOM 8291 C CA . ILE A 1 1078 ? 13.195 0.503 18.354 1.00 97.88 1078 ILE A CA 1
ATOM 8292 C C . ILE A 1 1078 ? 13.710 -0.372 17.193 1.00 97.88 1078 ILE A C 1
ATOM 8294 O O . ILE A 1 1078 ? 13.884 -1.582 17.354 1.00 97.88 1078 ILE A O 1
ATOM 8298 N N . TYR A 1 1079 ? 14.030 0.233 16.045 1.00 97.44 1079 TYR A N 1
ATOM 8299 C CA . TYR A 1 1079 ? 14.630 -0.481 14.912 1.00 97.44 1079 TYR A CA 1
ATOM 8300 C C . TYR A 1 1079 ? 16.102 -0.882 15.143 1.00 97.44 1079 TYR A C 1
ATOM 8302 O O . TYR A 1 1079 ? 16.517 -1.956 14.696 1.00 97.44 1079 TYR A O 1
ATOM 8310 N N . GLU A 1 1080 ? 16.907 -0.099 15.872 1.00 95.50 1080 GLU A N 1
ATOM 8311 C CA . GLU A 1 1080 ? 18.234 -0.550 16.334 1.00 95.50 1080 GLU A CA 1
ATOM 8312 C C . GLU A 1 1080 ? 18.116 -1.820 17.189 1.00 95.50 1080 GLU A C 1
ATOM 8314 O O . GLU A 1 1080 ? 18.841 -2.782 16.934 1.00 95.50 1080 GLU A O 1
ATOM 8319 N N . ARG A 1 1081 ? 17.124 -1.896 18.091 1.00 95.75 1081 ARG A N 1
ATOM 8320 C CA . ARG A 1 1081 ? 16.866 -3.072 18.947 1.00 95.75 1081 ARG A CA 1
ATOM 8321 C C . ARG A 1 1081 ? 16.499 -4.360 18.200 1.00 95.75 1081 ARG A C 1
ATOM 8323 O O . ARG A 1 1081 ? 16.387 -5.415 18.819 1.00 95.75 1081 ARG A O 1
ATOM 8330 N N . GLY A 1 1082 ? 16.295 -4.320 16.882 1.00 96.06 1082 GLY A N 1
ATOM 8331 C CA . GLY A 1 1082 ? 15.835 -5.485 16.116 1.00 96.06 1082 GLY A CA 1
ATOM 8332 C C . GLY A 1 1082 ? 14.339 -5.773 16.301 1.00 96.06 1082 GLY A C 1
ATOM 8333 O O . GLY A 1 1082 ? 13.895 -6.916 16.146 1.00 96.06 1082 GLY A O 1
ATOM 8334 N N . LEU A 1 1083 ? 13.576 -4.737 16.655 1.00 97.25 1083 LEU A N 1
ATOM 8335 C CA . LEU A 1 1083 ? 12.117 -4.693 16.652 1.00 97.25 1083 LEU A CA 1
ATOM 8336 C C . LEU A 1 1083 ? 11.648 -3.850 15.448 1.00 97.25 1083 LEU A C 1
ATOM 8338 O O . LEU A 1 1083 ? 12.464 -3.317 14.700 1.00 97.25 1083 LEU A O 1
ATOM 8342 N N . PHE A 1 1084 ? 10.337 -3.718 15.249 1.00 96.81 1084 PHE A N 1
ATOM 8343 C CA . PHE A 1 1084 ? 9.768 -2.772 14.284 1.00 96.81 1084 PHE A CA 1
ATOM 8344 C C . PHE A 1 1084 ? 8.717 -1.880 14.941 1.00 96.81 1084 PHE A C 1
ATOM 8346 O O . PHE A 1 1084 ? 8.208 -2.178 16.024 1.00 96.81 1084 PHE A O 1
ATOM 8353 N N . GLY A 1 1085 ? 8.348 -0.812 14.246 1.00 97.25 1085 GLY A N 1
ATOM 8354 C CA . GLY A 1 1085 ? 7.279 0.087 14.649 1.00 97.25 1085 GLY A CA 1
ATOM 8355 C C . GLY A 1 1085 ? 6.910 1.072 13.546 1.00 97.25 1085 GLY A C 1
ATOM 8356 O O . GLY A 1 1085 ? 7.402 0.965 12.419 1.00 97.25 1085 GLY A O 1
ATOM 8357 N N . ILE A 1 1086 ? 6.050 2.026 13.877 1.00 97.62 1086 ILE A N 1
ATOM 8358 C CA . ILE A 1 1086 ? 5.480 2.990 12.935 1.00 97.62 1086 ILE A CA 1
ATOM 8359 C C . ILE A 1 1086 ? 5.234 4.338 13.625 1.00 97.62 1086 ILE A C 1
ATOM 8361 O O . ILE A 1 1086 ? 4.931 4.376 14.820 1.00 97.62 1086 ILE A O 1
ATOM 8365 N N . TYR A 1 1087 ? 5.336 5.433 12.873 1.00 97.75 1087 TYR A N 1
ATOM 8366 C CA . TYR A 1 1087 ? 4.816 6.729 13.316 1.00 97.75 1087 TYR A CA 1
ATOM 8367 C C . TYR A 1 1087 ? 3.292 6.773 13.177 1.00 97.75 1087 TYR A C 1
ATOM 8369 O O . TYR A 1 1087 ? 2.752 6.251 12.200 1.00 97.75 1087 TYR A O 1
ATOM 8377 N N . HIS A 1 1088 ? 2.596 7.417 14.116 1.00 96.94 1088 HIS A N 1
ATOM 8378 C CA . HIS A 1 1088 ? 1.154 7.646 14.006 1.00 96.94 1088 HIS A CA 1
ATOM 8379 C C . HIS A 1 1088 ? 0.683 8.875 14.793 1.00 96.94 1088 HIS A C 1
ATOM 8381 O O . HIS A 1 1088 ? 1.202 9.172 15.869 1.00 96.94 1088 HIS A O 1
ATOM 8387 N N . ASP A 1 1089 ? -0.342 9.556 14.284 1.00 95.88 1089 ASP A N 1
ATOM 8388 C CA . ASP A 1 1089 ? -1.164 10.473 15.070 1.00 95.88 1089 ASP A CA 1
ATOM 8389 C C . ASP A 1 1089 ? -2.484 9.797 15.465 1.00 95.88 1089 ASP A C 1
ATOM 8391 O O . ASP A 1 1089 ? -3.299 9.492 14.597 1.00 95.88 1089 ASP A O 1
ATOM 8395 N N . TRP A 1 1090 ? -2.717 9.596 16.765 1.00 95.81 1090 TRP A N 1
ATOM 8396 C CA . TRP A 1 1090 ? -3.949 8.987 17.290 1.00 95.81 1090 TRP A CA 1
ATOM 8397 C C . TRP A 1 1090 ? -5.198 9.871 17.160 1.00 95.81 1090 TRP A C 1
ATOM 8399 O O . TRP A 1 1090 ? -6.301 9.421 17.467 1.00 95.81 1090 TRP A O 1
ATOM 8409 N N . CYS A 1 1091 ? -5.049 11.105 16.673 1.00 94.50 1091 CYS A N 1
ATOM 8410 C CA . CYS A 1 1091 ? -6.173 11.909 16.198 1.00 94.50 1091 CYS A CA 1
ATOM 8411 C C . CYS A 1 1091 ? -6.654 11.514 14.782 1.00 94.50 1091 CYS A C 1
ATOM 8413 O O . CYS A 1 1091 ? -7.671 12.029 14.322 1.00 94.50 1091 CYS A O 1
ATOM 8415 N N . GLU A 1 1092 ? -5.974 10.583 14.104 1.00 94.75 1092 GLU A N 1
ATOM 8416 C CA . GLU A 1 1092 ? -6.399 9.936 12.858 1.00 94.75 1092 GLU A CA 1
ATOM 8417 C C . GLU A 1 1092 ? -6.626 8.422 13.070 1.00 94.75 1092 GLU A C 1
ATOM 8419 O O . GLU A 1 1092 ? -6.045 7.816 13.964 1.00 94.75 1092 GLU A O 1
ATOM 8424 N N . SER A 1 1093 ? -7.397 7.751 12.203 1.00 95.31 1093 SER A N 1
ATOM 8425 C CA . SER A 1 1093 ? -7.503 6.278 12.242 1.00 95.31 1093 SER A CA 1
ATOM 8426 C C . SER A 1 1093 ? -6.231 5.579 11.746 1.00 95.31 1093 SER A C 1
ATOM 8428 O O . SER A 1 1093 ? -5.591 6.011 10.781 1.00 95.31 1093 SER A O 1
ATOM 8430 N N . PHE A 1 1094 ? -5.894 4.431 12.329 1.00 96.38 1094 PHE A N 1
ATOM 8431 C CA . PHE A 1 1094 ? -4.705 3.646 11.999 1.00 96.38 1094 PHE A CA 1
ATOM 8432 C C . PHE A 1 1094 ? -4.848 2.909 10.649 1.00 96.38 1094 PHE A C 1
ATOM 8434 O O . PHE A 1 1094 ? -5.918 2.396 10.304 1.00 96.38 1094 PHE A O 1
ATOM 8441 N N . SER A 1 1095 ? -3.754 2.790 9.883 1.00 93.69 1095 SER A N 1
ATOM 8442 C CA . SER A 1 1095 ? -3.692 2.089 8.577 1.00 93.69 1095 SER A CA 1
ATOM 8443 C C . SER A 1 1095 ? -3.729 0.550 8.693 1.00 93.69 1095 SER A C 1
ATOM 8445 O O . SER A 1 1095 ? -2.855 -0.168 8.204 1.00 93.69 1095 SER A O 1
ATOM 8447 N N . THR A 1 1096 ? -4.765 0.026 9.346 1.00 95.69 1096 THR A N 1
ATOM 8448 C CA . THR A 1 1096 ? -5.012 -1.407 9.558 1.00 95.69 1096 THR A CA 1
ATOM 844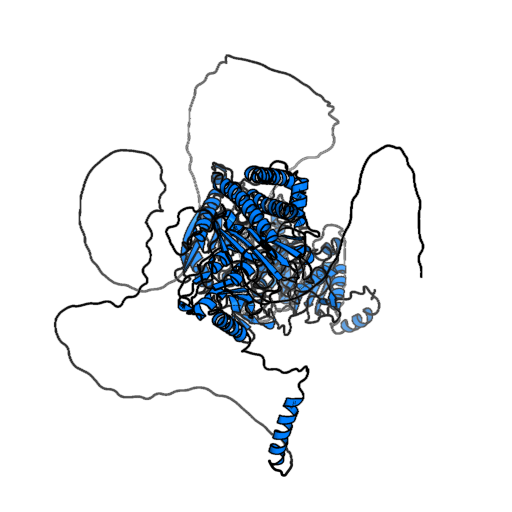9 C C . THR A 1 1096 ? -6.492 -1.751 9.388 1.00 95.69 1096 THR A C 1
ATOM 8451 O O . THR A 1 1096 ? -7.367 -0.885 9.504 1.00 95.69 1096 THR A O 1
ATOM 8454 N N . TYR A 1 1097 ? -6.772 -3.024 9.117 1.00 95.62 1097 TYR A N 1
ATOM 8455 C CA . TYR A 1 1097 ? -8.136 -3.542 9.028 1.00 95.62 1097 TYR A CA 1
ATOM 8456 C C . TYR A 1 1097 ? -8.788 -3.625 10.419 1.00 95.62 1097 TYR A C 1
ATOM 8458 O O . TYR A 1 1097 ? -8.086 -3.799 11.422 1.00 95.62 1097 TYR A O 1
ATOM 8466 N N . PRO A 1 1098 ? -10.125 -3.540 10.513 1.00 96.00 1098 PRO A N 1
ATOM 8467 C CA . PRO A 1 1098 ? -10.824 -3.795 11.765 1.00 96.00 1098 PRO A CA 1
ATOM 8468 C C . PRO A 1 1098 ? -10.564 -5.206 12.308 1.00 96.00 1098 PRO A C 1
ATOM 8470 O O . PRO A 1 1098 ? -10.372 -6.144 11.534 1.00 96.00 1098 PRO A O 1
ATOM 8473 N N . ARG A 1 1099 ? -10.645 -5.367 13.636 1.00 95.81 1099 ARG A N 1
ATOM 8474 C CA . ARG A 1 1099 ? -10.486 -6.648 14.353 1.00 95.81 1099 ARG A CA 1
ATOM 8475 C C . ARG A 1 1099 ? -9.113 -7.299 14.107 1.00 95.81 1099 ARG A C 1
ATOM 8477 O O . ARG A 1 1099 ? -9.035 -8.496 13.856 1.00 95.81 1099 ARG A O 1
ATOM 8484 N N . SER A 1 1100 ? -8.032 -6.524 14.183 1.00 96.12 1100 SER A N 1
ATOM 8485 C CA . SER A 1 1100 ? -6.672 -6.997 13.882 1.00 96.12 1100 SER A CA 1
ATOM 8486 C C . SER A 1 1100 ? -5.869 -7.443 15.105 1.00 96.12 1100 SER A C 1
ATOM 8488 O O . SER A 1 1100 ? -5.117 -8.413 14.995 1.00 96.12 1100 SER A O 1
ATOM 8490 N N . TYR A 1 1101 ? -6.021 -6.787 16.260 1.00 98.19 1101 TYR A N 1
ATOM 8491 C CA . TYR A 1 1101 ? -5.177 -7.015 17.444 1.00 98.19 1101 TYR A CA 1
ATOM 8492 C C . TYR A 1 1101 ? -5.895 -7.796 18.551 1.00 98.19 1101 TYR A C 1
ATOM 8494 O O . TYR A 1 1101 ? -7.077 -7.568 18.815 1.00 98.19 1101 TYR A O 1
ATOM 8502 N N . ASP A 1 1102 ? -5.166 -8.714 19.192 1.00 98.06 1102 ASP A N 1
ATOM 8503 C CA . ASP A 1 1102 ? -5.622 -9.492 20.354 1.00 98.06 1102 ASP A CA 1
ATOM 8504 C C . ASP A 1 1102 ? -5.388 -8.724 21.663 1.00 98.06 1102 ASP A C 1
ATOM 8506 O O . ASP A 1 1102 ? -6.134 -8.886 22.629 1.00 98.06 1102 ASP A O 1
ATOM 8510 N N . LEU A 1 1103 ? -4.348 -7.884 21.691 1.00 98.19 1103 LEU A N 1
ATOM 8511 C CA . LEU A 1 1103 ? -3.977 -7.054 22.831 1.00 98.19 1103 LEU A CA 1
ATOM 8512 C C . LEU A 1 1103 ? -3.546 -5.658 22.365 1.00 98.19 1103 LEU A C 1
ATOM 8514 O O . LEU A 1 1103 ? -2.624 -5.520 21.559 1.00 98.19 1103 LEU A O 1
ATOM 8518 N N . LEU A 1 1104 ? -4.178 -4.633 22.924 1.00 98.62 1104 LEU A N 1
ATOM 8519 C CA . LEU A 1 1104 ? -3.711 -3.253 22.895 1.00 98.62 1104 LEU A CA 1
ATOM 8520 C C . LEU A 1 1104 ? -3.096 -2.905 24.256 1.00 98.62 1104 LEU A C 1
ATOM 8522 O O . LEU A 1 1104 ? -3.673 -3.209 25.301 1.00 98.62 1104 LEU A O 1
ATOM 8526 N N . HIS A 1 1105 ? -1.938 -2.259 24.239 1.00 98.25 1105 HIS A N 1
ATOM 8527 C CA . HIS A 1 1105 ? -1.266 -1.711 25.411 1.00 98.25 1105 HIS A CA 1
ATOM 8528 C C . HIS A 1 1105 ? -1.114 -0.198 25.240 1.00 98.25 1105 HIS A C 1
ATOM 8530 O O . HIS A 1 1105 ? -0.685 0.261 24.183 1.00 98.25 1105 HIS A O 1
ATOM 8536 N N . ALA A 1 1106 ? -1.470 0.574 26.263 1.00 97.81 1106 ALA A N 1
ATOM 8537 C CA . ALA A 1 1106 ? -1.369 2.026 26.268 1.00 97.81 1106 ALA A CA 1
ATOM 8538 C C . ALA A 1 1106 ? -0.801 2.507 27.609 1.00 97.81 1106 ALA A C 1
ATOM 8540 O O . ALA A 1 1106 ? -1.445 2.362 28.645 1.00 97.81 1106 ALA A O 1
ATOM 8541 N N . ASP A 1 1107 ? 0.396 3.092 27.581 1.00 95.62 1107 ASP A N 1
ATOM 8542 C CA . ASP A 1 1107 ? 1.012 3.774 28.722 1.00 95.62 1107 ASP A CA 1
ATOM 8543 C C . ASP A 1 1107 ? 0.958 5.288 28.504 1.00 95.62 1107 ASP A C 1
ATOM 8545 O O . ASP A 1 1107 ? 1.506 5.791 27.522 1.00 95.62 1107 ASP A O 1
ATOM 8549 N N . HIS A 1 1108 ? 0.294 6.013 29.404 1.00 95.56 1108 HIS A N 1
ATOM 8550 C CA . HIS A 1 1108 ? 0.195 7.473 29.442 1.00 95.56 1108 HIS A CA 1
ATOM 8551 C C . HIS A 1 1108 ? -0.113 8.105 28.071 1.00 95.56 1108 HIS A C 1
ATOM 8553 O O . HIS A 1 1108 ? 0.598 9.002 27.597 1.00 95.56 1108 HIS A O 1
ATOM 8559 N N . LEU A 1 1109 ? -1.141 7.565 27.406 1.00 96.75 1109 LEU A N 1
ATOM 8560 C CA . LEU A 1 1109 ? -1.558 7.923 26.048 1.00 96.75 1109 LEU A CA 1
ATOM 8561 C C . LEU A 1 1109 ? -2.832 8.770 26.054 1.00 96.75 1109 LEU A C 1
ATOM 8563 O O . LEU A 1 1109 ? -2.864 9.839 25.445 1.00 96.75 1109 LEU A O 1
ATOM 8567 N N . PHE A 1 1110 ? -3.888 8.305 26.718 1.00 97.31 1110 PHE A N 1
ATOM 8568 C CA . PHE A 1 1110 ? -5.209 8.918 26.617 1.00 97.31 1110 PHE A CA 1
ATOM 8569 C C . PHE A 1 1110 ? -5.250 10.266 27.345 1.00 97.31 1110 PHE A C 1
ATOM 8571 O O . PHE A 1 1110 ? -5.853 11.206 26.830 1.00 97.31 1110 PHE A O 1
ATOM 8578 N N . SER A 1 1111 ? -4.519 10.409 28.455 1.00 95.12 1111 SER A N 1
ATOM 8579 C CA . SER A 1 1111 ? -4.331 11.686 29.168 1.00 95.12 1111 SER A CA 1
ATOM 8580 C C . SER A 1 1111 ? -3.666 12.778 28.325 1.00 95.12 1111 SER A C 1
ATOM 8582 O O . SER A 1 1111 ? -3.880 13.969 28.571 1.00 95.12 1111 SER A O 1
ATOM 8584 N N . LYS A 1 1112 ? -2.886 12.388 27.308 1.00 94.50 1112 LYS A N 1
ATOM 8585 C CA . LYS A 1 1112 ? -2.220 13.288 26.355 1.00 94.50 1112 LYS A CA 1
ATOM 8586 C C . LYS A 1 1112 ? -3.103 13.547 25.139 1.00 94.50 1112 LYS A C 1
ATOM 8588 O O . LYS A 1 1112 ? -3.359 14.699 24.798 1.00 94.50 1112 LYS A O 1
ATOM 8593 N N . VAL A 1 1113 ? -3.648 12.493 24.531 1.00 94.88 1113 VAL A N 1
ATOM 8594 C CA . VAL A 1 1113 ? -4.495 12.613 23.334 1.00 94.88 1113 VAL A CA 1
ATOM 8595 C C . VAL A 1 1113 ? -5.804 13.361 23.633 1.00 94.88 1113 VAL A C 1
ATOM 8597 O O . VAL A 1 1113 ? -6.223 14.161 22.795 1.00 94.88 1113 VAL A O 1
ATOM 8600 N N . LYS A 1 1114 ? -6.379 13.245 24.849 1.00 93.31 1114 LYS A N 1
ATOM 8601 C CA . LYS A 1 1114 ? -7.568 14.023 25.279 1.00 93.31 1114 LYS A CA 1
ATOM 8602 C C . LYS A 1 1114 ? -7.367 15.548 25.254 1.00 93.31 1114 LYS A C 1
ATOM 8604 O O . LYS A 1 1114 ? -8.343 16.289 25.307 1.00 93.31 1114 LYS A O 1
ATOM 8609 N N . GLN A 1 1115 ? -6.120 16.023 25.160 1.00 92.62 1115 GLN A N 1
ATOM 8610 C CA . GLN A 1 1115 ? -5.770 17.445 25.042 1.00 92.62 1115 GLN A CA 1
ATOM 8611 C C . GLN A 1 1115 ? -5.734 17.931 23.581 1.00 92.62 1115 GLN A C 1
ATOM 8613 O O . GLN A 1 1115 ? -5.826 19.132 23.334 1.00 92.62 1115 GLN A O 1
ATOM 8618 N N . ARG A 1 1116 ? -5.588 17.013 22.612 1.00 93.31 1116 ARG A N 1
ATOM 8619 C CA . ARG A 1 1116 ? -5.438 17.314 21.176 1.00 93.31 1116 ARG A CA 1
ATOM 8620 C C . ARG A 1 1116 ? -6.705 17.032 20.369 1.00 93.31 1116 ARG A C 1
ATOM 8622 O O . ARG A 1 1116 ? -7.010 17.773 19.439 1.00 93.31 1116 ARG A O 1
ATOM 8629 N N . CYS A 1 1117 ? -7.443 15.978 20.710 1.00 91.00 1117 CYS A N 1
ATOM 8630 C CA . CYS A 1 1117 ? -8.657 15.566 20.008 1.00 91.00 1117 CYS A CA 1
ATOM 8631 C C . CYS A 1 1117 ? -9.632 14.825 20.938 1.00 91.00 1117 CYS A C 1
ATOM 8633 O O . CYS A 1 1117 ? -9.340 14.557 22.103 1.00 91.00 1117 CYS A O 1
ATOM 8635 N N . LYS A 1 1118 ? -10.844 14.546 20.441 1.00 92.31 1118 LYS A N 1
ATOM 8636 C CA . LYS A 1 1118 ? -11.918 13.961 21.252 1.00 92.31 1118 LYS A CA 1
ATOM 8637 C C . LYS A 1 1118 ? -11.621 12.502 21.611 1.00 92.31 1118 LYS A C 1
ATOM 8639 O O . LYS A 1 1118 ? -11.304 11.696 20.738 1.00 92.31 1118 LYS A O 1
ATOM 8644 N N . LEU A 1 1119 ? -11.810 12.154 22.882 1.00 94.12 1119 LEU A N 1
ATOM 8645 C CA . LEU A 1 1119 ? -11.553 10.810 23.408 1.00 94.12 1119 LEU A CA 1
ATOM 8646 C C . LEU A 1 1119 ? -12.501 9.736 22.834 1.00 94.12 1119 LEU A C 1
ATOM 8648 O O . LEU A 1 1119 ? -12.110 8.579 22.712 1.00 94.12 1119 LEU A O 1
ATOM 8652 N N . ASP A 1 1120 ? -13.724 10.108 22.440 1.00 94.31 1120 ASP A N 1
ATOM 8653 C CA . ASP A 1 1120 ? -14.727 9.202 21.859 1.00 94.31 1120 ASP A CA 1
ATOM 8654 C C . ASP A 1 1120 ? -14.301 8.612 20.505 1.00 94.31 1120 ASP A C 1
ATOM 8656 O O . ASP A 1 1120 ? -14.476 7.416 20.279 1.00 94.31 1120 ASP A O 1
ATOM 8660 N N . ALA A 1 1121 ? -13.662 9.405 19.646 1.00 95.12 1121 ALA A N 1
ATOM 8661 C CA . ALA A 1 1121 ? -13.078 8.929 18.395 1.00 95.12 1121 ALA A CA 1
ATOM 8662 C C . ALA A 1 1121 ? -11.921 7.941 18.624 1.00 95.12 1121 ALA A C 1
ATOM 8664 O O . ALA A 1 1121 ? -11.839 6.916 17.948 1.00 95.12 1121 ALA A O 1
ATOM 8665 N N . VAL A 1 1122 ? -11.053 8.206 19.608 1.00 96.81 1122 VAL A N 1
ATOM 8666 C CA . VAL A 1 1122 ? -9.933 7.309 19.948 1.00 96.81 1122 VAL A CA 1
ATOM 8667 C C . VAL A 1 1122 ? -10.459 5.984 20.510 1.00 96.81 1122 VAL A C 1
ATOM 8669 O O . VAL A 1 1122 ? -9.962 4.920 20.154 1.00 96.81 1122 VAL A O 1
ATOM 8672 N N . VAL A 1 1123 ? -11.511 6.026 21.335 1.00 97.38 1123 VAL A N 1
ATOM 8673 C CA . VAL A 1 1123 ? -12.194 4.832 21.861 1.00 97.38 1123 VAL A CA 1
ATOM 8674 C C . VAL A 1 1123 ? -12.910 4.044 20.749 1.00 97.38 1123 VAL A C 1
ATOM 8676 O O . VAL A 1 1123 ? -12.848 2.811 20.735 1.00 97.38 1123 VAL A O 1
ATOM 8679 N N . ALA A 1 1124 ? -13.516 4.720 19.767 1.00 97.19 1124 ALA A N 1
ATOM 8680 C CA . ALA A 1 1124 ? -14.090 4.069 18.585 1.00 97.19 1124 ALA A CA 1
ATOM 8681 C C . ALA A 1 1124 ? -13.016 3.392 17.709 1.00 97.19 1124 ALA A C 1
ATOM 8683 O O . ALA A 1 1124 ? -13.222 2.270 17.244 1.00 97.19 1124 ALA A O 1
ATOM 8684 N N . GLU A 1 1125 ? -11.850 4.021 17.529 1.00 97.94 1125 GLU A N 1
ATOM 8685 C CA . GLU A 1 1125 ? -10.700 3.442 16.821 1.00 97.94 1125 GLU A CA 1
ATOM 8686 C C . GLU A 1 1125 ? -10.105 2.240 17.579 1.00 97.94 1125 GLU A C 1
ATOM 8688 O O . GLU A 1 1125 ? -9.841 1.200 16.972 1.00 97.94 1125 GLU A O 1
ATOM 8693 N N . VAL A 1 1126 ? -9.981 2.336 18.909 1.00 98.12 1126 VAL A N 1
ATOM 8694 C CA . VAL A 1 1126 ? -9.590 1.238 19.813 1.00 98.12 1126 VAL A CA 1
ATOM 8695 C C . VAL A 1 1126 ? -10.510 0.030 19.649 1.00 98.12 1126 VAL A C 1
ATOM 8697 O O . VAL A 1 1126 ? -10.018 -1.090 19.486 1.00 98.12 1126 VAL A O 1
ATOM 8700 N N . ASP A 1 1127 ? -11.834 0.218 19.615 1.00 98.12 1127 ASP A N 1
ATOM 8701 C CA . ASP A 1 1127 ? -12.751 -0.880 19.303 1.00 98.12 1127 ASP A CA 1
ATOM 8702 C C . ASP A 1 1127 ? -12.587 -1.361 17.863 1.00 98.12 1127 ASP A C 1
ATOM 8704 O O . ASP A 1 1127 ? -12.521 -2.575 17.652 1.00 98.12 1127 ASP A O 1
ATOM 8708 N N . ARG A 1 1128 ? -12.469 -0.459 16.881 1.00 97.81 1128 ARG A N 1
ATOM 8709 C CA . ARG A 1 1128 ? -12.308 -0.828 15.469 1.00 97.81 1128 ARG A CA 1
ATOM 8710 C C . ARG A 1 1128 ? -11.144 -1.798 15.285 1.00 97.81 1128 ARG A C 1
ATOM 8712 O O . ARG A 1 1128 ? -11.342 -2.843 14.668 1.00 97.81 1128 ARG A O 1
ATOM 8719 N N . ILE A 1 1129 ? -9.963 -1.495 15.826 1.00 98.06 1129 ILE A N 1
ATOM 8720 C CA . ILE A 1 1129 ? -8.760 -2.323 15.642 1.00 98.06 1129 ILE A CA 1
ATOM 8721 C C . ILE A 1 1129 ? -8.712 -3.549 16.572 1.00 98.06 1129 ILE A C 1
ATOM 8723 O O . ILE A 1 1129 ? -8.066 -4.539 16.220 1.00 98.06 1129 ILE A O 1
ATOM 8727 N N . SER A 1 1130 ? -9.427 -3.534 17.703 1.00 98.06 1130 SER A N 1
ATOM 8728 C CA . SER A 1 1130 ? -9.507 -4.664 18.643 1.00 98.06 1130 SER A CA 1
ATOM 8729 C C . SER A 1 1130 ? -10.394 -5.802 18.134 1.00 98.06 1130 SER A C 1
ATOM 8731 O O . SER A 1 1130 ? -11.535 -5.605 17.694 1.00 98.06 1130 SER A O 1
ATOM 8733 N N . ARG A 1 1131 ? -9.908 -7.036 18.263 1.00 96.31 1131 ARG A N 1
ATOM 8734 C CA . ARG A 1 1131 ? -10.707 -8.256 18.070 1.00 96.31 1131 ARG A CA 1
ATOM 8735 C C . ARG A 1 1131 ? -11.785 -8.381 19.157 1.00 96.31 1131 ARG A C 1
ATOM 8737 O O . ARG A 1 1131 ? -11.535 -7.975 20.289 1.00 96.31 1131 ARG A O 1
ATOM 8744 N N . PRO A 1 1132 ? -12.967 -8.962 18.871 1.00 95.44 1132 PRO A N 1
ATOM 8745 C CA . PRO A 1 1132 ? -13.836 -9.485 19.927 1.00 95.44 1132 PRO A CA 1
ATOM 8746 C C . PRO A 1 1132 ? -13.041 -10.449 20.820 1.00 95.44 1132 PRO A C 1
ATOM 8748 O O . PRO A 1 1132 ? -12.242 -11.226 20.302 1.00 95.44 1132 PRO A O 1
ATOM 8751 N N . GLU A 1 1133 ? -13.224 -10.359 22.138 1.00 94.44 1133 GLU A N 1
ATOM 8752 C CA . GLU A 1 1133 ? -12.441 -11.040 23.191 1.00 94.44 1133 GLU A CA 1
ATOM 8753 C C . GLU A 1 1133 ? -10.959 -10.608 23.292 1.00 94.44 1133 GLU A C 1
ATOM 8755 O O . GLU A 1 1133 ? -10.229 -11.043 24.194 1.00 94.44 1133 GLU A O 1
ATOM 8760 N N . GLY A 1 1134 ? -10.534 -9.694 22.413 1.00 95.81 1134 GLY A N 1
ATOM 8761 C CA . GLY A 1 1134 ? -9.298 -8.934 22.534 1.00 95.81 1134 GLY A CA 1
ATOM 8762 C C . GLY A 1 1134 ? -9.345 -7.971 23.721 1.00 95.81 1134 GLY A C 1
ATOM 8763 O O . GLY A 1 1134 ? -10.413 -7.652 24.252 1.00 95.81 1134 GLY A O 1
ATOM 8764 N N . LYS A 1 1135 ? -8.167 -7.560 24.184 1.00 96.75 1135 LYS A N 1
ATOM 8765 C CA . LYS A 1 1135 ? -7.985 -6.899 25.481 1.00 96.75 1135 LYS A CA 1
ATOM 8766 C C . LYS A 1 1135 ? -7.282 -5.562 25.323 1.00 96.75 1135 LYS A C 1
ATOM 8768 O O . LYS A 1 1135 ? -6.438 -5.402 24.447 1.00 96.75 1135 LYS A O 1
ATOM 8773 N N . LEU A 1 1136 ? -7.606 -4.631 26.206 1.00 97.94 1136 LEU A N 1
ATOM 8774 C CA . LEU A 1 1136 ? -6.930 -3.352 26.356 1.00 97.94 1136 LEU A CA 1
ATOM 8775 C C . LEU A 1 1136 ? -6.330 -3.293 27.765 1.00 97.94 1136 LEU A C 1
ATOM 8777 O O . LEU A 1 1136 ? -7.044 -3.477 28.752 1.00 97.94 1136 LEU A O 1
ATOM 8781 N N . ILE A 1 1137 ? -5.025 -3.036 27.839 1.00 97.25 1137 ILE A N 1
ATOM 8782 C CA . ILE A 1 1137 ? -4.326 -2.639 29.064 1.00 97.25 1137 ILE A CA 1
ATOM 8783 C C . ILE A 1 1137 ? -4.046 -1.142 28.957 1.00 97.25 1137 ILE A C 1
ATOM 8785 O O . ILE A 1 1137 ? -3.355 -0.716 28.031 1.00 97.25 1137 ILE A O 1
ATOM 8789 N N . VAL A 1 1138 ? -4.545 -0.362 29.913 1.00 97.62 1138 VAL A N 1
ATOM 8790 C CA . VAL A 1 1138 ? -4.250 1.069 30.041 1.00 97.62 1138 VAL A CA 1
ATOM 8791 C C . VAL A 1 1138 ? -3.537 1.327 31.361 1.00 97.62 1138 VAL A C 1
ATOM 8793 O O . VAL A 1 1138 ? -4.034 0.925 32.412 1.00 97.62 1138 VAL A O 1
ATOM 8796 N N . ARG A 1 1139 ? -2.411 2.037 31.308 1.00 95.50 1139 ARG A N 1
ATOM 8797 C CA . ARG A 1 1139 ? -1.842 2.773 32.440 1.00 95.50 1139 ARG A CA 1
ATOM 8798 C C . ARG A 1 1139 ? -1.939 4.256 32.136 1.00 95.50 1139 ARG A C 1
ATOM 8800 O O . ARG A 1 1139 ? -1.458 4.689 31.094 1.00 95.50 1139 ARG A O 1
ATOM 8807 N N . ASP A 1 1140 ? -2.601 5.008 32.998 1.00 97.00 1140 ASP A N 1
ATOM 8808 C CA . ASP A 1 1140 ? -2.797 6.451 32.845 1.00 97.00 1140 ASP A CA 1
ATOM 8809 C C . ASP A 1 1140 ? -3.254 7.054 34.184 1.00 97.00 1140 ASP A C 1
ATOM 8811 O O . ASP A 1 1140 ? -3.373 6.334 35.180 1.00 97.00 1140 ASP A O 1
ATOM 8815 N N . ASP A 1 1141 ? -3.534 8.357 34.214 1.00 95.81 1141 ASP A N 1
ATOM 8816 C CA . ASP A 1 1141 ? -4.117 9.002 35.395 1.00 95.81 1141 ASP A CA 1
ATOM 8817 C C . ASP A 1 1141 ? -5.527 8.460 35.740 1.00 95.81 1141 ASP A C 1
ATOM 8819 O O . ASP A 1 1141 ? -6.285 7.997 34.877 1.00 95.81 1141 ASP A O 1
ATOM 8823 N N . VAL A 1 1142 ? -5.894 8.525 37.025 1.00 94.94 1142 VAL A N 1
ATOM 8824 C CA . VAL A 1 1142 ? -7.162 7.969 37.542 1.00 94.94 1142 VAL A CA 1
ATOM 8825 C C . VAL A 1 1142 ? -8.416 8.650 36.962 1.00 94.94 1142 VAL A C 1
ATOM 8827 O O . VAL A 1 1142 ? -9.440 7.983 36.799 1.00 94.94 1142 VAL A O 1
ATOM 8830 N N . GLU A 1 1143 ? -8.368 9.937 36.599 1.00 93.12 1143 GLU A N 1
ATOM 8831 C CA . GLU A 1 1143 ? -9.505 10.645 35.980 1.00 93.12 1143 GLU A CA 1
ATOM 8832 C C . GLU A 1 1143 ? -9.757 10.119 34.557 1.00 93.12 1143 GLU A C 1
ATOM 8834 O O . GLU A 1 1143 ? -10.887 9.773 34.199 1.00 93.12 1143 GLU A O 1
ATOM 8839 N N . THR A 1 1144 ? -8.688 9.986 33.770 1.00 95.19 1144 THR A N 1
ATOM 8840 C CA . THR A 1 1144 ? -8.694 9.402 32.425 1.00 95.19 1144 THR A CA 1
ATOM 8841 C C . THR A 1 1144 ? -9.171 7.951 32.452 1.00 95.19 1144 THR A C 1
ATOM 8843 O O . THR A 1 1144 ? -10.020 7.575 31.642 1.00 95.19 1144 THR A O 1
ATOM 8846 N N . ILE A 1 1145 ? -8.698 7.135 33.400 1.00 95.81 1145 ILE A N 1
ATOM 8847 C CA . ILE A 1 1145 ? -9.148 5.742 33.540 1.00 95.81 1145 ILE A CA 1
ATOM 8848 C C . ILE A 1 1145 ? -10.632 5.658 33.916 1.00 95.81 1145 ILE A C 1
ATOM 8850 O O . ILE A 1 1145 ? -11.352 4.861 33.316 1.00 95.81 1145 ILE A O 1
ATOM 8854 N N . GLY A 1 1146 ? -11.129 6.510 34.820 1.00 94.31 1146 GLY A N 1
ATOM 8855 C CA . GLY A 1 1146 ? -12.558 6.566 35.151 1.00 94.31 1146 GLY A CA 1
ATOM 8856 C C . GLY A 1 1146 ? -13.444 6.932 33.951 1.00 94.31 1146 GLY A C 1
ATOM 8857 O O . GLY A 1 1146 ? -14.508 6.338 33.754 1.00 94.31 1146 GLY A O 1
ATOM 8858 N N . GLN A 1 1147 ? -12.989 7.862 33.103 1.00 94.75 1147 GLN A N 1
ATOM 8859 C CA . GLN A 1 1147 ? -13.678 8.227 31.858 1.00 94.75 1147 GLN A CA 1
ATOM 8860 C C . GLN A 1 1147 ? -13.679 7.070 30.847 1.00 94.75 1147 GLN A C 1
ATOM 8862 O O . GLN A 1 1147 ? -14.741 6.706 30.337 1.00 94.75 1147 GLN A O 1
ATOM 8867 N N . LEU A 1 1148 ? -12.520 6.446 30.607 1.00 96.00 1148 LEU A N 1
ATOM 8868 C CA . LEU A 1 1148 ? -12.380 5.298 29.704 1.00 96.00 1148 LEU A CA 1
ATOM 8869 C C . LEU A 1 1148 ? -13.230 4.104 30.147 1.00 96.00 1148 LEU A C 1
ATOM 8871 O O . LEU A 1 1148 ? -13.915 3.500 29.322 1.00 96.00 1148 LEU A O 1
ATOM 8875 N N . GLU A 1 1149 ? -13.221 3.773 31.440 1.00 95.88 1149 GLU A N 1
ATOM 8876 C CA . GLU A 1 1149 ? -14.005 2.661 31.977 1.00 95.88 1149 GLU A CA 1
ATOM 8877 C C . GLU A 1 1149 ? -15.509 2.899 31.775 1.00 95.88 1149 GLU A C 1
ATOM 8879 O O . GLU A 1 1149 ? -16.213 2.003 31.308 1.00 95.88 1149 GLU A O 1
ATOM 8884 N N . SER A 1 1150 ? -15.997 4.116 32.041 1.00 95.25 1150 SER A N 1
ATOM 8885 C CA . SER A 1 1150 ? -17.391 4.501 31.784 1.00 95.25 1150 SER A CA 1
ATOM 8886 C C . SER A 1 1150 ? -17.766 4.339 30.303 1.00 95.25 1150 SER A C 1
ATOM 8888 O O . SER A 1 1150 ? -18.735 3.653 29.965 1.00 95.25 1150 SER A O 1
ATOM 8890 N N . MET A 1 1151 ? -16.950 4.892 29.400 1.00 95.44 1151 MET A N 1
ATOM 8891 C CA . MET A 1 1151 ? -17.179 4.846 27.952 1.00 95.44 1151 MET A CA 1
ATOM 8892 C C . MET A 1 1151 ? -17.190 3.414 27.396 1.00 95.44 1151 MET A C 1
ATOM 8894 O O . MET A 1 1151 ? -18.073 3.073 26.607 1.00 95.44 1151 MET A O 1
ATOM 8898 N N . LEU A 1 1152 ? -16.258 2.562 27.836 1.00 96.00 1152 LEU A N 1
ATOM 8899 C CA . LEU A 1 1152 ? -16.144 1.170 27.387 1.00 96.00 1152 LEU A CA 1
ATOM 8900 C C . LEU A 1 1152 ? -17.208 0.254 28.026 1.00 96.00 1152 LEU A C 1
ATOM 8902 O O . LEU A 1 1152 ? -17.707 -0.661 27.366 1.00 96.00 1152 LEU A O 1
ATOM 8906 N N . ARG A 1 1153 ? -17.647 0.521 29.266 1.00 95.75 1153 ARG A N 1
ATOM 8907 C CA . ARG A 1 1153 ? -18.814 -0.161 29.863 1.00 95.75 1153 ARG A CA 1
ATOM 8908 C C . ARG A 1 1153 ? -20.098 0.117 29.075 1.00 95.75 1153 ARG A C 1
ATOM 8910 O O . ARG A 1 1153 ? -20.885 -0.808 28.878 1.00 95.75 1153 ARG A O 1
ATOM 8917 N N . LEU A 1 1154 ? -20.278 1.334 28.549 1.00 95.19 1154 LEU A N 1
ATOM 8918 C CA . LEU A 1 1154 ? -21.377 1.679 27.627 1.00 95.19 1154 LEU A CA 1
ATOM 8919 C C . LEU A 1 1154 ? -21.269 0.996 26.247 1.00 95.19 1154 LEU A C 1
ATOM 8921 O O . LEU A 1 1154 ? -22.235 0.998 25.489 1.00 95.19 1154 LEU A O 1
ATOM 8925 N N . MET A 1 1155 ? -20.125 0.383 25.930 1.00 94.94 1155 MET A N 1
ATOM 8926 C CA . MET A 1 1155 ? -19.920 -0.478 24.754 1.00 94.94 1155 MET A CA 1
ATOM 8927 C C . MET A 1 1155 ? -20.038 -1.971 25.100 1.00 94.94 1155 MET A C 1
ATOM 8929 O O . MET A 1 1155 ? -19.655 -2.828 24.302 1.00 94.94 1155 MET A O 1
ATOM 8933 N N . ASN A 1 1156 ? -20.521 -2.296 26.306 1.00 95.50 1156 ASN A N 1
ATOM 8934 C CA . ASN A 1 1156 ? -20.599 -3.651 26.850 1.00 95.50 1156 ASN A CA 1
ATOM 8935 C C . ASN A 1 1156 ? -19.244 -4.393 26.854 1.00 95.50 1156 ASN A C 1
ATOM 8937 O O . ASN A 1 1156 ? -19.208 -5.607 26.643 1.00 95.50 1156 ASN A O 1
ATOM 8941 N N . TRP A 1 1157 ? -18.129 -3.692 27.087 1.00 97.12 1157 TRP A N 1
ATOM 8942 C CA . TRP A 1 1157 ? -16.844 -4.331 27.396 1.00 97.12 1157 TRP A CA 1
ATOM 8943 C C . TRP A 1 1157 ? -16.806 -4.801 28.863 1.00 97.12 1157 TRP A C 1
ATOM 8945 O O . TRP A 1 1157 ? -17.432 -4.211 29.746 1.00 97.12 1157 TRP A O 1
ATOM 8955 N N . GLU A 1 1158 ? -16.067 -5.878 29.125 1.00 95.75 1158 GLU A N 1
ATOM 8956 C CA . GLU A 1 1158 ? -15.970 -6.540 30.428 1.00 95.75 1158 GLU A CA 1
ATOM 8957 C C . GLU A 1 1158 ? -14.684 -6.123 31.154 1.00 95.75 1158 GLU A C 1
ATOM 8959 O O . GLU A 1 1158 ? -13.576 -6.388 30.689 1.00 95.75 1158 GLU A O 1
ATOM 8964 N N . VAL A 1 1159 ? -14.816 -5.449 32.299 1.00 93.62 1159 VAL A N 1
ATOM 8965 C CA . VAL A 1 1159 ? -13.675 -5.020 33.126 1.00 93.62 1159 VAL A CA 1
ATOM 8966 C C . VAL A 1 1159 ? -13.156 -6.208 33.931 1.00 93.62 1159 VAL A C 1
ATOM 8968 O O . VAL A 1 1159 ? -13.873 -6.737 34.776 1.00 93.62 1159 VAL A O 1
ATOM 8971 N N . HIS A 1 1160 ? -11.911 -6.612 33.668 1.00 90.12 1160 HIS A N 1
ATOM 8972 C CA . HIS A 1 1160 ? -11.232 -7.704 34.372 1.00 90.12 1160 HIS A CA 1
ATOM 8973 C C . HIS A 1 1160 ? -10.505 -7.204 35.628 1.00 90.12 1160 HIS A C 1
ATOM 8975 O O . HIS A 1 1160 ? -10.479 -7.894 36.644 1.00 90.12 1160 HIS A O 1
ATOM 8981 N N . LEU A 1 1161 ? -9.902 -6.014 35.552 1.00 89.00 1161 LEU A N 1
ATOM 8982 C CA . LEU A 1 1161 ? -9.195 -5.372 36.656 1.00 89.00 1161 LEU A CA 1
ATOM 8983 C C . LEU A 1 1161 ? -9.246 -3.854 36.485 1.00 89.00 1161 LEU A C 1
ATOM 8985 O O . LEU A 1 1161 ? -8.846 -3.350 35.439 1.00 89.00 1161 LEU A O 1
ATOM 8989 N N . THR A 1 1162 ? -9.626 -3.148 37.545 1.00 88.94 1162 THR A N 1
ATOM 8990 C CA . THR A 1 1162 ? -9.305 -1.728 37.728 1.00 88.94 1162 THR A CA 1
ATOM 8991 C C . THR A 1 1162 ? -8.537 -1.601 39.036 1.00 88.94 1162 THR A C 1
ATOM 8993 O O . THR A 1 1162 ? -8.932 -2.171 40.054 1.00 88.94 1162 THR A O 1
ATOM 8996 N N . TYR A 1 1163 ? -7.413 -0.895 39.006 1.00 88.69 1163 TYR A N 1
ATOM 8997 C CA . TYR A 1 1163 ? -6.557 -0.639 40.159 1.00 88.69 1163 TYR A CA 1
ATOM 8998 C C . TYR A 1 1163 ? -6.046 0.801 40.105 1.00 88.69 1163 TYR A C 1
ATOM 9000 O O . TYR A 1 1163 ? -5.741 1.301 39.026 1.00 88.69 1163 TYR A O 1
ATOM 9008 N N . SER A 1 1164 ? -5.928 1.464 41.253 1.00 87.69 1164 SER A N 1
ATOM 9009 C CA . SER A 1 1164 ? -5.459 2.852 41.358 1.00 87.69 1164 SER A CA 1
ATOM 9010 C C . SER A 1 1164 ? -4.608 3.041 42.607 1.00 87.69 1164 SER A C 1
ATOM 9012 O O . SER A 1 1164 ? -5.023 2.625 43.693 1.00 87.69 1164 SER A O 1
ATOM 9014 N N . LYS A 1 1165 ? -3.445 3.683 42.473 1.00 84.50 1165 LYS A N 1
ATOM 9015 C CA . LYS A 1 1165 ? -2.541 4.008 43.582 1.00 84.50 1165 LYS A CA 1
ATOM 9016 C C . LYS A 1 1165 ? -1.670 5.209 43.202 1.00 84.50 1165 LYS A C 1
ATOM 9018 O O . LYS A 1 1165 ? -1.124 5.229 42.110 1.00 84.50 1165 LYS A O 1
ATOM 9023 N N . ASP A 1 1166 ? -1.505 6.153 44.129 1.00 77.56 1166 ASP A N 1
ATOM 9024 C CA . ASP A 1 1166 ? -0.626 7.326 43.985 1.00 77.56 1166 ASP A CA 1
ATOM 9025 C C . ASP A 1 1166 ? -0.874 8.117 42.676 1.00 77.56 1166 ASP A C 1
ATOM 9027 O O . ASP A 1 1166 ? 0.051 8.417 41.931 1.00 77.56 1166 ASP A O 1
ATOM 9031 N N . GLU A 1 1167 ? -2.149 8.408 42.389 1.00 83.75 1167 GLU A N 1
ATOM 9032 C CA . GLU A 1 1167 ? -2.668 9.114 41.193 1.00 83.75 1167 GLU A CA 1
ATOM 9033 C C . GLU A 1 1167 ? -2.484 8.408 39.827 1.00 83.75 1167 GLU A C 1
ATOM 9035 O O . GLU A 1 1167 ? -3.204 8.736 38.881 1.00 83.75 1167 GLU A O 1
ATOM 9040 N N . GLU A 1 1168 ? -1.655 7.362 39.736 1.00 89.94 1168 GLU A N 1
ATOM 9041 C CA . GLU A 1 1168 ? -1.676 6.389 38.632 1.00 89.94 1168 GLU A CA 1
ATOM 9042 C C . GLU A 1 1168 ? -2.820 5.364 38.776 1.00 89.94 1168 GLU A C 1
ATOM 9044 O O . GLU A 1 1168 ? -3.232 4.972 39.877 1.00 89.94 1168 GLU A O 1
ATOM 9049 N N . GLY A 1 1169 ? -3.284 4.838 37.640 1.00 92.81 1169 GLY A N 1
ATOM 9050 C CA . GLY A 1 1169 ? -4.133 3.652 37.578 1.00 92.81 1169 GLY A CA 1
ATOM 9051 C C . GLY A 1 1169 ? -3.703 2.620 36.533 1.00 92.81 1169 GLY A C 1
ATOM 9052 O O . GLY A 1 1169 ? -2.869 2.865 35.662 1.00 92.81 1169 GLY A O 1
ATOM 9053 N N . LEU A 1 1170 ? -4.309 1.438 36.634 1.00 94.25 1170 LEU A N 1
ATOM 9054 C CA . LEU A 1 1170 ? -4.189 0.309 35.718 1.00 94.25 1170 LEU A CA 1
ATOM 9055 C C . LEU A 1 1170 ? -5.590 -0.250 35.436 1.00 94.25 1170 LEU A C 1
ATOM 9057 O O . LEU A 1 1170 ? -6.255 -0.746 36.347 1.00 94.25 1170 LEU A O 1
ATOM 9061 N N . LEU A 1 1171 ? -6.007 -0.212 34.172 1.00 95.50 1171 LEU A N 1
ATOM 9062 C CA . LEU A 1 1171 ? -7.246 -0.808 33.669 1.00 95.50 1171 LEU A CA 1
ATOM 9063 C C . LEU A 1 1171 ? -6.904 -1.980 32.740 1.00 95.50 1171 LEU A C 1
ATOM 9065 O O . LEU A 1 1171 ? -6.157 -1.814 31.779 1.00 95.50 1171 LEU A O 1
ATOM 9069 N N . CYS A 1 1172 ? -7.477 -3.153 33.000 1.00 95.94 1172 CYS A N 1
ATOM 9070 C CA . CYS A 1 1172 ? -7.485 -4.299 32.094 1.00 95.94 1172 CYS A CA 1
ATOM 9071 C C . CYS A 1 1172 ? -8.938 -4.643 31.755 1.00 95.94 1172 CYS A C 1
ATOM 9073 O O . CYS A 1 1172 ? -9.737 -4.977 32.637 1.00 95.94 1172 CYS A O 1
ATOM 9075 N N . ILE A 1 1173 ? -9.288 -4.544 30.475 1.00 96.25 1173 ILE A N 1
ATOM 9076 C CA . ILE A 1 1173 ? -10.669 -4.637 29.996 1.00 96.25 1173 ILE A CA 1
ATOM 9077 C C . ILE A 1 1173 ? -10.740 -5.428 28.682 1.00 96.25 1173 ILE A C 1
ATOM 9079 O O . ILE A 1 1173 ? -9.866 -5.316 27.823 1.00 96.25 1173 ILE A O 1
ATOM 9083 N N . GLN A 1 1174 ? -11.769 -6.262 28.535 1.00 96.62 1174 GLN A N 1
ATOM 9084 C CA . GLN A 1 1174 ? -11.950 -7.192 27.421 1.00 96.62 1174 GLN A CA 1
ATOM 9085 C C . GLN A 1 1174 ? -13.154 -6.798 26.557 1.00 96.62 1174 GLN A C 1
ATOM 9087 O O . GLN A 1 1174 ? -14.258 -6.572 27.052 1.00 96.62 1174 GLN A O 1
ATOM 9092 N N . LYS A 1 1175 ? -12.954 -6.755 25.239 1.00 96.69 1175 LYS A N 1
ATOM 9093 C CA . LYS A 1 1175 ? -14.000 -6.447 24.262 1.00 96.69 1175 LYS A CA 1
ATOM 9094 C C . LYS A 1 1175 ? -14.995 -7.601 24.130 1.00 96.69 1175 LYS A C 1
ATOM 9096 O O . LYS A 1 1175 ? -14.590 -8.748 23.956 1.00 96.69 1175 LYS A O 1
ATOM 9101 N N . SER A 1 1176 ? -16.294 -7.311 24.124 1.00 95.25 1176 SER A N 1
ATOM 9102 C CA . SER A 1 1176 ? -17.332 -8.315 23.844 1.00 95.25 1176 SER A CA 1
ATOM 9103 C C . SER A 1 1176 ? -17.708 -8.375 22.352 1.00 95.25 1176 SER A C 1
ATOM 9105 O O . SER A 1 1176 ? -17.194 -7.626 21.519 1.00 95.25 1176 SER A O 1
ATOM 9107 N N . PHE A 1 1177 ? -18.627 -9.275 21.994 1.00 95.12 1177 PHE A N 1
ATOM 9108 C CA . PHE A 1 1177 ? -19.229 -9.336 20.652 1.00 95.12 1177 PHE A CA 1
ATOM 9109 C C . PHE A 1 1177 ? -20.353 -8.303 20.440 1.00 95.12 1177 PHE A C 1
ATOM 9111 O O . PHE A 1 1177 ? -20.991 -8.306 19.387 1.00 95.12 1177 PHE A O 1
ATOM 9118 N N . TRP A 1 1178 ? -20.646 -7.451 21.429 1.00 95.88 1178 TRP A N 1
ATOM 9119 C CA . TRP A 1 1178 ? -21.782 -6.537 21.373 1.00 95.88 1178 TRP A CA 1
ATOM 9120 C C . TRP A 1 1178 ? -21.635 -5.461 20.286 1.00 95.88 1178 TRP A C 1
ATOM 9122 O O . TRP A 1 1178 ? -20.537 -4.979 19.971 1.00 95.88 1178 TRP A O 1
ATOM 9132 N N . ARG A 1 1179 ? -22.786 -5.073 19.725 1.00 95.44 1179 ARG A N 1
ATOM 9133 C CA . ARG A 1 1179 ? -22.939 -3.963 18.786 1.00 95.44 1179 ARG A CA 1
ATOM 9134 C C . ARG A 1 1179 ? -24.258 -3.216 19.024 1.00 95.44 1179 ARG A C 1
ATOM 9136 O O . ARG A 1 1179 ? -25.255 -3.863 19.349 1.00 95.44 1179 ARG A O 1
ATOM 9143 N N . PRO A 1 1180 ? -24.277 -1.883 18.840 1.00 95.06 1180 PRO A N 1
ATOM 9144 C CA . PRO A 1 1180 ? -25.482 -1.074 18.980 1.00 95.06 1180 PRO A CA 1
ATOM 9145 C C . PRO A 1 1180 ? -26.485 -1.347 17.854 1.00 95.06 1180 PRO A C 1
ATOM 9147 O O . PRO A 1 1180 ? -26.113 -1.723 16.742 1.00 95.06 1180 PRO A O 1
ATOM 9150 N N . THR A 1 1181 ? -27.767 -1.121 18.146 1.00 92.38 1181 THR A N 1
ATOM 9151 C CA . THR A 1 1181 ? -28.880 -1.284 17.194 1.00 92.38 1181 THR A CA 1
ATOM 9152 C C . THR A 1 1181 ? -29.178 -0.028 16.376 1.00 92.38 1181 THR A C 1
ATOM 9154 O O . THR A 1 1181 ? -29.793 -0.128 15.318 1.00 92.38 1181 THR A O 1
ATOM 9157 N N . GLU A 1 1182 ? -28.779 1.152 16.855 1.00 94.62 1182 GLU A N 1
ATOM 9158 C CA . GLU A 1 1182 ? -28.849 2.395 16.081 1.00 94.62 1182 GLU A CA 1
ATOM 9159 C C . GLU A 1 1182 ? -27.656 2.509 15.129 1.00 94.62 1182 GLU A C 1
ATOM 9161 O O . GLU A 1 1182 ? -26.539 2.129 15.479 1.00 94.62 1182 GLU A O 1
ATOM 9166 N N . SER A 1 1183 ? -27.877 3.078 13.943 1.00 94.19 1183 SER A N 1
ATOM 9167 C CA . SER A 1 1183 ? -26.856 3.250 12.905 1.00 94.19 1183 SER A CA 1
ATOM 9168 C C . SER A 1 1183 ? -26.628 4.716 12.545 1.00 94.19 1183 SER A C 1
ATOM 9170 O O . SER A 1 1183 ? -27.585 5.476 12.396 1.00 94.19 1183 SER A O 1
ATOM 9172 N N . GLU A 1 1184 ? -25.376 5.084 12.296 1.00 94.69 1184 GLU A N 1
ATOM 9173 C CA . GLU A 1 1184 ? -24.964 6.394 11.795 1.00 94.69 1184 GLU A CA 1
ATOM 9174 C C . GLU A 1 1184 ? -24.374 6.262 10.387 1.00 94.69 1184 GLU A C 1
ATOM 9176 O O . GLU A 1 1184 ? -23.561 5.377 10.130 1.00 94.69 1184 GLU A O 1
ATOM 9181 N N . THR A 1 1185 ? -24.794 7.124 9.458 1.00 94.88 1185 THR A N 1
ATOM 9182 C CA . THR A 1 1185 ? -24.365 7.061 8.051 1.00 94.88 1185 THR A CA 1
ATOM 9183 C C . THR A 1 1185 ? -23.297 8.112 7.779 1.00 94.88 1185 THR A C 1
ATOM 9185 O O . THR A 1 1185 ? -23.596 9.305 7.769 1.00 94.88 1185 THR A O 1
ATOM 9188 N N . LEU A 1 1186 ? -22.057 7.677 7.544 1.00 94.44 1186 LEU A N 1
ATOM 9189 C CA . LEU A 1 1186 ? -20.929 8.575 7.285 1.00 94.44 1186 LEU A CA 1
ATOM 9190 C C . LEU A 1 1186 ? -20.894 8.942 5.798 1.00 94.44 1186 LEU A C 1
ATOM 9192 O O . LEU A 1 1186 ? -20.410 8.173 4.967 1.00 94.44 1186 LEU A O 1
ATOM 9196 N N . THR A 1 1187 ? -21.410 10.121 5.453 1.00 92.38 1187 THR A N 1
ATOM 9197 C CA . THR A 1 1187 ? -21.618 10.560 4.059 1.00 92.38 1187 THR A CA 1
ATOM 9198 C C . THR A 1 1187 ? -20.357 10.529 3.193 1.00 92.38 1187 THR A C 1
ATOM 9200 O O . THR A 1 1187 ? -20.458 10.250 2.002 1.00 92.38 1187 THR A O 1
ATOM 9203 N N . TYR A 1 1188 ? -19.174 10.749 3.773 1.00 93.19 1188 TYR A N 1
ATOM 9204 C CA . TYR A 1 1188 ? -17.897 10.720 3.050 1.00 93.19 1188 TYR A CA 1
ATOM 9205 C C . TYR A 1 1188 ? -17.440 9.307 2.629 1.00 93.19 1188 TYR A C 1
ATOM 9207 O O . TYR A 1 1188 ? -16.534 9.183 1.806 1.00 93.19 1188 TYR A O 1
ATOM 9215 N N . ALA A 1 1189 ? -18.060 8.252 3.171 1.00 91.88 1189 ALA A N 1
ATOM 9216 C CA . ALA A 1 1189 ? -17.730 6.838 2.948 1.00 91.88 1189 ALA A CA 1
ATOM 9217 C C . ALA A 1 1189 ? -18.916 6.014 2.383 1.00 91.88 1189 ALA A C 1
ATOM 9219 O O . ALA A 1 1189 ? -18.898 4.774 2.375 1.00 91.88 1189 ALA A O 1
ATOM 9220 N N . VAL A 1 1190 ? -19.949 6.697 1.876 1.00 88.56 1190 VAL A N 1
ATOM 9221 C CA . VAL A 1 1190 ? -21.050 6.113 1.090 1.00 88.56 1190 VAL A CA 1
ATOM 9222 C C . VAL A 1 1190 ? -20.820 6.402 -0.399 1.00 88.56 1190 VAL A C 1
ATOM 9224 O O . VAL A 1 1190 ? -20.422 7.509 -0.764 1.00 88.56 1190 VAL A O 1
ATOM 9227 N N . ALA A 1 1191 ? -21.011 5.384 -1.242 1.00 72.88 1191 ALA A N 1
ATOM 9228 C CA . ALA A 1 1191 ? -20.821 5.459 -2.691 1.00 72.88 1191 ALA A CA 1
ATOM 9229 C C . ALA A 1 1191 ? -21.952 6.221 -3.398 1.00 72.88 1191 ALA A C 1
ATOM 9231 O O . ALA A 1 1191 ? -23.132 5.937 -3.119 1.00 72.88 1191 ALA A O 1
#

Secondary structure (DSSP, 8-state):
------------------------------------------------PPTTHHHHHHHHHHHHHHHHHHHHHHHHHHH-S-TT----HHHHHHHHHHHHHHHHHHHHH---S---EEES--TTGGGSTTHHHHHHHHHHHHHHHHHHTSTTTT-PPPHHHHHHHHHTTB----SSSEEEEEEEEETHHHHHHTS--EEEEEEEETTEEEEEEEEEEEEESS-TT-S---SPPEEEEEEETTTEEEEEETT-PPPEE--------TTS--EEE-SSTTSS-HHHHHHHHHHTT--SPPEE--STHHHHHHHTTS-SEEEE-PPTTPPEESTTTHHHHHHHHTTTEEEEETTSPPP-GGGSSEE--SS-EEEEETTTHHHHHHHHHHHHGGGSSS-------------HHHHHHHHHHHHHHHTS-------------------------------------------------PPPP-----PPP---S-PPPP-------------------------------------------------------------------------------------------------------------------------PPP-------------------TTTHHHHHHHHTTS----------EEE-TTGGG--TTT--HHHHHT-S--TTSGGGS----SS---SBPPPPTT--PPPPTTGGGTEEEGGGS---HHHHHHGGGTS-EEETTEEE--S--SS-TT-HHHHHHHHHHH-GGG-BTTTB-EEEEET-TTTHHHHHHGGGT-EEEEEE-S-TT--HHHHHHHTT--EEE---SSBPPSS-SS-EEEEEEES----TTSGGGHHHHHHHHHEEEEEEEEEE-GGGT---HHHHHHHHHHHHHHHHTT-EEEEEEEETTTTEEEEEEE--SSSHHHHT-SS-SSPBPPTTS-SS--TTPBP-SSBPPPP-STTSTTSSPPPPTTGGGTSPPTT--TTSB-TTSSBHHHHHHHHHHHHHHHIIIIITTTS---GGG--EEEETT-SSSHHHHHGGGSS-EEEEEEETTS---HHHHHHTT--EEEE-TTS--SS-SS-EEEEEEES-HHHHTTTS-HHHHHHHHHHHEEEEEEEEEEEEHHHHHHHHHHHHTTTPEEEEEEEETTEEEEEEE--S---SSEEE-GGG--

pLDDT: mean 73.72, std 28.39, range [20.44, 98.69]

Radius of gyration: 42.82 Å; chains: 1; bounding box: 131×135×134 Å